Protein AF-A0A940PYK1-F1 (afdb_monomer)

Mean predicted aligned error: 15.03 Å

Secondary structure (DSSP, 8-state):
--SSSSSSSS-S-------EEEEETTEEEEEEE-TTS-EEEEEEETTEEES--SSS-TTSEEEETTEEEE--BSEEEEETTEEEEEEEEE-SSSEEEEEEEEEEE-SSSEEEEEEEEEEEESS-EEEEEEEEEEEE-BSS---GGGEEEEBTTTB-GGGGSTTT-PPTTS--TT-SEEEEETTTSSSSEEEEEETTT-EEEEEEEES---B--HHHHTT--B-TT-B--EEEEEEETTTTEEEEEEEES--B-STT--B--BEEE-TT----EEEEEEEEEE-SSHHHHHHHHHHHHHHHH-PPP----HHHHHHHHHHHHHHT-B-SSGGG-SS----SS-B--SEEETTT--EE-SEEESSTT--HHHHHHHHHHHHHHTT-HHHHHHHHHHHHHHHHHSB-TTSPBP-EEESSSSS-EE----EEHHHHHHHHHHHHHHHHHHHHHH----HHHHHHHHHHHHHHHHH--TTS---SEE-TT--BTTBPPBSS---TTTTHHHHHHHHHHHHH--HHHHHHHHHHHHHHIIIIITTT--BS-STTSTT-BBHHHHHHHHHHHHHHHHHH--HHHHHHHHHHHHHHHTTB--S--PPPTT--S--SS-TTS--TT-EE-BTT--EEESGGGGGHHHHHHHHHHH--HHHHHHHHHHHHGGGTTB-GGGSSSTTS-TT-B--EEE-S-SSS-TT-SEE-EEEHHHHHHHHHHHHHHHHHHS-S-HHHHTTS-HHHHHHHHHHHHHHGGG-S-S-THHHHTTT-------EEEEEEESSSGGGSPPPGGG--STT---TTTTSPPEEEEEEEESSSEEEEET--SSSS--S---EEEEEEEEEE--SSEEEEEEEEEE-SEEEEEEEETTBSSS-SEEEE---S--TT----S-B--EEEEEEE-TT-EEEEEEEEEE-SS-EEEEEEEEETTT-SS-EEPPGGGEESSPPP----------S-EEEESSSEEEEEEEEEEEEEEE-TTS-EEEEEEEEEEEEEE--SEEEEEEETTEEEEEEE-

Foldseek 3Di:
DPPDPPPPPVPDDPPPFDWDWADAAQKIWIWGQDPVRFTFIWMDGLNFIKQPDDFDRQQKWKDWPNDIGDDTFNDWDDDDFKIWTWHWDDPDPFKIKIKIWIWGHDRHQKIKIKIWIAIAGPDWDQQTFMKIKGKIWTPAADALLQKAKDFFQADGPLCADPLQVFDPLFFYSPWFKDKDWCLQFQFQKMWMAGNVSQKIKIKHWAPQPLAAFQCVLVLRQEDLRLRTKMWIWGADPPRNIIITMMMVSGAQPGRVGSGHHGYTRDHRDGSRITMMMMGIDGDNDNLRRLLVNVVVRCVRQVFDFDFDDLVLLLVLLLVQQCQQWDDCPCVLHNDNAHWDATFGFQWQFQVPRDTRLFKAFQADQRVGLLSLLLQLVVCLVVVPPSSVVSSVRSLVCCLQPQAFPQLFGQTMWTTRDPDTDRDQDKDFLRRRLSRLLSLLLSQQVCCVRVVDRPPSSLVSLVSNLVLLLVQQDPQLFDAGIFGRHDADPNDTDGDHGDGLCLLSLQLSLLLNCLQPVDVSSVVSNVSSLVSCCVPCQVSVQQAQSNPVPGSHRWLVSLVSQLSNLLLNCLAPVDVSSVVSNVSSVSSNCSQFNRHFNAWHPPDDDAFLQGRPAGRGCWGQTGNNDAKTFLLLLLCLQSLVLNCLVPVDVVSVVSSSSSQGNSCSQFCAVPPPPNPHRRRWGFGIAGSDNHNGTGRHDGGSIRGNVSSSSNSVSLVQCCQQQNGSDSVVSVVPPSVVSNVSSSVCSNNPSSHPPPDVCVVVVVLQPFQFQAWKKWKWFAADDQQDFDPPVLPDDDPPPDPRNRGGTHTDDMDGDLFQWDWQAQHDPDPDPDPFSKIKMKIKFKFADAAFFKKKKKKAWAFDAKKKFKAFPVDPPDGPDIDHPPPRDDPDDDDPGTDRMDIDIDTDHHGGMMIIIMMGIDHGGTGTIAIWMDTVPPDPDTDTRGSSRTHNYDDDPDDDDDDDDDDWDWAADPQKIWTADQQQWWKWKAAPVGHTPDIDGDHHTDIGHDHAHWIWIDTPPDIDIYGRD

Radius of gyration: 38.69 Å; Cα contacts (8 Å, |Δi|>4): 2383; chains: 1; bounding box: 75×97×142 Å

Solvent-accessible surface area (backbone atoms only — not comparable to full-atom values): 53343 Å² total; per-residue (Å²): 146,88,87,86,85,84,87,82,78,88,79,80,78,83,71,80,73,79,61,50,75,50,66,7,57,75,25,35,39,41,34,40,72,43,100,87,70,30,33,41,60,30,39,38,38,95,93,45,52,24,32,70,53,90,77,71,25,38,60,39,29,44,30,45,91,85,46,78,42,51,59,62,22,67,46,77,47,82,50,100,67,35,42,42,35,32,27,76,46,74,78,52,100,50,37,35,40,40,38,39,38,38,40,32,56,71,54,74,18,28,36,37,38,41,40,40,42,42,35,48,38,81,63,73,36,67,84,52,41,36,27,38,34,41,38,50,29,58,69,61,62,60,57,74,88,50,44,43,46,39,30,35,48,58,41,50,63,26,51,77,38,84,74,13,48,57,61,92,70,46,74,55,94,81,62,51,40,50,26,38,26,42,55,76,32,19,50,48,38,26,37,41,26,38,65,88,82,23,41,34,42,32,43,28,61,39,92,58,66,37,34,34,41,60,52,52,23,70,68,52,47,38,40,73,57,50,44,25,33,14,28,23,42,39,55,46,79,92,68,37,32,59,31,43,35,36,29,44,26,24,26,21,39,34,60,86,45,86,34,68,36,19,31,38,42,41,58,77,39,77,73,49,62,53,37,34,39,36,34,50,47,76,41,95,49,65,68,60,47,50,49,53,48,48,50,55,48,46,64,74,59,52,56,78,71,52,84,57,66,48,61,61,50,51,52,30,34,49,55,32,51,60,55,48,33,40,27,54,55,53,91,75,20,77,50,101,57,76,35,72,50,52,45,57,40,37,30,32,32,72,86,78,66,51,68,41,55,55,42,42,26,31,18,73,58,28,22,45,24,44,46,14,35,52,31,19,47,54,9,60,79,66,70,35,67,65,41,26,46,57,11,46,47,23,36,53,50,45,40,75,62,29,50,29,96,77,20,45,47,49,35,38,35,38,25,55,47,102,58,92,40,70,52,97,52,66,21,36,35,51,29,42,25,59,16,47,38,28,41,43,30,41,39,32,49,42,28,54,77,69,72,44,79,58,60,63,37,54,50,38,43,49,37,33,51,50,34,51,58,76,61,45,42,97,74,26,34,35,50,30,18,30,29,44,89,47,75,55,97,91,37,58,50,67,63,55,74,57,43,67,32,24,26,36,45,21,38,36,26,44,38,48,17,61,62,64,70,44,64,69,32,41,58,46,20,51,35,13,44,52,35,34,41,67,60,22,54,74,56,64,37,36,22,32,53,51,69,94,53,68,28,28,43,29,28,57,22,15,50,38,39,22,52,19,25,42,49,52,19,43,68,68,67,47,64,70,30,47,54,44,15,53,51,20,44,56,57,27,56,37,17,27,20,45,52,70,59,61,51,37,79,74,65,83,72,90,46,78,53,60,75,91,56,80,46,37,28,32,15,40,50,32,37,94,61,54,56,25,25,42,71,39,20,52,42,18,37,61,28,38,50,48,16,61,76,69,68,44,64,66,32,43,54,52,13,46,24,19,62,24,25,36,48,74,61,35,11,56,93,25,73,79,45,71,95,47,63,29,42,45,33,62,42,35,30,25,66,33,74,47,90,42,56,40,25,67,50,64,45,67,24,28,39,36,28,65,54,29,31,51,46,54,24,26,51,50,30,30,69,38,67,70,40,59,31,66,83,61,53,73,68,46,55,68,72,58,48,38,57,32,44,56,56,26,34,75,29,54,77,23,42,79,55,88,51,66,56,77,63,42,60,76,62,41,92,50,82,30,74,2,31,29,34,40,38,23,48,34,35,27,73,92,52,37,74,76,62,81,92,48,77,66,68,102,74,82,84,55,89,66,60,73,37,50,15,42,80,73,52,72,49,67,36,50,52,60,71,47,77,43,44,84,49,67,98,57,101,59,100,61,98,68,65,20,27,33,39,41,35,38,29,32,36,51,28,71,50,70,38,48,36,34,41,30,37,50,54,39,40,90,41,49,34,41,38,33,20,44,75,92,40,80,89,53,62,80,43,74,46,74,64,91,68,72,62,72,93,86,72,76,90,64,97,58,51,86,62,48,77,50,76,46,75,47,49,50,81,41,60,27,40,40,39,39,37,40,41,38,68,69,64,62,38,34,39,28,47,23,35,27,39,65,94,77,45,96,58,75,39,69,55,53,29,35,34,19,15,54,58,82,83,73,91,74,75,94,72,93,77,86,86,88,80,72,56,73,54,51,88,78,43,31,42,37,40,40,64,33,82,70,37,55,35,37,32,20,39,84,88,66,51,77,74,47,74,50,73,39,66,40,78,48,72,46,78,54,74,75,42,59,33,36,42,28,49,77,95,47,74,44,80,47,65,36,94

pLDDT: mean 86.29, std 16.04, range [29.33, 98.88]

Nearest PDB structures (foldseek):
  6qdi-assembly1_A  TM=4.646E-01  e=7.443E-09  Acetivibrio clariflavus
  4lhl-assembly1_A  TM=5.668E-01  e=1.575E-05  Saccharomyces cerevisiae S288C
  4cp2-assembly1_A  TM=5.952E-01  e=5.602E-05  Nakaseomyces glabratus CBS 138
  4cp1-assembly1_A  TM=5.969E-01  e=7.693E-05  Nakaseomyces glabratus CBS 138
  6y98-assembly1_A  TM=5.617E-01  e=4.269E-05  Nakaseomyces glabratus CBS 138

Structure (mmCIF, N/CA/C/O backbone):
data_AF-A0A940PYK1-F1
#
_entry.id   AF-A0A940PYK1-F1
#
loop_
_atom_site.group_PDB
_atom_site.id
_atom_site.type_symbol
_atom_site.label_atom_id
_atom_site.label_alt_id
_atom_site.label_comp_id
_atom_site.label_asym_id
_atom_site.label_entity_id
_atom_site.label_seq_id
_atom_site.pdbx_PDB_ins_code
_atom_site.Cartn_x
_atom_site.Cartn_y
_atom_site.Cartn_z
_atom_site.occupancy
_atom_site.B_iso_or_equiv
_atom_site.auth_seq_id
_atom_site.auth_comp_id
_atom_site.auth_asym_id
_atom_site.auth_atom_id
_atom_site.pdbx_PDB_model_num
ATOM 1 N N . MET A 1 1 ? -23.223 -43.918 70.769 1.00 43.28 1 MET A N 1
ATOM 2 C CA . MET A 1 1 ? -24.269 -43.603 69.768 1.00 43.28 1 MET A CA 1
ATOM 3 C C . MET A 1 1 ? -24.692 -42.136 69.878 1.00 43.28 1 MET A C 1
ATOM 5 O O . MET A 1 1 ? -25.668 -41.849 70.550 1.00 43.28 1 MET A O 1
ATOM 9 N N . LYS A 1 2 ? -23.905 -41.217 69.297 1.00 36.31 2 LYS A N 1
ATOM 10 C CA . LYS A 1 2 ? -24.206 -39.788 69.025 1.00 36.31 2 LYS A CA 1
ATOM 11 C C . LYS A 1 2 ? -22.927 -39.147 68.455 1.00 36.31 2 LYS A C 1
ATOM 13 O O . LYS A 1 2 ? -22.243 -38.390 69.123 1.00 36.31 2 LYS A O 1
ATOM 18 N N . LYS A 1 3 ? -22.532 -39.595 67.265 1.00 33.75 3 LYS A N 1
ATOM 19 C CA . LYS A 1 3 ? -21.442 -39.063 66.422 1.00 33.75 3 LYS A CA 1
ATOM 20 C C . LYS A 1 3 ? -21.608 -39.754 65.066 1.00 33.75 3 LYS A C 1
ATOM 22 O O . LYS A 1 3 ? -20.906 -40.710 64.802 1.00 33.75 3 LYS A O 1
ATOM 27 N N . ASN A 1 4 ? -22.690 -39.425 64.354 1.00 38.69 4 ASN A N 1
ATOM 28 C CA . ASN A 1 4 ? -22.968 -39.824 62.958 1.00 38.69 4 ASN A CA 1
ATOM 29 C C . ASN A 1 4 ? -24.217 -39.087 62.412 1.00 38.69 4 ASN A C 1
ATOM 31 O O . ASN A 1 4 ? -24.983 -39.641 61.638 1.00 38.69 4 ASN A O 1
ATOM 35 N N . LEU A 1 5 ? -24.460 -37.841 62.847 1.00 35.28 5 LEU A N 1
ATOM 36 C CA . LEU A 1 5 ? -25.616 -37.047 62.390 1.00 35.28 5 LEU A CA 1
ATOM 37 C C . LEU A 1 5 ? -25.281 -35.562 62.151 1.00 35.28 5 LEU A C 1
ATOM 39 O O . LEU A 1 5 ? -26.163 -34.718 62.184 1.00 35.28 5 LEU A O 1
ATOM 43 N N . LEU A 1 6 ? -24.001 -35.234 61.948 1.00 35.22 6 LEU A N 1
ATOM 44 C CA . LEU A 1 6 ? -23.544 -33.857 61.695 1.00 35.22 6 LEU A CA 1
ATOM 45 C C . LEU A 1 6 ? -22.678 -33.716 60.433 1.00 35.22 6 LEU A C 1
ATOM 47 O O . LEU A 1 6 ? -22.165 -32.638 60.173 1.00 35.22 6 LEU A O 1
ATOM 51 N N . LEU A 1 7 ? -22.551 -34.779 59.629 1.00 34.97 7 LEU A N 1
ATOM 52 C CA . LEU A 1 7 ? -21.766 -34.771 58.385 1.00 34.97 7 LEU A CA 1
ATOM 53 C C . LEU A 1 7 ? -22.616 -34.974 57.114 1.00 34.97 7 LEU A C 1
ATOM 55 O O . LEU A 1 7 ? -22.071 -35.184 56.041 1.00 34.97 7 LEU A O 1
ATOM 59 N N . LEU A 1 8 ? -23.949 -34.919 57.228 1.00 33.16 8 LEU A N 1
ATOM 60 C CA . LEU A 1 8 ? -24.896 -35.194 56.132 1.00 33.16 8 LEU A CA 1
ATOM 61 C C . LEU A 1 8 ? -25.940 -34.077 55.924 1.00 33.16 8 LEU A C 1
ATOM 63 O O . LEU A 1 8 ? -26.953 -34.293 55.273 1.00 33.16 8 LEU A O 1
ATOM 67 N N . LEU A 1 9 ? -25.686 -32.876 56.461 1.00 34.88 9 LEU A N 1
ATOM 68 C CA . LEU A 1 9 ? -26.569 -31.701 56.348 1.00 34.88 9 LEU A CA 1
ATOM 69 C C . LEU A 1 9 ? -25.839 -30.413 55.912 1.00 34.88 9 LEU A C 1
ATOM 71 O O . LEU A 1 9 ? -26.352 -29.319 56.106 1.00 34.88 9 LEU A O 1
ATOM 75 N N . ALA A 1 10 ? -24.669 -30.539 55.277 1.00 31.94 10 ALA A N 1
ATOM 76 C CA . ALA A 1 10 ? -24.009 -29.446 54.544 1.00 31.94 10 ALA A CA 1
ATOM 77 C C . ALA A 1 10 ? -23.998 -29.702 53.021 1.00 31.94 10 ALA A C 1
ATOM 79 O O . ALA A 1 10 ? -23.115 -29.248 52.304 1.00 31.94 10 ALA A O 1
ATOM 80 N N . LEU A 1 11 ? -24.979 -30.470 52.540 1.00 40.62 11 LEU A N 1
ATOM 81 C CA . LEU A 1 11 ? -25.280 -30.699 51.127 1.00 40.62 11 LEU A CA 1
ATOM 82 C C . LEU A 1 11 ? -26.762 -30.373 50.905 1.00 40.62 11 LEU A C 1
ATOM 84 O O . LEU A 1 11 ? -27.598 -31.259 50.768 1.00 40.62 11 LEU A O 1
ATOM 88 N N . ALA A 1 12 ? -27.090 -29.085 50.957 1.00 36.75 12 ALA A N 1
ATOM 89 C CA . ALA A 1 12 ? -28.277 -28.513 50.330 1.00 36.75 12 ALA A CA 1
ATOM 90 C C . ALA A 1 12 ? -28.137 -26.984 50.297 1.00 36.75 12 ALA A C 1
ATOM 92 O O . ALA A 1 12 ? -27.910 -26.366 51.332 1.00 36.75 12 ALA A O 1
ATOM 93 N N . ALA A 1 13 ? -28.336 -26.423 49.102 1.00 32.50 13 ALA A N 1
ATOM 94 C CA . ALA A 1 13 ? -28.431 -25.002 48.764 1.00 32.50 13 ALA A CA 1
ATOM 95 C C . ALA A 1 13 ? -27.117 -24.215 48.579 1.00 32.50 13 ALA A C 1
ATOM 97 O O . ALA A 1 13 ? -26.930 -23.153 49.160 1.00 32.50 13 ALA A O 1
ATOM 98 N N . THR A 1 14 ? -26.274 -24.630 47.629 1.00 34.91 14 THR A N 1
ATOM 99 C CA . THR A 1 14 ? -25.838 -23.639 46.631 1.00 34.91 14 THR A CA 1
ATOM 100 C C . THR A 1 14 ? -26.978 -23.552 45.624 1.00 34.91 14 THR A C 1
ATOM 102 O O . THR A 1 14 ? -27.090 -24.389 44.728 1.00 34.91 14 THR A O 1
ATOM 105 N N . THR A 1 15 ? -27.915 -22.629 45.837 1.00 35.53 15 THR A N 1
ATOM 106 C CA . THR A 1 15 ? -28.831 -22.225 44.769 1.00 35.53 15 THR A CA 1
ATOM 107 C C . THR A 1 15 ? -27.955 -21.827 43.590 1.00 35.53 15 THR A C 1
ATOM 109 O O . THR A 1 15 ? -27.152 -20.908 43.711 1.00 35.53 15 THR A O 1
ATOM 112 N N . ALA A 1 16 ? -28.031 -22.575 42.492 1.00 36.91 16 ALA A N 1
ATOM 113 C CA . ALA A 1 16 ? -27.505 -22.115 41.222 1.00 36.91 16 ALA A CA 1
ATOM 114 C C . ALA A 1 16 ? -28.266 -20.823 40.901 1.00 36.91 16 ALA A C 1
ATOM 116 O O . ALA A 1 16 ? -29.468 -20.867 40.640 1.00 36.91 16 ALA A O 1
ATOM 117 N N . TRP A 1 17 ? -27.595 -19.682 41.053 1.00 46.44 17 TRP A N 1
ATOM 118 C CA . TRP A 1 17 ? -28.120 -18.395 40.618 1.00 46.44 17 TRP A CA 1
ATOM 119 C C . TRP A 1 17 ? -28.262 -18.473 39.093 1.00 46.44 17 TRP A C 1
ATOM 121 O O . TRP A 1 17 ? -27.401 -19.036 38.412 1.00 46.44 17 TRP A O 1
ATOM 131 N N . SER A 1 18 ? -29.414 -18.048 38.576 1.00 47.94 18 SER A N 1
ATOM 132 C CA . SER A 1 18 ? -29.769 -18.202 37.164 1.00 47.94 18 SER A CA 1
ATOM 133 C C . SER A 1 18 ? -28.797 -17.401 36.299 1.00 47.94 18 SER A C 1
ATOM 135 O O . SER A 1 18 ? -28.874 -16.178 36.279 1.00 47.94 18 SER A O 1
ATOM 137 N N . SER A 1 19 ? -27.896 -18.086 35.593 1.00 71.81 19 SER A N 1
ATOM 138 C CA . SER A 1 19 ? -27.003 -17.461 34.614 1.00 71.81 19 SER A CA 1
ATOM 139 C C . SER A 1 19 ? -27.686 -17.447 33.252 1.00 71.81 19 SER A C 1
ATOM 141 O O . SER A 1 19 ? -27.993 -18.502 32.689 1.00 71.81 19 SER A O 1
ATOM 143 N N . GLU A 1 20 ? -27.936 -16.256 32.712 1.00 92.44 20 GLU A N 1
ATOM 144 C CA . GLU A 1 20 ? -28.288 -16.135 31.299 1.00 92.44 20 GLU A CA 1
ATOM 145 C C . GLU A 1 20 ? -27.013 -16.253 30.465 1.00 92.44 20 GLU A C 1
ATOM 147 O O . GLU A 1 20 ? -25.941 -15.804 30.867 1.00 92.44 20 GLU A O 1
ATOM 152 N N . LYS A 1 21 ? -27.105 -16.905 29.305 1.00 93.62 21 LYS A N 1
ATOM 153 C CA . LYS A 1 21 ? -25.937 -17.180 28.457 1.00 93.62 21 LYS A CA 1
ATOM 154 C C . LYS A 1 21 ? -26.246 -17.008 26.985 1.00 93.62 21 LYS A C 1
ATOM 156 O O . LYS A 1 21 ? -27.364 -17.303 26.537 1.00 93.62 21 LYS A O 1
ATOM 161 N N . LEU A 1 22 ? -25.213 -16.600 26.255 1.00 94.56 22 LEU A N 1
ATOM 162 C CA . LEU A 1 22 ? -25.194 -16.497 24.804 1.00 94.56 22 LEU A CA 1
ATOM 163 C C . LEU A 1 22 ? -23.890 -17.105 24.273 1.00 94.56 22 LEU A C 1
ATOM 165 O O . LEU A 1 22 ? -22.807 -16.722 24.706 1.00 94.56 22 LEU A O 1
ATOM 169 N N . THR A 1 23 ? -23.983 -18.055 23.346 1.00 94.75 23 THR A N 1
ATOM 170 C CA . THR A 1 23 ? -22.815 -18.777 22.816 1.00 94.75 23 THR A CA 1
ATOM 171 C C . THR A 1 23 ? -22.589 -18.419 21.355 1.00 94.75 23 THR A C 1
ATOM 173 O O . THR A 1 23 ? -23.530 -18.388 20.566 1.00 94.75 23 THR A O 1
ATOM 176 N N . SER A 1 24 ? -21.330 -18.178 21.004 1.00 96.31 24 SER A N 1
ATOM 177 C CA . SER A 1 24 ? -20.854 -17.954 19.644 1.00 96.31 24 SER A CA 1
ATOM 178 C C . SER A 1 24 ? -19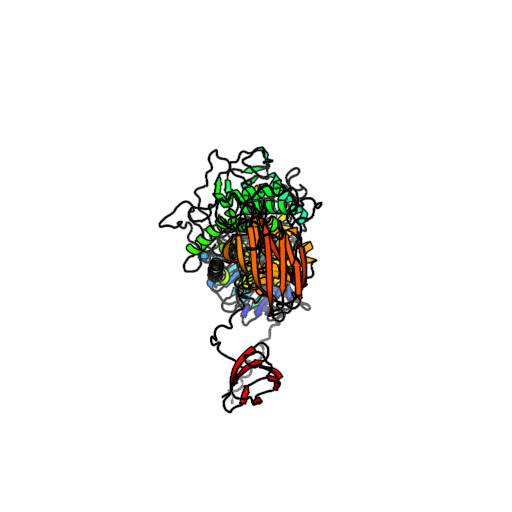.628 -18.836 19.431 1.00 96.31 24 SER A C 1
ATOM 180 O O . SER A 1 24 ? -18.580 -18.595 20.029 1.00 96.31 24 SER A O 1
ATOM 182 N N . GLY A 1 25 ? -19.756 -19.901 18.639 1.00 95.56 25 GLY A N 1
ATOM 183 C CA . GLY A 1 25 ? -18.682 -20.877 18.443 1.00 95.56 25 GLY A CA 1
ATOM 184 C C . GLY A 1 25 ? -18.155 -21.444 19.768 1.00 95.56 25 GLY A C 1
ATOM 185 O O . GLY A 1 25 ? -18.917 -21.976 20.576 1.00 95.56 25 GLY A O 1
ATOM 186 N N . ASN A 1 26 ? -16.847 -21.296 20.001 1.00 95.12 26 ASN A N 1
ATOM 187 C CA . ASN A 1 26 ? -16.153 -21.765 21.209 1.00 95.12 26 ASN A CA 1
ATOM 188 C C . ASN A 1 26 ? -16.188 -20.770 22.383 1.00 95.12 26 ASN A C 1
ATOM 190 O O . ASN A 1 26 ? -15.565 -21.021 23.418 1.00 95.12 26 ASN A O 1
ATOM 194 N N . VAL A 1 27 ? -16.879 -19.639 22.227 1.00 97.69 27 VAL A N 1
ATOM 195 C CA . VAL A 1 27 ? -16.923 -18.558 23.212 1.00 97.69 27 VAL A CA 1
ATOM 196 C C . VAL A 1 27 ? -18.330 -18.453 23.783 1.00 97.69 27 VAL A C 1
ATOM 198 O O . VAL A 1 27 ? -19.323 -18.403 23.057 1.00 97.69 27 VAL A O 1
ATOM 201 N N . THR A 1 28 ? -18.428 -18.412 25.106 1.00 97.12 28 THR A N 1
ATOM 202 C CA . THR A 1 28 ? -19.690 -18.210 25.821 1.00 97.12 28 THR A CA 1
ATOM 203 C C . THR A 1 28 ? -19.646 -16.895 26.577 1.00 97.12 28 THR A C 1
ATOM 205 O O . THR A 1 28 ? -18.761 -16.688 27.401 1.00 97.12 28 THR A O 1
ATOM 208 N N . MET A 1 29 ? -20.622 -16.032 26.318 1.00 97.00 29 MET A N 1
ATOM 209 C CA . MET A 1 29 ? -20.929 -14.874 27.147 1.00 97.00 29 MET A CA 1
ATOM 210 C C . MET A 1 29 ? -21.833 -15.327 28.299 1.00 97.00 29 MET A C 1
ATOM 212 O O . MET A 1 29 ? -22.882 -15.935 28.055 1.00 97.00 29 MET A O 1
ATOM 216 N N . ASN A 1 30 ? -21.437 -15.037 29.536 1.00 95.94 30 ASN A N 1
ATOM 217 C CA . ASN A 1 30 ? -22.208 -15.313 30.746 1.00 95.94 30 ASN A CA 1
ATOM 218 C C . ASN A 1 30 ? -22.750 -14.003 31.321 1.00 95.94 30 ASN A C 1
ATOM 220 O O . ASN A 1 30 ? -22.062 -12.982 31.319 1.00 95.94 30 ASN A O 1
ATOM 224 N N . VAL A 1 31 ? -23.983 -14.051 31.816 1.00 96.12 31 VAL A N 1
ATOM 225 C CA . VAL A 1 31 ? -24.614 -12.978 32.578 1.00 96.12 31 VAL A CA 1
ATOM 226 C C . VAL A 1 31 ? -24.952 -13.527 33.954 1.00 96.12 31 VAL A C 1
ATOM 228 O O . VAL A 1 31 ? -25.903 -14.299 34.100 1.00 96.12 31 VAL A O 1
ATOM 231 N N . ASP A 1 32 ? -24.157 -13.137 34.944 1.00 93.62 32 ASP A N 1
ATOM 232 C CA . ASP A 1 32 ? -24.226 -13.670 36.301 1.00 93.62 32 ASP A CA 1
ATOM 233 C C . ASP A 1 32 ? -24.738 -12.603 37.271 1.00 93.62 32 ASP A C 1
ATOM 235 O O . ASP A 1 32 ? -24.355 -11.434 37.190 1.00 93.62 32 ASP A O 1
ATOM 239 N N . GLU A 1 33 ? -25.606 -12.999 38.202 1.00 92.31 33 GLU A N 1
ATOM 240 C CA . GLU A 1 33 ? -26.099 -12.103 39.248 1.00 92.31 33 GLU A CA 1
ATOM 241 C C . GLU A 1 33 ? -25.008 -11.862 40.309 1.00 92.31 33 GLU A C 1
ATOM 243 O O . GLU A 1 33 ? -24.389 -12.799 40.820 1.00 92.31 33 GLU A O 1
ATOM 248 N N . THR A 1 34 ? -24.750 -10.597 40.631 1.00 89.50 34 THR A N 1
ATOM 249 C CA . THR A 1 34 ? -23.773 -10.156 41.629 1.00 89.50 34 THR A CA 1
ATOM 250 C C . THR A 1 34 ? -24.395 -10.101 43.024 1.00 89.50 34 THR A C 1
ATOM 252 O O . THR A 1 34 ? -25.613 -10.100 43.194 1.00 89.50 34 THR A O 1
ATOM 255 N N . ALA A 1 35 ? -23.560 -10.030 44.066 1.00 87.00 35 ALA A N 1
ATOM 256 C CA . ALA A 1 35 ? -24.019 -10.067 45.461 1.00 87.00 35 ALA A CA 1
ATOM 257 C C . ALA A 1 35 ? -24.995 -8.931 45.848 1.00 87.00 35 ALA A C 1
ATOM 259 O O . ALA A 1 35 ? -25.720 -9.055 46.834 1.00 87.00 35 ALA A O 1
ATOM 260 N N . ASP A 1 36 ? -25.009 -7.830 45.093 1.00 87.44 36 ASP A N 1
ATOM 261 C CA . ASP A 1 36 ? -25.916 -6.689 45.248 1.00 87.44 36 ASP A CA 1
ATOM 262 C C . ASP A 1 36 ? -27.196 -6.787 44.389 1.00 87.44 36 ASP A C 1
ATOM 264 O O . ASP A 1 36 ? -27.959 -5.823 44.330 1.00 87.44 36 ASP A O 1
ATOM 268 N N . GLY A 1 37 ? -27.458 -7.935 43.749 1.00 89.25 37 GLY A N 1
ATOM 269 C CA . GLY A 1 37 ? -28.654 -8.180 42.930 1.00 89.25 37 GLY A CA 1
ATOM 270 C C . GLY A 1 37 ? -28.625 -7.510 41.552 1.00 89.25 37 GLY A C 1
ATOM 271 O O . GLY A 1 37 ? -29.672 -7.318 40.932 1.00 89.25 37 GLY A O 1
ATOM 272 N N . LYS A 1 38 ? -27.440 -7.096 41.087 1.00 93.38 38 LYS A N 1
ATOM 273 C CA . LYS A 1 38 ? -27.198 -6.633 39.713 1.00 93.38 38 LYS A CA 1
ATOM 274 C C . LYS A 1 38 ? -26.688 -7.788 38.851 1.00 93.38 38 LYS A C 1
ATOM 276 O O . LYS A 1 38 ? -26.495 -8.889 39.340 1.00 93.38 38 LYS A O 1
ATOM 281 N N . TYR A 1 39 ? -26.461 -7.547 37.566 1.00 94.81 39 TYR A N 1
ATOM 282 C CA . TYR A 1 39 ? -25.970 -8.541 36.615 1.00 94.81 39 TYR A CA 1
ATOM 283 C C . TYR A 1 39 ? -24.651 -8.078 36.006 1.00 94.81 39 TYR A C 1
ATOM 285 O O . TYR A 1 39 ? -24.577 -6.966 35.478 1.00 94.81 39 TYR A O 1
ATOM 293 N N . LYS A 1 40 ? -23.622 -8.923 36.055 1.00 94.62 40 LYS A N 1
ATOM 294 C CA . LYS A 1 40 ? -22.347 -8.701 35.363 1.00 94.62 40 LYS A CA 1
ATOM 295 C C . LYS A 1 40 ? -22.283 -9.511 34.077 1.00 94.62 40 LYS A C 1
ATOM 297 O O . LYS A 1 40 ? -22.941 -10.541 33.968 1.00 94.62 40 LYS A O 1
ATOM 302 N N . VAL A 1 41 ? -21.471 -9.056 33.128 1.00 96.50 41 VAL A N 1
ATOM 303 C CA . VAL A 1 41 ? -21.212 -9.761 31.867 1.00 96.50 41 VAL A CA 1
ATOM 304 C C . VAL A 1 41 ? -19.751 -10.184 31.834 1.00 96.50 41 VAL A C 1
ATOM 306 O O . VAL A 1 41 ? -18.869 -9.348 32.022 1.00 96.50 41 VAL A O 1
ATOM 309 N N . SER A 1 42 ? -19.508 -11.463 31.570 1.00 96.75 42 SER A N 1
ATOM 310 C CA . SER A 1 42 ? -18.175 -12.032 31.361 1.00 96.75 42 SER A CA 1
ATOM 311 C C . SER A 1 42 ? -18.167 -12.926 30.123 1.00 96.75 42 SER A C 1
ATOM 313 O O . SER A 1 42 ? -19.218 -13.327 29.615 1.00 96.75 42 SER A O 1
ATOM 315 N N . PHE A 1 43 ? -16.981 -13.262 29.624 1.00 97.31 43 PHE A N 1
ATOM 316 C CA . PHE A 1 43 ? -16.813 -14.193 28.509 1.00 97.31 43 PHE A CA 1
ATOM 317 C C . PHE A 1 43 ? -15.876 -15.328 28.908 1.00 97.31 43 PHE A C 1
ATOM 319 O O . PHE A 1 43 ? -14.956 -15.141 29.698 1.00 97.31 43 PHE A O 1
ATOM 326 N N . ALA A 1 44 ? -16.094 -16.516 28.353 1.00 96.69 44 ALA A N 1
ATOM 327 C CA . ALA A 1 44 ? -15.235 -17.673 28.561 1.00 96.69 44 ALA A CA 1
ATOM 328 C C . ALA A 1 44 ? -15.015 -18.418 27.243 1.00 96.69 44 ALA A C 1
ATOM 330 O O . ALA A 1 44 ? -15.968 -18.703 26.515 1.00 96.69 44 ALA A O 1
ATOM 331 N N . GLY A 1 45 ? -13.762 -18.751 26.948 1.00 95.44 45 GLY A N 1
ATOM 332 C CA . GLY A 1 45 ? -13.361 -19.441 25.725 1.00 95.44 45 GLY A CA 1
ATOM 333 C C . GLY A 1 45 ? -11.883 -19.810 25.771 1.00 95.44 45 GLY A C 1
ATOM 334 O O . GLY A 1 45 ? -11.101 -19.164 26.461 1.00 95.44 45 GLY A O 1
ATOM 335 N N . PHE A 1 46 ? -11.496 -20.880 25.075 1.00 95.62 46 PHE A N 1
ATOM 336 C CA . PHE A 1 46 ? -10.092 -21.318 24.970 1.00 95.62 46 PHE A CA 1
ATOM 337 C C . PHE A 1 46 ? -9.378 -21.544 26.321 1.00 95.62 46 PHE A C 1
ATOM 339 O O . PHE A 1 46 ? -8.165 -21.385 26.423 1.00 95.62 46 PHE A O 1
ATOM 346 N N . GLY A 1 47 ? -10.130 -21.926 27.362 1.00 92.88 47 GLY A N 1
ATOM 347 C CA . GLY A 1 47 ? -9.599 -22.143 28.713 1.00 92.88 47 GLY A CA 1
ATOM 348 C C . GLY A 1 47 ? -9.327 -20.864 29.515 1.00 92.88 47 GLY A C 1
ATOM 349 O O . GLY A 1 47 ? -8.724 -20.961 30.578 1.00 92.88 47 GLY A O 1
ATOM 350 N N . GLN A 1 48 ? -9.769 -19.699 29.032 1.00 94.38 48 GLN A N 1
ATOM 351 C CA . GLN A 1 48 ? -9.611 -18.396 29.684 1.00 94.38 48 GLN A CA 1
ATOM 352 C C . GLN A 1 48 ? -10.969 -17.743 29.975 1.00 94.38 48 GLN A C 1
ATOM 354 O O . GLN A 1 48 ? -11.973 -18.051 29.320 1.00 94.38 48 GLN A O 1
ATOM 359 N N . THR A 1 49 ? -10.982 -16.835 30.952 1.00 94.81 49 THR A N 1
ATOM 360 C CA . THR A 1 49 ? -12.103 -15.937 31.251 1.00 94.81 49 THR A CA 1
ATOM 361 C C . THR A 1 49 ? -11.717 -14.488 30.963 1.00 94.81 49 THR A C 1
ATOM 363 O O . THR A 1 49 ? -10.565 -14.082 31.119 1.00 94.81 49 THR A O 1
ATOM 366 N N . PHE A 1 50 ? -12.700 -13.707 30.531 1.00 95.62 50 PHE A N 1
ATOM 367 C CA . PHE A 1 50 ? -12.547 -12.311 30.143 1.00 95.62 50 PHE A CA 1
ATOM 368 C C . PHE A 1 50 ? -13.626 -11.481 30.831 1.00 95.62 50 PHE A C 1
ATOM 370 O O . PHE A 1 50 ? -14.784 -11.908 30.890 1.00 95.62 50 PHE A O 1
ATOM 377 N N . ASN A 1 51 ? -13.256 -10.294 31.312 1.00 94.94 51 ASN A N 1
ATOM 378 C CA . ASN A 1 51 ? -14.145 -9.379 32.035 1.00 94.94 51 ASN A CA 1
ATOM 379 C C . ASN A 1 51 ? -14.835 -10.045 33.252 1.00 94.94 51 ASN A C 1
ATOM 381 O O . ASN A 1 51 ? -16.039 -9.881 33.447 1.00 94.94 51 ASN A O 1
ATOM 385 N N . ASP A 1 52 ? -14.130 -10.863 34.038 1.00 89.50 52 ASP A N 1
ATOM 386 C CA . ASP A 1 52 ? -14.750 -11.613 35.148 1.00 89.50 52 ASP A CA 1
ATOM 387 C C . ASP A 1 52 ? -14.802 -10.817 36.469 1.00 89.50 52 ASP A C 1
ATOM 389 O O . ASP A 1 52 ? -15.499 -11.187 37.417 1.00 89.50 52 ASP A O 1
ATOM 393 N N . GLU A 1 53 ? -14.095 -9.691 36.549 1.00 86.69 53 GLU A N 1
ATOM 394 C CA . GLU A 1 53 ? -14.013 -8.865 37.748 1.00 86.69 53 GLU A CA 1
ATOM 395 C C . GLU A 1 53 ? -15.318 -8.107 38.026 1.00 86.69 53 GLU A C 1
ATOM 397 O O . GLU A 1 53 ? -15.977 -7.616 37.115 1.00 86.69 53 GLU A O 1
ATOM 402 N N . ASP A 1 54 ? -15.666 -7.927 39.304 1.00 78.56 54 ASP A N 1
ATOM 403 C CA . ASP A 1 54 ? -16.906 -7.231 39.685 1.00 78.56 54 ASP A CA 1
ATOM 404 C C . ASP A 1 54 ? -16.760 -5.695 39.714 1.00 78.56 54 ASP A C 1
ATOM 406 O O . ASP A 1 54 ? -17.727 -4.974 39.481 1.00 78.56 54 ASP A O 1
ATOM 410 N N . SER A 1 55 ? -15.571 -5.170 40.037 1.00 80.31 55 SER A N 1
ATOM 411 C CA . SER A 1 55 ? -15.353 -3.737 40.322 1.00 80.31 55 SER A CA 1
ATOM 412 C C . SER A 1 55 ? -14.649 -2.955 39.207 1.00 80.31 55 SER A C 1
ATOM 414 O O . SER A 1 55 ? -14.610 -1.723 39.256 1.00 80.31 55 SER A O 1
ATOM 416 N N . SER A 1 56 ? -14.107 -3.651 38.205 1.00 87.12 56 SER A N 1
ATOM 417 C CA . SER A 1 56 ? -13.353 -3.074 37.081 1.00 87.12 56 SER A CA 1
ATOM 418 C C . SER A 1 56 ? -13.761 -3.637 35.714 1.00 87.12 56 SER A C 1
ATOM 420 O O . SER A 1 56 ? -12.994 -3.522 34.760 1.00 87.12 56 SER A O 1
ATOM 422 N N . ASN A 1 57 ? -14.958 -4.227 35.619 1.00 92.69 57 ASN A N 1
ATOM 423 C CA . ASN A 1 57 ? -15.479 -4.861 34.407 1.00 92.69 57 ASN A CA 1
ATOM 424 C C . ASN A 1 57 ? -15.623 -3.852 33.248 1.00 92.69 57 ASN A C 1
ATOM 426 O O . ASN A 1 57 ? -16.476 -2.961 33.325 1.00 92.69 57 ASN A O 1
ATOM 430 N N . PRO A 1 58 ? -14.862 -3.984 32.147 1.00 95.25 58 PRO A N 1
ATOM 431 C CA . PRO A 1 58 ? -14.876 -3.012 31.060 1.00 95.25 58 PRO A CA 1
ATOM 432 C C . PRO A 1 58 ? -16.064 -3.171 30.103 1.00 95.25 58 PRO A C 1
ATOM 434 O O . PRO A 1 58 ? -16.165 -2.400 29.149 1.00 95.25 58 PRO A O 1
ATOM 437 N N . THR A 1 59 ? -16.982 -4.117 30.339 1.00 96.69 59 THR A N 1
ATOM 438 C CA . THR A 1 59 ? -18.171 -4.285 29.491 1.00 96.69 59 THR A CA 1
ATOM 439 C C . THR A 1 59 ? -19.011 -3.006 29.466 1.00 96.69 59 THR A C 1
ATOM 441 O O . THR A 1 59 ? -19.428 -2.569 28.395 1.00 96.69 59 THR A O 1
ATOM 444 N N . LEU A 1 60 ? -19.207 -2.352 30.616 1.00 96.94 60 LEU A N 1
ATOM 445 C CA . LEU A 1 60 ? -19.893 -1.063 30.720 1.00 96.94 60 LEU A CA 1
ATOM 446 C C . LEU A 1 60 ? -19.098 -0.106 31.610 1.00 96.94 60 LEU A C 1
ATOM 448 O O . LEU A 1 60 ? -19.147 -0.169 32.841 1.00 96.94 60 LEU A O 1
ATOM 452 N N . CYS A 1 61 ? -18.393 0.820 30.962 1.00 96.75 61 CYS A N 1
ATOM 453 C CA . CYS A 1 61 ? -17.680 1.895 31.633 1.00 96.75 61 CYS A CA 1
ATOM 454 C C . CYS A 1 61 ? -18.215 3.262 31.193 1.00 96.75 61 CYS A C 1
ATOM 456 O O . CYS A 1 61 ? -18.287 3.558 29.999 1.00 96.75 61 CYS A O 1
ATOM 458 N N . LEU A 1 62 ? -18.561 4.102 32.167 1.00 97.31 62 LEU A N 1
ATOM 459 C CA . LEU A 1 62 ? -18.951 5.500 31.992 1.00 97.31 62 LEU A CA 1
ATOM 460 C C . LEU A 1 62 ? -17.830 6.387 32.529 1.00 97.31 62 LEU A C 1
ATOM 462 O O . LEU A 1 62 ? -17.362 6.174 33.647 1.00 97.31 62 LEU A O 1
ATOM 466 N N . THR A 1 63 ? -17.394 7.379 31.759 1.00 96.00 63 THR A N 1
ATOM 467 C CA . THR A 1 63 ? -16.328 8.290 32.187 1.00 96.00 63 THR A CA 1
ATOM 468 C C . THR A 1 63 ? -16.810 9.725 32.239 1.00 96.00 63 THR A C 1
ATOM 470 O O . THR A 1 63 ? -17.311 10.250 31.250 1.00 96.00 63 THR A O 1
ATOM 473 N N . PHE A 1 64 ? -16.586 10.362 33.387 1.00 95.19 64 PHE A N 1
ATOM 474 C CA . PHE A 1 64 ? -16.964 11.742 33.682 1.00 95.19 64 PHE A CA 1
ATOM 475 C C . PHE A 1 64 ? -15.709 12.521 34.051 1.00 95.19 64 PHE A C 1
ATOM 477 O O . PHE A 1 64 ? -15.059 12.178 35.037 1.00 95.19 64 PHE A O 1
ATOM 484 N N . GLU A 1 65 ? -15.331 13.519 33.251 1.00 84.62 65 GLU A N 1
ATOM 485 C CA . GLU A 1 65 ? -14.151 14.363 33.517 1.00 84.62 65 GLU A CA 1
ATOM 486 C C . GLU A 1 65 ? -12.869 13.554 33.834 1.00 84.62 65 GLU A C 1
ATOM 488 O O . GLU A 1 65 ? -12.090 13.873 34.730 1.00 84.62 65 GLU A O 1
ATOM 493 N N . GLY A 1 66 ? -12.659 12.447 33.114 1.00 84.25 66 GLY A N 1
ATOM 494 C CA . GLY A 1 66 ? -11.520 11.539 33.306 1.00 84.25 66 GLY A CA 1
ATOM 495 C C . GLY A 1 66 ? -11.678 10.498 34.425 1.00 84.25 66 GLY A C 1
ATOM 496 O O . GLY A 1 66 ? -10.833 9.610 34.550 1.00 84.25 66 GLY A O 1
ATOM 497 N N . LYS A 1 67 ? -12.758 10.537 35.214 1.00 91.75 67 LYS A N 1
ATOM 498 C CA . LYS A 1 67 ? -13.069 9.517 36.223 1.00 91.75 67 LYS A CA 1
ATOM 499 C C . LYS A 1 67 ? -13.875 8.369 35.612 1.00 91.75 67 LYS A C 1
ATOM 501 O O . LYS A 1 67 ? -15.046 8.546 35.280 1.00 91.75 67 LYS A O 1
ATOM 506 N N . LYS A 1 68 ? -13.255 7.190 35.517 1.00 92.75 68 LYS A N 1
ATOM 507 C CA . LYS A 1 68 ? -13.888 5.945 35.051 1.00 92.75 68 LYS A CA 1
ATOM 508 C C . LYS A 1 68 ? -14.800 5.354 36.131 1.00 92.75 68 LYS A C 1
ATOM 510 O O . LYS A 1 68 ? -14.391 5.236 37.287 1.00 92.75 68 LYS A O 1
ATOM 515 N N . ILE A 1 69 ? -16.008 4.960 35.742 1.00 95.00 69 ILE A N 1
ATOM 516 C CA . ILE A 1 69 ? -16.997 4.270 36.570 1.00 95.00 69 ILE A CA 1
ATOM 517 C C . ILE A 1 69 ? -17.403 2.984 35.856 1.00 95.00 69 ILE A C 1
ATOM 519 O O . ILE A 1 69 ? -17.961 3.031 34.763 1.00 95.00 69 ILE A O 1
ATOM 523 N N . TYR A 1 70 ? -17.135 1.844 36.483 1.00 93.38 70 TYR A N 1
ATOM 524 C CA . TYR A 1 70 ? -17.591 0.537 36.015 1.00 93.38 70 TYR A CA 1
ATOM 525 C C . TYR A 1 70 ? -18.899 0.196 36.726 1.00 93.38 70 TYR A C 1
ATOM 527 O O . TYR A 1 70 ? -18.994 0.354 37.945 1.00 93.38 70 TYR A O 1
ATOM 535 N N . THR A 1 71 ? -19.924 -0.215 35.980 1.00 92.19 71 THR A N 1
ATOM 536 C CA . THR A 1 71 ? -21.234 -0.538 36.561 1.00 92.19 71 THR A CA 1
ATOM 537 C C . THR A 1 71 ? -21.832 -1.797 35.955 1.00 92.19 71 THR A C 1
ATOM 539 O O . THR A 1 71 ? -21.711 -2.051 34.761 1.00 92.19 71 THR A O 1
ATOM 542 N N . ASN A 1 72 ? -22.528 -2.549 36.804 1.00 94.19 72 ASN A N 1
ATOM 543 C CA . ASN A 1 72 ? -23.312 -3.722 36.434 1.00 94.19 72 ASN A CA 1
ATOM 544 C C . ASN A 1 72 ? -24.735 -3.323 36.013 1.00 94.19 72 ASN A C 1
ATOM 546 O O . ASN A 1 72 ? -25.179 -2.195 36.255 1.00 94.19 72 ASN A O 1
ATOM 550 N N . TYR A 1 73 ? -25.455 -4.263 35.408 1.00 96.62 73 TYR A N 1
ATOM 551 C CA . TYR A 1 73 ? -26.803 -4.071 34.879 1.00 96.62 73 TYR A CA 1
ATOM 552 C C . TYR A 1 73 ? -27.875 -4.352 35.936 1.00 96.62 73 TYR A C 1
ATOM 554 O O . TYR A 1 73 ? -27.713 -5.200 36.803 1.00 96.62 73 TYR A O 1
ATOM 562 N N . ASN A 1 74 ? -29.006 -3.660 35.858 1.00 96.69 74 ASN A N 1
ATOM 563 C CA . ASN A 1 74 ? -30.150 -3.846 36.751 1.00 96.69 74 ASN A CA 1
ATOM 564 C C . ASN A 1 74 ? -31.100 -4.955 36.277 1.00 96.69 74 ASN A C 1
ATOM 566 O O . ASN A 1 74 ? -31.860 -5.490 37.077 1.00 96.69 74 ASN A O 1
ATOM 570 N N . SER A 1 75 ? -31.110 -5.277 34.980 1.00 96.31 75 SER A N 1
ATOM 571 C CA . SER A 1 75 ? -31.971 -6.332 34.431 1.00 96.31 75 SER A CA 1
ATOM 572 C C . SER A 1 75 ? -31.405 -6.930 33.148 1.00 96.31 75 SER A C 1
ATOM 574 O O . SER A 1 75 ? -30.681 -6.255 32.414 1.00 96.31 75 SER A O 1
ATOM 576 N N . VAL A 1 76 ? -31.789 -8.178 32.874 1.00 96.19 76 VAL A N 1
ATOM 577 C CA . VAL A 1 76 ? -31.513 -8.912 31.635 1.00 96.19 76 VAL A CA 1
ATOM 578 C C . VAL A 1 76 ? -32.816 -9.500 31.090 1.00 96.19 76 VAL A C 1
ATOM 580 O O . VAL A 1 76 ? -33.696 -9.919 31.840 1.00 96.19 76 VAL A O 1
ATOM 583 N N . THR A 1 77 ? -32.979 -9.506 29.771 1.00 95.50 77 THR A N 1
ATOM 584 C CA . THR A 1 77 ? -34.078 -10.186 29.077 1.00 95.50 77 THR A CA 1
ATOM 585 C C . THR A 1 77 ? -33.521 -10.935 27.879 1.00 95.50 77 THR A C 1
ATOM 587 O O . THR A 1 77 ? -32.792 -10.361 27.069 1.00 95.50 77 THR A O 1
ATOM 590 N N . LYS A 1 78 ? -33.876 -12.215 27.762 1.00 91.44 78 LYS A N 1
ATOM 591 C CA . LYS A 1 78 ? -33.456 -13.080 26.661 1.00 91.44 78 LYS A CA 1
ATOM 592 C C . LYS A 1 78 ? -34.530 -13.175 25.584 1.00 91.44 78 LYS A C 1
ATOM 594 O O . LYS A 1 78 ? -35.706 -13.365 25.883 1.00 91.44 78 LYS A O 1
ATOM 599 N N . SER A 1 79 ? -34.097 -13.081 24.334 1.00 87.69 79 SER A N 1
ATOM 600 C CA . SER A 1 79 ? -34.852 -13.421 23.126 1.00 87.69 79 SER A CA 1
ATOM 601 C C . SER A 1 79 ? -33.954 -14.295 22.246 1.00 87.69 79 SER A C 1
ATOM 603 O O . SER A 1 79 ? -32.746 -14.181 22.374 1.00 87.69 79 SER A O 1
ATOM 605 N N . GLU A 1 80 ? -34.506 -15.179 21.406 1.00 80.38 80 GLU A N 1
ATOM 606 C CA . GLU A 1 80 ? -33.805 -16.214 20.602 1.00 80.38 80 GLU A CA 1
ATOM 607 C C . GLU A 1 80 ? -32.260 -16.207 20.680 1.00 80.38 80 GLU A C 1
ATOM 609 O O . GLU A 1 80 ? -31.687 -16.976 21.454 1.00 80.38 80 GLU A O 1
ATOM 614 N N . ASN A 1 81 ? -31.609 -15.297 19.939 1.00 84.50 81 ASN A N 1
ATOM 615 C CA . ASN A 1 81 ? -30.149 -15.139 19.855 1.00 84.50 81 ASN A CA 1
ATOM 616 C C . ASN A 1 81 ? -29.632 -13.801 20.419 1.00 84.50 81 ASN A C 1
ATOM 618 O O . ASN A 1 81 ? -28.532 -13.363 20.070 1.00 84.50 81 ASN A O 1
ATOM 622 N N . THR A 1 82 ? -30.414 -13.129 21.264 1.00 94.69 82 THR A N 1
ATOM 623 C CA . THR A 1 82 ? -30.069 -11.826 21.835 1.00 94.69 82 THR A CA 1
ATOM 624 C C . THR A 1 82 ? -30.296 -11.744 23.343 1.00 94.69 82 THR A C 1
ATOM 626 O O . THR A 1 82 ? -31.251 -12.292 23.897 1.00 94.69 82 THR A O 1
ATOM 629 N N . LEU A 1 83 ? -29.419 -11.007 24.024 1.00 97.25 83 LEU A N 1
ATOM 630 C CA . LEU A 1 83 ? -29.628 -10.574 25.405 1.00 97.25 83 LEU A CA 1
ATOM 631 C C . LEU A 1 83 ? -29.736 -9.056 25.431 1.00 97.25 83 LEU A C 1
ATOM 633 O O . LEU A 1 83 ? -28.837 -8.360 24.967 1.00 97.25 83 LEU A O 1
ATOM 637 N N . THR A 1 84 ? -30.835 -8.550 25.983 1.00 98.00 84 THR A N 1
ATOM 638 C CA . THR A 1 84 ? -31.018 -7.124 26.263 1.00 98.00 84 THR A CA 1
ATOM 639 C C . THR A 1 84 ? -30.761 -6.880 27.739 1.00 98.00 84 THR A C 1
ATOM 641 O O . THR A 1 84 ? -31.476 -7.422 28.582 1.00 98.00 84 THR A O 1
ATOM 644 N N . LEU A 1 85 ? -29.761 -6.064 28.054 1.00 98.00 85 LEU A N 1
ATOM 645 C CA . LEU A 1 85 ? -29.408 -5.672 29.410 1.00 98.00 85 LEU A CA 1
ATOM 646 C C . LEU A 1 85 ? -29.671 -4.181 29.606 1.00 98.00 85 LEU A C 1
ATOM 648 O O . LEU A 1 85 ? -29.446 -3.376 28.703 1.00 98.00 85 LEU A O 1
ATOM 652 N N . LYS A 1 86 ? -30.153 -3.806 30.791 1.00 98.25 86 LYS A N 1
ATOM 653 C CA . LYS A 1 86 ? -30.420 -2.403 31.136 1.00 98.25 86 LYS A CA 1
ATOM 654 C C . LYS A 1 86 ? -29.726 -2.014 32.423 1.00 98.25 86 LYS A C 1
ATOM 656 O O . LYS A 1 86 ? -29.798 -2.772 33.389 1.00 98.25 86 LYS A O 1
ATOM 661 N N . ALA A 1 87 ? -29.110 -0.837 32.447 1.00 97.31 87 ALA A N 1
ATOM 662 C CA . ALA A 1 87 ? -28.499 -0.259 33.638 1.00 97.31 87 ALA A CA 1
ATOM 663 C C . ALA A 1 87 ? -29.023 1.160 33.891 1.00 97.31 87 ALA A C 1
ATOM 665 O O . ALA A 1 87 ? -29.261 1.920 32.956 1.00 97.31 87 ALA A O 1
ATOM 666 N N . GLU A 1 88 ? -29.171 1.519 35.159 1.00 96.44 88 GLU A N 1
ATOM 667 C CA . GLU A 1 88 ? -29.474 2.869 35.622 1.00 96.44 88 GLU A CA 1
ATOM 668 C C . GLU A 1 88 ? -28.304 3.364 36.475 1.00 96.44 88 GLU A C 1
ATOM 670 O O . GLU A 1 88 ? -27.932 2.738 37.473 1.00 96.44 88 GLU A O 1
ATOM 675 N N . TYR A 1 89 ? -27.715 4.489 36.072 1.00 95.50 89 TYR A N 1
ATOM 676 C CA . TYR A 1 89 ? -26.623 5.126 36.794 1.00 95.50 89 TYR A CA 1
ATOM 677 C C . TYR A 1 89 ? -26.990 6.558 37.179 1.00 95.50 89 TYR A C 1
ATOM 679 O O . TYR A 1 89 ? -27.164 7.423 36.322 1.00 95.50 89 TYR A O 1
ATOM 687 N N . VAL A 1 90 ? -27.058 6.817 38.483 1.00 95.19 90 VAL A N 1
ATOM 688 C CA . VAL A 1 90 ? -27.278 8.156 39.039 1.00 95.19 90 VAL A CA 1
ATOM 689 C C . VAL A 1 90 ? -25.920 8.839 39.197 1.00 95.19 90 VAL A C 1
ATOM 691 O O . VAL A 1 90 ? -25.131 8.463 40.064 1.00 95.19 90 VAL A O 1
ATOM 694 N N . HIS A 1 91 ? -25.628 9.827 38.348 1.00 92.50 91 HIS A N 1
ATOM 695 C CA . HIS A 1 91 ? -24.368 10.572 38.400 1.00 92.50 91 HIS A CA 1
ATOM 696 C C . HIS A 1 91 ? -24.374 11.596 39.544 1.00 92.50 91 HIS A C 1
ATOM 698 O O . HIS A 1 91 ? -23.412 11.682 40.308 1.00 92.50 91 HIS A O 1
ATOM 704 N N . ASN A 1 92 ? -25.470 12.345 39.679 1.00 91.56 92 ASN A N 1
ATOM 705 C CA . ASN A 1 92 ? -25.723 13.279 40.775 1.00 91.56 92 ASN A CA 1
ATOM 706 C C . ASN A 1 92 ? -27.243 13.490 40.949 1.00 91.56 92 ASN A C 1
ATOM 708 O O . ASN A 1 92 ? -28.039 12.804 40.315 1.00 91.56 92 ASN A O 1
ATOM 712 N N . GLU A 1 93 ? -27.653 14.428 41.808 1.00 91.81 93 GLU A N 1
ATOM 713 C CA . GLU A 1 93 ? -29.074 14.718 42.081 1.00 91.81 93 GLU A CA 1
ATOM 714 C C . GLU A 1 93 ? -29.879 15.182 40.854 1.00 91.81 93 GLU A C 1
ATOM 716 O O . GLU A 1 93 ? -31.104 15.084 40.856 1.00 91.81 93 GLU A O 1
ATOM 721 N N . ASN A 1 94 ? -29.195 15.659 39.813 1.00 92.50 94 ASN A N 1
ATOM 722 C CA . ASN A 1 94 ? -29.800 16.211 38.609 1.00 92.50 94 ASN A CA 1
ATOM 723 C C . ASN A 1 94 ? -29.677 15.288 37.399 1.00 92.50 94 ASN A C 1
ATOM 725 O O . ASN A 1 94 ? -30.521 15.396 36.525 1.00 92.50 94 ASN A O 1
ATOM 729 N N . VAL A 1 95 ? -28.682 14.393 37.342 1.00 94.12 95 VAL A N 1
ATOM 730 C CA . VAL A 1 95 ? -28.345 13.604 36.144 1.00 94.12 95 VAL A CA 1
ATOM 731 C C . VAL A 1 95 ? -28.431 12.101 36.412 1.00 94.12 95 VAL A C 1
ATOM 733 O O . VAL A 1 95 ? -27.703 11.558 37.248 1.00 94.12 95 VAL A O 1
ATOM 736 N N . THR A 1 96 ? -29.264 11.412 35.632 1.00 95.25 96 THR A N 1
ATOM 737 C CA . THR A 1 96 ? -29.370 9.947 35.578 1.00 95.25 96 THR A CA 1
ATOM 738 C C . THR A 1 96 ? -29.199 9.454 34.143 1.00 95.25 96 THR A C 1
ATOM 740 O O . THR A 1 96 ? -29.816 9.984 33.220 1.00 95.25 96 THR A O 1
ATOM 743 N N . LEU A 1 97 ? -28.379 8.421 33.957 1.00 95.81 97 LEU A N 1
ATOM 744 C CA . LEU A 1 97 ? -28.138 7.775 32.669 1.00 95.81 97 LEU A CA 1
ATOM 745 C C . LEU A 1 97 ? -28.823 6.408 32.627 1.00 95.81 97 LEU A C 1
ATOM 747 O O . LEU A 1 97 ? -28.620 5.581 33.521 1.00 95.81 97 LEU A O 1
ATOM 751 N N . LEU A 1 98 ? -29.605 6.167 31.576 1.00 96.75 98 LEU A N 1
ATOM 752 C CA . LEU A 1 98 ? -30.300 4.906 31.329 1.00 96.75 98 LEU A CA 1
ATOM 753 C C . LEU A 1 98 ? -29.648 4.183 30.152 1.00 96.75 98 LEU A C 1
ATOM 755 O O . LEU A 1 98 ? -29.824 4.561 28.996 1.00 96.75 98 LEU A O 1
ATOM 759 N N . VAL A 1 99 ? -28.888 3.134 30.446 1.00 97.88 99 VAL A N 1
ATOM 760 C CA . VAL A 1 99 ? -28.158 2.340 29.454 1.00 97.88 99 VAL A CA 1
ATOM 761 C C . VAL A 1 99 ? -29.016 1.163 29.006 1.00 97.88 99 VAL A C 1
ATOM 763 O O . VAL A 1 99 ? -29.578 0.449 29.836 1.00 97.88 99 VAL A O 1
ATOM 766 N N . THR A 1 100 ? -29.075 0.927 27.698 1.00 98.38 100 THR A N 1
ATOM 767 C CA . THR A 1 100 ? -29.589 -0.309 27.099 1.00 98.38 100 THR A CA 1
ATOM 768 C C . THR A 1 100 ? -28.525 -0.903 26.187 1.00 98.38 100 THR A C 1
ATOM 770 O O . THR A 1 100 ? -28.119 -0.258 25.222 1.00 98.38 100 THR A O 1
ATOM 773 N N . ASP A 1 101 ? -28.125 -2.138 26.480 1.00 98.50 101 ASP A N 1
ATOM 774 C CA . ASP A 1 101 ? -27.171 -2.923 25.701 1.00 98.50 101 ASP A CA 1
ATOM 775 C C . ASP A 1 101 ? -27.863 -4.151 25.114 1.00 98.50 101 ASP A C 1
ATOM 777 O O . ASP A 1 101 ? -28.533 -4.898 25.828 1.00 98.50 101 ASP A O 1
ATOM 781 N N . ILE A 1 102 ? -27.693 -4.379 23.814 1.00 98.31 102 ILE A N 1
ATOM 782 C CA . ILE A 1 102 ? -28.231 -5.551 23.119 1.00 98.31 102 ILE A CA 1
ATOM 783 C C . ILE A 1 102 ? -27.071 -6.352 22.540 1.00 98.31 102 ILE A C 1
ATOM 785 O O . ILE A 1 102 ? -26.464 -5.936 21.553 1.00 98.31 102 ILE A O 1
ATOM 789 N N . PHE A 1 103 ? -26.799 -7.516 23.127 1.00 98.38 103 PHE A N 1
ATOM 790 C CA . PHE A 1 103 ? -25.795 -8.463 22.646 1.00 98.38 103 PHE A CA 1
ATOM 791 C C . PHE A 1 103 ? -26.415 -9.483 21.695 1.00 98.38 103 PHE A C 1
ATOM 793 O O . PHE A 1 103 ? -27.504 -9.990 21.958 1.00 98.38 103 PHE A O 1
ATOM 800 N N . THR A 1 104 ? -25.709 -9.811 20.612 1.00 97.81 104 THR A N 1
ATOM 801 C CA . THR A 1 104 ? -26.100 -10.825 19.617 1.00 97.81 104 THR A CA 1
ATOM 802 C C . THR A 1 104 ? -24.904 -11.711 19.279 1.00 97.81 104 THR A C 1
ATOM 804 O O . THR A 1 104 ? -23.835 -11.185 18.981 1.00 97.81 104 THR A O 1
ATOM 807 N N . ALA A 1 105 ? -25.064 -13.036 19.290 1.00 96.56 105 ALA A N 1
ATOM 808 C CA . ALA A 1 105 ? -24.014 -13.971 18.872 1.00 96.56 105 ALA A CA 1
ATOM 809 C C . ALA A 1 105 ? -23.979 -14.131 17.346 1.00 96.56 105 ALA A C 1
ATOM 811 O O . ALA A 1 105 ? -25.027 -14.120 16.699 1.00 96.56 105 ALA A O 1
ATOM 812 N N . LYS A 1 106 ? -22.775 -14.295 16.781 1.00 95.56 106 LYS A N 1
ATOM 813 C CA . LYS A 1 106 ? -22.546 -14.417 15.328 1.00 95.56 106 LYS A CA 1
ATOM 814 C C . LYS A 1 106 ? -22.172 -15.829 14.857 1.00 95.56 106 LYS A C 1
ATOM 816 O O . LYS A 1 106 ? -22.363 -16.129 13.687 1.00 95.56 106 LYS A O 1
ATOM 821 N N . GLY A 1 107 ? -21.748 -16.712 15.764 1.00 93.81 107 GLY A N 1
ATOM 822 C CA . GLY A 1 107 ? -21.576 -18.151 15.521 1.00 93.81 107 GLY A CA 1
ATOM 823 C C . GLY A 1 107 ? -20.135 -18.670 15.544 1.00 93.81 107 GLY A C 1
ATOM 824 O O . GLY A 1 107 ? -19.944 -19.880 15.611 1.00 93.81 107 GLY A O 1
ATOM 825 N N . ASP A 1 108 ? -19.131 -17.799 15.561 1.00 95.38 108 ASP A N 1
ATOM 826 C CA . ASP A 1 108 ? -17.714 -18.125 15.331 1.00 95.38 108 ASP A CA 1
ATOM 827 C C . ASP A 1 108 ? -16.766 -17.536 16.398 1.00 95.38 108 ASP A C 1
ATOM 829 O O . ASP A 1 108 ? -15.580 -17.327 16.157 1.00 95.38 108 ASP A O 1
ATOM 833 N N . GLY A 1 109 ? -17.291 -17.241 17.587 1.00 96.44 109 GLY A N 1
ATOM 834 C CA . GLY A 1 109 ? -16.568 -16.509 18.632 1.00 96.44 109 GLY A CA 1
ATOM 835 C C . GLY A 1 109 ? -16.816 -15.003 18.591 1.00 96.44 109 GLY A C 1
ATOM 836 O O . GLY A 1 109 ? -16.421 -14.303 19.526 1.00 96.44 109 GLY A O 1
ATOM 837 N N . ALA A 1 110 ? -17.508 -14.505 17.560 1.00 98.12 110 ALA A N 1
ATOM 838 C CA . ALA A 1 110 ? -17.884 -13.106 17.468 1.00 98.12 110 ALA A CA 1
ATOM 839 C C . ALA A 1 110 ? -19.273 -12.786 18.024 1.00 98.12 110 ALA A C 1
ATOM 841 O O . ALA A 1 110 ? -20.198 -13.608 18.035 1.00 98.12 110 ALA A O 1
ATOM 842 N N . PHE A 1 111 ? -19.421 -11.542 18.454 1.00 98.38 111 PHE A N 1
ATOM 843 C CA . PHE A 1 111 ? -20.642 -10.956 18.974 1.00 98.38 111 PHE A CA 1
ATOM 844 C C . PHE A 1 111 ? -20.790 -9.532 18.437 1.00 98.38 111 PHE A C 1
ATOM 846 O O . PHE A 1 111 ? -19.815 -8.885 18.059 1.00 98.38 111 PHE A O 1
ATOM 853 N N . SER A 1 112 ? -22.017 -9.019 18.443 1.00 98.12 112 SER A N 1
ATOM 854 C CA . SER A 1 112 ? -22.269 -7.586 18.294 1.00 98.12 112 SER A CA 1
ATOM 855 C C . SER A 1 112 ? -22.988 -7.027 19.514 1.00 98.12 112 SER A C 1
ATOM 857 O O . SER A 1 112 ? -23.875 -7.689 20.056 1.00 98.12 112 SER A O 1
ATOM 859 N N . LEU A 1 113 ? -22.645 -5.802 19.894 1.00 98.44 113 LEU A N 1
ATOM 860 C CA . LEU A 1 113 ? -23.279 -4.997 20.930 1.00 98.44 113 LEU A CA 1
ATOM 861 C C . LEU A 1 113 ? -23.881 -3.743 20.288 1.00 98.44 113 LEU A C 1
ATOM 863 O O . LEU A 1 113 ? -23.166 -2.980 19.654 1.00 98.44 113 LEU A O 1
ATOM 867 N N . ASN A 1 114 ? -25.168 -3.489 20.515 1.00 98.31 114 ASN A N 1
ATOM 868 C CA . ASN A 1 114 ? -25.770 -2.175 20.281 1.00 98.31 114 ASN A CA 1
ATOM 869 C C . ASN A 1 114 ? -25.997 -1.489 21.626 1.00 98.31 114 ASN A C 1
ATOM 871 O O . ASN A 1 114 ? -26.769 -2.011 22.434 1.00 98.31 114 ASN A O 1
ATOM 875 N N . ARG A 1 115 ? -25.365 -0.335 21.855 1.00 98.25 115 ARG A N 1
ATOM 876 C CA . ARG A 1 115 ? -25.545 0.468 23.070 1.00 98.25 115 ARG A CA 1
ATOM 877 C C . ARG A 1 115 ? -26.323 1.739 22.768 1.00 98.25 115 ARG A C 1
ATOM 879 O O . ARG A 1 115 ? -25.993 2.468 21.837 1.00 98.25 115 ARG A O 1
ATOM 886 N N . SER A 1 116 ? -27.301 2.050 23.611 1.00 97.75 116 SER A N 1
ATOM 887 C CA . SER A 1 116 ? -27.941 3.367 23.678 1.00 97.75 116 SER A CA 1
ATOM 888 C C . SER A 1 116 ? -27.985 3.862 25.117 1.00 97.75 116 SER A C 1
ATOM 890 O O . SER A 1 116 ? -28.340 3.094 26.014 1.00 97.75 116 SER A O 1
ATOM 892 N N . ILE A 1 117 ? -27.662 5.134 25.333 1.00 97.38 117 ILE A N 1
ATOM 893 C CA . ILE A 1 117 ? -27.751 5.786 26.639 1.00 97.38 117 ILE A CA 1
ATOM 894 C C . ILE A 1 117 ? -28.714 6.964 26.529 1.00 97.38 117 ILE A C 1
ATOM 896 O O . ILE A 1 117 ? -28.410 7.953 25.867 1.00 97.38 117 ILE A O 1
ATOM 900 N N . ASP A 1 118 ? -29.863 6.852 27.192 1.00 95.88 118 ASP A N 1
ATOM 901 C CA . ASP A 1 118 ? -30.796 7.965 27.349 1.00 95.88 118 ASP A CA 1
ATOM 902 C C . ASP A 1 118 ? -30.381 8.803 28.567 1.00 95.88 118 ASP A C 1
ATOM 904 O O . ASP A 1 118 ? -30.081 8.271 29.644 1.00 95.88 118 ASP A O 1
ATOM 908 N N . ILE A 1 119 ? -30.365 10.125 28.394 1.00 95.06 119 ILE A N 1
ATOM 909 C CA . ILE A 1 119 ? -29.954 11.081 29.425 1.00 95.06 119 ILE A CA 1
ATOM 910 C C . ILE A 1 119 ? -31.201 11.731 30.021 1.00 95.06 119 ILE A C 1
ATOM 912 O O . ILE A 1 119 ? -31.930 12.459 29.343 1.00 95.06 119 ILE A O 1
ATOM 916 N N . ASN A 1 120 ? -31.413 11.498 31.313 1.00 93.38 120 ASN A N 1
ATOM 917 C CA . ASN A 1 120 ? -32.443 12.170 32.091 1.00 93.38 120 ASN A CA 1
ATOM 918 C C . ASN A 1 120 ? -31.767 13.200 32.988 1.00 93.38 120 ASN A C 1
ATOM 920 O O . ASN A 1 120 ? -31.085 12.831 33.948 1.00 93.38 120 ASN A O 1
ATOM 924 N N . THR A 1 121 ? -31.963 14.482 32.683 1.00 92.69 121 THR A N 1
ATOM 925 C CA . THR A 1 121 ? -31.470 15.575 33.525 1.00 92.69 121 THR A CA 1
ATOM 926 C C . THR A 1 121 ? -32.565 16.576 33.869 1.00 92.69 121 THR A C 1
ATOM 928 O O . THR A 1 121 ? -33.484 16.806 33.086 1.00 92.69 121 THR A O 1
ATOM 931 N N . THR A 1 122 ? -32.488 17.171 35.058 1.00 92.19 122 THR A N 1
ATOM 932 C CA . THR A 1 122 ? -33.386 18.261 35.477 1.00 92.19 122 THR A CA 1
ATOM 933 C C . THR A 1 122 ? -32.957 19.621 34.924 1.00 92.19 122 THR A C 1
ATOM 935 O O . THR A 1 122 ? -33.784 20.529 34.855 1.00 92.19 122 THR A O 1
ATOM 938 N N . THR A 1 123 ? -31.683 19.772 34.546 1.00 90.88 123 THR A N 1
ATOM 939 C CA . THR A 1 123 ? -31.101 20.995 33.969 1.00 90.88 123 THR A CA 1
ATOM 940 C C . THR A 1 123 ? -30.107 20.617 32.877 1.00 90.88 123 THR A C 1
ATOM 942 O O . THR A 1 123 ? -29.255 19.757 33.105 1.00 90.88 123 THR A O 1
ATOM 945 N N . ASP A 1 124 ? -30.206 21.256 31.714 1.00 92.88 124 ASP A N 1
ATOM 946 C CA . ASP A 1 124 ? -29.255 21.035 30.624 1.00 92.88 124 ASP A CA 1
ATOM 947 C C . ASP A 1 124 ? -27.884 21.640 30.970 1.00 92.88 124 ASP A C 1
ATOM 949 O O . ASP A 1 124 ? -27.798 22.761 31.480 1.00 92.88 124 ASP A O 1
ATOM 953 N N . ASP A 1 125 ? -26.816 20.898 30.685 1.00 92.12 125 ASP A N 1
ATOM 954 C CA . ASP A 1 125 ? -25.424 21.320 30.844 1.00 92.12 125 ASP A CA 1
ATOM 955 C C . ASP A 1 125 ? -24.610 2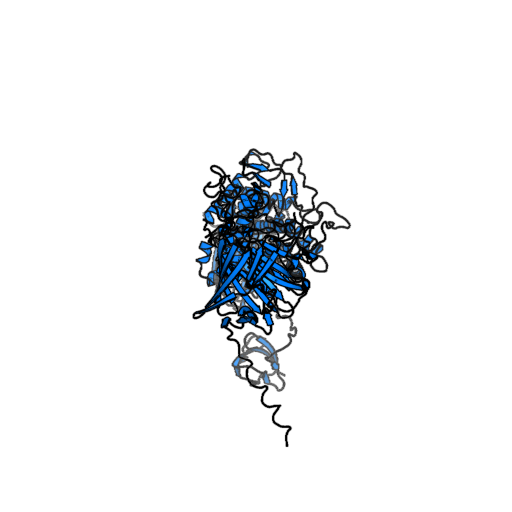0.917 29.609 1.00 92.12 125 ASP A C 1
ATOM 957 O O . ASP A 1 125 ? -24.388 19.735 29.340 1.00 92.12 125 ASP A O 1
ATOM 961 N N . GLU A 1 126 ? -24.160 21.924 28.860 1.00 92.25 126 GLU A N 1
ATOM 962 C CA . GLU A 1 126 ? -23.326 21.769 27.662 1.00 92.25 126 GLU A CA 1
ATOM 963 C C . GLU A 1 126 ? -21.822 21.908 27.955 1.00 92.25 126 GLU A C 1
ATOM 965 O O . GLU A 1 126 ? -20.992 21.796 27.056 1.00 92.25 126 GLU A O 1
ATOM 970 N N . THR A 1 127 ? -21.448 22.178 29.208 1.00 92.31 127 THR A N 1
ATOM 971 C CA . THR A 1 127 ? -20.063 22.457 29.618 1.00 92.31 127 THR A CA 1
ATOM 972 C C . THR A 1 127 ? -19.378 21.259 30.260 1.00 92.31 127 THR A C 1
ATOM 974 O O . THR A 1 127 ? -18.155 21.127 30.163 1.00 92.31 127 THR A O 1
ATOM 977 N N . THR A 1 128 ? -20.157 20.375 30.882 1.00 93.38 128 THR A N 1
ATOM 978 C CA . THR A 1 128 ? -19.705 19.084 31.401 1.00 93.38 128 THR A CA 1
ATOM 979 C C . THR A 1 128 ? -20.359 17.944 30.633 1.00 93.38 128 THR A C 1
ATOM 981 O O . THR A 1 128 ? -21.332 18.132 29.904 1.00 93.38 128 THR A O 1
ATOM 984 N N . GLY A 1 129 ? -19.794 16.746 30.746 1.00 95.38 129 GLY A N 1
ATOM 985 C CA . GLY A 1 129 ? -20.296 15.625 29.974 1.00 95.38 129 GLY A CA 1
ATOM 986 C C . GLY A 1 129 ? -19.659 14.293 30.316 1.00 95.38 129 GLY A C 1
ATOM 987 O O . GLY A 1 129 ? -18.885 14.153 31.270 1.00 95.38 129 GLY A O 1
ATOM 988 N N . PHE A 1 130 ? -19.993 13.303 29.499 1.00 97.12 130 PHE A N 1
ATOM 989 C CA . PHE A 1 130 ? -19.518 11.937 29.641 1.00 97.12 130 PHE A CA 1
ATOM 990 C C . PHE A 1 130 ? -19.182 11.304 28.290 1.00 97.12 130 PHE A C 1
ATOM 992 O O . PHE A 1 130 ? -19.640 11.738 27.238 1.00 97.12 130 PHE A O 1
ATOM 999 N N . TYR A 1 131 ? -18.375 10.252 28.330 1.00 97.56 131 TYR A N 1
ATOM 1000 C CA . TYR A 1 131 ? -18.299 9.268 27.254 1.00 97.56 131 TYR A CA 1
ATOM 1001 C C . TYR A 1 131 ? -18.495 7.878 27.856 1.00 97.56 131 TYR A C 1
ATOM 1003 O O . TYR A 1 131 ? -18.271 7.668 29.054 1.00 97.56 131 TYR A O 1
ATOM 1011 N N . SER A 1 132 ? -18.908 6.913 27.041 1.00 97.69 132 SER A N 1
ATOM 1012 C CA . SER A 1 132 ? -18.968 5.510 27.457 1.00 97.69 132 SER A CA 1
ATOM 1013 C C . SER A 1 132 ? -17.973 4.667 26.678 1.00 97.69 132 SER A C 1
ATOM 1015 O O .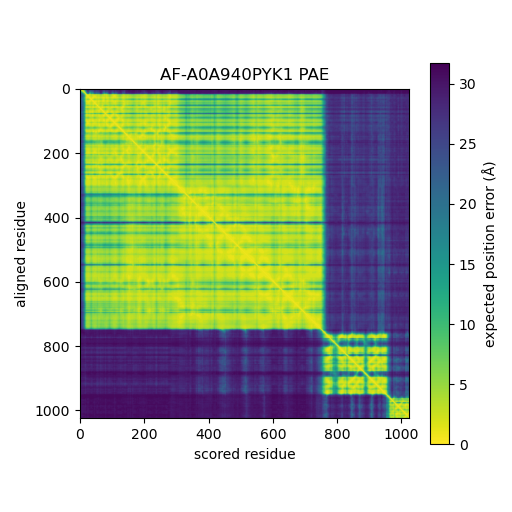 SER A 1 132 ? -17.589 5.020 25.566 1.00 97.69 132 SER A O 1
ATOM 1017 N N . SER A 1 133 ? -17.584 3.529 27.242 1.00 97.56 133 SER A N 1
ATOM 1018 C CA . SER A 1 133 ? -16.751 2.545 26.555 1.00 97.56 133 SER A CA 1
ATOM 1019 C C . SER A 1 133 ? -17.234 1.118 26.780 1.00 97.56 133 SER A C 1
ATOM 1021 O O . SER A 1 133 ? -17.912 0.810 27.768 1.00 97.56 133 SER A O 1
ATOM 1023 N N . PHE A 1 134 ? -16.916 0.272 25.807 1.00 98.19 134 PHE A N 1
ATOM 1024 C CA . PHE A 1 134 ? -16.982 -1.182 25.898 1.00 98.19 134 PHE A CA 1
ATOM 1025 C C . PHE A 1 134 ? -15.571 -1.715 25.659 1.00 98.19 134 PHE A C 1
ATOM 1027 O O . PHE A 1 134 ? -14.892 -1.240 24.747 1.00 98.19 134 PHE A O 1
ATOM 1034 N N . GLY A 1 135 ? -15.133 -2.686 26.453 1.00 97.56 135 GLY A N 1
ATOM 1035 C CA . GLY A 1 135 ? -13.826 -3.302 26.285 1.00 97.56 135 GLY A CA 1
ATOM 1036 C C . GLY A 1 135 ? -13.776 -4.774 26.661 1.00 97.56 135 GLY A C 1
ATOM 1037 O O . GLY A 1 135 ? -14.684 -5.313 27.295 1.00 97.56 135 GLY A O 1
ATOM 1038 N N . LEU A 1 136 ? -12.674 -5.400 26.260 1.00 97.25 136 LEU A N 1
ATOM 1039 C CA . LEU A 1 136 ? -12.327 -6.789 26.520 1.00 97.25 136 LEU A CA 1
ATOM 1040 C C . LEU A 1 136 ? -10.905 -6.869 27.074 1.00 97.25 136 LEU A C 1
ATOM 1042 O O . LEU A 1 136 ? -9.980 -6.231 26.563 1.00 97.25 136 LEU A O 1
ATOM 1046 N N . HIS A 1 137 ? -10.731 -7.680 28.108 1.00 95.06 137 HIS A N 1
ATOM 1047 C CA . HIS A 1 137 ? -9.426 -8.043 28.656 1.00 95.06 137 HIS A CA 1
ATOM 1048 C C . HIS A 1 137 ? -9.449 -9.453 29.240 1.00 95.06 137 HIS A C 1
ATOM 1050 O O . HIS A 1 137 ? -10.509 -9.969 29.590 1.00 95.06 137 HIS A O 1
ATOM 1056 N N . SER A 1 138 ? -8.276 -10.073 29.349 1.00 91.25 138 SER A N 1
ATOM 1057 C CA . SER A 1 138 ? -8.128 -11.269 30.179 1.00 91.25 138 SER A CA 1
ATOM 1058 C C . SER A 1 138 ? -8.212 -10.885 31.657 1.00 91.25 138 SER A C 1
ATOM 1060 O O . SER A 1 138 ? -7.796 -9.785 32.028 1.00 91.25 138 SER A O 1
ATOM 1062 N N . ALA A 1 139 ? -8.725 -11.793 32.488 1.00 82.88 139 ALA A N 1
ATOM 1063 C CA . ALA A 1 139 ? -8.708 -11.637 33.943 1.00 82.88 139 ALA A CA 1
ATOM 1064 C C . ALA A 1 139 ? -7.274 -11.641 34.519 1.00 82.88 139 ALA A C 1
ATOM 1066 O O . ALA A 1 139 ? -7.028 -11.100 35.599 1.00 82.88 139 ALA A O 1
ATOM 1067 N N . ASP A 1 140 ? -6.323 -12.244 33.800 1.00 83.94 140 ASP A N 1
ATOM 1068 C CA . ASP A 1 140 ? -4.933 -12.348 34.229 1.00 83.94 140 ASP A CA 1
ATOM 1069 C C . ASP A 1 140 ? -4.096 -11.139 33.784 1.00 83.94 140 ASP A C 1
ATOM 1071 O O . ASP A 1 140 ? -4.198 -10.631 32.664 1.00 83.94 140 ASP A O 1
ATOM 1075 N N . ALA A 1 141 ? -3.208 -10.697 34.677 1.00 85.38 141 ALA A N 1
ATOM 1076 C CA . ALA A 1 141 ? -2.223 -9.667 34.377 1.00 85.38 141 ALA A CA 1
ATOM 1077 C C . ALA A 1 141 ? -1.221 -10.149 33.318 1.00 85.38 141 ALA A C 1
ATOM 1079 O O . ALA A 1 141 ? -0.773 -11.295 33.349 1.00 85.38 141 ALA A O 1
ATOM 1080 N N . THR A 1 142 ? -0.792 -9.244 32.439 1.00 87.75 142 THR A N 1
ATOM 1081 C CA . THR A 1 142 ? 0.227 -9.541 31.423 1.00 87.75 142 THR A CA 1
ATOM 1082 C C . THR A 1 142 ? 1.187 -8.368 31.248 1.00 87.75 142 THR A C 1
ATOM 1084 O O . THR A 1 142 ? 0.875 -7.219 31.576 1.00 87.75 142 THR A O 1
ATOM 1087 N N . ASP A 1 143 ? 2.388 -8.653 30.757 1.00 88.62 143 ASP A N 1
ATOM 1088 C CA . ASP A 1 143 ? 3.379 -7.629 30.446 1.00 88.62 143 ASP A CA 1
ATOM 1089 C C . ASP A 1 143 ? 3.209 -7.134 29.009 1.00 88.62 143 ASP A C 1
ATOM 1091 O O . ASP A 1 143 ? 2.824 -7.883 28.113 1.00 88.62 143 ASP A O 1
ATOM 1095 N N . PHE A 1 144 ? 3.524 -5.855 28.778 1.00 87.94 144 PHE A N 1
ATOM 1096 C CA . PHE A 1 144 ? 3.316 -5.225 27.473 1.00 87.94 144 PHE A CA 1
ATOM 1097 C C . PHE A 1 144 ? 4.022 -5.992 26.351 1.00 87.94 144 PHE A C 1
ATOM 1099 O O . PHE A 1 144 ? 3.461 -6.149 25.279 1.00 87.94 144 PHE A O 1
ATOM 1106 N N . GLU A 1 145 ? 5.232 -6.498 26.581 1.00 90.25 145 GLU A N 1
ATOM 1107 C CA . GLU A 1 145 ? 6.021 -7.236 25.583 1.00 90.25 145 GLU A CA 1
ATOM 1108 C C . GLU A 1 145 ? 5.402 -8.575 25.149 1.00 90.25 145 GLU A C 1
ATOM 1110 O O . GLU A 1 145 ? 5.646 -9.022 24.026 1.00 90.25 145 GLU A O 1
ATOM 1115 N N . ASN A 1 146 ? 4.553 -9.173 25.992 1.00 92.50 146 ASN A N 1
ATOM 1116 C CA . ASN A 1 146 ? 3.853 -10.431 25.712 1.00 92.50 146 ASN A CA 1
ATOM 1117 C C . ASN A 1 146 ? 2.555 -10.231 24.923 1.00 92.50 146 ASN A C 1
ATOM 1119 O O . ASN A 1 146 ? 1.902 -11.203 24.548 1.00 92.50 146 ASN A O 1
ATOM 1123 N N . LEU A 1 147 ? 2.201 -8.975 24.651 1.00 94.56 147 LEU A N 1
ATOM 1124 C CA . LEU A 1 147 ? 1.047 -8.611 23.853 1.00 94.56 147 LEU A CA 1
ATOM 1125 C C . LEU A 1 147 ? 1.467 -8.218 22.439 1.00 94.56 147 LEU A C 1
ATOM 1127 O O . LEU A 1 147 ? 2.347 -7.377 22.240 1.00 94.56 147 LEU A O 1
ATOM 1131 N N . ASP A 1 148 ? 0.781 -8.794 21.469 1.00 97.12 148 ASP A N 1
ATOM 1132 C CA . ASP A 1 148 ? 0.693 -8.304 20.104 1.00 97.12 148 ASP A CA 1
ATOM 1133 C C . ASP A 1 148 ? -0.399 -7.231 20.020 1.00 97.12 148 ASP A C 1
ATOM 1135 O O . ASP A 1 148 ? -1.456 -7.388 20.635 1.00 97.12 148 ASP A O 1
ATOM 1139 N N . LYS A 1 149 ? -0.153 -6.134 19.290 1.00 95.88 149 LYS A N 1
ATOM 1140 C CA . LYS A 1 149 ? -1.103 -5.016 19.161 1.00 95.88 149 LYS A CA 1
ATOM 1141 C C . LYS A 1 149 ? -1.191 -4.529 17.733 1.00 95.88 149 LYS A C 1
ATOM 1143 O O . LYS A 1 149 ? -0.166 -4.386 17.070 1.00 95.88 149 LYS A O 1
ATOM 1148 N N . PHE A 1 150 ? -2.403 -4.185 17.328 1.00 98.31 150 PHE A N 1
ATOM 1149 C CA . PHE A 1 150 ? -2.671 -3.611 16.025 1.00 98.31 150 PHE A CA 1
ATOM 1150 C C . PHE A 1 150 ? -3.810 -2.595 16.097 1.00 98.31 150 PHE A C 1
ATOM 1152 O O . PHE A 1 150 ? -4.893 -2.901 16.599 1.00 98.31 150 PHE A O 1
ATOM 1159 N N . ILE A 1 151 ? -3.543 -1.392 15.590 1.00 97.94 151 ILE A N 1
ATOM 1160 C CA . ILE A 1 151 ? -4.542 -0.396 15.198 1.00 97.94 151 ILE A CA 1
ATOM 1161 C C . ILE A 1 151 ? -4.075 0.148 13.840 1.00 97.94 151 ILE A C 1
ATOM 1163 O O . ILE A 1 151 ? -2.947 0.658 13.769 1.00 97.94 151 ILE A O 1
ATOM 1167 N N . PRO A 1 152 ? -4.892 0.033 12.778 1.00 97.12 152 PRO A N 1
ATOM 1168 C CA . PRO A 1 152 ? -4.491 0.365 11.419 1.00 97.12 152 PRO A CA 1
ATOM 1169 C C . PRO A 1 152 ? -3.851 1.746 11.302 1.00 97.12 152 PRO A C 1
ATOM 1171 O O . PRO A 1 152 ? -4.325 2.723 11.886 1.00 97.12 152 PRO A O 1
ATOM 1174 N N . ALA A 1 153 ? -2.760 1.804 10.546 1.00 94.62 153 ALA A N 1
ATOM 1175 C CA . ALA A 1 153 ? -1.960 2.993 10.274 1.00 94.62 153 ALA A CA 1
ATOM 1176 C C . ALA A 1 153 ? -1.314 3.699 11.479 1.00 94.62 153 ALA A C 1
ATOM 1178 O O . ALA A 1 153 ? -0.585 4.648 11.239 1.00 94.62 153 ALA A O 1
ATOM 1179 N N . VAL A 1 154 ? -1.531 3.297 12.740 1.00 93.44 154 VAL A N 1
ATOM 1180 C CA . VAL A 1 154 ? -1.037 4.062 13.914 1.00 93.44 154 VAL A CA 1
ATOM 1181 C C . VAL A 1 154 ? -0.356 3.225 14.995 1.00 93.44 154 VAL A C 1
ATOM 1183 O O . VAL A 1 154 ? 0.420 3.769 15.782 1.00 93.44 154 VAL A O 1
ATOM 1186 N N . LEU A 1 155 ? -0.628 1.920 15.075 1.00 94.69 155 LEU A N 1
ATOM 1187 C CA . LEU A 1 155 ? -0.065 1.058 16.112 1.00 94.69 155 LEU A CA 1
ATOM 1188 C C . LEU A 1 155 ? 0.251 -0.331 15.563 1.00 94.69 155 LEU A C 1
ATOM 1190 O O . LEU A 1 155 ? -0.650 -1.105 15.258 1.00 94.69 155 LEU A O 1
ATOM 1194 N N . TYR A 1 156 ? 1.538 -0.659 15.542 1.00 95.62 156 TYR A N 1
ATOM 1195 C CA . TYR A 1 156 ? 2.062 -1.985 15.225 1.00 95.62 156 TYR A CA 1
ATOM 1196 C C . TYR A 1 156 ? 3.087 -2.385 16.284 1.00 95.62 156 TYR A C 1
ATOM 1198 O O . TYR A 1 156 ? 3.698 -1.526 16.923 1.00 95.62 156 TYR A O 1
ATOM 1206 N N . ASN A 1 157 ? 3.356 -3.682 16.433 1.00 94.44 157 ASN A N 1
ATOM 1207 C CA . ASN A 1 157 ? 4.447 -4.152 17.295 1.00 94.44 157 ASN A CA 1
ATOM 1208 C C . ASN A 1 157 ? 5.802 -3.497 16.959 1.00 94.44 157 ASN A C 1
ATOM 1210 O O . ASN A 1 157 ? 6.551 -3.142 17.871 1.00 94.44 157 ASN A O 1
ATOM 1214 N N . ALA A 1 158 ? 6.085 -3.279 15.669 1.00 93.88 158 ALA A N 1
ATOM 1215 C CA . ALA A 1 158 ? 7.313 -2.639 15.196 1.00 93.88 158 ALA A CA 1
ATOM 1216 C C . ALA A 1 158 ? 7.508 -1.209 15.737 1.00 93.88 158 ALA A C 1
ATOM 1218 O O . ALA A 1 158 ? 8.644 -0.768 15.882 1.00 93.88 158 ALA A O 1
ATOM 1219 N N . CYS A 1 159 ? 6.438 -0.504 16.130 1.00 92.50 159 CYS A N 1
ATOM 1220 C CA . CYS A 1 159 ? 6.533 0.828 16.738 1.00 92.50 159 CYS A CA 1
ATOM 1221 C C . CYS A 1 159 ? 7.293 0.833 18.078 1.00 92.50 159 CYS A C 1
ATOM 1223 O O . CYS A 1 159 ? 7.686 1.894 18.557 1.00 92.50 159 CYS A O 1
ATOM 1225 N N . PHE A 1 160 ? 7.485 -0.335 18.698 1.00 91.06 160 PHE A N 1
ATOM 1226 C CA . PHE A 1 160 ? 8.163 -0.486 19.987 1.00 91.06 160 PHE A CA 1
ATOM 1227 C C . PHE A 1 160 ? 9.528 -1.174 19.881 1.00 91.06 160 PHE A C 1
ATOM 1229 O O . PHE A 1 160 ? 10.088 -1.572 20.902 1.00 91.06 160 PHE A O 1
ATOM 1236 N N . THR A 1 161 ? 10.065 -1.332 18.671 1.00 90.31 161 THR A N 1
ATOM 1237 C CA . THR A 1 161 ? 11.394 -1.908 18.439 1.00 90.31 161 THR A CA 1
ATOM 1238 C C . THR A 1 161 ? 12.383 -0.828 18.001 1.00 90.31 161 THR A C 1
ATOM 1240 O O . THR A 1 161 ? 11.996 0.224 17.491 1.00 90.31 161 THR A O 1
ATOM 1243 N N . GLU A 1 162 ? 13.685 -1.090 18.158 1.00 88.00 162 GLU A N 1
ATOM 1244 C CA . GLU A 1 162 ? 14.738 -0.195 17.646 1.00 88.00 162 GLU A CA 1
ATOM 1245 C C . GLU A 1 162 ? 14.636 -0.000 16.122 1.00 88.00 162 GLU A C 1
ATOM 1247 O O . GLU A 1 162 ? 14.977 1.060 15.598 1.00 88.00 162 GLU A O 1
ATOM 1252 N N . GLN A 1 163 ? 14.124 -1.007 15.405 1.00 87.31 163 GLN A N 1
ATOM 1253 C CA . GLN A 1 163 ? 13.959 -0.967 13.956 1.00 87.31 163 GLN A CA 1
ATOM 1254 C C . GLN A 1 163 ? 12.894 0.048 13.517 1.00 87.31 163 GLN A C 1
ATOM 1256 O O . GLN A 1 163 ? 13.135 0.737 12.532 1.00 87.31 163 GLN A O 1
ATOM 1261 N N . GLY A 1 164 ? 11.770 0.171 14.237 1.00 85.62 164 GLY A N 1
ATOM 1262 C CA . GLY A 1 164 ? 10.686 1.112 13.911 1.00 85.62 164 GLY A CA 1
ATOM 1263 C C . GLY A 1 164 ? 10.922 2.565 14.320 1.00 85.62 164 GLY A C 1
ATOM 1264 O O . GLY A 1 164 ? 10.143 3.421 13.912 1.00 85.62 164 GLY A O 1
ATOM 1265 N N . ASN A 1 165 ? 11.955 2.826 15.134 1.00 80.88 165 ASN A N 1
ATOM 1266 C CA . ASN A 1 165 ? 12.520 4.143 15.470 1.00 80.88 165 ASN A CA 1
ATOM 1267 C C . ASN A 1 165 ? 11.506 5.308 15.542 1.00 80.88 165 ASN A C 1
ATOM 1269 O O . ASN A 1 165 ? 11.695 6.355 14.920 1.00 80.88 165 ASN A O 1
ATOM 1273 N N . MET A 1 166 ? 10.417 5.133 16.298 1.00 85.50 166 MET A N 1
ATOM 1274 C CA . MET A 1 166 ? 9.369 6.153 16.414 1.00 85.50 166 MET A CA 1
ATOM 1275 C C . MET A 1 166 ? 9.936 7.488 16.945 1.00 85.50 166 MET A C 1
ATOM 1277 O O . MET A 1 166 ? 10.797 7.480 17.832 1.00 85.50 166 MET A O 1
ATOM 1281 N N . PRO A 1 167 ? 9.456 8.651 16.458 1.00 81.62 167 PRO A N 1
ATOM 1282 C CA . PRO A 1 167 ? 10.007 9.941 16.856 1.00 81.62 167 PRO A CA 1
ATOM 1283 C C . PRO A 1 167 ? 9.783 10.243 18.338 1.00 81.62 167 PRO A C 1
ATOM 1285 O O . PRO A 1 167 ? 8.765 9.867 18.925 1.00 81.62 167 PRO A O 1
ATOM 1288 N N . ALA A 1 168 ? 10.692 11.022 18.930 1.00 79.31 168 ALA A N 1
ATOM 1289 C CA . ALA A 1 168 ? 10.538 11.519 20.294 1.00 79.31 168 ALA A CA 1
ATOM 1290 C C . ALA A 1 168 ? 9.204 12.273 20.471 1.00 79.31 168 ALA A C 1
ATOM 1292 O O . ALA A 1 168 ? 8.845 13.115 19.652 1.00 79.31 168 ALA A O 1
ATOM 1293 N N . GLY A 1 169 ? 8.482 11.981 21.557 1.00 75.44 169 GLY A N 1
ATOM 1294 C CA . GLY A 1 169 ? 7.146 12.536 21.814 1.00 75.44 169 GLY A CA 1
ATOM 1295 C C . GLY A 1 169 ? 5.991 11.744 21.189 1.00 75.44 169 GLY A C 1
ATOM 1296 O O . GLY A 1 169 ? 4.837 12.082 21.447 1.00 75.44 169 GLY A O 1
ATOM 1297 N N . SER A 1 170 ? 6.290 10.685 20.430 1.00 81.94 170 SER A N 1
ATOM 1298 C CA . SER A 1 170 ? 5.307 9.693 19.978 1.00 81.94 170 SER A CA 1
ATOM 1299 C C . SER A 1 170 ? 5.028 8.642 21.057 1.00 81.94 170 SER A C 1
ATOM 1301 O O . SER A 1 170 ? 5.512 8.731 22.190 1.00 81.94 170 SER A O 1
ATOM 1303 N N . ILE A 1 171 ? 4.244 7.629 20.687 1.00 86.25 171 ILE A N 1
ATOM 1304 C CA . ILE A 1 171 ? 3.934 6.482 21.536 1.00 86.25 171 ILE A CA 1
ATOM 1305 C C . ILE A 1 171 ? 5.189 5.774 22.060 1.00 86.25 171 ILE A C 1
ATOM 1307 O O . ILE A 1 171 ? 6.181 5.610 21.352 1.00 86.25 171 ILE A O 1
ATOM 1311 N N . ASN A 1 172 ? 5.126 5.319 23.308 1.00 85.62 172 ASN A N 1
ATOM 1312 C CA . ASN A 1 172 ? 6.166 4.519 23.945 1.00 85.62 172 ASN A CA 1
ATOM 1313 C C . ASN A 1 172 ? 5.554 3.426 24.839 1.00 85.62 172 ASN A C 1
ATOM 1315 O O . ASN A 1 172 ? 4.414 3.526 25.285 1.00 85.62 172 ASN A O 1
ATOM 1319 N N . ALA A 1 173 ? 6.326 2.382 25.149 1.00 84.44 173 ALA A N 1
ATOM 1320 C CA . ALA A 1 173 ? 5.837 1.221 25.904 1.00 84.44 173 ALA A CA 1
ATOM 1321 C C . ALA A 1 173 ? 5.412 1.525 27.359 1.00 84.44 173 ALA A C 1
ATOM 1323 O O . ALA A 1 173 ? 4.822 0.672 28.019 1.00 84.44 173 ALA A O 1
ATOM 1324 N N . SER A 1 174 ? 5.731 2.713 27.888 1.00 84.94 174 SER A N 1
ATOM 1325 C CA . SER A 1 174 ? 5.322 3.134 29.232 1.00 84.94 174 SER A CA 1
ATOM 1326 C C . SER A 1 174 ? 3.999 3.907 29.260 1.00 84.94 174 SER A C 1
ATOM 1328 O O . SER A 1 174 ? 3.465 4.142 30.353 1.00 84.94 174 SER A O 1
ATOM 1330 N N . ASP A 1 175 ? 3.463 4.263 28.087 1.00 86.69 175 ASP A N 1
ATOM 1331 C CA . ASP A 1 175 ? 2.181 4.945 27.959 1.00 86.69 175 ASP A CA 1
ATOM 1332 C C . ASP A 1 175 ? 1.044 4.101 28.539 1.00 86.69 175 ASP A C 1
ATOM 1334 O O . ASP A 1 175 ? 1.062 2.868 28.553 1.00 86.69 175 ASP A O 1
ATOM 1338 N N . LYS A 1 176 ? 0.044 4.798 29.082 1.00 86.00 176 LYS A N 1
ATOM 1339 C CA . LYS A 1 176 ? -1.116 4.163 29.720 1.00 86.00 176 LYS A CA 1
ATOM 1340 C C . LYS A 1 176 ? -2.270 3.945 28.756 1.00 86.00 176 LYS A C 1
ATOM 1342 O O . LYS A 1 176 ? -3.097 3.077 29.009 1.00 86.00 176 LYS A O 1
ATOM 1347 N N . ASP A 1 177 ? -2.345 4.749 27.706 1.00 90.81 177 ASP A N 1
ATOM 1348 C CA . ASP A 1 177 ? -3.480 4.806 26.802 1.00 90.81 177 ASP A CA 1
ATOM 1349 C C . ASP A 1 177 ? -2.976 4.968 25.366 1.00 90.81 177 ASP A C 1
ATOM 1351 O O . ASP A 1 177 ? -2.130 5.816 25.081 1.00 90.81 177 ASP A O 1
ATOM 1355 N N . PHE A 1 178 ? -3.522 4.137 24.484 1.00 94.00 178 PHE A N 1
ATOM 1356 C CA . PHE A 1 178 ? -3.332 4.150 23.039 1.00 94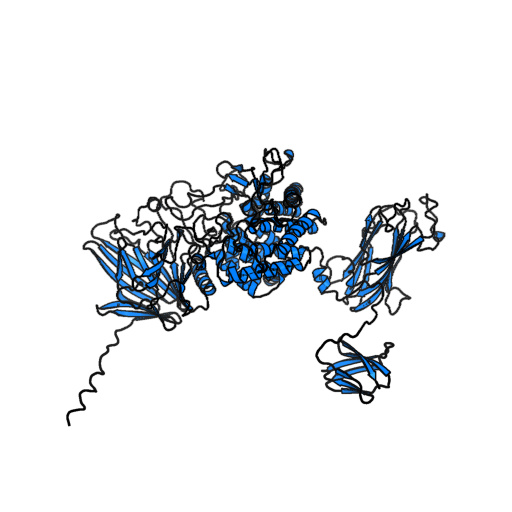.00 178 PHE A CA 1
ATOM 1357 C C . PHE A 1 178 ? -4.720 4.192 22.394 1.00 94.00 178 PHE A C 1
ATOM 1359 O O . PHE A 1 178 ? -5.157 3.207 21.802 1.00 94.00 178 PHE A O 1
ATOM 1366 N N . GLN A 1 179 ? -5.466 5.275 22.623 1.00 95.19 179 GLN A N 1
ATOM 1367 C CA . GLN A 1 179 ? -6.804 5.454 22.049 1.00 95.19 179 GLN A CA 1
ATOM 1368 C C . GLN A 1 179 ? -6.740 6.443 20.897 1.00 95.19 179 GLN A C 1
ATOM 1370 O O . GLN A 1 179 ? -6.169 7.524 21.053 1.00 95.19 179 GLN A O 1
ATOM 1375 N N . TYR A 1 180 ? -7.346 6.057 19.781 1.00 95.44 180 TYR A N 1
ATOM 1376 C CA . TYR A 1 180 ? -7.400 6.830 18.555 1.00 95.44 180 TYR A CA 1
ATOM 1377 C C . TYR A 1 180 ? -8.843 6.942 18.078 1.00 95.44 180 TYR A C 1
ATOM 1379 O O . TYR A 1 180 ? -9.621 5.987 18.139 1.00 95.44 180 TYR A O 1
ATOM 1387 N N . ARG A 1 181 ? -9.189 8.127 17.582 1.00 95.00 181 ARG A N 1
ATOM 1388 C CA . ARG A 1 181 ? -10.483 8.406 16.959 1.00 95.00 181 ARG A CA 1
ATOM 1389 C C . ARG A 1 181 ? -10.568 7.799 15.564 1.00 95.00 181 ARG A C 1
ATOM 1391 O O . ARG A 1 181 ? -9.551 7.669 14.884 1.00 95.00 181 ARG A O 1
ATOM 1398 N N . ASP A 1 182 ? -11.790 7.551 15.108 1.00 94.81 182 ASP A N 1
ATOM 1399 C CA . ASP A 1 182 ? -12.068 7.005 13.775 1.00 94.81 182 ASP A CA 1
ATOM 1400 C C . ASP A 1 182 ? -11.482 7.855 12.630 1.00 94.81 182 ASP A C 1
ATOM 1402 O O . ASP A 1 182 ? -11.129 7.320 11.587 1.00 94.81 182 ASP A O 1
ATOM 1406 N N . ASP A 1 183 ? -11.319 9.171 12.805 1.00 93.94 183 ASP A N 1
ATOM 1407 C CA . ASP A 1 183 ? -10.725 10.060 11.793 1.00 93.94 183 ASP A CA 1
ATOM 1408 C C . ASP A 1 183 ? -9.187 10.026 11.740 1.00 93.94 183 ASP A C 1
ATOM 1410 O O . ASP A 1 183 ? -8.583 10.561 10.807 1.00 93.94 183 ASP A O 1
ATOM 1414 N N . ARG A 1 184 ? -8.536 9.384 12.717 1.00 92.12 184 ARG A N 1
ATOM 1415 C CA . ARG A 1 184 ? -7.077 9.191 12.782 1.00 92.12 184 ARG A CA 1
ATOM 1416 C C . ARG A 1 184 ? -6.636 7.839 12.205 1.00 92.12 184 ARG A C 1
ATOM 1418 O O . ARG A 1 184 ? -5.447 7.669 11.944 1.00 92.12 184 ARG A O 1
ATOM 1425 N N . ILE A 1 185 ? -7.568 6.905 12.018 1.00 94.88 185 ILE A N 1
ATOM 1426 C CA . ILE A 1 185 ? -7.312 5.513 11.629 1.00 94.88 185 ILE A CA 1
ATOM 1427 C C . ILE A 1 185 ? -8.076 5.145 10.360 1.00 94.88 185 ILE A C 1
ATOM 1429 O O . ILE A 1 185 ? -9.113 5.716 10.026 1.00 94.88 185 ILE A O 1
ATOM 1433 N N . THR A 1 186 ? -7.543 4.168 9.646 1.00 96.50 186 THR A N 1
ATOM 1434 C CA . THR A 1 186 ? -7.963 3.803 8.289 1.00 96.50 186 THR A CA 1
ATOM 1435 C C . THR A 1 186 ? -9.108 2.793 8.262 1.00 96.50 186 THR A C 1
ATOM 1437 O O . THR A 1 186 ? -9.878 2.775 7.304 1.00 96.50 186 THR A O 1
ATOM 1440 N N . LEU A 1 187 ? -9.275 2.030 9.347 1.00 97.25 187 LEU A N 1
ATOM 1441 C CA . LEU A 1 187 ? -10.512 1.359 9.745 1.00 97.25 187 LEU A CA 1
ATOM 1442 C C . LEU A 1 187 ? -10.640 1.379 11.280 1.00 97.25 187 LEU A C 1
ATOM 1444 O O . LEU A 1 187 ? -9.631 1.188 11.966 1.00 97.25 187 LEU A O 1
ATOM 1448 N N . PRO A 1 188 ? -11.852 1.554 11.837 1.00 97.25 188 PRO A N 1
ATOM 1449 C CA . PRO A 1 188 ? -12.108 1.517 13.283 1.00 97.25 188 PRO A CA 1
ATOM 1450 C C . PRO A 1 188 ? -11.978 0.149 13.970 1.00 97.25 188 PRO A C 1
ATOM 1452 O O . PRO A 1 188 ? -12.932 -0.349 14.569 1.00 97.25 188 PRO A O 1
ATOM 1455 N N . VAL A 1 189 ? -10.787 -0.453 13.929 1.00 98.56 189 VAL A N 1
ATOM 1456 C CA . VAL A 1 189 ? -10.478 -1.753 14.542 1.00 98.56 189 VAL A CA 1
ATOM 1457 C C . VAL A 1 189 ? -9.262 -1.690 15.466 1.00 98.56 189 VAL A C 1
ATOM 1459 O O . VAL A 1 189 ? -8.249 -1.068 15.156 1.00 98.56 189 VAL A O 1
ATOM 1462 N N . VAL A 1 190 ? -9.357 -2.376 16.605 1.00 98.75 190 VAL A N 1
ATOM 1463 C CA . VAL A 1 190 ? -8.227 -2.700 17.481 1.00 98.75 190 VAL A CA 1
ATOM 1464 C C . VAL A 1 190 ? -8.133 -4.210 17.653 1.00 98.75 190 VAL A C 1
ATOM 1466 O O . VAL A 1 190 ? -9.142 -4.881 17.878 1.00 98.75 190 VAL A O 1
ATOM 1469 N N . MET A 1 191 ? -6.914 -4.737 17.581 1.00 98.38 191 MET A N 1
ATOM 1470 C CA . MET A 1 191 ? -6.598 -6.121 17.918 1.00 98.38 191 MET A CA 1
ATOM 1471 C C . MET A 1 191 ? -5.514 -6.162 18.993 1.00 98.38 191 MET A C 1
ATOM 1473 O O . MET A 1 191 ? -4.517 -5.437 18.931 1.00 98.38 191 MET A O 1
ATOM 1477 N N . MET A 1 192 ? -5.726 -7.019 19.988 1.00 97.44 192 MET A N 1
ATOM 1478 C CA . MET A 1 192 ? -4.755 -7.341 21.025 1.00 97.44 192 MET A CA 1
ATOM 1479 C C . MET A 1 192 ? -4.678 -8.857 21.188 1.00 97.44 192 MET A C 1
ATOM 1481 O O . MET A 1 192 ? -5.699 -9.494 21.440 1.00 97.44 192 MET A O 1
ATOM 1485 N N . ARG A 1 193 ? -3.482 -9.439 21.088 1.00 97.44 193 ARG A N 1
ATOM 1486 C CA . ARG A 1 193 ? -3.276 -10.887 21.226 1.00 97.44 193 ARG A CA 1
ATOM 1487 C C . ARG A 1 193 ? -2.236 -11.214 22.283 1.00 97.44 193 ARG A C 1
ATOM 1489 O O . ARG A 1 193 ? -1.158 -10.633 22.304 1.00 97.44 193 ARG A O 1
ATOM 1496 N N . ASP A 1 194 ? -2.547 -12.180 23.137 1.00 95.88 194 ASP A N 1
ATOM 1497 C CA . ASP A 1 194 ? -1.583 -12.742 24.078 1.00 95.88 194 ASP A CA 1
ATOM 1498 C C . ASP A 1 194 ? -0.718 -13.800 23.378 1.00 95.88 194 ASP A C 1
ATOM 1500 O O . ASP A 1 194 ? -1.221 -14.825 22.913 1.00 95.88 194 ASP A O 1
ATOM 1504 N N . LYS A 1 195 ? 0.597 -13.556 23.306 1.00 95.50 195 LYS A N 1
ATOM 1505 C CA . LYS A 1 195 ? 1.543 -14.414 22.572 1.00 95.50 195 LYS A CA 1
ATOM 1506 C C . LYS A 1 195 ? 1.622 -15.835 23.128 1.00 95.50 195 LYS A C 1
ATOM 1508 O O . LYS A 1 195 ? 1.865 -16.769 22.370 1.00 95.50 195 LYS A O 1
ATOM 1513 N N . ASN A 1 196 ? 1.433 -15.997 24.438 1.00 93.31 196 ASN A N 1
ATOM 1514 C CA . ASN A 1 196 ? 1.617 -17.276 25.124 1.00 93.31 196 ASN A CA 1
ATOM 1515 C C . ASN A 1 196 ? 0.444 -18.228 24.880 1.00 93.31 196 ASN A C 1
ATOM 1517 O O . ASN A 1 196 ? 0.631 -19.420 24.641 1.00 93.31 196 ASN A O 1
ATOM 1521 N N . SER A 1 197 ? -0.776 -17.706 24.960 1.00 94.44 197 SER A N 1
ATOM 1522 C CA . SER A 1 197 ? -1.996 -18.483 24.761 1.00 94.44 197 SER A CA 1
ATOM 1523 C C . SER A 1 197 ? -2.453 -18.531 23.303 1.00 94.44 197 SER A C 1
ATOM 1525 O O . SER A 1 197 ? -3.188 -19.452 22.925 1.00 94.44 197 SER A O 1
ATOM 1527 N N . GLY A 1 198 ? -2.028 -17.552 22.501 1.00 96.44 198 GLY A N 1
ATOM 1528 C CA . GLY A 1 198 ? -2.473 -17.324 21.132 1.00 96.44 198 GLY A CA 1
ATOM 1529 C C . GLY A 1 198 ? -3.882 -16.742 21.034 1.00 96.44 198 GLY A C 1
ATOM 1530 O O . GLY A 1 198 ? -4.437 -16.706 19.941 1.00 96.44 198 GLY A O 1
ATOM 1531 N N . VAL A 1 199 ? -4.498 -16.329 22.147 1.00 97.25 199 VAL A N 1
ATOM 1532 C CA . VAL A 1 199 ? -5.846 -15.752 22.118 1.00 97.25 199 VAL A CA 1
ATOM 1533 C C . VAL A 1 199 ? -5.787 -14.286 21.700 1.00 97.25 199 VAL A C 1
ATOM 1535 O O . VAL A 1 199 ? -5.078 -13.486 22.311 1.00 97.25 199 VAL A O 1
ATOM 1538 N N . ALA A 1 200 ? -6.559 -13.950 20.670 1.00 97.81 200 ALA A N 1
ATOM 1539 C CA . ALA A 1 200 ? -6.734 -12.615 20.127 1.00 97.81 200 ALA A CA 1
ATOM 1540 C C . ALA A 1 200 ? -8.108 -12.044 20.508 1.00 97.81 200 ALA A C 1
ATOM 1542 O O . ALA A 1 200 ? -9.134 -12.729 20.446 1.00 97.81 200 ALA A O 1
ATOM 1543 N N . LEU A 1 201 ? -8.106 -10.770 20.890 1.00 98.25 201 LEU A N 1
ATOM 1544 C CA . LEU A 1 201 ? -9.273 -9.943 21.162 1.00 98.25 201 LEU A CA 1
ATOM 1545 C C . LEU A 1 201 ? -9.346 -8.867 20.081 1.00 98.25 201 LEU A C 1
ATOM 1547 O O . LEU A 1 201 ? -8.465 -8.009 20.006 1.00 98.25 201 LEU A O 1
ATOM 1551 N N . THR A 1 202 ? -10.404 -8.896 19.280 1.00 98.69 202 THR A N 1
ATOM 1552 C CA . THR A 1 202 ? -10.654 -7.908 18.225 1.00 98.69 202 THR A CA 1
ATOM 1553 C C . THR A 1 202 ? -11.911 -7.122 18.563 1.00 98.69 202 THR A C 1
ATOM 1555 O O . THR A 1 202 ? -12.942 -7.719 18.870 1.00 98.69 202 THR A O 1
ATOM 1558 N N . ILE A 1 203 ? -11.842 -5.791 18.501 1.00 98.81 203 ILE A N 1
ATOM 1559 C CA . ILE A 1 203 ? -12.989 -4.889 18.665 1.00 98.81 203 ILE A CA 1
ATOM 1560 C C . ILE A 1 203 ? -13.041 -3.948 17.468 1.00 98.81 203 ILE A C 1
ATOM 1562 O O . ILE A 1 203 ? -12.040 -3.332 17.114 1.00 98.81 203 ILE A O 1
ATOM 1566 N N . ILE A 1 204 ? -14.223 -3.834 16.873 1.00 98.62 204 ILE A N 1
ATOM 1567 C CA . ILE A 1 204 ? -14.512 -3.004 15.711 1.00 98.62 204 ILE A CA 1
ATOM 1568 C C . ILE A 1 204 ? -15.668 -2.078 16.089 1.00 98.62 204 ILE A C 1
ATOM 1570 O O . ILE A 1 204 ? -16.754 -2.546 16.444 1.00 98.62 204 ILE A O 1
ATOM 1574 N N . SER A 1 205 ? -15.434 -0.766 16.040 1.00 97.00 205 SER A N 1
ATOM 1575 C CA . SER A 1 205 ? -16.524 0.214 16.069 1.00 97.00 205 SER A CA 1
ATOM 1576 C C . SER A 1 205 ? -17.281 0.085 14.753 1.00 97.00 205 SER A C 1
ATOM 1578 O O . SER A 1 205 ? -16.664 0.078 13.696 1.00 97.00 205 SER A O 1
ATOM 1580 N N . THR A 1 206 ? -18.598 -0.071 14.803 1.00 92.75 206 THR A N 1
ATOM 1581 C CA . THR A 1 206 ? -19.436 -0.242 13.606 1.00 92.75 206 THR A CA 1
ATOM 1582 C C . THR A 1 206 ? -20.464 0.880 13.539 1.00 92.75 206 THR A C 1
ATOM 1584 O O . THR A 1 206 ? -20.879 1.401 14.574 1.00 92.75 206 THR A O 1
ATOM 1587 N N . ASP A 1 207 ? -20.873 1.257 12.327 1.00 85.38 207 ASP A N 1
ATOM 1588 C CA . ASP A 1 207 ? -21.885 2.294 12.069 1.00 85.38 207 ASP A CA 1
ATOM 1589 C C . ASP A 1 207 ? -21.522 3.710 12.563 1.00 85.38 207 ASP A C 1
ATOM 1591 O O . ASP A 1 207 ? -22.402 4.545 12.780 1.00 85.38 207 ASP A O 1
ATOM 1595 N N . SER A 1 208 ? -20.234 4.009 12.749 1.00 91.38 208 SER A N 1
ATOM 1596 C CA . SER A 1 208 ? -19.785 5.367 13.075 1.00 91.38 208 SER A CA 1
ATOM 1597 C C . SER A 1 208 ? -19.938 6.278 11.848 1.00 91.38 208 SER A C 1
ATOM 1599 O O . SER A 1 208 ? -19.294 6.018 10.832 1.00 91.38 208 SER A O 1
ATOM 1601 N N . PRO A 1 209 ? -20.732 7.368 11.909 1.00 93.25 209 PRO A N 1
ATOM 1602 C CA . PRO A 1 209 ? -20.822 8.335 10.819 1.00 93.25 209 PRO A CA 1
ATOM 1603 C C . PRO A 1 209 ? -19.590 9.250 10.751 1.00 93.25 209 PRO A C 1
ATOM 1605 O O . PRO A 1 209 ? -19.491 10.085 9.856 1.00 93.25 209 PRO A O 1
ATOM 1608 N N . CYS A 1 210 ? -18.678 9.132 11.723 1.00 96.44 210 CYS A N 1
ATOM 1609 C CA . CYS A 1 210 ? -17.475 9.941 11.861 1.00 96.44 210 CYS A CA 1
ATOM 1610 C C . CYS A 1 210 ? -17.729 11.468 11.782 1.00 96.44 210 CYS A C 1
ATOM 1612 O O . CYS A 1 210 ? -16.876 12.239 11.340 1.00 96.44 210 CYS A O 1
ATOM 1614 N N . SER A 1 211 ? -18.909 11.928 12.207 1.00 96.19 211 SER A N 1
ATOM 1615 C CA . SER A 1 211 ? -19.375 13.312 12.061 1.00 96.19 211 SER A CA 1
ATOM 1616 C C . SER A 1 211 ? -18.967 14.172 13.259 1.00 96.19 211 SER A C 1
ATOM 1618 O O . SER A 1 211 ? -19.095 13.738 14.399 1.00 96.19 211 SER A O 1
ATOM 1620 N N . THR A 1 212 ? -18.502 15.400 13.012 1.00 96.69 212 THR A N 1
ATOM 1621 C CA . THR A 1 212 ? -18.086 16.367 14.050 1.00 96.69 212 THR A CA 1
ATOM 1622 C C . THR A 1 212 ? -18.395 17.812 13.627 1.00 96.69 212 THR A C 1
ATOM 1624 O O . THR A 1 212 ? -18.922 18.026 12.537 1.00 96.69 212 THR A O 1
ATOM 1627 N N . SER A 1 213 ? -18.071 18.803 14.465 1.00 96.50 213 SER A N 1
ATOM 1628 C CA . SER A 1 213 ? -18.235 20.247 14.199 1.00 96.50 213 SER A CA 1
ATOM 1629 C C . SER A 1 213 ? -16.922 21.031 14.350 1.00 96.50 213 SER A C 1
ATOM 1631 O O . SER A 1 213 ? -15.954 20.540 14.935 1.00 96.50 213 SER A O 1
ATOM 1633 N N . ILE A 1 214 ? -16.887 22.285 13.882 1.00 95.69 214 ILE A N 1
ATOM 1634 C CA . ILE A 1 214 ? -15.735 23.207 13.989 1.00 95.69 214 ILE A CA 1
ATOM 1635 C C . ILE A 1 214 ? -15.299 23.423 15.448 1.00 95.69 214 ILE A C 1
ATOM 1637 O O . ILE A 1 214 ? -14.126 23.704 15.727 1.00 95.69 214 ILE A O 1
ATOM 1641 N N . ASN A 1 215 ? -16.222 23.254 16.396 1.00 95.25 215 ASN A N 1
ATOM 1642 C CA . ASN A 1 215 ? -15.940 23.294 17.830 1.00 95.25 215 ASN A CA 1
ATOM 1643 C C . ASN A 1 215 ? -14.825 22.319 18.236 1.00 95.25 215 ASN A C 1
ATOM 1645 O O . ASN A 1 215 ? -14.005 22.643 19.100 1.00 95.25 215 ASN A O 1
ATOM 1649 N N . ASP A 1 216 ? -14.739 21.167 17.573 1.00 95.00 216 ASP A N 1
ATOM 1650 C CA . ASP A 1 216 ? -13.742 20.142 17.863 1.00 95.00 216 ASP A CA 1
ATOM 1651 C C . ASP A 1 216 ? -12.318 20.628 17.567 1.00 95.00 216 ASP A C 1
ATOM 1653 O O . ASP A 1 216 ? -11.442 20.573 18.436 1.00 95.00 216 ASP A O 1
ATOM 1657 N N . ALA A 1 217 ? -12.119 21.200 16.375 1.00 93.44 217 ALA A N 1
ATOM 1658 C CA . ALA A 1 217 ? -10.864 21.833 15.969 1.00 93.44 217 ALA A CA 1
ATOM 1659 C C . ALA A 1 217 ? -10.523 23.063 16.827 1.00 93.44 217 ALA A C 1
ATOM 1661 O O . ALA A 1 217 ? -9.356 23.395 17.023 1.00 93.44 217 ALA A O 1
ATOM 1662 N N . SER A 1 218 ? -11.544 23.720 17.384 1.00 94.06 218 SER A N 1
ATOM 1663 C CA . SER A 1 218 ? -11.395 24.854 18.305 1.00 94.06 218 SER A CA 1
ATOM 1664 C C . SER A 1 218 ? -11.063 24.428 19.745 1.00 94.06 218 SER A C 1
ATOM 1666 O O . SER A 1 218 ? -10.929 25.276 20.629 1.00 94.06 218 SER A O 1
ATOM 1668 N N . GLY A 1 219 ? -10.927 23.122 20.006 1.00 93.62 219 GLY A N 1
ATOM 1669 C CA . GLY A 1 219 ? -10.550 22.570 21.308 1.00 93.62 219 GLY A CA 1
ATOM 1670 C C . GLY A 1 219 ? -11.695 22.454 22.319 1.00 93.62 219 GLY A C 1
ATOM 1671 O O . GLY A 1 219 ? -11.439 22.168 23.493 1.00 93.62 219 GLY A O 1
ATOM 1672 N N . ILE A 1 220 ? -12.948 22.647 21.897 1.00 95.75 220 ILE A N 1
ATOM 1673 C CA . ILE A 1 220 ? -14.121 22.451 22.755 1.00 95.75 220 ILE A CA 1
ATOM 1674 C C . ILE A 1 220 ? -14.296 20.952 23.002 1.00 95.75 220 ILE A C 1
ATOM 1676 O O . ILE A 1 220 ? -14.347 20.148 22.074 1.00 95.75 220 ILE A O 1
ATOM 1680 N N . LYS A 1 221 ? -14.374 20.546 24.271 1.00 95.56 221 LYS A N 1
ATOM 1681 C CA . LYS A 1 221 ? -14.361 19.120 24.638 1.00 95.56 221 LYS A CA 1
ATOM 1682 C C . LYS A 1 221 ? -15.737 18.472 24.723 1.00 95.56 221 LYS A C 1
ATOM 1684 O O . LYS A 1 221 ? -15.801 17.246 24.708 1.00 95.56 221 LYS A O 1
ATOM 1689 N N . VAL A 1 222 ? -16.798 19.268 24.823 1.00 97.00 222 VAL A N 1
ATOM 1690 C CA . VAL A 1 222 ? -18.169 18.795 25.027 1.00 97.00 222 VAL A CA 1
ATOM 1691 C C . VAL A 1 222 ? -19.044 19.292 23.882 1.00 97.00 222 VAL A C 1
ATOM 1693 O O . VAL A 1 222 ? -19.080 20.490 23.624 1.00 97.00 222 VAL A O 1
ATOM 1696 N N . SER A 1 223 ? -19.710 18.380 23.180 1.00 96.31 223 SER A N 1
ATOM 1697 C CA . SER A 1 223 ? -20.722 18.709 22.170 1.00 96.31 223 SER A CA 1
ATOM 1698 C C . SER A 1 223 ? -21.551 17.475 21.848 1.00 96.31 223 SER A C 1
ATOM 1700 O O . SER A 1 223 ? -21.005 16.379 21.792 1.00 96.31 223 SER A O 1
ATOM 1702 N N . GLN A 1 224 ? -22.851 17.641 21.599 1.00 95.75 224 GLN A N 1
ATOM 1703 C CA . GLN A 1 224 ? -23.705 16.561 21.084 1.00 95.75 224 GLN A CA 1
ATOM 1704 C C . GLN A 1 224 ? -23.365 16.172 19.635 1.00 95.75 224 GLN A C 1
ATOM 1706 O O . GLN A 1 224 ? -23.699 15.072 19.199 1.00 95.75 224 GLN A O 1
ATOM 1711 N N . ASP A 1 225 ? -22.674 17.051 18.902 1.00 96.25 225 ASP A N 1
ATOM 1712 C CA . ASP A 1 225 ? -22.330 16.852 17.490 1.00 96.25 225 ASP A CA 1
ATOM 1713 C C . ASP A 1 225 ? -21.144 15.897 17.291 1.00 96.25 225 ASP A C 1
ATOM 1715 O O . ASP A 1 225 ? -20.805 15.568 16.157 1.00 96.25 225 ASP A O 1
ATOM 1719 N N . TYR A 1 226 ? -20.500 15.444 18.373 1.00 96.81 226 TYR A N 1
ATOM 1720 C CA . TYR A 1 226 ? -19.365 14.517 18.341 1.00 96.81 226 TYR A CA 1
ATOM 1721 C C . TYR A 1 226 ? -19.826 13.072 18.116 1.00 96.81 226 TYR A C 1
ATOM 1723 O O . TYR A 1 226 ? -19.720 12.207 18.980 1.00 96.81 226 TYR A O 1
ATOM 1731 N N . GLN A 1 227 ? -20.334 12.823 16.911 1.00 96.94 227 GLN A N 1
ATOM 1732 C CA . GLN A 1 227 ? -20.879 11.552 16.446 1.00 96.94 227 GLN A CA 1
ATOM 1733 C C . GLN A 1 227 ? -19.804 10.733 15.716 1.00 96.94 227 GLN A C 1
ATOM 1735 O O . GLN A 1 227 ? -19.911 10.428 14.528 1.00 96.94 227 GLN A O 1
ATOM 1740 N N . TYR A 1 228 ? -18.735 10.398 16.430 1.00 96.75 228 TYR A N 1
ATOM 1741 C CA . TYR A 1 228 ? -17.655 9.542 15.944 1.00 96.75 228 TYR A CA 1
ATOM 1742 C C . TYR A 1 228 ? -17.177 8.616 17.057 1.00 96.75 228 TYR A C 1
ATOM 1744 O O . TYR A 1 228 ? -17.228 8.964 18.238 1.00 96.75 228 TYR A O 1
ATOM 1752 N N . GLY A 1 229 ? -16.697 7.439 16.674 1.00 96.44 229 GLY A N 1
ATOM 1753 C CA . GLY A 1 229 ? -16.124 6.460 17.576 1.00 96.44 229 GLY A CA 1
ATOM 1754 C C . GLY A 1 229 ? -14.619 6.623 17.724 1.00 96.44 229 GLY A C 1
ATOM 1755 O O . GLY A 1 229 ? -13.976 7.527 17.176 1.00 96.44 229 GLY A O 1
ATOM 1756 N N . GLY A 1 230 ? -14.064 5.738 18.535 1.00 96.38 230 GLY A N 1
ATOM 1757 C CA . GLY A 1 230 ? -12.635 5.508 18.624 1.00 96.38 230 GLY A CA 1
ATOM 1758 C C . GLY A 1 230 ? -12.370 4.116 19.163 1.00 96.38 230 GLY A C 1
ATOM 1759 O O . GLY A 1 230 ? -13.234 3.511 19.808 1.00 96.38 230 GLY A O 1
ATOM 1760 N N . VAL A 1 231 ? -11.172 3.613 18.911 1.00 98.12 231 VAL A N 1
ATOM 1761 C CA . VAL A 1 231 ? -10.691 2.316 19.393 1.00 98.12 231 VAL A CA 1
ATOM 1762 C C . VAL A 1 231 ? -9.347 2.488 20.080 1.00 98.12 231 VAL A C 1
ATOM 1764 O O . VAL A 1 231 ? -8.631 3.465 19.854 1.00 98.12 231 VAL A O 1
ATOM 1767 N N . GLY A 1 232 ? -8.984 1.551 20.947 1.00 97.06 232 GLY A N 1
ATOM 1768 C CA . GLY A 1 232 ? -7.693 1.637 21.601 1.00 97.06 232 GLY A CA 1
ATOM 1769 C C . GLY A 1 232 ? -7.376 0.551 22.601 1.00 97.06 232 GLY A C 1
ATOM 1770 O O . GLY A 1 232 ? -8.144 -0.384 22.816 1.00 97.06 232 GLY A O 1
ATOM 1771 N N . ILE A 1 233 ? -6.221 0.728 23.237 1.00 96.00 233 ILE A N 1
ATOM 1772 C CA . ILE A 1 233 ? -5.733 -0.110 24.332 1.00 96.00 233 ILE A CA 1
ATOM 1773 C C . ILE A 1 233 ? -5.472 0.783 25.549 1.00 96.00 233 ILE A C 1
ATOM 1775 O O . ILE A 1 233 ? -4.798 1.805 25.436 1.00 96.00 233 ILE A O 1
ATOM 1779 N N . THR A 1 234 ? -5.989 0.412 26.722 1.00 93.75 234 THR A N 1
ATOM 1780 C CA . THR A 1 234 ? -5.724 1.108 28.000 1.00 93.75 234 THR A CA 1
ATOM 1781 C C . THR A 1 234 ? -5.122 0.150 29.023 1.00 93.75 234 THR A C 1
ATOM 1783 O O . THR A 1 234 ? -5.499 -1.019 29.085 1.00 93.75 234 THR A O 1
ATOM 1786 N N . LEU A 1 235 ? -4.198 0.647 29.843 1.00 91.31 235 LEU A N 1
ATOM 1787 C CA . LEU A 1 235 ? -3.546 -0.084 30.925 1.00 91.31 235 LEU A CA 1
ATOM 1788 C C . LEU A 1 235 ? -4.154 0.291 32.281 1.00 91.31 235 LEU A C 1
ATOM 1790 O O . LEU A 1 235 ? -4.005 1.416 32.766 1.00 91.31 235 LEU A O 1
ATOM 1794 N N . GLN A 1 236 ? -4.742 -0.689 32.962 1.00 84.19 236 GLN A N 1
ATOM 1795 C CA . GLN A 1 236 ? -5.187 -0.562 34.347 1.00 84.19 236 GLN A CA 1
ATOM 1796 C C . GLN A 1 236 ? -4.048 -0.902 35.328 1.00 84.19 236 GLN A C 1
ATOM 1798 O O . GLN A 1 236 ? -3.413 -1.956 35.244 1.00 84.19 236 GLN A O 1
ATOM 1803 N N . ARG A 1 237 ? -3.776 -0.008 36.291 1.00 78.12 237 ARG A N 1
ATOM 1804 C CA . ARG A 1 237 ? -2.756 -0.178 37.348 1.00 78.12 237 ARG A CA 1
ATOM 1805 C C . ARG A 1 237 ? -3.402 -0.172 38.744 1.00 78.12 237 ARG A C 1
ATOM 1807 O O . ARG A 1 237 ? -4.366 0.569 38.930 1.00 78.12 237 ARG A O 1
ATOM 1814 N N . PRO A 1 238 ? -2.829 -0.881 39.743 1.00 76.56 238 PRO A N 1
ATOM 1815 C CA . PRO A 1 238 ? -1.550 -1.612 39.722 1.00 76.56 238 PRO A CA 1
ATOM 1816 C C . PRO A 1 238 ? -1.591 -3.016 39.098 1.00 76.56 238 PRO A C 1
ATOM 1818 O O . PRO A 1 238 ? -0.534 -3.621 38.961 1.00 76.56 238 PRO A O 1
ATOM 1821 N N . GLN A 1 239 ? -2.763 -3.521 38.709 1.00 77.38 239 GLN A N 1
ATOM 1822 C CA . GLN A 1 239 ? -2.965 -4.912 38.286 1.00 77.38 239 GLN A CA 1
ATOM 1823 C C . GLN A 1 239 ? -2.265 -5.279 36.966 1.00 77.38 239 GLN A C 1
ATOM 1825 O O . GLN A 1 239 ? -2.111 -6.459 36.701 1.00 77.38 239 GLN A O 1
ATOM 1830 N N . LYS A 1 240 ? -1.803 -4.300 36.171 1.00 85.50 240 LYS A N 1
ATOM 1831 C CA . LYS A 1 240 ? -1.210 -4.503 34.835 1.00 85.50 240 LYS A CA 1
ATOM 1832 C C . LYS A 1 240 ? -2.140 -5.281 33.894 1.00 85.50 240 LYS A C 1
ATOM 1834 O O . LYS A 1 240 ? -1.735 -6.243 33.247 1.00 85.50 240 LYS A O 1
ATOM 1839 N N . ILE A 1 241 ? -3.393 -4.846 33.822 1.00 90.06 241 ILE A N 1
ATOM 1840 C CA . ILE A 1 241 ? -4.366 -5.434 32.903 1.00 90.06 241 ILE A CA 1
ATOM 1841 C C . ILE A 1 241 ? -4.542 -4.489 31.719 1.00 90.06 241 ILE A C 1
ATOM 1843 O O . ILE A 1 241 ? -4.853 -3.310 31.907 1.00 90.06 241 ILE A O 1
ATOM 1847 N N . TYR A 1 242 ? -4.316 -5.002 30.513 1.00 94.12 242 TYR A N 1
ATOM 1848 C CA . TYR A 1 242 ? -4.546 -4.273 29.271 1.00 94.12 242 TYR A CA 1
ATOM 1849 C C . TYR A 1 242 ? -5.942 -4.586 28.753 1.00 94.12 242 TYR A C 1
ATOM 1851 O O . TYR A 1 242 ? -6.340 -5.745 28.709 1.00 94.12 242 TYR A O 1
ATOM 1859 N N . THR A 1 243 ? -6.674 -3.553 28.355 1.00 95.44 243 THR A N 1
ATOM 1860 C CA . THR A 1 243 ? -8.027 -3.672 27.813 1.00 95.44 243 THR A CA 1
ATOM 1861 C C . THR A 1 243 ? -8.045 -3.110 26.402 1.00 95.44 243 THR A C 1
ATOM 1863 O O . THR A 1 243 ? -7.751 -1.928 26.224 1.00 95.44 243 THR A O 1
ATOM 1866 N N . ALA A 1 244 ? -8.409 -3.940 25.423 1.00 97.56 244 ALA A N 1
ATOM 1867 C CA . ALA A 1 244 ? -8.822 -3.465 24.106 1.00 97.56 244 ALA A CA 1
ATOM 1868 C C . ALA A 1 244 ? -10.236 -2.892 24.240 1.00 97.56 244 ALA A C 1
ATOM 1870 O O . ALA A 1 244 ? -11.076 -3.495 24.909 1.00 97.56 244 ALA A O 1
ATOM 1871 N N . LEU A 1 245 ? -10.511 -1.725 23.665 1.00 97.62 245 LEU A N 1
ATOM 1872 C CA . LEU A 1 245 ? -11.786 -1.039 23.867 1.00 97.62 245 LEU A CA 1
ATOM 1873 C C . LEU A 1 245 ? -12.190 -0.153 22.695 1.00 97.62 245 LEU A C 1
ATOM 1875 O O . LEU A 1 245 ? -11.370 0.214 21.858 1.00 97.62 245 LEU A O 1
ATOM 1879 N N . THR A 1 246 ? -13.457 0.245 22.712 1.00 98.00 246 THR A N 1
ATOM 1880 C CA . THR A 1 246 ? -14.006 1.339 21.908 1.00 98.00 246 THR A CA 1
ATOM 1881 C C . THR A 1 246 ? -14.695 2.376 22.797 1.00 98.00 246 THR A C 1
ATOM 1883 O O . THR A 1 246 ? -15.242 2.024 23.850 1.00 98.00 246 THR A O 1
ATOM 1886 N N . THR A 1 247 ? -14.656 3.653 22.403 1.00 97.38 247 THR A N 1
ATOM 1887 C CA . THR A 1 247 ? -15.286 4.777 23.120 1.00 97.38 247 THR A CA 1
ATOM 1888 C C . THR A 1 247 ? -16.269 5.542 22.243 1.00 97.38 247 THR A C 1
ATOM 1890 O O . THR A 1 247 ? -16.053 5.695 21.042 1.00 97.38 247 THR A O 1
ATOM 1893 N N . TRP A 1 248 ? -17.311 6.087 22.876 1.00 97.62 248 TRP A N 1
ATOM 1894 C CA . TRP A 1 248 ? -18.281 6.985 22.252 1.00 97.62 248 TRP A CA 1
ATOM 1895 C C . TRP A 1 248 ? -18.585 8.190 23.164 1.00 97.62 248 TRP A C 1
ATOM 1897 O O . TRP A 1 248 ? -19.070 7.968 24.282 1.00 97.62 248 TRP A O 1
ATOM 1907 N N . PRO A 1 249 ? -18.322 9.440 22.730 1.00 97.06 249 PRO A N 1
ATOM 1908 C CA . PRO A 1 249 ? -17.519 9.795 21.554 1.00 97.06 249 PRO A CA 1
ATOM 1909 C C . PRO A 1 249 ? -16.111 9.181 21.561 1.00 97.06 249 PRO A C 1
ATOM 1911 O O . PRO A 1 249 ? -15.591 8.758 22.598 1.00 97.06 249 PRO A O 1
ATOM 1914 N N . GLY A 1 250 ? -15.490 9.128 20.388 1.00 95.75 250 GLY A N 1
ATOM 1915 C CA . GLY A 1 250 ? -14.113 8.693 20.203 1.00 95.75 250 GLY A CA 1
ATOM 1916 C C . GLY A 1 250 ? -13.115 9.543 20.978 1.00 95.75 250 GLY A C 1
ATOM 1917 O O . GLY A 1 250 ? -13.200 10.772 20.995 1.00 95.75 250 GLY A O 1
ATOM 1918 N N . ASN A 1 251 ? -12.123 8.897 21.579 1.00 93.38 251 ASN A N 1
ATOM 1919 C CA . ASN A 1 251 ? -11.054 9.577 22.299 1.00 93.38 251 ASN A CA 1
ATOM 1920 C C . ASN A 1 251 ? -9.725 9.474 21.554 1.00 93.38 251 ASN A C 1
ATOM 1922 O O . ASN A 1 251 ? -9.430 8.460 20.930 1.00 93.38 251 ASN A O 1
ATOM 1926 N N . ASP A 1 252 ? -8.909 10.521 21.679 1.00 92.38 252 ASP A N 1
ATOM 1927 C CA . ASP A 1 252 ? -7.551 10.598 21.129 1.00 92.38 252 ASP A CA 1
ATOM 1928 C C . ASP A 1 252 ? -6.546 10.704 22.287 1.00 92.38 252 ASP A C 1
ATOM 1930 O O . ASP A 1 252 ? -5.827 11.694 22.447 1.00 92.38 252 ASP A O 1
ATOM 1934 N N . THR A 1 253 ? -6.607 9.741 23.212 1.00 91.06 253 THR A N 1
ATOM 1935 C CA . THR A 1 253 ? -5.759 9.709 24.411 1.00 91.06 253 THR A CA 1
ATOM 1936 C C . THR A 1 253 ? -4.544 8.832 24.152 1.00 91.06 253 THR A C 1
ATOM 1938 O O . THR A 1 253 ? -4.545 7.641 24.460 1.00 91.06 253 THR A O 1
ATOM 1941 N N . HIS A 1 254 ? -3.521 9.453 23.579 1.00 89.25 254 HIS A N 1
ATOM 1942 C CA . HIS A 1 254 ? -2.173 8.926 23.397 1.00 89.25 254 HIS A CA 1
ATOM 1943 C C . HIS A 1 254 ? -1.167 10.088 23.512 1.00 89.25 254 HIS A C 1
ATOM 1945 O O . HIS A 1 254 ? -1.563 11.256 23.613 1.00 89.25 254 HIS A O 1
ATOM 1951 N N . ALA A 1 255 ? 0.137 9.804 23.498 1.00 83.81 255 ALA A N 1
ATOM 1952 C CA . ALA A 1 255 ? 1.159 10.850 23.462 1.00 83.81 255 ALA A CA 1
ATOM 1953 C C . ALA A 1 255 ? 0.981 11.749 22.217 1.00 83.81 255 ALA A C 1
ATOM 1955 O O . ALA A 1 255 ? 1.089 11.271 21.091 1.00 83.81 255 ALA A O 1
ATOM 1956 N N . GLY A 1 256 ? 0.664 13.035 22.420 1.00 80.75 256 GLY A N 1
ATOM 1957 C CA . GLY A 1 256 ? 0.414 14.004 21.340 1.00 80.75 256 GLY A CA 1
ATOM 1958 C C . GLY A 1 256 ? -1.020 14.046 20.783 1.00 80.75 256 GLY A C 1
ATOM 1959 O O . GLY A 1 256 ? -1.268 14.803 19.847 1.00 80.75 256 GLY A O 1
ATOM 1960 N N . GLY A 1 257 ? -1.958 13.269 21.333 1.00 88.06 257 GLY A N 1
ATOM 1961 C CA . GLY A 1 257 ? -3.362 13.262 20.900 1.00 88.06 257 GLY A CA 1
ATOM 1962 C C . GLY A 1 257 ? -4.203 14.428 21.447 1.00 88.06 257 GLY A C 1
ATOM 1963 O O . GLY A 1 257 ? -3.813 15.122 22.390 1.00 88.06 257 GLY A O 1
ATOM 1964 N N . LEU A 1 258 ? -5.395 14.640 20.877 1.00 89.88 258 LEU A N 1
ATOM 1965 C CA . LEU A 1 258 ? -6.338 15.713 21.256 1.00 89.88 258 LEU A CA 1
ATOM 1966 C C . LEU A 1 258 ? -7.040 15.500 22.610 1.00 89.88 258 LEU A C 1
ATOM 1968 O O . LEU A 1 258 ? -7.791 16.372 23.073 1.00 89.88 258 LEU A O 1
ATOM 1972 N N . GLY A 1 259 ? -6.814 14.352 23.246 1.00 91.75 259 GLY A N 1
ATOM 1973 C CA . GLY A 1 259 ? -7.436 13.973 24.504 1.00 91.75 259 GLY A CA 1
ATOM 1974 C C . GLY A 1 259 ? -8.904 13.562 24.349 1.00 91.75 259 GLY A C 1
ATOM 1975 O O . GLY A 1 259 ? -9.371 13.281 23.242 1.00 91.75 259 GLY A O 1
ATOM 1976 N N . PRO A 1 260 ? -9.643 13.488 25.468 1.00 94.62 260 PRO A N 1
ATOM 1977 C CA . PRO A 1 260 ? -11.004 12.980 25.456 1.00 94.62 260 PRO A CA 1
ATOM 1978 C C . PRO A 1 260 ? -12.016 14.002 24.935 1.00 94.62 260 PRO A C 1
ATOM 1980 O O . PRO A 1 260 ? -11.812 15.222 25.027 1.00 94.62 260 PRO A O 1
ATOM 1983 N N . ARG A 1 261 ? -13.130 13.475 24.430 1.00 95.56 261 ARG A N 1
ATOM 1984 C CA . ARG A 1 261 ? -14.312 14.222 23.997 1.00 95.56 261 ARG A CA 1
ATOM 1985 C C . ARG A 1 261 ? -15.545 13.647 24.682 1.00 95.56 261 ARG A C 1
ATOM 1987 O O . ARG A 1 261 ? -15.565 12.479 25.058 1.00 95.56 261 ARG A O 1
ATOM 1994 N N . TYR A 1 262 ? -16.535 14.497 24.915 1.00 97.19 262 TYR A N 1
ATOM 1995 C CA . TYR A 1 262 ? -17.674 14.176 25.761 1.00 97.19 262 TYR A CA 1
ATOM 1996 C C . TYR A 1 262 ? -18.978 14.606 25.106 1.00 97.19 262 TYR A C 1
ATOM 1998 O O . TYR A 1 262 ? -19.054 15.634 24.434 1.00 97.19 262 TYR A O 1
ATOM 2006 N N . HIS A 1 263 ? -20.015 13.838 25.386 1.00 97.19 263 HIS A N 1
ATOM 2007 C CA . HIS A 1 263 ? -21.387 14.231 25.156 1.00 97.19 263 HIS A CA 1
ATOM 2008 C C . HIS A 1 263 ? -21.948 14.993 26.366 1.00 97.19 263 HIS A C 1
ATOM 2010 O O . HIS A 1 263 ? -21.651 14.604 27.500 1.00 97.19 263 HIS A O 1
ATOM 2016 N N . PRO A 1 264 ? -22.733 16.064 26.142 1.00 96.75 264 PRO A N 1
ATOM 2017 C CA . PRO A 1 264 ? -23.285 16.899 27.207 1.00 96.75 264 PRO A CA 1
ATOM 2018 C C . PRO A 1 264 ? -24.397 16.190 27.993 1.00 96.75 264 PRO A C 1
ATOM 2020 O O . PRO A 1 264 ? -24.797 15.072 27.668 1.00 96.75 264 PRO A O 1
ATOM 2023 N N . PHE A 1 265 ? -24.931 16.847 29.022 1.00 96.06 265 PHE A N 1
ATOM 2024 C CA . PHE A 1 265 ? -26.147 16.402 29.701 1.00 96.06 265 PHE A CA 1
ATOM 2025 C C . PHE A 1 265 ? -27.334 17.226 29.219 1.00 96.06 265 PHE A C 1
ATOM 2027 O O . PHE A 1 265 ? -27.600 18.296 29.753 1.00 96.06 265 PHE A O 1
ATOM 2034 N N . ILE A 1 266 ? -28.053 16.728 28.212 1.00 94.38 266 ILE A N 1
ATOM 2035 C CA . ILE A 1 266 ? -29.240 17.401 27.660 1.00 94.38 266 ILE A CA 1
ATOM 2036 C C . ILE A 1 266 ? -30.455 16.503 27.863 1.00 94.38 266 ILE A C 1
ATOM 2038 O O . ILE A 1 266 ? -30.439 15.329 27.481 1.00 94.38 266 ILE A O 1
ATOM 2042 N N . ASN A 1 267 ? -31.511 17.045 28.466 1.00 88.75 267 ASN A N 1
ATOM 2043 C CA . ASN A 1 267 ? -32.698 16.284 28.815 1.00 88.75 267 ASN A CA 1
ATOM 2044 C C . ASN A 1 267 ? -33.413 15.770 27.560 1.00 88.75 267 ASN A C 1
ATOM 2046 O O . ASN A 1 267 ? -33.764 16.535 26.662 1.00 88.75 267 ASN A O 1
ATOM 2050 N N . GLY A 1 268 ? -33.652 14.459 27.499 1.00 82.06 268 GLY A N 1
ATOM 2051 C CA . GLY A 1 268 ? -34.252 13.825 26.323 1.00 82.06 268 GLY A CA 1
ATOM 2052 C C . GLY A 1 268 ? -33.316 13.738 25.110 1.00 82.06 268 GLY A C 1
ATOM 2053 O O . GLY A 1 268 ? -33.779 13.383 24.023 1.00 82.06 268 GLY A O 1
ATOM 2054 N N . GLY A 1 269 ? -32.022 14.032 25.280 1.00 78.94 269 GLY A N 1
ATOM 2055 C CA . GLY A 1 269 ? -30.998 13.821 24.262 1.00 78.94 269 GLY A CA 1
ATOM 2056 C C . GLY A 1 269 ? -30.862 12.338 23.904 1.00 78.94 269 GLY A C 1
ATOM 2057 O O . GLY A 1 269 ? -30.740 11.488 24.783 1.00 78.94 269 GLY A O 1
ATOM 2058 N N . LYS A 1 270 ? -30.882 12.027 22.600 1.00 84.75 270 LYS A N 1
ATOM 2059 C CA . LYS A 1 270 ? -30.786 10.655 22.052 1.00 84.75 270 LYS A CA 1
ATOM 2060 C C . LYS A 1 270 ? -29.577 10.449 21.134 1.00 84.75 270 LYS A C 1
ATOM 2062 O O . LYS A 1 270 ? -29.601 9.600 20.248 1.00 84.75 270 LYS A O 1
ATOM 2067 N N . TYR A 1 271 ? -28.531 11.244 21.334 1.00 91.38 271 TYR A N 1
ATOM 2068 C CA . TYR A 1 271 ? -27.309 11.254 20.521 1.00 91.38 271 TYR A CA 1
ATOM 2069 C C . TYR A 1 271 ? -26.239 10.249 20.993 1.00 91.38 271 TYR A C 1
ATOM 2071 O O . TYR A 1 271 ? -25.206 10.084 20.347 1.00 91.38 271 TYR A O 1
ATOM 2079 N N . HIS A 1 272 ? -26.442 9.562 22.124 1.00 96.75 272 HIS A N 1
ATOM 2080 C CA . HIS A 1 272 ? -25.464 8.609 22.660 1.00 96.75 272 HIS A CA 1
ATOM 2081 C C . HIS A 1 272 ? -25.818 7.169 22.285 1.00 96.75 272 HIS A C 1
ATOM 2083 O O . HIS A 1 272 ? -26.365 6.410 23.089 1.00 96.75 272 HIS A O 1
ATOM 2089 N N . LYS A 1 273 ? -25.520 6.793 21.041 1.00 96.69 273 LYS A N 1
ATOM 2090 C CA . LYS A 1 273 ? -25.800 5.460 20.506 1.00 96.69 273 LYS A CA 1
ATOM 2091 C C . LYS A 1 273 ? -24.675 4.999 19.586 1.00 96.69 273 LYS A C 1
ATOM 2093 O O . LYS A 1 273 ? -24.262 5.762 18.725 1.00 96.69 273 LYS A O 1
ATOM 2098 N N . TYR A 1 274 ? -24.228 3.758 19.752 1.00 97.69 274 TYR A N 1
ATOM 2099 C CA . TYR A 1 274 ? -23.185 3.167 18.913 1.00 97.69 274 TYR A CA 1
ATOM 2100 C C . TYR A 1 274 ? -23.270 1.639 18.881 1.00 97.69 274 TYR A C 1
ATOM 2102 O O . TYR A 1 274 ? -23.834 1.010 19.786 1.00 97.69 274 TYR A O 1
ATOM 2110 N N . SER A 1 275 ? -22.696 1.063 17.828 1.00 98.00 275 SER A N 1
ATOM 2111 C CA . SER A 1 275 ? -22.655 -0.374 17.572 1.00 98.00 275 SER A CA 1
ATOM 2112 C C . SER A 1 275 ? -21.210 -0.864 17.637 1.00 98.00 275 SER A C 1
ATOM 2114 O O . SER A 1 275 ? -20.288 -0.190 17.178 1.00 98.00 275 SER A O 1
ATOM 2116 N N . VAL A 1 276 ? -20.994 -2.059 18.173 1.00 98.50 276 VAL A N 1
ATOM 2117 C CA . VAL A 1 276 ? -19.671 -2.674 18.292 1.00 98.50 276 VAL A CA 1
ATOM 2118 C C . VAL A 1 276 ? -19.744 -4.107 17.802 1.00 98.50 276 VAL A C 1
ATOM 2120 O O . VAL A 1 276 ? -20.613 -4.862 18.237 1.00 98.50 276 VAL A O 1
ATOM 2123 N N . TYR A 1 277 ? -18.802 -4.510 16.961 1.00 98.69 277 TYR A N 1
ATOM 2124 C CA . TYR A 1 277 ? -18.506 -5.912 16.703 1.00 98.69 277 TYR A CA 1
ATOM 2125 C C . TYR A 1 277 ? -17.263 -6.306 17.496 1.00 98.69 277 TYR A C 1
ATOM 2127 O O . TYR A 1 277 ? -16.298 -5.549 17.563 1.00 98.69 277 TYR A O 1
ATOM 2135 N N . PHE A 1 278 ? -17.256 -7.488 18.100 1.00 98.75 278 PHE A N 1
ATOM 2136 C CA . PHE A 1 278 ? -16.058 -7.995 18.756 1.00 98.75 278 PHE A CA 1
ATOM 2137 C C . PHE A 1 278 ? -15.927 -9.502 18.616 1.00 98.75 278 PHE A C 1
ATOM 2139 O O . PHE A 1 278 ? -16.925 -10.218 18.543 1.00 98.75 278 PHE A O 1
ATOM 2146 N N . LYS A 1 279 ? -14.687 -9.985 18.601 1.00 98.56 279 LYS A N 1
ATOM 2147 C CA . LYS A 1 279 ? -14.356 -11.398 18.433 1.00 98.56 279 LYS A CA 1
ATOM 2148 C C . LYS A 1 279 ? -13.283 -11.820 19.424 1.00 98.56 279 LYS A C 1
ATOM 2150 O O . LYS A 1 279 ? -12.317 -11.091 19.646 1.00 98.56 279 LYS A O 1
ATOM 2155 N N . ILE A 1 280 ? -13.476 -13.004 19.999 1.00 98.44 280 ILE A N 1
ATOM 2156 C CA . ILE A 1 280 ? -12.462 -13.712 20.778 1.00 98.44 280 ILE A CA 1
ATOM 2157 C C . ILE A 1 280 ? -12.129 -14.979 20.004 1.00 98.44 280 ILE A C 1
ATOM 2159 O O . ILE A 1 280 ? -12.998 -15.822 19.777 1.00 98.44 280 ILE A O 1
ATOM 2163 N N . GLU A 1 281 ? -10.880 -15.117 19.590 1.00 97.75 281 GLU A N 1
ATOM 2164 C CA . GLU A 1 281 ? -10.428 -16.269 18.814 1.00 97.75 281 GLU A CA 1
ATOM 2165 C C . GLU A 1 281 ? -9.014 -16.686 19.203 1.00 97.75 281 GLU A C 1
ATOM 2167 O O . GLU A 1 281 ? -8.334 -15.993 19.955 1.00 97.75 281 GLU A O 1
ATOM 2172 N N . LYS A 1 282 ? -8.578 -17.845 18.712 1.00 97.44 282 LYS A N 1
ATOM 2173 C CA . LYS A 1 282 ? -7.207 -18.318 18.874 1.00 97.44 282 LYS A CA 1
ATOM 2174 C C . LYS A 1 282 ? -6.525 -18.338 17.513 1.00 97.44 282 LYS A C 1
ATOM 2176 O O . LYS A 1 282 ? -7.072 -18.911 16.577 1.00 97.44 282 LYS A O 1
ATOM 2181 N N . THR A 1 283 ? -5.347 -17.736 17.432 1.00 97.62 283 THR A N 1
ATOM 2182 C CA . THR A 1 283 ? -4.549 -17.582 16.212 1.00 97.62 283 THR A CA 1
ATOM 2183 C C . THR A 1 283 ? -3.097 -17.978 16.465 1.00 97.62 283 THR A C 1
ATOM 2185 O O . THR A 1 283 ? -2.565 -17.830 17.575 1.00 97.62 283 THR A O 1
ATOM 2188 N N . ASP A 1 284 ? -2.436 -18.464 15.418 1.00 96.56 284 ASP A N 1
ATOM 2189 C CA . ASP A 1 284 ? -1.089 -19.029 15.522 1.00 96.56 284 ASP A CA 1
ATOM 2190 C C . ASP A 1 284 ? -0.013 -17.947 15.693 1.00 96.56 284 ASP A C 1
ATOM 2192 O O . ASP A 1 284 ? 0.908 -18.105 16.499 1.00 96.56 284 ASP A O 1
ATOM 2196 N N . ASP A 1 285 ? -0.184 -16.793 15.044 1.00 97.12 285 ASP A N 1
ATOM 2197 C CA . ASP A 1 285 ? 0.786 -15.698 15.066 1.00 97.12 285 ASP A CA 1
ATOM 2198 C C . ASP A 1 285 ? 0.152 -14.300 14.927 1.00 97.12 285 ASP A C 1
ATOM 2200 O O . ASP A 1 285 ? -1.068 -14.116 14.812 1.00 97.12 285 ASP A O 1
ATOM 2204 N N . TYR A 1 286 ? 1.015 -13.285 14.999 1.00 98.06 286 TYR A N 1
ATOM 2205 C CA . TYR A 1 286 ? 0.640 -11.879 14.897 1.00 98.06 286 TYR A CA 1
ATOM 2206 C C . TYR A 1 286 ? 0.063 -11.522 13.520 1.00 98.06 286 TYR A C 1
ATOM 2208 O O . TYR A 1 286 ? -0.983 -10.878 13.462 1.00 98.06 286 TYR A O 1
ATOM 2216 N N . ALA A 1 287 ? 0.695 -11.963 12.429 1.00 98.06 287 ALA A N 1
ATOM 2217 C CA . ALA A 1 287 ? 0.290 -11.619 11.066 1.00 98.06 287 ALA A CA 1
ATOM 2218 C C . ALA A 1 287 ? -1.110 -12.157 10.736 1.00 98.06 287 ALA A C 1
ATOM 2220 O O . ALA A 1 287 ? -1.957 -11.419 10.232 1.00 98.06 287 ALA A O 1
ATOM 2221 N N . THR A 1 288 ? -1.395 -13.400 11.125 1.00 98.25 288 THR A N 1
ATOM 2222 C CA . THR A 1 288 ? -2.719 -14.025 11.016 1.00 98.25 288 THR A CA 1
ATOM 2223 C C . THR A 1 288 ? -3.769 -13.226 11.787 1.00 98.25 288 THR A C 1
ATOM 2225 O O . THR A 1 288 ? -4.861 -12.970 11.287 1.00 98.25 288 THR A O 1
ATOM 2228 N N . SER A 1 289 ? -3.429 -12.763 12.992 1.00 98.44 289 SER A N 1
ATOM 2229 C CA . SER A 1 289 ? -4.344 -11.972 13.828 1.00 98.44 289 SER A CA 1
ATOM 2230 C C . SER A 1 289 ? -4.648 -10.601 13.232 1.00 98.44 289 SER A C 1
ATOM 2232 O O . SER A 1 289 ? -5.791 -10.150 13.280 1.00 98.44 289 SER A O 1
ATOM 2234 N N . VAL A 1 290 ? -3.637 -9.940 12.656 1.00 98.75 290 VAL A N 1
ATOM 2235 C CA . VAL A 1 290 ? -3.814 -8.677 11.929 1.00 98.75 290 VAL A CA 1
ATOM 2236 C C . VAL A 1 290 ? -4.696 -8.893 10.704 1.00 98.75 290 VAL A C 1
ATOM 2238 O O . VAL A 1 290 ? -5.655 -8.149 10.520 1.00 98.75 290 VAL A O 1
ATOM 2241 N N . SER A 1 291 ? -4.422 -9.936 9.915 1.00 98.31 291 SER A N 1
ATOM 2242 C CA . SER A 1 291 ? -5.199 -10.276 8.719 1.00 98.31 291 SER A CA 1
ATOM 2243 C C . SER A 1 291 ? -6.672 -10.527 9.047 1.00 98.31 291 SER A C 1
ATOM 2245 O O . SER A 1 291 ? -7.550 -9.902 8.453 1.00 98.31 291 SER A O 1
ATOM 2247 N N . ASN A 1 292 ? -6.956 -11.349 10.063 1.00 98.38 292 ASN A N 1
ATOM 2248 C CA . ASN A 1 292 ? -8.321 -11.620 10.514 1.00 98.38 292 ASN A CA 1
ATOM 2249 C C . ASN A 1 292 ? -9.039 -10.348 10.981 1.00 98.38 292 ASN A C 1
ATOM 2251 O O . ASN A 1 292 ? -10.191 -10.115 10.608 1.00 98.38 292 ASN A O 1
ATOM 2255 N N . ALA A 1 293 ? -8.372 -9.524 11.798 1.00 98.69 293 ALA A N 1
ATOM 2256 C CA . ALA A 1 293 ? -8.947 -8.287 12.317 1.00 98.69 293 ALA A CA 1
ATOM 2257 C C . ALA A 1 293 ? -9.246 -7.283 11.196 1.00 98.69 293 ALA A C 1
ATOM 2259 O O . ALA A 1 293 ? -10.339 -6.716 11.164 1.00 98.69 293 ALA A O 1
ATOM 2260 N N . TRP A 1 294 ? -8.304 -7.100 10.265 1.00 98.62 294 TRP A N 1
ATOM 2261 C CA . TRP A 1 294 ? -8.469 -6.218 9.114 1.00 98.62 294 TRP A CA 1
ATOM 2262 C C . TRP A 1 294 ? -9.577 -6.700 8.180 1.00 98.62 294 TRP A C 1
ATOM 2264 O O . TRP A 1 294 ? -10.491 -5.930 7.914 1.00 98.62 294 TRP A O 1
ATOM 2274 N N . ASN A 1 295 ? -9.555 -7.964 7.746 1.00 98.50 295 ASN A N 1
ATOM 2275 C CA . ASN A 1 295 ? -10.561 -8.507 6.826 1.00 98.50 295 ASN A CA 1
ATOM 2276 C C . ASN A 1 295 ? -11.965 -8.419 7.416 1.00 98.50 295 ASN A C 1
ATOM 2278 O O . ASN A 1 295 ? -12.887 -7.968 6.751 1.00 98.50 295 ASN A O 1
ATOM 2282 N N . THR A 1 296 ? -12.115 -8.750 8.701 1.00 98.31 296 THR A N 1
ATOM 2283 C CA . THR A 1 296 ? -13.415 -8.625 9.370 1.00 98.31 296 THR A CA 1
ATOM 2284 C C . THR A 1 296 ? -13.902 -7.173 9.370 1.00 98.31 296 THR A C 1
ATOM 2286 O O . THR A 1 296 ? -15.073 -6.917 9.105 1.00 98.31 296 THR A O 1
ATOM 2289 N N . ALA A 1 297 ? -13.023 -6.205 9.654 1.00 98.50 297 ALA A N 1
ATOM 2290 C CA . ALA A 1 297 ? -13.384 -4.789 9.610 1.00 98.50 297 ALA A CA 1
ATOM 2291 C C . ALA A 1 297 ? -13.701 -4.325 8.182 1.00 98.50 297 ALA A C 1
ATOM 2293 O O . ALA A 1 297 ? -14.689 -3.623 7.976 1.00 98.50 297 ALA A O 1
ATOM 2294 N N . PHE A 1 298 ? -12.906 -4.751 7.204 1.00 98.50 298 PHE A N 1
ATOM 2295 C CA . PHE A 1 298 ? -13.093 -4.454 5.791 1.00 98.50 298 PHE A CA 1
ATOM 2296 C C . PHE A 1 298 ? -14.433 -4.988 5.272 1.00 98.50 298 PHE A C 1
ATOM 2298 O O . PHE A 1 298 ? -15.149 -4.257 4.594 1.00 98.50 298 PHE A O 1
ATOM 2305 N N . ASP A 1 299 ? -14.818 -6.209 5.644 1.00 97.75 299 ASP A N 1
ATOM 2306 C CA . ASP A 1 299 ? -16.095 -6.819 5.262 1.00 97.75 299 ASP A CA 1
ATOM 2307 C C . ASP A 1 299 ? -17.288 -6.111 5.911 1.00 97.75 299 ASP A C 1
ATOM 2309 O O . ASP A 1 299 ? -18.311 -5.886 5.264 1.00 97.75 299 ASP A O 1
ATOM 2313 N N . LEU A 1 300 ? -17.160 -5.727 7.187 1.00 97.50 300 LEU A N 1
ATOM 2314 C CA . LEU A 1 300 ? -18.210 -5.006 7.913 1.00 97.50 300 LEU A CA 1
ATOM 2315 C C . LEU A 1 300 ? -18.433 -3.594 7.360 1.00 97.50 300 LEU A C 1
ATOM 2317 O O . LEU A 1 300 ? -19.579 -3.165 7.245 1.00 97.50 300 LEU A O 1
ATOM 2321 N N . TYR A 1 301 ? -17.355 -2.879 7.030 1.00 97.25 301 TYR A N 1
ATOM 2322 C CA . TYR A 1 301 ? -17.432 -1.538 6.444 1.00 97.25 301 TYR A CA 1
ATOM 2323 C C . TYR A 1 301 ? -17.742 -1.562 4.949 1.00 97.25 301 TYR A C 1
ATOM 2325 O O . TYR A 1 301 ? -18.348 -0.622 4.441 1.00 97.25 301 TYR A O 1
ATOM 2333 N N . ASN A 1 302 ? -17.345 -2.634 4.260 1.00 96.94 302 ASN A N 1
ATOM 2334 C CA . ASN A 1 302 ? -17.554 -2.868 2.841 1.00 96.94 302 ASN A CA 1
ATOM 2335 C C . ASN A 1 302 ? -17.241 -1.611 1.999 1.00 96.94 302 ASN A C 1
ATOM 2337 O O . ASN A 1 302 ? -18.155 -1.053 1.391 1.00 96.94 302 ASN A O 1
ATOM 2341 N N . PRO A 1 303 ? -15.968 -1.164 1.926 1.00 97.25 303 PRO A N 1
ATOM 2342 C CA . PRO A 1 303 ? -15.606 0.112 1.308 1.00 97.25 303 PRO A CA 1
ATOM 2343 C C . PRO A 1 303 ? -16.152 0.257 -0.112 1.00 97.25 303 PRO A C 1
ATOM 2345 O O . PRO A 1 303 ? -16.086 -0.683 -0.912 1.00 97.25 303 PRO A O 1
ATOM 2348 N N . THR A 1 304 ? -16.670 1.448 -0.403 1.00 97.06 304 THR A N 1
ATOM 2349 C CA . THR A 1 304 ? -17.246 1.815 -1.699 1.00 97.06 304 THR A CA 1
ATOM 2350 C C . THR A 1 304 ? -16.152 2.023 -2.744 1.00 97.06 304 THR A C 1
ATOM 2352 O O . THR A 1 304 ? -15.139 2.675 -2.481 1.00 97.06 304 THR A O 1
ATOM 2355 N N . ILE A 1 305 ? -16.384 1.508 -3.952 1.00 98.00 305 ILE A N 1
ATOM 2356 C CA . ILE A 1 305 ? -15.589 1.835 -5.139 1.00 98.00 305 ILE A CA 1
ATOM 2357 C C . ILE A 1 305 ? -16.259 3.020 -5.838 1.00 98.00 305 ILE A C 1
ATOM 2359 O O . ILE A 1 305 ? -17.440 2.964 -6.179 1.00 98.00 305 ILE A O 1
ATOM 2363 N N . TYR A 1 306 ? -15.503 4.093 -6.033 1.00 96.56 306 TYR A N 1
ATOM 2364 C CA . TYR A 1 306 ? -15.915 5.297 -6.742 1.00 96.56 306 TYR A CA 1
ATOM 2365 C C . TYR A 1 306 ? -15.379 5.227 -8.167 1.00 96.56 306 TYR A C 1
ATOM 2367 O O . TYR A 1 306 ? -14.277 5.696 -8.448 1.00 96.56 306 TYR A O 1
ATOM 2375 N N . GLU A 1 307 ? -16.151 4.581 -9.043 1.00 95.62 307 GLU A N 1
ATOM 2376 C CA . GLU A 1 307 ? -15.755 4.312 -10.425 1.00 95.62 307 GLU A CA 1
ATOM 2377 C C . GLU A 1 307 ? -15.287 5.578 -11.154 1.00 95.62 307 GLU A C 1
ATOM 2379 O O . GLU A 1 307 ? -15.839 6.670 -11.022 1.00 95.62 307 GLU A O 1
ATOM 2384 N N . THR A 1 308 ? -14.235 5.403 -11.941 1.00 95.12 308 THR A N 1
ATOM 2385 C CA . THR A 1 308 ? -13.616 6.426 -12.783 1.00 95.12 308 THR A CA 1
ATOM 2386 C C . THR A 1 308 ? -13.274 5.765 -14.108 1.00 95.12 308 THR A C 1
ATOM 2388 O O . THR A 1 308 ? -12.817 4.622 -14.100 1.00 95.12 308 THR A O 1
ATOM 2391 N N . ASP A 1 309 ? -13.465 6.471 -15.221 1.00 96.94 309 ASP A N 1
ATOM 2392 C CA . ASP A 1 309 ? -13.017 6.008 -16.537 1.00 96.94 309 ASP A CA 1
ATOM 2393 C C . ASP A 1 309 ? -11.480 5.930 -16.552 1.00 96.94 309 ASP A C 1
ATOM 2395 O O . ASP A 1 309 ? -10.786 6.950 -16.600 1.00 96.94 309 ASP A O 1
ATOM 2399 N N . LEU A 1 310 ? -10.944 4.710 -16.434 1.00 97.75 310 LEU A N 1
ATOM 2400 C CA . LEU A 1 310 ? -9.507 4.477 -16.286 1.00 97.75 310 LEU A CA 1
ATOM 2401 C C . LEU A 1 310 ? -8.735 4.767 -17.574 1.00 97.75 310 LEU A C 1
ATOM 2403 O O . LEU A 1 310 ? -7.582 5.191 -17.493 1.00 97.75 310 LEU A O 1
ATOM 2407 N N . LYS A 1 311 ? -9.362 4.602 -18.744 1.00 96.25 311 LYS A N 1
ATOM 2408 C CA . LYS A 1 311 ? -8.750 4.946 -20.034 1.00 96.25 311 LYS A CA 1
ATOM 2409 C C . LYS A 1 311 ? -8.675 6.449 -20.220 1.00 96.25 311 LYS A C 1
ATOM 2411 O O . LYS A 1 311 ? -7.608 6.962 -20.541 1.00 96.25 311 LYS A O 1
ATOM 2416 N N . HIS A 1 312 ? -9.767 7.157 -19.935 1.00 97.69 312 HIS A N 1
ATOM 2417 C CA . HIS A 1 312 ? -9.756 8.619 -19.953 1.00 97.69 312 HIS A CA 1
ATOM 2418 C C . HIS A 1 312 ? -8.726 9.176 -18.967 1.00 97.69 312 HIS A C 1
ATOM 2420 O O . HIS A 1 312 ? -7.984 10.093 -19.303 1.00 97.69 312 HIS A O 1
ATOM 2426 N N . ALA A 1 313 ? -8.617 8.589 -17.770 1.00 98.25 313 ALA A N 1
ATOM 2427 C CA . ALA A 1 313 ? -7.591 8.977 -16.807 1.00 98.25 313 ALA A CA 1
ATOM 2428 C C . ALA A 1 313 ? -6.164 8.726 -17.328 1.00 98.25 313 ALA A C 1
ATOM 2430 O O . ALA A 1 313 ? -5.310 9.598 -17.175 1.00 98.25 313 ALA A O 1
ATOM 2431 N N . TYR A 1 314 ? -5.904 7.578 -17.967 1.00 98.25 314 TYR A N 1
ATOM 2432 C CA . TYR A 1 314 ? -4.620 7.291 -18.617 1.00 98.25 314 TYR A CA 1
ATOM 2433 C C . TYR A 1 314 ? -4.279 8.357 -19.668 1.00 98.25 314 TYR A C 1
ATOM 2435 O O . TYR A 1 314 ? -3.218 8.982 -19.604 1.00 98.25 314 TYR A O 1
ATOM 2443 N N . ASP A 1 315 ? -5.212 8.644 -20.578 1.00 97.62 315 ASP A N 1
ATOM 2444 C CA . ASP A 1 315 ? -5.031 9.651 -21.623 1.00 97.62 315 ASP A CA 1
ATOM 2445 C C . ASP A 1 315 ? -4.819 11.051 -21.027 1.00 97.62 315 ASP A C 1
ATOM 2447 O O . ASP A 1 315 ? -3.931 11.789 -21.462 1.00 97.62 315 ASP A O 1
ATOM 2451 N N . ALA A 1 316 ? -5.591 11.431 -20.006 1.00 98.44 316 ALA A N 1
ATOM 2452 C CA . ALA A 1 316 ? -5.464 12.711 -19.314 1.00 98.44 316 ALA A CA 1
ATOM 2453 C C . ALA A 1 316 ? -4.079 12.887 -18.673 1.00 98.44 316 ALA A C 1
ATOM 2455 O O . ALA A 1 316 ? -3.478 13.962 -18.785 1.00 98.44 316 ALA A O 1
ATOM 2456 N N . LEU A 1 317 ? -3.550 11.837 -18.040 1.00 98.44 317 LEU A N 1
ATOM 2457 C CA . LEU A 1 317 ? -2.213 11.820 -17.447 1.00 98.44 317 LEU A CA 1
ATOM 2458 C C . LEU A 1 317 ? -1.125 11.995 -18.515 1.00 98.44 317 LEU A C 1
ATOM 2460 O O . LEU A 1 317 ? -0.284 12.884 -18.374 1.00 98.44 317 LEU A O 1
ATOM 2464 N N . ILE A 1 318 ? -1.170 11.224 -19.607 1.00 98.50 318 ILE A N 1
ATOM 2465 C CA . ILE A 1 318 ? -0.198 11.320 -20.711 1.00 98.50 318 ILE A CA 1
ATOM 2466 C C . ILE A 1 318 ? -0.223 12.708 -21.362 1.00 98.50 318 ILE A C 1
ATOM 2468 O O . ILE A 1 318 ? 0.824 13.336 -21.536 1.00 98.50 318 ILE A O 1
ATOM 2472 N N . ASN A 1 319 ? -1.414 13.229 -21.671 1.00 97.94 319 ASN A N 1
ATOM 2473 C CA . ASN A 1 319 ? -1.562 14.566 -22.249 1.00 97.94 319 ASN A CA 1
ATOM 2474 C C . ASN A 1 319 ? -1.023 15.657 -21.312 1.00 97.94 319 ASN A C 1
ATOM 2476 O O . ASN A 1 319 ? -0.441 16.641 -21.772 1.00 97.94 319 ASN A O 1
ATOM 2480 N N . THR A 1 320 ? -1.202 15.486 -20.001 1.00 98.31 320 THR A N 1
ATOM 2481 C CA . THR A 1 320 ? -0.696 16.427 -18.997 1.00 98.31 320 THR A CA 1
ATOM 2482 C C . THR A 1 320 ? 0.825 16.362 -18.879 1.00 98.31 320 THR A C 1
ATOM 2484 O O . THR A 1 320 ? 1.464 17.413 -18.839 1.00 98.31 320 THR A O 1
ATOM 2487 N N . LEU A 1 321 ? 1.422 15.166 -18.898 1.00 96.94 321 LEU A N 1
ATOM 2488 C CA . LEU A 1 321 ? 2.879 15.008 -18.925 1.00 96.94 321 LEU A CA 1
ATOM 2489 C C . LEU A 1 321 ? 3.495 15.711 -20.135 1.00 96.94 321 LEU A C 1
ATOM 2491 O O . LEU A 1 321 ? 4.411 16.513 -19.976 1.00 96.94 321 LEU A O 1
ATOM 2495 N N . ASP A 1 322 ? 2.957 15.482 -21.333 1.00 97.00 322 ASP A N 1
ATOM 2496 C CA . ASP A 1 322 ? 3.440 16.153 -22.543 1.00 97.00 322 ASP A CA 1
ATOM 2497 C C . ASP A 1 322 ? 3.228 17.677 -22.499 1.00 97.00 322 ASP A C 1
ATOM 2499 O O . ASP A 1 322 ? 4.068 18.446 -22.966 1.00 97.00 322 ASP A O 1
ATOM 2503 N N . TYR A 1 323 ? 2.128 18.150 -21.903 1.00 96.50 323 TYR A N 1
ATOM 2504 C CA . TYR A 1 323 ? 1.888 19.584 -21.699 1.00 96.50 323 TYR A CA 1
ATOM 2505 C C . TYR A 1 323 ? 2.969 20.254 -20.834 1.00 96.50 323 TYR A C 1
ATOM 2507 O O . TYR A 1 323 ? 3.324 21.415 -21.079 1.00 96.50 323 TYR A O 1
ATOM 2515 N N . TYR A 1 324 ? 3.493 19.527 -19.846 1.00 96.31 324 TYR A N 1
ATOM 2516 C CA . TYR A 1 324 ? 4.530 19.992 -18.927 1.00 96.31 324 TYR A CA 1
ATOM 2517 C C . TYR A 1 324 ? 5.945 19.531 -19.293 1.00 96.31 324 TYR A C 1
ATOM 2519 O O . TYR A 1 324 ? 6.877 19.824 -18.547 1.00 96.31 324 TYR A O 1
ATOM 2527 N N . TYR A 1 325 ? 6.147 18.873 -20.436 1.00 96.50 325 TYR A N 1
ATOM 2528 C CA . TYR A 1 325 ? 7.484 18.513 -20.898 1.00 96.50 325 TYR A CA 1
ATOM 2529 C C . TYR A 1 325 ? 8.350 19.763 -21.129 1.00 96.50 325 TYR A C 1
ATOM 2531 O O . TYR A 1 325 ? 7.936 20.740 -21.767 1.00 96.50 325 TYR A O 1
ATOM 2539 N N . LEU A 1 326 ? 9.577 19.721 -20.607 1.00 94.44 326 LEU A N 1
ATOM 2540 C CA . LEU A 1 326 ? 10.580 20.770 -20.728 1.00 94.44 326 LEU A CA 1
ATOM 2541 C C . LEU A 1 326 ? 11.767 20.248 -21.539 1.00 94.44 326 LEU A C 1
ATOM 2543 O O . LEU A 1 326 ? 12.332 19.206 -21.222 1.00 94.44 326 LEU A O 1
ATOM 2547 N N . SER A 1 327 ? 12.181 21.013 -22.547 1.00 92.44 327 SER A N 1
ATOM 2548 C CA . SER A 1 327 ? 13.349 20.751 -23.391 1.00 92.44 327 SER A CA 1
ATOM 2549 C C . SER A 1 327 ? 14.339 21.926 -23.362 1.00 92.44 327 SER A C 1
ATOM 2551 O O . SER A 1 327 ? 13.921 23.093 -23.354 1.00 92.44 327 SER A O 1
ATOM 2553 N N . PRO A 1 328 ? 15.661 21.664 -23.435 1.00 88.06 328 PRO A N 1
ATOM 2554 C CA . PRO A 1 328 ? 16.670 22.703 -23.670 1.00 88.06 328 PRO A CA 1
ATOM 2555 C C . PRO A 1 328 ? 16.475 23.425 -25.009 1.00 88.06 328 PRO A C 1
ATOM 2557 O O . PRO A 1 328 ? 16.886 24.575 -25.190 1.00 88.06 328 PRO A O 1
ATOM 2560 N N . ILE A 1 329 ? 15.827 22.761 -25.968 1.00 85.69 329 ILE A N 1
ATOM 2561 C CA . ILE A 1 329 ? 15.460 23.337 -27.253 1.00 85.69 329 ILE A CA 1
ATOM 2562 C C . ILE A 1 329 ? 14.074 23.969 -27.094 1.00 85.69 329 ILE A C 1
ATOM 2564 O O . ILE A 1 329 ? 13.064 23.321 -27.330 1.00 85.69 329 ILE A O 1
ATOM 2568 N N . LYS A 1 330 ? 14.017 25.264 -26.749 1.00 76.75 330 LYS A N 1
ATOM 2569 C CA . LYS A 1 330 ? 12.763 25.984 -26.421 1.00 76.75 330 LYS A CA 1
ATOM 2570 C C . LYS A 1 330 ? 11.569 25.738 -27.353 1.00 76.75 330 LYS A C 1
ATOM 2572 O O . LYS A 1 330 ? 10.441 25.761 -26.889 1.00 76.75 330 LYS A O 1
ATOM 2577 N N . ARG A 1 331 ? 11.796 25.536 -28.658 1.00 78.62 331 ARG A N 1
ATOM 2578 C CA . ARG A 1 331 ? 10.717 25.283 -29.638 1.00 78.62 331 ARG A CA 1
ATOM 2579 C C . ARG A 1 331 ? 10.009 23.931 -29.450 1.00 78.62 331 ARG A C 1
ATOM 2581 O O . ARG A 1 331 ? 8.983 23.721 -30.077 1.00 78.62 331 ARG A O 1
ATOM 2588 N N . GLU A 1 332 ? 10.600 23.027 -28.672 1.00 81.19 332 GLU A N 1
ATOM 2589 C CA . GLU A 1 332 ? 10.085 21.688 -28.357 1.00 81.19 332 GLU A CA 1
ATOM 2590 C C . GLU A 1 332 ? 9.327 21.671 -27.016 1.00 81.19 332 GLU A C 1
ATOM 2592 O O . GLU A 1 332 ? 8.648 20.701 -26.711 1.00 81.19 332 GLU A O 1
ATOM 2597 N N . SER A 1 333 ? 9.395 22.753 -26.229 1.00 80.44 333 SER A N 1
ATOM 2598 C CA . SER A 1 333 ? 8.622 22.918 -24.993 1.00 80.44 333 SER A CA 1
ATOM 2599 C C . SER A 1 333 ? 7.309 23.648 -25.276 1.00 80.44 333 SER A C 1
ATOM 2601 O O . SER A 1 333 ? 7.293 24.668 -25.968 1.00 80.44 333 SER A O 1
ATOM 2603 N N . LYS A 1 334 ? 6.208 23.197 -24.665 1.00 83.81 334 LYS A N 1
ATOM 2604 C CA . LYS A 1 334 ? 4.936 23.950 -24.652 1.00 83.81 334 LYS A CA 1
ATOM 2605 C C . LYS A 1 334 ? 4.955 25.120 -23.662 1.00 83.81 334 LYS A C 1
ATOM 2607 O O . LYS A 1 334 ? 4.167 26.054 -23.796 1.00 83.81 334 LYS A O 1
ATOM 2612 N N . GLN A 1 335 ? 5.871 25.078 -22.696 1.00 86.56 335 GLN A N 1
ATOM 2613 C CA . GLN A 1 335 ? 6.063 26.098 -21.670 1.00 86.56 335 GLN A CA 1
ATOM 2614 C C . GLN A 1 335 ? 7.244 27.017 -22.012 1.00 86.56 335 GLN A C 1
ATOM 2616 O O . GLN A 1 335 ? 8.306 26.542 -22.419 1.00 86.56 335 GLN A O 1
ATOM 2621 N N . ASP A 1 336 ? 7.105 28.330 -21.789 1.00 85.75 336 ASP A N 1
ATOM 2622 C CA . ASP A 1 336 ? 8.199 29.301 -21.981 1.00 85.75 336 ASP A CA 1
ATOM 2623 C C . ASP A 1 336 ? 9.149 29.324 -20.772 1.00 85.75 336 ASP A C 1
ATOM 2625 O O . ASP A 1 336 ? 9.232 30.288 -20.009 1.00 85.75 336 ASP A O 1
ATOM 2629 N N . VAL A 1 337 ? 9.862 28.213 -20.580 1.00 85.88 337 VAL A N 1
ATOM 2630 C CA . VAL A 1 337 ? 10.871 28.035 -19.531 1.00 85.88 337 VAL A CA 1
ATOM 2631 C C . VAL A 1 337 ? 12.202 27.653 -20.172 1.00 85.88 337 VAL A C 1
ATOM 2633 O O . VAL A 1 337 ? 12.258 26.955 -21.181 1.00 85.88 337 VAL A O 1
ATOM 2636 N N . THR A 1 338 ? 13.303 28.151 -19.607 1.00 87.38 338 THR A N 1
ATOM 2637 C CA . THR A 1 338 ? 14.656 27.780 -20.046 1.00 87.38 338 THR A CA 1
ATOM 2638 C C . THR A 1 338 ? 15.213 26.729 -19.100 1.00 87.38 338 THR A C 1
ATOM 2640 O O . THR A 1 338 ? 15.370 27.009 -17.912 1.00 87.38 338 THR A O 1
ATOM 2643 N N . VAL A 1 339 ? 15.528 25.552 -19.634 1.00 90.12 339 VAL A N 1
ATOM 2644 C CA . VAL A 1 339 ? 16.183 24.455 -18.912 1.00 90.12 339 VAL A CA 1
ATOM 2645 C C . VAL A 1 339 ? 17.436 23.996 -19.656 1.00 90.12 339 VAL A C 1
ATOM 2647 O O . VAL A 1 339 ? 17.601 24.306 -20.836 1.00 90.12 339 VAL A O 1
ATOM 2650 N N . THR A 1 340 ? 18.333 23.278 -18.980 1.00 90.25 340 THR A N 1
ATOM 2651 C CA . THR A 1 340 ? 19.566 22.740 -19.581 1.00 90.25 340 THR A CA 1
ATOM 2652 C C . THR A 1 340 ? 19.531 21.234 -19.841 1.00 90.25 340 THR A C 1
ATOM 2654 O O . THR A 1 340 ? 20.375 20.730 -20.577 1.00 90.25 340 THR A O 1
ATOM 2657 N N . ALA A 1 341 ? 18.521 20.527 -19.328 1.00 91.50 341 ALA A N 1
ATOM 2658 C CA . ALA A 1 341 ? 18.260 19.115 -19.608 1.00 91.50 341 ALA A CA 1
ATOM 2659 C C . ALA A 1 341 ? 16.766 18.875 -19.895 1.00 91.50 341 ALA A C 1
ATOM 2661 O O . ALA A 1 341 ? 15.947 19.684 -19.450 1.00 91.50 341 ALA A O 1
ATOM 2662 N N . PRO A 1 342 ? 16.407 17.807 -20.632 1.00 94.12 342 PRO A N 1
ATOM 2663 C CA . PRO A 1 342 ? 15.016 17.409 -20.818 1.00 94.12 342 PRO A CA 1
ATOM 2664 C C . PRO A 1 342 ? 14.430 16.798 -19.537 1.00 94.12 342 PRO A C 1
ATOM 2666 O O . PRO A 1 342 ? 15.135 16.098 -18.806 1.00 94.12 342 PRO A O 1
ATOM 2669 N N . GLY A 1 343 ? 13.148 17.045 -19.268 1.00 95.44 343 GLY A N 1
ATOM 2670 C CA . GLY A 1 343 ? 12.462 16.507 -18.092 1.00 95.44 343 GLY A CA 1
ATOM 2671 C C . GLY A 1 343 ? 11.109 17.153 -17.822 1.00 95.44 343 GLY A C 1
ATOM 2672 O O . GLY A 1 343 ? 10.559 17.873 -18.655 1.00 95.44 343 GLY A O 1
ATOM 2673 N N . PHE A 1 344 ? 10.595 16.913 -16.623 1.00 95.69 344 PHE A N 1
ATOM 2674 C CA . PHE A 1 344 ? 9.334 17.457 -16.121 1.00 95.69 344 PHE A CA 1
ATOM 2675 C C . PHE A 1 344 ? 9.591 18.347 -14.896 1.00 95.69 344 PHE A C 1
ATOM 2677 O O . PHE A 1 344 ? 10.571 18.118 -14.182 1.00 95.69 344 PHE A O 1
ATOM 2684 N N . PRO A 1 345 ? 8.751 19.359 -14.617 1.00 94.38 345 PRO A N 1
ATOM 2685 C CA . PRO A 1 345 ? 8.829 20.132 -13.384 1.00 94.38 345 PRO A CA 1
ATOM 2686 C C . PRO A 1 345 ? 8.881 19.237 -12.140 1.00 94.38 345 PRO A C 1
ATOM 2688 O O . PRO A 1 345 ? 8.266 18.174 -12.103 1.00 94.38 345 PRO A O 1
ATOM 2691 N N . TRP A 1 346 ? 9.577 19.697 -11.101 1.00 93.00 346 TRP A N 1
ATOM 2692 C CA . TRP A 1 346 ? 9.511 19.094 -9.771 1.00 93.00 346 TRP A CA 1
ATOM 2693 C C . TRP A 1 346 ? 8.071 19.096 -9.249 1.00 93.00 346 TRP A C 1
ATOM 2695 O O . TRP A 1 346 ? 7.578 18.078 -8.760 1.00 93.00 346 TRP A O 1
ATOM 2705 N N . SER A 1 347 ? 7.399 20.242 -9.390 1.00 95.31 347 SER A N 1
ATOM 2706 C CA . SER A 1 347 ? 6.004 20.411 -9.005 1.00 95.31 347 SER A CA 1
ATOM 2707 C C . SER A 1 347 ? 5.260 21.444 -9.849 1.00 95.31 347 SER A C 1
ATOM 2709 O O . SER A 1 347 ? 5.861 22.318 -10.481 1.00 95.31 347 SER A O 1
ATOM 2711 N N . ILE A 1 348 ? 3.930 21.346 -9.829 1.00 96.88 348 ILE A N 1
ATOM 2712 C CA . ILE A 1 348 ? 2.985 22.340 -10.338 1.00 96.88 348 ILE A CA 1
ATOM 2713 C C . ILE A 1 348 ? 2.105 22.785 -9.173 1.00 96.88 348 ILE A C 1
ATOM 2715 O O . ILE A 1 348 ? 1.398 21.971 -8.582 1.00 96.88 348 ILE A O 1
ATOM 2719 N N . LYS A 1 349 ? 2.106 24.076 -8.840 1.00 96.19 349 LYS A N 1
ATOM 2720 C CA . LYS A 1 349 ? 1.258 24.595 -7.762 1.00 96.19 349 LYS A CA 1
ATOM 2721 C C . LYS A 1 349 ? -0.195 24.663 -8.200 1.00 96.19 349 LYS A C 1
ATOM 2723 O O . LYS A 1 349 ? -0.498 25.238 -9.235 1.00 96.19 349 LYS A O 1
ATOM 2728 N N . LEU A 1 350 ? -1.123 24.153 -7.398 1.00 94.88 350 LEU A N 1
ATOM 2729 C CA . LEU A 1 350 ? -2.539 24.087 -7.786 1.00 94.88 350 LEU A CA 1
ATOM 2730 C C . LEU A 1 350 ? -3.323 25.376 -7.490 1.00 94.88 350 LEU A C 1
ATOM 2732 O O . LEU A 1 350 ? -4.496 25.487 -7.833 1.00 94.88 350 LEU A O 1
ATOM 2736 N N . ASN A 1 351 ? -2.691 26.367 -6.856 1.00 92.06 351 ASN A N 1
ATOM 2737 C CA . ASN A 1 351 ? -3.297 27.675 -6.598 1.00 92.06 351 ASN A CA 1
ATOM 2738 C C . ASN A 1 351 ? -3.131 28.662 -7.768 1.00 92.06 351 ASN A C 1
ATOM 2740 O O . ASN A 1 351 ? -4.012 29.491 -7.987 1.00 92.06 351 ASN A O 1
ATOM 2744 N N . ASP A 1 352 ? -2.005 28.603 -8.482 1.00 95.06 352 ASP A N 1
ATOM 2745 C CA . ASP A 1 352 ? -1.661 29.533 -9.563 1.00 95.06 352 ASP A CA 1
ATOM 2746 C C . ASP A 1 352 ? -1.066 28.860 -10.812 1.00 95.06 352 ASP A C 1
ATOM 2748 O O . ASP A 1 352 ? -0.787 29.548 -11.795 1.00 95.06 352 ASP A O 1
ATOM 2752 N N . PHE A 1 353 ? -0.904 27.532 -10.794 1.00 95.31 353 PHE A N 1
ATOM 2753 C CA . PHE A 1 353 ? -0.364 26.706 -11.881 1.00 95.31 353 PHE A CA 1
ATOM 2754 C C . PHE A 1 353 ? 1.077 27.051 -12.274 1.00 95.31 353 PHE A C 1
ATOM 2756 O O . PHE A 1 353 ? 1.546 26.672 -13.349 1.00 95.31 353 PHE A O 1
ATOM 2763 N N . SER A 1 354 ? 1.811 27.739 -11.391 1.00 94.94 354 SER A N 1
ATOM 2764 C CA . SER A 1 354 ? 3.245 27.953 -11.554 1.00 94.94 354 SER A CA 1
ATOM 2765 C C . SER A 1 354 ? 4.027 26.658 -11.329 1.00 94.94 354 SER A C 1
ATOM 2767 O O . SER A 1 354 ? 3.671 25.821 -10.500 1.00 94.94 354 SER A O 1
ATOM 2769 N N . MET A 1 355 ? 5.111 26.498 -12.084 1.00 94.12 355 MET A N 1
ATOM 2770 C CA . MET A 1 355 ? 5.952 25.303 -12.045 1.00 94.12 355 MET A CA 1
ATOM 2771 C C . MET A 1 355 ? 7.226 25.545 -11.236 1.00 94.12 355 MET A C 1
ATOM 2773 O O . MET A 1 355 ? 7.894 26.568 -11.418 1.00 94.12 355 MET A O 1
ATOM 2777 N N . ASP A 1 356 ? 7.633 24.563 -10.435 1.00 93.06 356 ASP A N 1
ATOM 2778 C CA . ASP A 1 356 ? 9.004 24.465 -9.942 1.00 93.06 356 ASP A CA 1
ATOM 2779 C C . ASP A 1 356 ? 9.852 23.667 -10.938 1.00 93.06 356 ASP A C 1
ATOM 2781 O O . ASP A 1 356 ? 9.759 22.449 -11.040 1.00 93.06 356 ASP A O 1
ATOM 2785 N N . CYS A 1 357 ? 10.688 24.368 -11.700 1.00 89.19 357 CYS A N 1
ATOM 2786 C CA . CYS A 1 357 ? 11.588 23.770 -12.691 1.00 89.19 357 CYS A CA 1
ATOM 2787 C C . CYS A 1 357 ? 13.052 23.788 -12.221 1.00 89.19 357 CYS A C 1
ATOM 2789 O O . CYS A 1 357 ? 13.957 23.847 -13.057 1.00 89.19 357 CYS A O 1
ATOM 2791 N N . THR A 1 358 ? 13.307 23.862 -10.909 1.00 84.94 358 THR A N 1
ATOM 2792 C CA . THR A 1 358 ? 14.665 24.034 -10.365 1.00 84.94 358 THR A CA 1
ATOM 2793 C C . THR A 1 358 ? 15.495 22.758 -10.400 1.00 84.94 358 THR A C 1
ATOM 2795 O O . THR A 1 358 ? 16.688 22.822 -10.718 1.00 84.94 358 THR A O 1
ATOM 2798 N N . THR A 1 359 ? 14.869 21.620 -10.106 1.00 89.25 359 THR A N 1
ATOM 2799 C CA . THR A 1 359 ? 15.557 20.349 -9.891 1.00 89.25 359 THR A CA 1
ATOM 2800 C C . THR A 1 359 ? 14.775 19.188 -10.493 1.00 89.25 359 THR A C 1
ATOM 2802 O O . THR A 1 359 ? 13.563 19.093 -10.336 1.00 89.25 359 THR A O 1
ATOM 2805 N N . TYR A 1 360 ? 15.494 18.267 -11.124 1.00 93.75 360 TYR A N 1
ATOM 2806 C CA . TYR A 1 360 ? 15.019 16.942 -11.505 1.00 93.75 360 TYR A CA 1
ATOM 2807 C C . TYR A 1 360 ? 15.561 15.907 -10.522 1.00 93.75 360 TYR A C 1
ATOM 2809 O O . TYR A 1 360 ? 16.710 16.010 -10.083 1.00 93.75 360 TYR A O 1
ATOM 2817 N N . GLU A 1 361 ? 14.765 14.893 -10.192 1.00 94.00 361 GLU A N 1
ATOM 2818 C CA . GLU A 1 361 ? 15.178 13.798 -9.312 1.00 94.00 361 GLU A CA 1
ATOM 2819 C C . GLU A 1 361 ? 14.855 12.434 -9.921 1.00 94.00 361 GLU A C 1
ATOM 2821 O O . GLU A 1 361 ? 13.826 12.242 -10.568 1.00 94.00 361 GLU A O 1
ATOM 2826 N N . LEU A 1 362 ? 15.788 11.504 -9.721 1.00 94.75 362 LEU A N 1
ATOM 2827 C CA . LEU A 1 362 ? 15.807 10.180 -10.332 1.00 94.75 362 LEU A CA 1
ATOM 2828 C C . LEU A 1 362 ? 14.641 9.287 -9.881 1.00 94.75 362 LEU A C 1
ATOM 2830 O O . LEU A 1 362 ? 14.062 8.581 -10.694 1.00 94.75 362 LEU A O 1
ATOM 2834 N N . GLY A 1 363 ? 14.315 9.300 -8.589 1.00 92.88 363 GLY A N 1
ATOM 2835 C CA . GLY A 1 363 ? 13.314 8.421 -7.979 1.00 92.88 363 GLY A CA 1
ATOM 2836 C C . GLY A 1 363 ? 12.626 9.094 -6.795 1.00 92.88 363 GLY A C 1
ATOM 2837 O O . GLY A 1 363 ? 12.835 10.280 -6.570 1.00 92.88 363 GLY A O 1
ATOM 2838 N N . PHE A 1 364 ? 11.841 8.349 -6.016 1.00 90.88 364 PHE A N 1
ATOM 2839 C CA . PHE A 1 364 ? 11.023 8.884 -4.913 1.00 90.88 364 PHE A CA 1
ATOM 2840 C C . PHE A 1 364 ? 10.025 9.970 -5.351 1.00 90.88 364 PHE A C 1
ATOM 2842 O O . PHE A 1 364 ? 8.989 9.619 -5.899 1.00 90.88 364 PHE A O 1
ATOM 2849 N N . VAL A 1 365 ? 10.304 11.259 -5.131 1.00 90.94 365 VAL A N 1
ATOM 2850 C CA . VAL A 1 365 ? 9.359 12.349 -5.440 1.00 90.94 365 VAL A CA 1
ATOM 2851 C C . VAL A 1 365 ? 9.487 12.791 -6.898 1.00 90.94 365 VAL A C 1
ATOM 2853 O O . VAL A 1 365 ? 8.491 13.131 -7.538 1.00 90.94 365 VAL A O 1
ATOM 2856 N N . GLY A 1 366 ? 10.709 12.767 -7.439 1.00 91.62 366 GLY A N 1
ATOM 2857 C CA . GLY A 1 366 ? 10.977 13.191 -8.810 1.00 91.62 366 GLY A CA 1
ATOM 2858 C C . GLY A 1 366 ? 10.593 12.184 -9.883 1.00 91.62 366 GLY A C 1
ATOM 2859 O O . GLY A 1 366 ? 10.000 12.602 -10.862 1.00 91.62 366 GLY A O 1
ATOM 2860 N N . LEU A 1 367 ? 10.955 10.902 -9.745 1.00 94.44 367 LEU A N 1
ATOM 2861 C CA . LEU A 1 367 ? 10.622 9.796 -10.675 1.00 94.44 367 LEU A CA 1
ATOM 2862 C C . LEU A 1 367 ? 10.646 10.157 -12.177 1.00 94.44 367 LEU A C 1
ATOM 2864 O O . LEU A 1 367 ? 9.769 9.777 -12.952 1.00 94.44 367 LEU A O 1
ATOM 2868 N N . GLN A 1 368 ? 11.658 10.917 -12.595 1.00 97.06 368 GLN A N 1
ATOM 2869 C CA . GLN A 1 368 ? 11.756 11.419 -13.969 1.00 97.06 368 GLN A CA 1
ATOM 2870 C C . GLN A 1 368 ? 11.825 10.295 -15.019 1.00 97.06 368 GLN A C 1
ATOM 2872 O O . GLN A 1 368 ? 11.142 10.409 -16.038 1.00 97.06 368 GLN A O 1
ATOM 2877 N N . PRO A 1 369 ? 12.581 9.196 -14.804 1.00 97.56 369 PRO A N 1
ATOM 2878 C CA . PRO A 1 369 ? 12.544 8.052 -15.708 1.00 97.56 369 PRO A CA 1
ATOM 2879 C C . PRO A 1 369 ? 11.161 7.400 -15.824 1.00 97.56 369 PRO A C 1
ATOM 2881 O O . PRO A 1 369 ? 10.773 7.085 -16.942 1.00 97.56 369 PRO A O 1
ATOM 2884 N N . SER A 1 370 ? 10.391 7.260 -14.734 1.00 96.62 370 SER A N 1
ATOM 2885 C CA . SER A 1 370 ? 9.056 6.631 -14.773 1.00 96.62 370 SER A CA 1
ATOM 2886 C C . SER A 1 370 ? 8.094 7.394 -15.685 1.00 96.62 370 SER A C 1
ATOM 2888 O O . SER A 1 370 ? 7.424 6.816 -16.540 1.00 96.62 370 SER A O 1
ATOM 2890 N N . THR A 1 371 ? 8.031 8.722 -15.547 1.00 97.69 371 THR A N 1
ATOM 2891 C CA . THR A 1 371 ? 7.160 9.544 -16.402 1.00 97.69 371 THR A CA 1
ATOM 2892 C C . THR A 1 371 ? 7.699 9.657 -17.827 1.00 97.69 371 THR A C 1
ATOM 2894 O O . THR A 1 371 ? 6.914 9.703 -18.775 1.00 97.69 371 THR A O 1
ATOM 2897 N N . GLY A 1 372 ? 9.026 9.633 -17.999 1.00 98.12 372 GLY A N 1
ATOM 2898 C CA . GLY A 1 372 ? 9.678 9.533 -19.305 1.00 98.12 372 GLY A CA 1
ATOM 2899 C C . GLY A 1 372 ? 9.310 8.244 -20.046 1.00 98.12 372 GLY A C 1
ATOM 2900 O O . GLY A 1 372 ? 8.908 8.307 -21.207 1.00 98.12 372 GLY A O 1
ATOM 2901 N N . LEU A 1 373 ? 9.369 7.093 -19.367 1.00 97.44 373 LEU A N 1
ATOM 2902 C CA . LEU A 1 373 ? 8.946 5.796 -19.899 1.00 97.44 373 LEU A CA 1
ATOM 2903 C C . LEU A 1 373 ? 7.465 5.813 -20.276 1.00 97.44 373 LEU A C 1
ATOM 2905 O O . LEU A 1 373 ? 7.120 5.442 -21.397 1.00 97.44 373 LEU A O 1
ATOM 2909 N N . ALA A 1 374 ? 6.593 6.287 -19.385 1.00 97.81 374 ALA A N 1
ATOM 2910 C CA . ALA A 1 374 ? 5.160 6.323 -19.657 1.00 97.81 374 ALA A CA 1
ATOM 2911 C C . ALA A 1 374 ? 4.823 7.163 -20.903 1.00 97.81 374 ALA A C 1
ATOM 2913 O O . ALA A 1 374 ? 4.059 6.717 -21.759 1.00 97.81 374 ALA A O 1
ATOM 2914 N N . LEU A 1 375 ? 5.442 8.341 -21.053 1.00 98.31 375 LEU A N 1
ATOM 2915 C CA . LEU A 1 375 ? 5.246 9.189 -22.231 1.00 98.31 375 LEU A CA 1
ATOM 2916 C C . LEU A 1 375 ? 5.841 8.562 -23.503 1.00 98.31 375 LEU A C 1
ATOM 2918 O O . LEU A 1 375 ? 5.210 8.596 -24.561 1.00 98.31 375 LEU A O 1
ATOM 2922 N N . MET A 1 376 ? 7.025 7.947 -23.399 1.00 97.50 376 MET A N 1
ATOM 2923 C CA . MET A 1 376 ? 7.663 7.240 -24.512 1.00 97.50 376 MET A CA 1
ATOM 2924 C C . MET A 1 376 ? 6.768 6.112 -25.028 1.00 97.50 376 MET A C 1
ATOM 2926 O O . MET A 1 376 ? 6.531 6.019 -26.233 1.00 97.50 376 MET A O 1
ATOM 2930 N N . ARG A 1 377 ? 6.251 5.284 -24.115 1.00 95.50 377 ARG A N 1
ATOM 2931 C CA . ARG A 1 377 ? 5.341 4.185 -24.427 1.00 95.50 377 ARG A CA 1
ATOM 2932 C C . ARG A 1 377 ? 4.086 4.682 -25.119 1.00 95.50 377 ARG A C 1
ATOM 2934 O O . ARG A 1 377 ? 3.776 4.208 -26.205 1.00 95.50 377 ARG A O 1
ATOM 2941 N N . ALA A 1 378 ? 3.406 5.665 -24.533 1.00 96.50 378 ALA A N 1
ATOM 2942 C CA . ALA A 1 378 ? 2.202 6.218 -25.133 1.00 96.50 378 ALA A CA 1
ATOM 2943 C C . ALA A 1 378 ? 2.477 6.769 -26.542 1.00 96.50 378 ALA A C 1
ATOM 2945 O O . ALA A 1 378 ? 1.653 6.616 -27.442 1.00 96.50 378 ALA A O 1
ATOM 2946 N N . GLY A 1 379 ? 3.657 7.357 -26.768 1.00 96.12 379 GLY A N 1
ATOM 2947 C CA . GLY A 1 379 ? 4.114 7.771 -28.093 1.00 96.12 379 GLY A CA 1
ATOM 2948 C C . GLY A 1 379 ? 4.306 6.619 -29.082 1.00 96.12 379 GLY A C 1
ATOM 2949 O O . GLY A 1 379 ? 3.902 6.742 -30.236 1.00 96.12 379 GLY A O 1
ATOM 2950 N N . ILE A 1 380 ? 4.883 5.497 -28.646 1.00 90.88 380 ILE A N 1
ATOM 2951 C CA . ILE A 1 380 ? 5.032 4.278 -29.458 1.00 90.88 380 ILE A CA 1
ATOM 2952 C C . ILE A 1 380 ? 3.652 3.701 -29.804 1.00 90.88 380 ILE A C 1
ATOM 2954 O O . ILE A 1 380 ? 3.333 3.542 -30.982 1.00 90.88 380 ILE A O 1
ATOM 2958 N N . ASP A 1 381 ? 2.812 3.465 -28.796 1.00 88.25 381 ASP A N 1
ATOM 2959 C CA . ASP A 1 381 ? 1.520 2.784 -28.942 1.00 88.25 381 ASP A CA 1
ATOM 2960 C C . ASP A 1 381 ? 0.534 3.588 -29.811 1.00 88.25 381 ASP A C 1
ATOM 2962 O O . ASP A 1 381 ? -0.252 3.019 -30.570 1.00 88.25 381 ASP A O 1
ATOM 2966 N N . SER A 1 382 ? 0.603 4.922 -29.751 1.00 89.88 382 SER A N 1
ATOM 2967 C CA . SER A 1 382 ? -0.235 5.826 -30.555 1.00 89.88 382 SER A CA 1
ATOM 2968 C C . SER A 1 382 ? 0.419 6.317 -31.854 1.00 89.88 382 SER A C 1
ATOM 2970 O O . SER A 1 382 ? -0.200 7.084 -32.596 1.00 89.88 382 SER A O 1
ATOM 2972 N N . ASN A 1 383 ? 1.657 5.898 -32.149 1.00 91.62 383 ASN A N 1
ATOM 2973 C CA . ASN A 1 383 ? 2.474 6.424 -33.248 1.00 91.62 383 ASN A CA 1
ATOM 2974 C C . ASN A 1 383 ? 2.610 7.968 -33.228 1.00 91.62 383 ASN A C 1
ATOM 2976 O O . ASN A 1 383 ? 2.630 8.633 -34.268 1.00 91.62 383 ASN A O 1
ATOM 2980 N N . ASN A 1 384 ? 2.693 8.555 -32.030 1.00 95.31 384 ASN A N 1
ATOM 2981 C CA . ASN A 1 384 ? 2.941 9.975 -31.813 1.00 95.31 384 ASN A CA 1
ATOM 2982 C C . ASN A 1 384 ? 4.451 10.230 -31.659 1.00 95.31 384 ASN A C 1
ATOM 2984 O O . ASN A 1 384 ? 5.063 9.930 -30.630 1.00 95.31 384 ASN A O 1
ATOM 2988 N N . ALA A 1 385 ? 5.051 10.802 -32.706 1.00 95.25 385 ALA A N 1
ATOM 2989 C CA . ALA A 1 385 ? 6.492 11.028 -32.784 1.00 95.25 385 ALA A CA 1
ATOM 2990 C C . ALA A 1 385 ? 7.023 12.000 -31.715 1.00 95.25 385 ALA A C 1
ATOM 2992 O O . ALA A 1 385 ? 8.136 11.794 -31.227 1.00 95.25 385 ALA A O 1
ATOM 2993 N N . ASP A 1 386 ? 6.240 13.015 -31.335 1.00 94.44 386 ASP A N 1
ATOM 2994 C CA . ASP A 1 386 ? 6.651 14.005 -30.335 1.00 94.44 386 ASP A CA 1
ATOM 2995 C C . ASP A 1 386 ? 6.712 13.356 -28.952 1.00 94.44 386 ASP A C 1
ATOM 2997 O O . ASP A 1 386 ? 7.746 13.413 -28.295 1.00 94.44 386 ASP A O 1
ATOM 3001 N N . TRP A 1 387 ? 5.663 12.631 -28.551 1.00 96.44 387 TRP A N 1
ATOM 3002 C CA . TRP A 1 387 ? 5.630 11.918 -27.267 1.00 96.44 387 TRP A CA 1
ATOM 3003 C C . TRP A 1 387 ? 6.738 10.871 -27.163 1.00 96.44 387 TRP A C 1
ATOM 3005 O O . TRP A 1 387 ? 7.460 10.829 -26.163 1.00 96.44 387 TRP A O 1
ATOM 3015 N N . LYS A 1 388 ? 6.938 10.081 -28.230 1.00 96.31 388 LYS A N 1
ATOM 3016 C CA . LYS A 1 388 ? 8.029 9.101 -28.288 1.00 96.31 388 LYS A CA 1
ATOM 3017 C C . LYS A 1 388 ? 9.376 9.788 -28.077 1.00 96.31 388 LYS A C 1
ATOM 3019 O O . LYS A 1 388 ? 10.176 9.327 -27.263 1.00 96.31 388 LYS A O 1
ATOM 3024 N N . LYS A 1 389 ? 9.623 10.898 -28.782 1.00 96.06 389 LYS A N 1
ATOM 3025 C CA . LYS A 1 389 ? 10.861 11.673 -28.655 1.00 96.06 389 LYS A CA 1
ATOM 3026 C C . LYS A 1 389 ? 11.020 12.264 -27.253 1.00 96.06 389 LYS A C 1
ATOM 3028 O O . LYS A 1 389 ? 12.079 12.093 -26.665 1.00 96.06 389 LYS A O 1
ATOM 3033 N N . HIS A 1 390 ? 9.996 12.920 -26.711 1.00 97.38 390 HIS A N 1
ATOM 3034 C CA . HIS A 1 390 ? 10.040 13.571 -25.399 1.00 97.38 390 HIS A CA 1
ATOM 3035 C C . HIS A 1 390 ? 10.378 12.574 -24.288 1.00 97.38 390 HIS A C 1
ATOM 3037 O O . HIS A 1 390 ? 11.292 12.814 -23.503 1.00 97.38 390 HIS A O 1
ATOM 3043 N N . GLY A 1 391 ? 9.712 11.417 -24.268 1.00 97.88 391 GLY A N 1
ATOM 3044 C CA . GLY A 1 391 ? 10.045 10.352 -23.325 1.00 97.88 391 GLY A CA 1
ATOM 3045 C C . GLY A 1 391 ? 11.458 9.793 -23.538 1.00 97.88 391 GLY A C 1
ATOM 3046 O O . GLY A 1 391 ? 12.222 9.671 -22.580 1.00 97.88 391 GLY A O 1
ATOM 3047 N N . THR A 1 392 ? 11.850 9.544 -24.795 1.00 97.62 392 THR A N 1
ATOM 3048 C CA . THR A 1 392 ? 13.202 9.063 -25.147 1.00 97.62 392 THR A CA 1
ATOM 3049 C C . THR A 1 392 ? 14.294 10.023 -24.668 1.00 97.62 392 THR A C 1
ATOM 3051 O O . THR A 1 392 ? 15.285 9.565 -24.110 1.00 97.62 392 THR A O 1
ATOM 3054 N N . ASP A 1 393 ? 14.113 11.337 -24.836 1.00 97.62 393 ASP A N 1
ATOM 3055 C CA . ASP A 1 393 ? 15.081 12.365 -24.432 1.00 97.62 393 ASP A CA 1
ATOM 3056 C C . ASP A 1 393 ? 15.338 12.341 -22.912 1.00 97.62 393 ASP A C 1
ATOM 3058 O O . ASP A 1 393 ? 16.484 12.483 -22.471 1.00 97.62 393 ASP A O 1
ATOM 3062 N N . VAL A 1 394 ? 14.292 12.120 -22.104 1.00 97.81 394 VAL A N 1
ATOM 3063 C CA . VAL A 1 394 ? 14.408 11.992 -20.640 1.00 97.81 394 VAL A CA 1
ATOM 3064 C C . VAL A 1 394 ? 15.191 10.734 -20.263 1.00 97.81 394 VAL A C 1
ATOM 3066 O O . VAL A 1 394 ? 16.120 10.810 -19.455 1.00 97.81 394 VAL A O 1
ATOM 3069 N N . ILE A 1 395 ? 14.869 9.585 -20.866 1.00 98.12 395 ILE A N 1
ATOM 3070 C CA . ILE A 1 395 ? 15.597 8.330 -20.619 1.00 98.12 395 ILE A CA 1
ATOM 3071 C C . ILE A 1 395 ? 17.062 8.456 -21.054 1.00 98.12 395 ILE A C 1
ATOM 3073 O O . ILE A 1 395 ? 17.966 8.084 -20.304 1.00 98.12 395 ILE A O 1
ATOM 3077 N N . ASP A 1 396 ? 17.317 9.051 -22.223 1.00 97.56 396 ASP A N 1
ATOM 3078 C CA . ASP A 1 396 ? 18.662 9.296 -22.742 1.00 97.56 396 ASP A CA 1
ATOM 3079 C C . ASP A 1 396 ? 19.497 10.158 -21.784 1.00 97.56 396 ASP A C 1
ATOM 3081 O O . ASP A 1 396 ? 20.666 9.846 -21.530 1.00 97.56 396 ASP A O 1
ATOM 3085 N N . PHE A 1 397 ? 18.907 11.209 -21.209 1.00 96.44 397 PHE A N 1
ATOM 3086 C CA . PHE A 1 397 ? 19.576 12.061 -20.227 1.00 96.44 397 PHE A CA 1
ATOM 3087 C C . PHE A 1 397 ? 20.033 11.270 -18.989 1.00 96.44 397 PHE A C 1
ATOM 3089 O O . PHE A 1 397 ? 21.206 11.347 -18.597 1.00 96.44 397 PHE A O 1
ATOM 3096 N N . TRP A 1 398 ? 19.141 10.473 -18.395 1.00 96.88 398 TRP A N 1
ATOM 3097 C CA . TRP A 1 398 ? 19.452 9.702 -17.188 1.00 96.88 398 TRP A CA 1
ATOM 3098 C C . TRP A 1 398 ? 20.406 8.536 -17.456 1.00 96.88 398 TRP A C 1
ATOM 3100 O O . TRP A 1 398 ? 21.353 8.349 -16.690 1.00 96.88 398 TRP A O 1
ATOM 3110 N N . ALA A 1 399 ? 20.243 7.807 -18.560 1.00 96.69 399 ALA A N 1
ATOM 3111 C CA . ALA A 1 399 ? 21.140 6.714 -18.930 1.00 96.69 399 ALA A CA 1
ATOM 3112 C C . ALA A 1 399 ? 22.581 7.197 -19.174 1.00 96.69 399 ALA A C 1
ATOM 3114 O O . ALA A 1 399 ? 23.543 6.548 -18.765 1.00 96.69 399 ALA A O 1
ATOM 3115 N N . GLN A 1 400 ? 22.752 8.357 -19.816 1.00 92.81 400 GLN A N 1
ATOM 3116 C CA . GLN A 1 400 ? 24.079 8.856 -20.196 1.00 92.81 400 GLN A CA 1
ATOM 3117 C C . GLN A 1 400 ? 24.761 9.667 -19.086 1.00 92.81 400 GLN A C 1
ATOM 3119 O O . GLN A 1 400 ? 25.989 9.657 -18.976 1.00 92.81 400 GLN A O 1
ATOM 3124 N N . GLY A 1 401 ? 23.988 10.388 -18.268 1.00 89.00 401 GLY A N 1
ATOM 3125 C CA . GLY A 1 401 ? 24.514 11.310 -17.259 1.00 89.00 401 GLY A CA 1
ATOM 3126 C C . GLY A 1 401 ? 24.303 10.877 -15.809 1.00 89.00 401 GLY A C 1
ATOM 3127 O O . GLY A 1 401 ? 25.026 11.355 -14.930 1.00 89.00 401 GLY A O 1
ATOM 3128 N N . GLY A 1 402 ? 23.349 9.984 -15.542 1.00 93.19 402 GLY A N 1
ATOM 3129 C CA . GLY A 1 402 ? 22.819 9.704 -14.205 1.00 93.19 402 GLY A CA 1
ATOM 3130 C C . GLY A 1 402 ? 23.720 8.883 -13.290 1.00 93.19 402 GLY A C 1
ATOM 3131 O O . GLY A 1 402 ? 23.487 8.859 -12.089 1.00 93.19 402 GLY A O 1
ATOM 3132 N N . LEU A 1 403 ? 24.777 8.250 -13.803 1.00 95.88 403 LEU A N 1
ATOM 3133 C CA . LEU A 1 403 ? 25.655 7.391 -13.001 1.00 95.88 403 LEU A CA 1
ATOM 3134 C C . LEU A 1 403 ? 26.946 8.078 -12.559 1.00 95.88 403 LEU A C 1
ATOM 3136 O O . LEU A 1 403 ? 27.524 8.916 -13.262 1.00 95.88 403 LEU A O 1
ATOM 3140 N N . SER A 1 404 ? 27.436 7.687 -11.383 1.00 94.88 404 SER A N 1
ATOM 3141 C CA . SER A 1 404 ? 28.800 7.965 -10.945 1.00 94.88 404 SER A CA 1
ATOM 3142 C C . SER A 1 404 ? 29.831 7.217 -11.804 1.00 94.88 404 SER A C 1
ATOM 3144 O O . SER A 1 404 ? 29.517 6.355 -12.637 1.00 94.88 404 SER A O 1
ATOM 3146 N N . THR A 1 405 ? 31.112 7.512 -11.582 1.00 92.12 405 THR A N 1
ATOM 3147 C CA . THR A 1 405 ? 32.202 6.780 -12.240 1.00 92.12 405 THR A CA 1
ATOM 3148 C C . THR A 1 405 ? 32.200 5.293 -11.884 1.00 92.12 405 THR A C 1
ATOM 3150 O O . THR A 1 405 ? 32.466 4.495 -12.779 1.00 92.12 405 THR A O 1
ATOM 3153 N N . LEU A 1 406 ? 31.829 4.921 -10.652 1.00 95.38 406 LEU A N 1
ATOM 3154 C CA . LEU A 1 406 ? 31.729 3.524 -10.204 1.00 95.38 406 LEU A CA 1
ATOM 3155 C C . LEU A 1 406 ? 30.384 2.861 -10.534 1.00 95.38 406 LEU A C 1
ATOM 3157 O O . LEU A 1 406 ? 30.265 1.660 -10.359 1.00 95.38 406 LEU A O 1
ATOM 3161 N N . GLY A 1 407 ? 29.390 3.611 -11.020 1.00 95.75 407 GLY A N 1
ATOM 3162 C CA . GLY A 1 407 ? 28.099 3.047 -11.430 1.00 95.75 407 GLY A CA 1
ATOM 3163 C C . GLY A 1 407 ? 26.948 3.238 -10.448 1.00 95.75 407 GLY A C 1
ATOM 3164 O O . GLY A 1 407 ? 25.844 2.814 -10.758 1.00 95.75 407 GLY A O 1
ATOM 3165 N N . PHE A 1 408 ? 27.151 3.908 -9.311 1.00 97.19 408 PHE A N 1
ATOM 3166 C CA . PHE A 1 408 ? 26.038 4.243 -8.418 1.00 97.19 408 PHE A CA 1
ATOM 3167 C C . PHE A 1 408 ? 25.268 5.479 -8.924 1.00 97.19 408 PHE A C 1
ATOM 3169 O O . PHE A 1 408 ? 25.913 6.459 -9.325 1.00 97.19 408 PHE A O 1
ATOM 3176 N N . PRO A 1 409 ? 23.923 5.479 -8.914 1.00 96.81 409 PRO A N 1
ATOM 3177 C CA . PRO A 1 409 ? 23.136 6.597 -9.413 1.00 96.81 409 PRO A CA 1
ATOM 3178 C C . PRO A 1 409 ? 23.288 7.898 -8.620 1.00 96.81 409 PRO A C 1
ATOM 3180 O O . PRO A 1 409 ? 23.475 7.922 -7.403 1.00 96.81 409 PRO A O 1
ATOM 3183 N N . LYS A 1 410 ? 23.173 9.010 -9.342 1.00 94.50 410 LYS A N 1
ATOM 3184 C CA . LYS A 1 410 ? 23.054 10.369 -8.817 1.00 94.50 410 LYS A CA 1
ATOM 3185 C C . LYS A 1 410 ? 21.577 10.685 -8.632 1.00 94.50 410 LYS A C 1
ATOM 3187 O O . LYS A 1 410 ? 20.794 10.512 -9.561 1.00 94.50 410 LYS A O 1
ATOM 3192 N N . SER A 1 411 ? 21.201 11.196 -7.465 1.00 92.31 411 SER A N 1
ATOM 3193 C CA . SER A 1 411 ? 19.789 11.419 -7.145 1.00 92.31 411 SER A CA 1
ATOM 3194 C C . SER A 1 411 ? 19.188 12.652 -7.823 1.00 92.31 411 SER A C 1
ATOM 3196 O O . SER A 1 411 ? 18.011 12.611 -8.166 1.00 92.31 411 SER A O 1
ATOM 3198 N N . ARG A 1 412 ? 19.950 13.743 -8.018 1.00 92.31 412 ARG A N 1
ATOM 3199 C CA . ARG A 1 412 ? 19.390 15.060 -8.390 1.00 92.31 412 ARG A CA 1
ATOM 3200 C C . ARG A 1 412 ? 20.215 15.865 -9.392 1.00 92.31 412 ARG A C 1
ATOM 3202 O O . ARG A 1 412 ? 21.446 15.901 -9.319 1.00 92.31 412 ARG A O 1
ATOM 3209 N N . PHE A 1 413 ? 19.523 16.595 -10.266 1.00 92.31 413 PHE A N 1
ATOM 3210 C CA . PHE A 1 413 ? 20.096 17.487 -11.278 1.00 92.31 413 PHE A CA 1
ATOM 3211 C C . PHE A 1 413 ? 19.438 18.873 -11.256 1.00 92.31 413 PHE A C 1
ATOM 3213 O O . PHE A 1 413 ? 18.217 18.962 -11.248 1.00 92.31 413 PHE A O 1
ATOM 3220 N N . ARG A 1 414 ? 20.223 19.962 -11.295 1.00 89.75 414 ARG A N 1
ATOM 3221 C CA . ARG A 1 414 ? 19.687 21.334 -11.393 1.00 89.75 414 ARG A CA 1
ATOM 3222 C C . ARG A 1 414 ? 19.395 21.722 -12.836 1.00 89.75 414 ARG A C 1
ATOM 3224 O O . ARG A 1 414 ? 20.324 21.969 -13.601 1.00 89.75 414 ARG A O 1
ATOM 3231 N N . SER A 1 415 ? 18.118 21.842 -13.177 1.00 83.25 415 SER A N 1
ATOM 3232 C CA . SER A 1 415 ? 17.639 22.026 -14.551 1.00 83.25 415 SER A CA 1
ATOM 3233 C C . SER A 1 415 ? 17.646 23.470 -15.052 1.00 83.25 415 SER A C 1
ATOM 3235 O O . SER A 1 415 ? 17.669 23.670 -16.260 1.00 83.25 415 SER A O 1
ATOM 3237 N N . ASN A 1 416 ? 17.644 24.487 -14.182 1.00 74.81 416 ASN A N 1
ATOM 3238 C CA . ASN A 1 416 ? 17.449 25.893 -14.585 1.00 74.81 416 ASN A CA 1
ATOM 3239 C C . ASN A 1 416 ? 18.669 26.819 -14.397 1.00 74.81 416 ASN A C 1
ATOM 3241 O O . ASN A 1 416 ? 18.531 28.043 -14.438 1.00 74.81 416 ASN A O 1
ATOM 3245 N N . THR A 1 417 ? 19.866 26.274 -14.172 1.00 63.78 417 THR A N 1
ATOM 3246 C CA . THR A 1 417 ? 21.085 27.081 -13.983 1.00 63.78 417 THR A CA 1
ATOM 3247 C C . THR A 1 417 ? 21.945 27.118 -15.244 1.00 63.78 417 THR A C 1
ATOM 3249 O O . THR A 1 417 ? 22.108 26.091 -15.883 1.00 63.78 417 THR A O 1
ATOM 3252 N N . GLU A 1 418 ? 22.595 28.252 -15.556 1.00 56.28 418 GLU A N 1
ATOM 3253 C CA . GLU A 1 418 ? 23.475 28.440 -16.740 1.00 56.28 418 GLU A CA 1
ATOM 3254 C C . GLU A 1 418 ? 24.672 27.460 -16.845 1.00 56.28 418 GLU A C 1
ATOM 3256 O O . GLU A 1 418 ? 25.456 27.524 -17.792 1.00 56.28 418 GLU A O 1
ATOM 3261 N N . LYS A 1 419 ? 24.865 26.576 -15.860 1.00 58.16 419 LYS A N 1
ATOM 3262 C CA . LYS A 1 419 ? 25.870 25.510 -15.872 1.00 58.16 419 LYS A CA 1
ATOM 3263 C C . LYS A 1 419 ? 25.237 24.222 -15.364 1.00 58.16 419 LYS A C 1
ATOM 3265 O O . LYS A 1 419 ? 24.770 24.211 -14.228 1.00 58.16 419 LYS A O 1
ATOM 3270 N N . ASP A 1 420 ? 25.316 23.158 -16.157 1.00 56.53 420 ASP A N 1
ATOM 3271 C CA . ASP A 1 420 ? 24.893 21.807 -15.778 1.00 56.53 420 ASP A CA 1
ATOM 3272 C C . ASP A 1 420 ? 25.554 21.387 -14.465 1.00 56.53 420 ASP A C 1
ATOM 3274 O O . ASP A 1 420 ? 26.776 21.210 -14.385 1.00 56.53 420 ASP A O 1
ATOM 3278 N N . LYS A 1 421 ? 24.753 21.270 -13.405 1.00 80.19 421 LYS A N 1
ATOM 3279 C CA . LYS A 1 421 ? 25.239 20.874 -12.086 1.00 80.19 421 LYS A CA 1
ATOM 3280 C C . LYS A 1 421 ? 24.310 19.847 -11.473 1.00 80.19 421 LYS A C 1
ATOM 3282 O O . LYS A 1 421 ? 23.265 20.164 -10.912 1.00 80.19 421 LYS A O 1
ATOM 3287 N N . TRP A 1 422 ? 24.772 18.610 -11.539 1.00 86.88 422 TRP A N 1
ATOM 3288 C CA . TRP A 1 422 ? 24.387 17.557 -10.618 1.00 86.88 422 TRP A CA 1
ATOM 3289 C C . TRP A 1 422 ? 24.507 18.047 -9.165 1.00 86.88 422 TRP A C 1
ATOM 3291 O O . TRP A 1 422 ? 25.514 18.666 -8.800 1.00 86.88 422 TRP A O 1
ATOM 3301 N N . GLU A 1 423 ? 23.480 17.817 -8.346 1.00 83.25 423 GLU A N 1
ATOM 3302 C CA . GLU A 1 423 ? 23.535 18.180 -6.929 1.00 83.25 423 GLU A CA 1
ATOM 3303 C C . GLU A 1 423 ? 24.384 17.170 -6.160 1.00 83.25 423 GLU A C 1
ATOM 3305 O O . GLU A 1 423 ? 24.266 15.962 -6.358 1.00 83.25 423 GLU A O 1
ATOM 3310 N N . TYR A 1 424 ? 25.243 17.671 -5.269 1.00 84.06 424 TYR A N 1
ATOM 3311 C CA . TYR A 1 424 ? 26.088 16.850 -4.403 1.00 84.06 424 TYR A CA 1
ATOM 3312 C C . TYR A 1 424 ? 25.277 16.351 -3.206 1.00 84.06 424 TYR A C 1
ATOM 3314 O O . TYR A 1 424 ? 25.438 16.843 -2.091 1.00 84.06 424 TYR A O 1
ATOM 3322 N N . THR A 1 425 ? 24.380 15.409 -3.473 1.00 85.38 425 THR A N 1
ATOM 3323 C CA . THR A 1 425 ? 23.485 14.788 -2.494 1.00 85.38 425 THR A CA 1
ATOM 3324 C C . THR A 1 425 ? 23.711 13.285 -2.425 1.00 85.38 425 THR A C 1
ATOM 3326 O O . THR A 1 425 ? 24.151 12.656 -3.393 1.00 85.38 425 THR A O 1
ATOM 3329 N N . GLU A 1 426 ? 23.380 12.702 -1.277 1.00 91.69 426 GLU A N 1
ATOM 3330 C CA . GLU A 1 426 ? 23.217 11.265 -1.110 1.00 91.69 426 GLU A CA 1
ATOM 3331 C C . GLU A 1 426 ? 22.143 10.733 -2.071 1.00 91.69 426 GLU A C 1
ATOM 3333 O O . GLU A 1 426 ? 21.204 11.441 -2.456 1.00 91.69 426 GLU A O 1
ATOM 3338 N N . CYS A 1 427 ? 22.270 9.467 -2.462 1.00 94.88 427 CYS A N 1
ATOM 3339 C CA . CYS A 1 427 ? 21.203 8.740 -3.140 1.00 94.88 427 CYS A CA 1
ATOM 3340 C C . CYS A 1 427 ? 20.845 7.512 -2.308 1.00 94.88 427 CYS A C 1
ATOM 3342 O O . CYS A 1 427 ? 21.715 6.705 -1.968 1.00 94.88 427 CYS A O 1
ATOM 3344 N N . SER A 1 428 ? 19.566 7.397 -1.959 1.00 95.69 428 SER A N 1
ATOM 3345 C CA . SER A 1 428 ? 19.035 6.224 -1.267 1.00 95.69 428 SER A CA 1
ATOM 3346 C C . SER A 1 428 ? 18.881 5.034 -2.212 1.00 95.69 428 SER A C 1
ATOM 3348 O O . SER A 1 428 ? 18.762 5.210 -3.429 1.00 95.69 428 SER A O 1
ATOM 3350 N N . MET A 1 429 ? 18.834 3.822 -1.657 1.00 96.38 429 MET A N 1
ATOM 3351 C CA . MET A 1 429 ? 18.540 2.607 -2.419 1.00 96.38 429 MET A CA 1
ATOM 3352 C C . MET A 1 429 ? 17.161 2.683 -3.067 1.00 96.38 429 MET A C 1
ATOM 3354 O O . MET A 1 429 ? 17.021 2.297 -4.225 1.00 96.38 429 MET A O 1
ATOM 3358 N N . ARG A 1 430 ? 16.164 3.257 -2.379 1.00 94.62 430 ARG A N 1
ATOM 3359 C CA . ARG A 1 430 ? 14.843 3.496 -2.972 1.00 94.62 430 ARG A CA 1
ATOM 3360 C C . ARG A 1 430 ? 14.919 4.414 -4.194 1.00 94.62 430 ARG A C 1
ATOM 3362 O O . ARG A 1 430 ? 14.378 4.051 -5.233 1.00 94.62 430 ARG A O 1
ATOM 3369 N N . GLN A 1 431 ? 15.598 5.562 -4.116 1.00 95.81 431 GLN A N 1
ATOM 3370 C CA . GLN A 1 431 ? 15.747 6.469 -5.270 1.00 95.81 431 GLN A CA 1
ATOM 3371 C C . GLN A 1 431 ? 16.511 5.815 -6.425 1.00 95.81 431 GLN A C 1
ATOM 3373 O O . GLN A 1 431 ? 16.085 5.916 -7.571 1.00 95.81 431 GLN A O 1
ATOM 3378 N N . ALA A 1 432 ? 17.627 5.148 -6.120 1.00 97.19 432 ALA A N 1
ATOM 3379 C CA . ALA A 1 432 ? 18.481 4.518 -7.118 1.00 97.19 432 ALA A CA 1
ATOM 3380 C C . ALA A 1 432 ? 17.736 3.413 -7.878 1.00 97.19 432 ALA A C 1
ATOM 3382 O O . ALA A 1 432 ? 17.719 3.419 -9.107 1.00 97.19 432 ALA A O 1
ATOM 3383 N N . CYS A 1 433 ? 17.092 2.498 -7.147 1.00 97.06 433 CYS A N 1
ATOM 3384 C CA . CYS A 1 433 ? 16.433 1.342 -7.746 1.00 97.06 433 CYS A CA 1
ATOM 3385 C C . CYS A 1 433 ? 15.140 1.737 -8.461 1.00 97.06 433 CYS A C 1
ATOM 3387 O O . CYS A 1 433 ? 14.965 1.331 -9.604 1.00 97.06 433 CYS A O 1
ATOM 3389 N N . SER A 1 434 ? 14.283 2.576 -7.860 1.00 91.62 434 SER A N 1
ATOM 3390 C CA . SER A 1 434 ? 13.048 3.017 -8.535 1.00 91.62 434 SER A CA 1
ATOM 3391 C C . SER A 1 434 ? 13.330 3.756 -9.842 1.00 91.62 434 SER A C 1
ATOM 3393 O O . SER A 1 434 ? 12.663 3.489 -10.825 1.00 91.62 434 SER A O 1
ATOM 3395 N N . GLY A 1 435 ? 14.355 4.611 -9.913 1.00 93.81 435 GLY A N 1
ATOM 3396 C CA . GLY A 1 435 ? 14.667 5.303 -11.166 1.00 93.81 435 GLY A CA 1
ATOM 3397 C C . GLY A 1 435 ? 15.309 4.418 -12.238 1.00 93.81 435 GLY A C 1
ATOM 3398 O O . GLY A 1 435 ? 14.945 4.521 -13.405 1.00 93.81 435 GLY A O 1
ATOM 3399 N N . PHE A 1 436 ? 16.267 3.552 -11.881 1.00 96.62 436 PHE A N 1
ATOM 3400 C CA . PHE A 1 436 ? 16.975 2.728 -12.879 1.00 96.62 436 PHE A CA 1
ATOM 3401 C C . PHE A 1 436 ? 16.186 1.511 -13.362 1.00 96.62 436 PHE A C 1
ATOM 3403 O O . PHE A 1 436 ? 16.440 1.049 -14.472 1.00 96.62 436 PHE A O 1
ATOM 3410 N N . THR A 1 437 ? 15.212 1.039 -12.583 1.00 95.69 437 THR A N 1
ATOM 3411 C CA . THR A 1 437 ? 14.220 0.054 -13.048 1.00 95.69 437 THR A CA 1
ATOM 3412 C C . THR A 1 437 ? 13.523 0.554 -14.312 1.00 95.69 437 THR A C 1
ATOM 3414 O O . THR A 1 437 ? 13.497 -0.129 -15.324 1.00 95.69 437 THR A O 1
ATOM 3417 N N . GLU A 1 438 ? 13.101 1.812 -14.327 1.00 94.75 438 GLU A N 1
ATOM 3418 C CA . GLU A 1 438 ? 12.369 2.397 -15.456 1.00 94.75 438 GLU A CA 1
ATOM 3419 C C . GLU A 1 438 ? 13.269 2.677 -16.665 1.00 94.75 438 GLU A C 1
ATOM 3421 O O . GLU A 1 438 ? 12.829 2.616 -17.809 1.00 94.75 438 GLU A O 1
ATOM 3426 N N . VAL A 1 439 ? 14.559 2.962 -16.441 1.00 97.31 439 VAL A N 1
ATOM 3427 C CA . VAL A 1 439 ? 15.541 3.053 -17.538 1.00 97.31 439 VAL A CA 1
ATOM 3428 C C . VAL A 1 439 ? 15.731 1.683 -18.196 1.00 97.31 439 VAL A C 1
ATOM 3430 O O . VAL A 1 439 ? 15.836 1.600 -19.422 1.00 97.31 439 VAL A O 1
ATOM 3433 N N . LEU A 1 440 ? 15.755 0.612 -17.396 1.00 96.19 440 LEU A N 1
ATOM 3434 C CA . LEU A 1 440 ? 15.830 -0.756 -17.895 1.00 96.19 440 LEU A CA 1
ATOM 3435 C C . LEU A 1 440 ? 14.562 -1.131 -18.670 1.00 96.19 440 LEU A C 1
ATOM 3437 O O . LEU A 1 440 ? 14.666 -1.573 -19.813 1.00 96.19 440 LEU A O 1
ATOM 3441 N N . GLU A 1 441 ? 13.380 -0.910 -18.098 1.00 94.44 441 GLU A N 1
ATOM 3442 C CA . GLU A 1 441 ? 12.098 -1.178 -18.761 1.00 94.44 441 GLU A CA 1
ATOM 3443 C C . GLU A 1 441 ? 11.945 -0.364 -20.057 1.00 94.44 441 GLU A C 1
ATOM 3445 O O . GLU A 1 441 ? 11.497 -0.892 -21.076 1.00 94.44 441 GLU A O 1
ATOM 3450 N N . ALA A 1 442 ? 12.422 0.886 -20.083 1.00 94.94 442 ALA A N 1
ATOM 3451 C CA . ALA A 1 442 ? 12.471 1.692 -21.300 1.00 94.94 442 ALA A CA 1
ATOM 3452 C C . ALA A 1 442 ? 13.352 1.069 -22.387 1.00 94.94 442 ALA A C 1
ATOM 3454 O O . ALA A 1 442 ? 12.960 1.050 -23.556 1.00 94.94 442 ALA A O 1
ATOM 3455 N N . TRP A 1 443 ? 14.524 0.535 -22.029 1.00 93.69 443 TRP A N 1
ATOM 3456 C CA . TRP A 1 443 ? 15.363 -0.203 -22.976 1.00 93.69 443 TRP A CA 1
ATOM 3457 C C . TRP A 1 443 ? 14.657 -1.453 -23.502 1.00 93.69 443 TRP A C 1
ATOM 3459 O O . TRP A 1 443 ? 14.669 -1.675 -24.714 1.00 93.69 443 TRP A O 1
ATOM 3469 N N . CYS A 1 444 ? 14.005 -2.218 -22.624 1.00 87.50 444 CYS A N 1
ATOM 3470 C CA . CYS A 1 444 ? 13.278 -3.430 -22.998 1.00 87.50 444 CYS A CA 1
ATOM 3471 C C . CYS A 1 444 ? 12.151 -3.112 -23.988 1.00 87.50 444 CYS A C 1
ATOM 3473 O O . CYS A 1 444 ? 12.058 -3.726 -25.053 1.00 87.50 444 CYS A O 1
ATOM 3475 N N . LEU A 1 445 ? 11.338 -2.097 -23.677 1.00 87.62 445 LEU A N 1
ATOM 3476 C CA . LEU A 1 445 ? 10.253 -1.646 -24.538 1.00 87.62 445 LEU A CA 1
ATOM 3477 C C . LEU A 1 445 ? 10.778 -1.170 -25.898 1.00 87.62 445 LEU A C 1
ATOM 3479 O O . LEU A 1 445 ? 10.303 -1.645 -26.925 1.00 87.62 445 LEU A O 1
ATOM 3483 N N . TYR A 1 446 ? 11.775 -0.278 -25.912 1.00 86.06 446 TYR A N 1
ATOM 3484 C CA . TYR A 1 446 ? 12.302 0.321 -27.144 1.00 86.06 446 TYR A CA 1
ATOM 3485 C C . TYR A 1 446 ? 12.949 -0.721 -28.062 1.00 86.06 446 TYR A C 1
ATOM 3487 O O . TYR A 1 446 ? 12.730 -0.706 -29.274 1.00 86.06 446 TYR A O 1
ATOM 3495 N N . ARG A 1 447 ? 13.724 -1.653 -27.493 1.00 82.19 447 ARG A N 1
ATOM 3496 C CA . ARG A 1 447 ? 14.330 -2.756 -28.247 1.00 82.19 447 ARG A CA 1
ATOM 3497 C C . ARG A 1 447 ? 13.253 -3.596 -28.932 1.00 82.19 447 ARG A C 1
ATOM 3499 O O . ARG A 1 447 ? 13.368 -3.864 -30.124 1.00 82.19 447 ARG A O 1
ATOM 3506 N N . LYS A 1 448 ? 12.182 -3.921 -28.208 1.00 76.44 448 LYS A N 1
ATOM 3507 C CA . LYS A 1 448 ? 11.090 -4.759 -28.702 1.00 76.44 448 LYS A CA 1
ATOM 3508 C C . LYS A 1 448 ? 10.223 -4.081 -29.759 1.00 76.44 448 LYS A C 1
ATOM 3510 O O . LYS A 1 448 ? 9.910 -4.688 -30.778 1.00 76.44 448 LYS A O 1
ATOM 3515 N N . THR A 1 449 ? 9.771 -2.858 -29.508 1.00 76.31 449 THR A N 1
ATOM 3516 C CA . THR A 1 449 ? 8.787 -2.199 -30.381 1.00 76.31 449 THR A CA 1
ATOM 3517 C C . THR A 1 449 ? 9.426 -1.546 -31.597 1.00 76.31 449 THR A C 1
ATOM 3519 O O . THR A 1 449 ? 8.807 -1.502 -32.657 1.00 76.31 449 THR A O 1
ATOM 3522 N N . GLU A 1 450 ? 10.666 -1.071 -31.472 1.00 77.44 450 GLU A N 1
ATOM 3523 C CA . GLU A 1 450 ? 11.362 -0.346 -32.538 1.00 77.44 450 GLU A CA 1
ATOM 3524 C C . GLU A 1 450 ? 12.484 -1.175 -33.185 1.00 77.44 450 GLU A C 1
ATOM 3526 O O . GLU A 1 450 ? 13.071 -0.733 -34.169 1.00 77.44 450 GLU A O 1
ATOM 3531 N N . GLY A 1 451 ? 12.819 -2.356 -32.649 1.00 68.00 451 GLY A N 1
ATOM 3532 C CA . GLY A 1 451 ? 13.900 -3.208 -33.164 1.00 68.00 451 GLY A CA 1
ATOM 3533 C C . GLY A 1 451 ? 15.303 -2.618 -32.971 1.00 68.00 451 GLY A C 1
ATOM 3534 O O . GLY A 1 451 ? 16.263 -3.073 -33.592 1.00 68.00 451 GLY A O 1
ATOM 3535 N N . VAL A 1 452 ? 15.441 -1.582 -32.136 1.00 74.00 452 VAL A N 1
ATOM 3536 C CA . VAL A 1 452 ? 16.692 -0.838 -31.946 1.00 74.00 452 VAL A CA 1
ATOM 3537 C C . VAL A 1 452 ? 17.244 -1.091 -30.553 1.00 74.00 452 VAL A C 1
ATOM 3539 O O . VAL A 1 452 ? 16.686 -0.658 -29.546 1.00 74.00 452 VAL A O 1
ATOM 3542 N N . ASN A 1 453 ? 18.418 -1.714 -30.491 1.00 80.31 453 ASN A N 1
ATOM 3543 C CA . ASN A 1 453 ? 19.138 -1.874 -29.237 1.00 80.31 453 ASN A CA 1
ATOM 3544 C C . ASN A 1 453 ? 19.822 -0.556 -28.826 1.00 80.31 453 ASN A C 1
ATOM 3546 O O . ASN A 1 453 ? 20.884 -0.195 -29.341 1.00 80.31 453 ASN A O 1
ATOM 3550 N N . LYS A 1 454 ? 19.236 0.160 -27.861 1.00 84.06 454 LYS A N 1
ATOM 3551 C CA . LYS A 1 454 ? 19.833 1.350 -27.234 1.00 84.06 454 LYS A CA 1
ATOM 3552 C C . LYS A 1 454 ? 20.982 0.946 -26.297 1.00 84.06 454 LYS A C 1
ATOM 3554 O O . LYS A 1 454 ? 20.846 0.995 -25.079 1.00 84.06 454 LYS A O 1
ATOM 3559 N N . VAL A 1 455 ? 22.133 0.577 -26.869 1.00 86.75 455 VAL A N 1
ATOM 3560 C CA . VAL A 1 455 ? 23.301 0.011 -26.155 1.00 86.75 455 VAL A CA 1
ATOM 3561 C C . VAL A 1 455 ? 23.684 0.804 -24.899 1.00 86.75 455 VAL A C 1
ATOM 3563 O O . VAL A 1 455 ? 23.878 0.221 -23.839 1.00 86.75 455 VAL A O 1
ATOM 3566 N N . LYS A 1 456 ? 23.702 2.140 -24.972 1.00 90.12 456 LYS A N 1
ATOM 3567 C CA . LYS A 1 456 ? 24.042 2.992 -23.820 1.00 90.12 456 LYS A CA 1
ATOM 3568 C C . LYS A 1 456 ? 23.086 2.838 -22.630 1.00 90.12 456 LYS A C 1
ATOM 3570 O O . LYS A 1 456 ? 23.512 3.029 -21.496 1.00 90.12 456 LYS A O 1
ATOM 3575 N N . TRP A 1 457 ? 21.808 2.538 -22.870 1.00 94.31 457 TRP A N 1
ATOM 3576 C CA . TRP A 1 457 ? 20.816 2.382 -21.801 1.00 94.31 457 TRP A CA 1
ATOM 3577 C C . TRP A 1 457 ? 21.061 1.088 -21.031 1.00 94.31 457 TRP A C 1
ATOM 3579 O O . TRP A 1 457 ? 21.207 1.123 -19.810 1.00 94.31 457 TRP A O 1
ATOM 3589 N N . ILE A 1 458 ? 21.208 -0.036 -21.738 1.00 93.12 458 ILE A N 1
ATOM 3590 C CA . ILE A 1 458 ? 21.508 -1.319 -21.095 1.00 93.12 458 ILE A CA 1
ATOM 3591 C C . ILE A 1 458 ? 22.902 -1.336 -20.465 1.00 93.12 458 ILE A C 1
ATOM 3593 O O . ILE A 1 458 ? 23.062 -1.878 -19.377 1.00 93.12 458 ILE A O 1
ATOM 3597 N N . GLU A 1 459 ? 23.903 -0.682 -21.063 1.00 94.25 459 GLU A N 1
ATOM 3598 C CA . GLU A 1 459 ? 25.221 -0.517 -20.437 1.00 94.25 459 GLU A CA 1
ATOM 3599 C C . GLU A 1 459 ? 25.137 0.260 -19.118 1.00 94.25 459 GLU A C 1
ATOM 3601 O O . GLU A 1 459 ? 25.785 -0.124 -18.144 1.00 94.25 459 GLU A O 1
ATOM 3606 N N . ALA A 1 460 ? 24.321 1.318 -19.048 1.00 97.81 460 ALA A N 1
ATOM 3607 C CA . ALA A 1 460 ? 24.094 2.050 -17.806 1.00 97.81 460 ALA A CA 1
ATOM 3608 C C . ALA A 1 460 ? 23.408 1.164 -16.751 1.00 97.81 460 ALA A C 1
ATOM 3610 O O . ALA A 1 460 ? 23.871 1.098 -15.611 1.00 97.81 460 ALA A O 1
ATOM 3611 N N . CYS A 1 461 ? 22.367 0.421 -17.133 1.00 98.00 461 CYS A N 1
ATOM 3612 C CA . CYS A 1 461 ? 21.678 -0.498 -16.225 1.00 98.00 461 CYS A CA 1
ATOM 3613 C C . CYS A 1 461 ? 22.626 -1.591 -15.704 1.00 98.00 461 CYS A C 1
ATOM 3615 O O . CYS A 1 461 ? 22.770 -1.778 -14.494 1.00 98.00 461 CYS A O 1
ATOM 3617 N N . LYS A 1 462 ? 23.381 -2.248 -16.590 1.00 97.38 462 LYS A N 1
ATOM 3618 C CA . LYS A 1 462 ? 24.393 -3.242 -16.203 1.00 97.38 462 LYS A CA 1
ATOM 3619 C C . LYS A 1 462 ? 25.449 -2.656 -15.281 1.00 97.38 462 LYS A C 1
ATOM 3621 O O . LYS A 1 462 ? 25.787 -3.278 -14.285 1.00 97.38 462 LYS A O 1
ATOM 3626 N N . LYS A 1 463 ? 25.916 -1.434 -15.546 1.00 98.50 463 LYS A N 1
ATOM 3627 C CA . LYS A 1 463 ? 26.895 -0.761 -14.686 1.00 98.50 463 LYS A CA 1
ATOM 3628 C C . LYS A 1 463 ? 26.367 -0.546 -13.264 1.00 98.50 463 LYS A C 1
ATOM 3630 O O . LYS A 1 463 ? 27.115 -0.729 -12.306 1.00 98.50 463 LYS A O 1
ATOM 3635 N N . PHE A 1 464 ? 25.098 -0.171 -13.110 1.00 98.69 464 PHE A N 1
ATOM 3636 C CA . PHE A 1 464 ? 24.483 -0.075 -11.785 1.00 98.69 464 PHE A CA 1
ATOM 3637 C C . PHE A 1 464 ? 24.246 -1.456 -11.153 1.00 98.69 464 PHE A C 1
ATOM 3639 O O . PHE A 1 464 ? 24.530 -1.644 -9.972 1.00 98.69 464 PHE A O 1
ATOM 3646 N N . GLY A 1 465 ? 23.807 -2.446 -11.934 1.00 98.75 465 GLY A N 1
ATOM 3647 C CA . GLY A 1 465 ? 23.670 -3.829 -11.472 1.00 98.75 465 GLY A CA 1
ATOM 3648 C C . GLY A 1 465 ? 24.990 -4.412 -10.968 1.00 98.75 465 GLY A C 1
ATOM 3649 O O . GLY A 1 465 ? 25.040 -4.993 -9.891 1.00 98.75 465 GLY A O 1
ATOM 3650 N N . ASP A 1 466 ? 26.080 -4.200 -11.699 1.00 98.69 466 ASP A N 1
ATOM 3651 C CA . ASP A 1 466 ? 27.425 -4.630 -11.313 1.00 98.69 466 ASP A CA 1
ATOM 3652 C C . ASP A 1 466 ? 27.867 -3.940 -10.019 1.00 98.69 466 ASP A C 1
ATOM 3654 O O . ASP A 1 466 ? 28.389 -4.593 -9.115 1.00 98.69 466 ASP A O 1
ATOM 3658 N N . TRP A 1 467 ? 27.559 -2.648 -9.863 1.00 98.56 467 TRP A N 1
ATOM 3659 C CA . TRP A 1 467 ? 27.790 -1.948 -8.602 1.00 98.56 467 TRP A CA 1
ATOM 3660 C C . TRP A 1 467 ? 27.022 -2.591 -7.435 1.00 98.56 467 TRP A C 1
ATOM 3662 O O . TRP A 1 467 ? 27.597 -2.754 -6.356 1.00 98.56 467 TRP A O 1
ATOM 3672 N N . LEU A 1 468 ? 25.757 -2.984 -7.634 1.00 98.75 468 LEU A N 1
ATOM 3673 C CA . LEU A 1 468 ? 24.953 -3.675 -6.618 1.00 98.75 468 LEU A CA 1
ATOM 3674 C C . LEU A 1 468 ? 25.553 -5.032 -6.240 1.00 98.75 468 LEU A C 1
ATOM 3676 O O . LEU A 1 468 ? 25.602 -5.348 -5.052 1.00 98.75 468 LEU A O 1
ATOM 3680 N N . VAL A 1 469 ? 26.036 -5.807 -7.212 1.00 98.75 469 VAL A N 1
ATOM 3681 C CA . VAL A 1 469 ? 26.713 -7.094 -6.974 1.00 98.75 469 VAL A CA 1
ATOM 3682 C C . VAL A 1 469 ? 27.984 -6.882 -6.139 1.00 98.75 469 VAL A C 1
ATOM 3684 O O . VAL A 1 469 ? 28.197 -7.557 -5.134 1.00 98.75 469 VAL A O 1
ATOM 3687 N N . GLU A 1 470 ? 28.818 -5.906 -6.508 1.00 97.25 470 GLU A N 1
ATOM 3688 C CA . GLU A 1 470 ? 30.106 -5.630 -5.853 1.00 97.25 470 GLU A CA 1
ATOM 3689 C C . GLU A 1 470 ? 29.983 -4.998 -4.454 1.00 97.25 470 GLU A C 1
ATOM 3691 O O . GLU A 1 470 ? 30.907 -5.091 -3.634 1.00 97.25 470 GLU A O 1
ATOM 3696 N N . ASN A 1 471 ? 28.868 -4.314 -4.177 1.00 96.56 471 ASN A N 1
ATOM 3697 C CA . ASN A 1 471 ? 28.654 -3.556 -2.941 1.00 96.56 471 ASN A CA 1
ATOM 3698 C C . ASN A 1 471 ? 27.560 -4.142 -2.036 1.00 96.56 471 ASN A C 1
ATOM 3700 O O . ASN A 1 471 ? 27.249 -3.532 -1.010 1.00 96.56 471 ASN A O 1
ATOM 3704 N N . GLN A 1 472 ? 27.020 -5.323 -2.362 1.00 98.19 472 GLN A N 1
ATOM 3705 C CA . GLN A 1 472 ? 26.162 -6.074 -1.447 1.00 98.19 472 GLN A CA 1
ATOM 3706 C C . GLN A 1 472 ? 26.965 -6.492 -0.209 1.00 98.19 472 GLN A C 1
ATOM 3708 O O . GLN A 1 472 ? 28.073 -7.025 -0.312 1.00 98.19 472 GLN A O 1
ATOM 3713 N N . ASN A 1 473 ? 26.409 -6.261 0.980 1.00 98.12 473 ASN A N 1
ATOM 3714 C CA . ASN A 1 473 ? 27.031 -6.694 2.226 1.00 98.12 473 ASN A CA 1
ATOM 3715 C C . ASN A 1 473 ? 27.087 -8.235 2.309 1.00 98.12 473 ASN A C 1
ATOM 3717 O O . ASN A 1 473 ? 26.364 -8.951 1.612 1.00 98.12 473 ASN A O 1
ATOM 3721 N N . GLU A 1 474 ? 27.925 -8.770 3.201 1.00 97.62 474 GLU A N 1
ATOM 3722 C CA . GLU A 1 474 ? 28.062 -10.225 3.401 1.00 97.62 474 GLU A CA 1
ATOM 3723 C C . GLU A 1 474 ? 26.724 -10.904 3.750 1.00 97.62 474 GLU A C 1
ATOM 3725 O O . GLU A 1 474 ? 26.447 -12.007 3.281 1.00 97.62 474 GLU A O 1
ATOM 3730 N N . ASP A 1 475 ? 25.855 -10.210 4.487 1.00 97.81 475 ASP A N 1
ATOM 3731 C CA . ASP A 1 475 ? 24.519 -10.676 4.879 1.00 97.81 475 ASP A CA 1
ATOM 3732 C C . ASP A 1 475 ? 23.438 -10.496 3.795 1.00 97.81 475 ASP A C 1
ATOM 3734 O O . ASP A 1 475 ? 22.277 -10.784 4.058 1.00 97.81 475 ASP A O 1
ATOM 3738 N N . GLY A 1 476 ? 23.790 -10.016 2.596 1.00 98.25 476 GLY A N 1
ATOM 3739 C CA . GLY A 1 476 ? 22.844 -9.783 1.496 1.00 98.25 476 GLY A CA 1
ATOM 3740 C C . GLY A 1 476 ? 22.202 -8.390 1.482 1.00 98.25 476 GLY A C 1
ATOM 3741 O O . GLY A 1 476 ? 21.500 -8.051 0.532 1.00 98.25 476 GLY A O 1
ATOM 3742 N N . SER A 1 477 ? 22.461 -7.561 2.495 1.00 98.50 477 SER A N 1
ATOM 3743 C CA . SER A 1 477 ? 21.847 -6.233 2.625 1.00 98.50 477 SER A CA 1
ATOM 3744 C C . SER A 1 477 ? 22.563 -5.113 1.870 1.00 98.50 477 SER A C 1
ATOM 3746 O O . SER A 1 477 ? 23.729 -5.236 1.487 1.00 98.50 477 SER A O 1
ATOM 3748 N N . TYR A 1 478 ? 21.894 -3.962 1.790 1.00 98.12 478 TYR A N 1
ATOM 3749 C CA . TYR A 1 478 ? 22.479 -2.672 1.422 1.00 98.12 478 TYR A CA 1
ATOM 3750 C C . TYR A 1 478 ? 22.282 -1.652 2.543 1.00 98.12 478 TYR A C 1
ATOM 3752 O O . TYR A 1 478 ? 21.315 -1.731 3.299 1.00 98.12 478 TYR A O 1
ATOM 3760 N N . TYR A 1 479 ? 23.185 -0.678 2.654 1.00 96.38 479 TYR A N 1
ATOM 3761 C CA . TYR A 1 479 ? 22.917 0.510 3.466 1.00 96.38 479 TYR A CA 1
ATOM 3762 C C . TYR A 1 479 ? 21.829 1.359 2.803 1.00 96.38 479 TYR A C 1
ATOM 3764 O O . TYR A 1 479 ? 21.651 1.309 1.589 1.00 96.38 479 TYR A O 1
ATOM 3772 N N . MET A 1 480 ? 21.104 2.149 3.594 1.00 93.50 480 MET A N 1
ATOM 3773 C CA . MET A 1 480 ? 19.975 2.948 3.116 1.00 93.50 480 MET A CA 1
ATOM 3774 C C . MET A 1 480 ? 20.376 3.907 1.993 1.00 93.50 480 MET A C 1
ATOM 3776 O O . MET A 1 480 ? 19.617 4.073 1.045 1.00 93.50 480 MET A O 1
ATOM 3780 N N . GLU A 1 481 ? 21.541 4.550 2.092 1.00 94.38 481 GLU A N 1
ATOM 3781 C CA . GLU A 1 481 ? 21.995 5.540 1.112 1.00 94.38 481 GLU A CA 1
ATOM 3782 C C . GLU A 1 481 ? 23.523 5.589 0.994 1.00 94.38 481 GLU A C 1
ATOM 3784 O O . GLU A 1 481 ? 24.253 5.252 1.932 1.00 94.38 481 GLU A O 1
ATOM 3789 N N . TYR A 1 482 ? 24.007 6.059 -0.157 1.00 96.25 482 TYR A N 1
ATOM 3790 C CA . TYR A 1 482 ? 25.432 6.196 -0.462 1.00 96.25 482 TYR A CA 1
ATOM 3791 C C . TYR A 1 482 ? 25.740 7.557 -1.105 1.00 96.25 482 TYR A C 1
ATOM 3793 O O . TYR A 1 482 ? 24.849 8.257 -1.585 1.00 96.25 482 TYR A O 1
ATOM 3801 N N . GLN A 1 483 ? 27.023 7.934 -1.107 1.00 94.31 483 GLN A N 1
ATOM 3802 C CA . GLN A 1 483 ? 27.541 9.212 -1.614 1.00 94.31 483 GLN A CA 1
ATOM 3803 C C . GLN A 1 483 ? 28.098 9.084 -3.051 1.00 94.31 483 GLN A C 1
ATOM 3805 O O . GLN A 1 483 ? 29.294 8.808 -3.207 1.00 94.31 483 GLN A O 1
ATOM 3810 N N . PRO A 1 484 ? 27.310 9.329 -4.120 1.00 92.69 484 PRO A N 1
ATOM 3811 C CA . PRO A 1 484 ? 27.724 9.064 -5.507 1.00 92.69 484 PRO A CA 1
ATOM 3812 C C . PRO A 1 484 ? 28.918 9.898 -6.005 1.00 92.69 484 PRO A C 1
ATOM 3814 O O . PRO A 1 484 ? 29.558 9.533 -6.991 1.00 92.69 484 PRO A O 1
ATOM 3817 N N . TYR A 1 485 ? 29.259 11.006 -5.341 1.00 89.44 485 TYR A N 1
ATOM 3818 C CA . TYR A 1 485 ? 30.350 11.907 -5.758 1.00 89.44 485 TYR A CA 1
ATOM 3819 C C . TYR A 1 485 ? 31.641 11.739 -4.959 1.00 89.44 485 TYR A C 1
ATOM 3821 O O . TYR A 1 485 ? 32.645 12.383 -5.264 1.00 89.44 485 TYR A O 1
ATOM 3829 N N . ILE A 1 486 ? 31.621 10.904 -3.921 1.00 90.88 486 ILE A N 1
ATOM 3830 C CA . ILE A 1 486 ? 32.772 10.670 -3.055 1.00 90.88 486 ILE A CA 1
ATOM 3831 C C . ILE A 1 486 ? 33.223 9.231 -3.265 1.00 90.88 486 ILE A C 1
ATOM 3833 O O . ILE A 1 486 ? 32.426 8.305 -3.154 1.00 90.88 486 ILE A O 1
ATOM 3837 N N . ILE A 1 487 ? 34.513 9.049 -3.544 1.00 92.38 487 ILE A N 1
ATOM 3838 C CA . ILE A 1 487 ? 35.149 7.734 -3.613 1.00 92.38 487 ILE A CA 1
ATOM 3839 C C . ILE A 1 487 ? 36.224 7.687 -2.536 1.00 92.38 487 ILE A C 1
ATOM 3841 O O . ILE A 1 487 ? 37.146 8.505 -2.535 1.00 92.38 487 ILE A O 1
ATOM 3845 N N . LYS A 1 488 ? 36.092 6.739 -1.611 1.00 90.88 488 LYS A N 1
ATOM 3846 C CA . LYS A 1 488 ? 37.100 6.418 -0.597 1.00 90.88 488 LYS A CA 1
ATOM 3847 C C . LYS A 1 488 ? 37.407 4.935 -0.707 1.00 90.88 488 LYS A C 1
ATOM 3849 O O . LYS A 1 488 ? 36.485 4.130 -0.754 1.00 90.88 488 LYS A O 1
ATOM 3854 N N . ASP A 1 489 ? 38.688 4.600 -0.818 1.00 91.38 489 ASP A N 1
ATOM 3855 C CA . ASP A 1 489 ? 39.161 3.214 -0.925 1.00 91.38 489 ASP A CA 1
ATOM 3856 C C . ASP A 1 489 ? 38.445 2.408 -2.028 1.00 91.38 489 ASP A C 1
ATOM 3858 O O . ASP A 1 489 ? 38.112 1.238 -1.865 1.00 91.38 489 ASP A O 1
ATOM 3862 N N . GLY A 1 490 ? 38.174 3.067 -3.161 1.00 91.25 490 GLY A N 1
ATOM 3863 C CA . GLY A 1 490 ? 37.506 2.461 -4.315 1.00 91.25 490 GLY A CA 1
ATOM 3864 C C . GLY A 1 490 ? 35.990 2.275 -4.180 1.00 91.25 490 GLY A C 1
ATOM 3865 O O . GLY A 1 490 ? 35.398 1.692 -5.077 1.00 91.25 490 GLY A O 1
ATOM 3866 N N . LYS A 1 491 ? 35.348 2.777 -3.114 1.00 93.00 491 LYS A N 1
ATOM 3867 C CA . LYS A 1 491 ? 33.899 2.640 -2.880 1.00 93.00 491 LYS A CA 1
ATOM 3868 C C . LYS A 1 491 ? 33.214 3.975 -2.597 1.00 93.00 491 LYS A C 1
ATOM 3870 O O . LYS A 1 491 ? 33.854 4.942 -2.172 1.00 93.00 491 LYS A O 1
ATOM 3875 N N . HIS A 1 492 ? 31.897 4.013 -2.793 1.00 95.44 492 HIS A N 1
ATOM 3876 C CA . HIS A 1 492 ? 31.060 5.104 -2.297 1.00 95.44 492 HIS A CA 1
ATOM 3877 C C . HIS A 1 492 ? 30.827 4.932 -0.793 1.00 95.44 492 HIS A C 1
ATOM 3879 O O . HIS A 1 492 ? 30.332 3.884 -0.379 1.00 95.44 492 HIS A O 1
ATOM 3885 N N . PRO A 1 493 ? 31.168 5.926 0.045 1.00 94.75 493 PRO A N 1
ATOM 3886 C CA . PRO A 1 493 ? 30.817 5.884 1.457 1.00 94.75 493 PRO A CA 1
ATOM 3887 C C . PRO A 1 493 ? 29.300 5.790 1.645 1.00 94.75 493 PRO A C 1
ATOM 3889 O O . PRO A 1 493 ? 28.551 6.484 0.952 1.00 94.75 493 PRO A O 1
ATOM 3892 N N . ALA A 1 494 ? 28.865 4.977 2.606 1.00 94.06 494 ALA A N 1
ATOM 3893 C CA . ALA A 1 494 ? 27.484 4.980 3.073 1.00 94.06 494 ALA A CA 1
ATOM 3894 C C . ALA A 1 494 ? 27.164 6.295 3.811 1.00 94.06 494 ALA A C 1
ATOM 3896 O O . ALA A 1 494 ? 28.037 6.871 4.472 1.00 94.06 494 ALA A O 1
ATOM 3897 N N . GLY A 1 495 ? 25.929 6.776 3.667 1.00 88.56 495 GLY A N 1
ATOM 3898 C CA . GLY A 1 495 ? 25.361 7.865 4.466 1.00 88.56 495 GLY A CA 1
ATOM 3899 C C . GLY A 1 495 ? 24.693 7.302 5.720 1.00 88.56 495 GLY A C 1
ATOM 3900 O O . GLY A 1 495 ? 25.366 6.917 6.678 1.00 88.56 495 GLY A O 1
ATOM 3901 N N . LYS A 1 496 ? 23.360 7.229 5.728 1.00 88.25 496 LYS A N 1
ATOM 3902 C CA . LYS A 1 496 ? 22.591 6.458 6.717 1.00 88.25 496 LYS A CA 1
ATOM 3903 C C . LYS A 1 496 ? 22.845 4.951 6.577 1.00 88.25 496 LYS A C 1
ATOM 3905 O O . LYS A 1 496 ? 22.637 4.356 5.524 1.00 88.25 496 LYS A O 1
ATOM 3910 N N . ASN A 1 497 ? 23.209 4.322 7.696 1.00 89.38 497 ASN A N 1
ATOM 3911 C CA . ASN A 1 497 ? 23.680 2.932 7.740 1.00 89.38 497 ASN A CA 1
ATOM 3912 C C . ASN A 1 497 ? 22.611 1.888 8.118 1.00 89.38 497 ASN A C 1
ATOM 3914 O O . ASN A 1 497 ? 22.952 0.716 8.283 1.00 89.38 497 ASN A O 1
ATOM 3918 N N . ASN A 1 498 ? 21.340 2.264 8.302 1.00 90.81 498 ASN A N 1
ATOM 3919 C CA . ASN A 1 498 ? 20.294 1.244 8.451 1.00 90.81 498 ASN A CA 1
ATOM 3920 C C . ASN A 1 498 ? 20.115 0.494 7.116 1.00 90.81 498 ASN A C 1
ATOM 3922 O O . ASN A 1 498 ? 20.502 1.008 6.069 1.00 90.81 498 ASN A O 1
ATOM 3926 N N . LYS A 1 499 ? 19.561 -0.719 7.156 1.00 94.88 499 LYS A N 1
ATOM 3927 C CA . LYS A 1 499 ? 19.526 -1.639 6.006 1.00 94.88 499 LYS A CA 1
ATOM 3928 C C . LYS A 1 499 ? 18.121 -1.897 5.452 1.00 94.88 499 LYS A C 1
ATOM 3930 O O . LYS A 1 499 ? 17.938 -2.718 4.558 1.00 94.88 499 LYS A O 1
ATOM 3935 N N . ASN A 1 500 ? 17.116 -1.191 5.970 1.00 92.81 500 ASN A N 1
ATOM 3936 C CA . ASN A 1 500 ? 15.705 -1.529 5.757 1.00 92.81 500 ASN A CA 1
ATOM 3937 C C . ASN A 1 500 ? 15.202 -1.289 4.320 1.00 92.81 500 ASN A C 1
ATOM 3939 O O . ASN A 1 500 ? 14.160 -1.814 3.958 1.00 92.81 500 ASN A O 1
ATOM 3943 N N . GLN A 1 501 ? 15.957 -0.567 3.482 1.00 95.00 501 GLN A N 1
ATOM 3944 C CA . GLN A 1 501 ? 15.649 -0.389 2.055 1.00 95.00 501 GLN A CA 1
ATOM 3945 C C . GLN A 1 501 ? 16.250 -1.474 1.143 1.00 95.00 501 GLN A C 1
ATOM 3947 O O . GLN A 1 501 ? 16.212 -1.337 -0.077 1.00 95.00 501 GLN A O 1
ATOM 3952 N N . THR A 1 502 ? 16.814 -2.553 1.699 1.00 97.88 502 THR A N 1
ATOM 3953 C CA . THR A 1 502 ? 17.396 -3.653 0.904 1.00 97.88 502 THR A CA 1
ATOM 3954 C C . THR A 1 502 ? 16.396 -4.224 -0.109 1.00 97.88 502 THR A C 1
ATOM 3956 O O . THR A 1 502 ? 16.770 -4.515 -1.243 1.00 97.88 502 THR A O 1
ATOM 3959 N N . ILE A 1 503 ? 15.115 -4.314 0.265 1.00 97.88 503 ILE A N 1
ATOM 3960 C CA . ILE A 1 503 ? 14.052 -4.860 -0.589 1.00 97.88 503 ILE A CA 1
ATOM 3961 C C . ILE A 1 503 ? 13.828 -4.055 -1.880 1.00 97.88 503 ILE A C 1
ATOM 3963 O O . ILE A 1 503 ? 13.443 -4.629 -2.895 1.00 97.88 503 ILE A O 1
ATOM 3967 N N . CYS A 1 504 ? 14.162 -2.758 -1.889 1.00 97.62 504 CYS A N 1
ATOM 3968 C CA . CYS A 1 504 ? 14.034 -1.900 -3.070 1.00 97.62 504 CYS A CA 1
ATOM 3969 C C . CYS A 1 504 ? 14.928 -2.355 -4.238 1.00 97.62 504 CYS A C 1
ATOM 3971 O O . CYS A 1 504 ? 14.643 -2.017 -5.381 1.00 97.62 504 CYS A O 1
ATOM 3973 N N . ALA A 1 505 ? 16.002 -3.109 -3.970 1.00 98.50 505 ALA A N 1
ATOM 3974 C CA . ALA A 1 505 ? 16.905 -3.614 -5.005 1.00 98.50 505 ALA A CA 1
ATOM 3975 C C . ALA A 1 505 ? 16.385 -4.877 -5.712 1.00 98.50 505 ALA A C 1
ATOM 3977 O O . ALA A 1 505 ? 16.870 -5.205 -6.793 1.00 98.50 505 ALA A O 1
ATOM 3978 N N . VAL A 1 506 ? 15.423 -5.594 -5.117 1.00 98.69 506 VAL A N 1
ATOM 3979 C CA . VAL A 1 506 ? 15.031 -6.935 -5.580 1.00 98.69 506 VAL A CA 1
ATOM 3980 C C . VAL A 1 506 ? 14.384 -6.888 -6.962 1.00 98.69 506 VAL A C 1
ATOM 3982 O O . VAL A 1 506 ? 14.879 -7.570 -7.854 1.00 98.69 506 VAL A O 1
ATOM 3985 N N . ARG A 1 507 ? 13.359 -6.044 -7.168 1.00 96.69 507 ARG A N 1
ATOM 3986 C CA . ARG A 1 507 ? 12.692 -5.886 -8.479 1.00 96.69 507 ARG A CA 1
ATOM 3987 C C . ARG A 1 507 ? 13.703 -5.548 -9.574 1.00 96.69 507 ARG A C 1
ATOM 3989 O O . ARG A 1 507 ? 13.761 -6.235 -10.584 1.00 96.69 507 ARG A O 1
ATOM 3996 N N . TYR A 1 508 ? 14.549 -4.547 -9.331 1.00 97.94 508 TYR A N 1
ATOM 3997 C CA . TYR A 1 508 ? 15.560 -4.113 -10.295 1.00 97.94 508 TYR A CA 1
ATOM 3998 C C . TYR A 1 508 ? 16.510 -5.246 -10.709 1.00 97.94 508 TYR A C 1
ATOM 4000 O O . TYR A 1 508 ? 16.773 -5.439 -11.891 1.00 97.94 508 TYR A O 1
ATOM 4008 N N . LEU A 1 509 ? 17.037 -6.002 -9.741 1.00 98.69 509 LEU A N 1
ATOM 4009 C CA . LEU A 1 509 ? 17.972 -7.096 -10.015 1.00 98.69 509 LEU A CA 1
ATOM 4010 C C . LEU A 1 509 ? 17.297 -8.282 -10.716 1.00 98.69 509 LEU A C 1
ATOM 4012 O O . LEU A 1 509 ? 17.919 -8.906 -11.573 1.00 98.69 509 LEU A O 1
ATOM 4016 N N . VAL A 1 510 ? 16.041 -8.576 -10.370 1.00 97.25 510 VAL A N 1
ATOM 4017 C CA . VAL A 1 510 ? 15.215 -9.586 -11.047 1.00 97.25 510 VAL A CA 1
ATOM 4018 C C . VAL A 1 510 ? 14.993 -9.202 -12.508 1.00 97.25 510 VAL A C 1
ATOM 4020 O O . VAL A 1 510 ? 15.304 -9.981 -13.405 1.00 97.25 510 VAL A O 1
ATOM 4023 N N . GLU A 1 511 ? 14.519 -7.987 -12.756 1.00 95.06 511 GLU A N 1
ATOM 4024 C CA . GLU A 1 511 ? 14.270 -7.482 -14.103 1.00 95.06 511 GLU A CA 1
ATOM 4025 C C . GLU A 1 511 ? 15.573 -7.387 -14.917 1.00 95.06 511 GLU A C 1
ATOM 4027 O O . GLU A 1 511 ? 15.603 -7.740 -16.096 1.00 95.06 511 GLU A O 1
ATOM 4032 N N . LEU A 1 512 ? 16.694 -7.014 -14.289 1.00 95.44 512 LEU A N 1
ATOM 4033 C CA . LEU A 1 512 ? 17.999 -6.996 -14.950 1.00 95.44 512 LEU A CA 1
ATOM 4034 C C . LEU A 1 512 ? 18.499 -8.405 -15.287 1.00 95.44 512 LEU A C 1
ATOM 4036 O O . LEU A 1 512 ? 19.096 -8.596 -16.348 1.00 95.44 512 LEU A O 1
ATOM 4040 N N . TYR A 1 513 ? 18.261 -9.394 -14.421 1.00 94.00 513 TYR A N 1
ATOM 4041 C CA . TYR A 1 513 ? 18.529 -10.797 -14.733 1.00 94.00 513 TYR A CA 1
ATOM 4042 C C . TYR A 1 513 ? 17.722 -11.241 -15.954 1.00 94.00 513 TYR A C 1
ATOM 4044 O O . TYR A 1 513 ? 18.311 -11.780 -16.884 1.00 94.00 513 TYR A O 1
ATOM 4052 N N . ILE A 1 514 ? 16.421 -10.950 -15.994 1.00 87.94 514 ILE A N 1
ATOM 4053 C CA . ILE A 1 514 ? 15.558 -11.284 -17.134 1.00 87.94 514 ILE A CA 1
ATOM 4054 C C . ILE A 1 514 ? 16.100 -10.653 -18.429 1.00 87.94 514 ILE A C 1
ATOM 4056 O O . ILE A 1 514 ? 16.292 -11.342 -19.427 1.00 87.94 514 ILE A O 1
ATOM 4060 N N . ALA A 1 515 ? 16.444 -9.365 -18.391 1.00 86.19 515 ALA A N 1
ATOM 4061 C CA . ALA A 1 515 ? 16.919 -8.620 -19.555 1.00 86.19 515 ALA A CA 1
ATOM 4062 C C . ALA A 1 515 ? 18.306 -9.056 -20.079 1.00 86.19 515 ALA A C 1
ATOM 4064 O O . ALA A 1 515 ? 18.633 -8.818 -21.245 1.00 86.19 515 ALA A O 1
ATOM 4065 N N . THR A 1 516 ? 19.158 -9.639 -19.226 1.00 84.19 516 THR A N 1
ATOM 4066 C CA . THR A 1 516 ? 20.576 -9.924 -19.546 1.00 84.19 516 THR A CA 1
ATOM 4067 C C . THR A 1 516 ? 20.948 -11.401 -19.517 1.00 84.19 516 THR A C 1
ATOM 4069 O O . THR A 1 516 ? 21.991 -11.771 -20.057 1.00 84.19 516 THR A O 1
ATOM 4072 N N . ASN A 1 517 ? 20.128 -12.232 -18.876 1.00 81.44 517 ASN A N 1
ATOM 4073 C CA . ASN A 1 517 ? 20.405 -13.624 -18.541 1.00 81.44 517 ASN A CA 1
ATOM 4074 C C . ASN A 1 517 ? 21.717 -13.828 -17.742 1.00 81.44 517 ASN A C 1
ATOM 4076 O O . ASN A 1 517 ? 22.350 -14.882 -17.805 1.00 81.44 517 ASN A O 1
ATOM 4080 N N . GLU A 1 518 ? 22.174 -12.812 -16.996 1.00 86.00 518 GLU A N 1
ATOM 4081 C CA . GLU A 1 518 ? 23.384 -12.903 -16.169 1.00 86.00 518 GLU A CA 1
ATOM 4082 C C . GLU A 1 518 ? 23.052 -13.360 -14.741 1.00 86.00 518 GLU A C 1
ATOM 4084 O O . GLU A 1 518 ? 22.604 -12.576 -13.902 1.00 86.00 518 GLU A O 1
ATOM 4089 N N . GLN A 1 519 ? 23.349 -14.629 -14.439 1.00 91.06 519 GLN A N 1
ATOM 4090 C CA . GLN A 1 519 ? 23.017 -15.299 -13.170 1.00 91.06 519 GLN A CA 1
ATOM 4091 C C . GLN A 1 519 ? 23.412 -14.519 -11.902 1.00 91.06 519 GLN A C 1
ATOM 4093 O O . GLN A 1 519 ? 22.700 -14.556 -10.900 1.00 91.06 519 GLN A O 1
ATOM 4098 N N . LYS A 1 520 ? 24.513 -13.758 -11.946 1.00 97.06 520 LYS A N 1
ATOM 4099 C CA . LYS A 1 520 ? 24.993 -12.948 -10.814 1.00 97.06 520 LYS A CA 1
ATOM 4100 C C . LYS A 1 520 ? 23.931 -11.972 -10.280 1.00 97.06 520 LYS A C 1
ATOM 4102 O O . LYS A 1 520 ? 23.924 -11.684 -9.083 1.00 97.06 520 LYS A O 1
ATOM 4107 N N . TYR A 1 521 ? 23.042 -11.466 -11.140 1.00 97.88 521 TYR A N 1
ATOM 4108 C CA . TYR A 1 521 ? 21.974 -10.552 -10.731 1.00 97.88 521 TYR A CA 1
ATOM 4109 C C . TYR A 1 521 ? 20.866 -11.288 -9.972 1.00 97.88 521 TYR A C 1
ATOM 4111 O O . TYR A 1 521 ? 20.446 -10.805 -8.921 1.00 97.88 521 TYR A O 1
ATOM 4119 N N . LEU A 1 522 ? 20.476 -12.487 -10.421 1.00 94.88 522 LEU A N 1
ATOM 4120 C CA . LEU A 1 522 ? 19.512 -13.334 -9.715 1.00 94.88 522 LEU A CA 1
ATOM 4121 C C . LEU A 1 522 ? 20.046 -13.773 -8.346 1.00 94.88 522 LEU A C 1
ATOM 4123 O O . LEU A 1 522 ? 19.353 -13.627 -7.342 1.00 94.88 522 LEU A O 1
ATOM 4127 N N . ASP A 1 523 ? 21.300 -14.225 -8.277 1.00 96.94 523 ASP A N 1
ATOM 4128 C CA . ASP A 1 523 ? 21.922 -14.633 -7.010 1.00 96.94 523 ASP A CA 1
ATOM 4129 C C . ASP A 1 523 ? 21.950 -13.469 -5.999 1.00 96.94 523 ASP A C 1
ATOM 4131 O O . ASP A 1 523 ? 21.679 -13.639 -4.807 1.00 96.94 523 ASP A O 1
ATOM 4135 N N . THR A 1 524 ? 22.232 -12.257 -6.485 1.00 98.75 524 THR A N 1
ATOM 4136 C CA . THR A 1 524 ? 22.235 -11.030 -5.675 1.00 98.75 524 THR A CA 1
ATOM 4137 C C . THR A 1 524 ? 20.817 -10.658 -5.229 1.00 98.75 524 THR A C 1
ATOM 4139 O O . THR A 1 524 ? 20.625 -10.305 -4.061 1.00 98.75 524 THR A O 1
ATOM 4142 N N . ALA A 1 525 ? 19.819 -10.787 -6.113 1.00 98.75 525 ALA A N 1
ATOM 4143 C CA . ALA A 1 525 ? 18.411 -10.538 -5.807 1.00 98.75 525 ALA A CA 1
ATOM 4144 C C . ALA A 1 525 ? 17.892 -11.478 -4.713 1.00 98.75 525 ALA A C 1
ATOM 4146 O O . ALA A 1 525 ? 17.299 -11.008 -3.743 1.00 98.75 525 ALA A O 1
ATOM 4147 N N . ILE A 1 526 ? 18.175 -12.782 -4.821 1.00 98.62 526 ILE A N 1
ATOM 4148 C CA . ILE A 1 526 ? 17.779 -13.788 -3.826 1.00 98.62 526 ILE A CA 1
ATOM 4149 C C . ILE A 1 526 ? 18.372 -13.437 -2.461 1.00 98.62 526 ILE A C 1
ATOM 4151 O O . ILE A 1 526 ? 17.647 -13.393 -1.474 1.00 98.62 526 ILE A O 1
ATOM 4155 N N . ARG A 1 527 ? 19.666 -13.098 -2.383 1.00 98.81 527 ARG A N 1
ATOM 4156 C CA . ARG A 1 527 ? 20.300 -12.709 -1.109 1.00 98.81 527 ARG A CA 1
ATOM 4157 C C . ARG A 1 527 ? 19.670 -11.459 -0.486 1.00 98.81 527 ARG A C 1
ATOM 4159 O O . ARG A 1 527 ? 19.502 -11.409 0.732 1.00 98.81 527 ARG A O 1
ATOM 4166 N N . ALA A 1 528 ? 19.307 -10.469 -1.300 1.00 98.88 528 ALA A N 1
ATOM 4167 C CA . ALA A 1 528 ? 18.611 -9.272 -0.829 1.00 98.88 528 ALA A CA 1
ATOM 4168 C C . ALA A 1 528 ? 17.182 -9.591 -0.348 1.00 98.88 528 ALA A C 1
ATOM 4170 O O . ALA A 1 528 ? 16.761 -9.095 0.700 1.00 98.88 528 ALA A O 1
ATOM 4171 N N . ALA A 1 529 ? 16.460 -10.453 -1.071 1.00 98.88 529 ALA A N 1
ATOM 4172 C CA . ALA A 1 529 ? 15.126 -10.916 -0.701 1.00 98.88 529 ALA A CA 1
ATOM 4173 C C . ALA A 1 529 ? 15.142 -11.737 0.598 1.00 98.88 529 ALA A C 1
ATOM 4175 O O . ALA A 1 529 ? 14.317 -11.493 1.473 1.00 98.88 529 ALA A O 1
ATOM 4176 N N . GLU A 1 530 ? 16.113 -12.639 0.778 1.00 98.81 530 GLU A N 1
ATOM 4177 C CA . GLU A 1 530 ? 16.308 -13.399 2.023 1.00 98.81 530 GLU A CA 1
ATOM 4178 C C . GLU A 1 530 ? 16.579 -12.469 3.206 1.00 98.81 530 GLU A C 1
ATOM 4180 O O . GLU A 1 530 ? 15.977 -12.611 4.271 1.00 98.81 530 GLU A O 1
ATOM 4185 N N . TRP A 1 531 ? 17.430 -11.455 3.019 1.00 98.62 531 TRP A N 1
ATOM 4186 C CA . TRP A 1 531 ? 17.667 -10.472 4.071 1.00 98.62 531 TRP A CA 1
ATOM 4187 C C . TRP A 1 531 ? 16.372 -9.741 4.454 1.00 98.62 531 TRP A C 1
ATOM 4189 O O . TRP A 1 531 ? 16.061 -9.631 5.642 1.00 98.62 531 TRP A O 1
ATOM 4199 N N . ALA A 1 532 ? 15.591 -9.279 3.473 1.00 98.56 532 ALA A N 1
ATOM 4200 C CA . ALA A 1 532 ? 14.314 -8.611 3.726 1.00 98.56 532 ALA A CA 1
ATOM 4201 C C . ALA A 1 532 ? 13.280 -9.556 4.363 1.00 98.56 532 ALA A C 1
ATOM 4203 O O . ALA A 1 532 ? 12.496 -9.143 5.220 1.00 98.56 532 ALA A O 1
ATOM 4204 N N . TYR A 1 533 ? 13.290 -10.837 4.002 1.00 98.69 533 TYR A N 1
ATOM 4205 C CA . TYR A 1 533 ? 12.416 -11.844 4.592 1.00 98.69 533 TYR A CA 1
ATOM 4206 C C . TYR A 1 533 ? 12.704 -12.036 6.085 1.00 98.69 533 TYR A C 1
ATOM 4208 O O . TYR A 1 533 ? 11.802 -11.948 6.921 1.00 98.69 533 TYR A O 1
ATOM 4216 N N . GLU A 1 534 ? 13.977 -12.208 6.441 1.00 98.19 534 GLU A N 1
ATOM 4217 C CA . GLU A 1 534 ? 14.403 -12.397 7.829 1.00 98.19 534 GLU A CA 1
ATOM 4218 C C . GLU A 1 534 ? 14.234 -11.134 8.687 1.00 98.19 534 GLU A C 1
ATOM 4220 O O . GLU A 1 534 ? 13.871 -11.227 9.860 1.00 98.19 534 GLU A O 1
ATOM 4225 N N . ASN A 1 535 ? 14.483 -9.946 8.124 1.00 96.00 535 ASN A N 1
ATOM 4226 C CA . ASN A 1 535 ? 14.566 -8.706 8.903 1.00 96.00 535 ASN A CA 1
ATOM 4227 C C . ASN A 1 535 ? 13.299 -7.844 8.846 1.00 96.00 535 ASN A C 1
ATOM 4229 O O . ASN A 1 535 ? 13.022 -7.132 9.812 1.00 96.00 535 ASN A O 1
ATOM 4233 N N . ASN A 1 536 ? 12.524 -7.896 7.760 1.00 95.31 536 ASN A N 1
ATOM 4234 C CA . ASN A 1 536 ? 11.285 -7.129 7.605 1.00 95.31 536 ASN A CA 1
ATOM 4235 C C . ASN A 1 536 ? 10.050 -8.025 7.739 1.00 95.31 536 ASN A C 1
ATOM 4237 O O . ASN A 1 536 ? 9.229 -7.780 8.623 1.00 95.31 536 ASN A O 1
ATOM 4241 N N . HIS A 1 537 ? 9.927 -9.075 6.917 1.00 97.75 537 HIS A N 1
ATOM 4242 C CA . HIS A 1 537 ? 8.727 -9.922 6.883 1.00 97.75 537 HIS A CA 1
ATOM 4243 C C . HIS A 1 537 ? 8.497 -10.663 8.210 1.00 97.75 537 HIS A C 1
ATOM 4245 O O . HIS A 1 537 ? 7.460 -10.454 8.841 1.00 97.75 537 HIS A O 1
ATOM 4251 N N . LYS A 1 538 ? 9.470 -11.450 8.696 1.00 97.06 538 LYS A N 1
ATOM 4252 C CA . LYS A 1 538 ? 9.326 -12.212 9.957 1.00 97.06 538 LYS A CA 1
ATOM 4253 C C . LYS A 1 538 ? 9.079 -11.336 11.185 1.00 97.06 538 LYS A C 1
ATOM 4255 O O . LYS A 1 538 ? 8.429 -11.770 12.133 1.00 97.06 538 LYS A O 1
ATOM 4260 N N . ASN A 1 539 ? 9.588 -10.106 11.167 1.00 95.19 539 ASN A N 1
ATOM 4261 C CA . ASN A 1 539 ? 9.436 -9.155 12.268 1.00 95.19 539 ASN A CA 1
ATOM 4262 C C . ASN A 1 539 ? 8.199 -8.255 12.122 1.00 95.19 539 ASN A C 1
ATOM 4264 O O . ASN A 1 539 ? 7.935 -7.451 13.017 1.00 95.19 539 ASN A O 1
ATOM 4268 N N . TYR A 1 540 ? 7.456 -8.363 11.011 1.00 96.38 540 TYR A N 1
ATOM 4269 C CA . TYR A 1 540 ? 6.367 -7.450 10.647 1.00 96.38 540 TYR A CA 1
ATOM 4270 C C . TYR A 1 540 ? 6.805 -5.973 10.744 1.00 96.38 540 TYR A C 1
ATOM 4272 O O . TYR A 1 540 ? 6.109 -5.116 11.292 1.00 96.38 540 TYR A O 1
ATOM 4280 N N . ALA A 1 541 ? 8.025 -5.692 10.277 1.00 94.31 541 ALA A N 1
ATOM 4281 C CA . ALA A 1 541 ? 8.720 -4.421 10.448 1.00 94.31 541 ALA A CA 1
ATOM 4282 C C . ALA A 1 541 ? 9.051 -3.807 9.083 1.00 94.31 541 ALA A C 1
ATOM 4284 O O . ALA A 1 541 ? 10.170 -3.911 8.572 1.00 94.31 541 ALA A O 1
ATOM 4285 N N . TYR A 1 542 ? 8.050 -3.163 8.491 1.00 95.19 542 TYR A N 1
ATOM 4286 C CA . TYR A 1 542 ? 8.160 -2.442 7.225 1.00 95.19 542 TYR A CA 1
ATOM 4287 C C . TYR A 1 542 ? 8.459 -0.969 7.515 1.00 95.19 542 TYR A C 1
ATOM 4289 O O . TYR A 1 542 ? 7.602 -0.242 8.019 1.00 95.19 542 TYR A O 1
ATOM 4297 N N . VAL A 1 543 ? 9.706 -0.554 7.277 1.00 92.81 543 VAL A N 1
ATOM 4298 C CA . VAL A 1 543 ? 10.207 0.755 7.714 1.00 92.81 543 VAL A CA 1
ATOM 4299 C C . VAL A 1 543 ? 11.188 1.378 6.720 1.00 92.81 543 VAL A C 1
ATOM 4301 O O . VAL A 1 543 ? 11.919 0.672 6.023 1.00 92.81 543 VAL A O 1
ATOM 4304 N N . ALA A 1 544 ? 11.315 2.703 6.790 1.00 90.25 544 ALA A N 1
ATOM 4305 C CA . ALA A 1 544 ? 12.359 3.521 6.168 1.00 90.25 544 ALA A CA 1
ATOM 4306 C C . ALA A 1 544 ? 12.258 3.757 4.657 1.00 90.25 544 ALA A C 1
ATOM 4308 O O . ALA A 1 544 ? 13.164 4.391 4.105 1.00 90.25 544 ALA A O 1
ATOM 4309 N N . CYS A 1 545 ? 11.217 3.288 3.971 1.00 91.19 545 CYS A N 1
ATOM 4310 C CA . CYS A 1 545 ? 11.052 3.605 2.554 1.00 91.19 545 CYS A CA 1
ATOM 4311 C C . CYS A 1 545 ? 10.565 5.038 2.349 1.00 91.19 545 CYS A C 1
ATOM 4313 O O . CYS A 1 545 ? 11.016 5.639 1.383 1.00 91.19 545 CYS A O 1
ATOM 4315 N N . VAL A 1 546 ? 9.810 5.638 3.274 1.00 89.44 546 VAL A N 1
ATOM 4316 C CA . VAL A 1 546 ? 9.556 7.094 3.297 1.00 89.44 546 VAL A CA 1
ATOM 4317 C C . VAL A 1 546 ? 10.863 7.829 3.668 1.00 89.44 546 VAL A C 1
ATOM 4319 O O . VAL A 1 546 ? 11.272 7.863 4.830 1.00 89.44 546 VAL A O 1
ATOM 4322 N N . ILE A 1 547 ? 11.596 8.358 2.676 1.00 86.75 547 ILE A N 1
ATOM 4323 C CA . ILE A 1 547 ? 13.009 8.787 2.837 1.00 86.75 547 ILE A CA 1
ATOM 4324 C C . ILE A 1 547 ? 13.160 10.042 3.709 1.00 86.75 547 ILE A C 1
ATOM 4326 O O . ILE A 1 547 ? 14.161 10.191 4.421 1.00 86.75 547 ILE A O 1
ATOM 4330 N N . ASP A 1 548 ? 12.193 10.952 3.635 1.00 78.94 548 ASP A N 1
ATOM 4331 C CA . ASP A 1 548 ? 12.128 12.202 4.398 1.00 78.94 548 ASP A CA 1
ATOM 4332 C C . ASP A 1 548 ? 11.752 11.981 5.874 1.00 78.94 548 ASP A C 1
ATOM 4334 O O . ASP A 1 548 ? 12.073 12.818 6.718 1.00 78.94 548 ASP A O 1
ATOM 4338 N N . ASN A 1 549 ? 11.204 10.806 6.204 1.00 73.56 549 ASN A N 1
ATOM 4339 C CA . ASN A 1 549 ? 10.928 10.338 7.562 1.00 73.56 549 ASN A CA 1
ATOM 4340 C C . ASN A 1 549 ? 11.713 9.046 7.872 1.00 73.56 549 ASN A C 1
ATOM 4342 O O . ASN A 1 549 ? 11.127 7.982 8.101 1.00 73.56 549 ASN A O 1
ATOM 4346 N N . PRO A 1 550 ? 13.061 9.102 7.849 1.00 64.38 550 PRO A N 1
ATOM 4347 C CA . PRO A 1 550 ? 13.890 7.910 7.808 1.00 64.38 550 PRO A CA 1
ATOM 4348 C C . PRO A 1 550 ? 13.675 7.050 9.057 1.00 64.38 550 PRO A C 1
ATOM 4350 O O . PRO A 1 550 ? 13.948 7.490 10.175 1.00 64.38 550 PRO A O 1
ATOM 4353 N N . GLN A 1 551 ? 13.286 5.792 8.820 1.00 75.31 551 GLN A N 1
ATOM 4354 C CA . GLN A 1 551 ? 13.163 4.714 9.809 1.00 75.31 551 GLN A CA 1
ATOM 4355 C C . GLN A 1 551 ? 11.850 4.667 10.615 1.00 75.31 551 GLN A C 1
ATOM 4357 O O . GLN A 1 551 ? 11.820 4.012 11.648 1.00 75.31 551 GLN A O 1
ATOM 4362 N N . TYR A 1 552 ? 10.760 5.287 10.155 1.00 86.12 552 TYR A N 1
ATOM 4363 C CA . TYR A 1 552 ? 9.433 5.061 10.755 1.00 86.12 552 TYR A CA 1
ATOM 4364 C C . TYR A 1 552 ? 8.737 3.825 10.196 1.00 86.12 552 TYR A C 1
ATOM 4366 O O . TYR A 1 552 ? 9.057 3.361 9.107 1.00 86.12 552 TYR A O 1
ATOM 4374 N N . VAL A 1 553 ? 7.770 3.305 10.956 1.00 92.12 553 VAL A N 1
ATOM 4375 C CA . VAL A 1 553 ? 6.794 2.324 10.464 1.00 92.12 553 VAL A CA 1
ATOM 4376 C C . VAL A 1 553 ? 5.859 3.037 9.491 1.00 92.12 553 VAL A C 1
ATOM 4378 O O . VAL A 1 553 ? 5.071 3.906 9.886 1.00 92.12 553 VAL A O 1
ATOM 4381 N N . ASP A 1 554 ? 5.995 2.702 8.214 1.00 93.06 554 ASP A N 1
ATOM 4382 C CA . ASP A 1 554 ? 5.408 3.447 7.104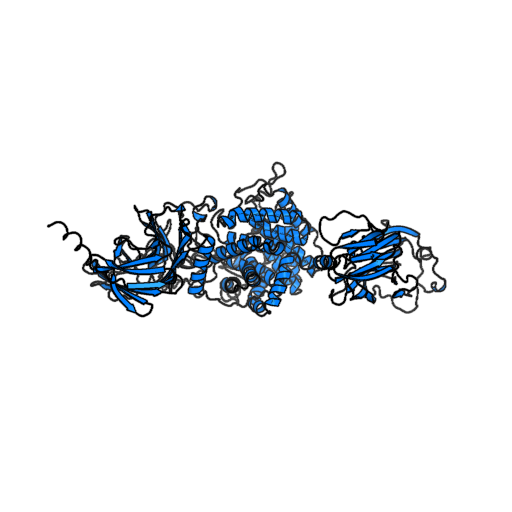 1.00 93.06 554 ASP A CA 1
ATOM 4383 C C . ASP A 1 554 ? 4.796 2.528 6.049 1.00 93.06 554 ASP A C 1
ATOM 4385 O O . ASP A 1 554 ? 5.103 1.335 5.980 1.00 93.06 554 ASP A O 1
ATOM 4389 N N . SER A 1 555 ? 3.886 3.080 5.259 1.00 93.00 555 SER A N 1
ATOM 4390 C CA . SER A 1 555 ? 3.092 2.327 4.296 1.00 93.00 555 SER A CA 1
ATOM 4391 C C . SER A 1 555 ? 3.866 1.954 3.033 1.00 93.00 555 SER A C 1
ATOM 4393 O O . SER A 1 555 ? 3.756 0.824 2.543 1.00 93.00 555 SER A O 1
ATOM 4395 N N . GLU A 1 556 ? 4.701 2.869 2.539 1.00 93.19 556 GLU A N 1
ATOM 4396 C CA . GLU A 1 556 ? 5.499 2.697 1.324 1.00 93.19 556 GLU A CA 1
ATOM 4397 C C . GLU A 1 556 ? 6.521 1.564 1.464 1.00 93.19 556 GLU A C 1
ATOM 4399 O O . GLU A 1 556 ? 6.846 0.893 0.489 1.00 93.19 556 GLU A O 1
ATOM 4404 N N . SER A 1 557 ? 6.987 1.276 2.678 1.00 95.31 557 SER A N 1
ATOM 4405 C CA . SER A 1 557 ? 7.854 0.127 2.956 1.00 95.31 557 SER A CA 1
ATOM 4406 C C . SER A 1 557 ? 7.145 -1.199 2.730 1.00 95.31 557 SER A C 1
ATOM 4408 O O . SER A 1 557 ? 7.751 -2.147 2.231 1.00 95.31 557 SER A O 1
ATOM 4410 N N . GLY A 1 558 ? 5.852 -1.260 3.053 1.00 97.00 558 GLY A N 1
ATOM 4411 C CA . GLY A 1 558 ? 5.010 -2.394 2.694 1.00 97.00 558 GLY A CA 1
ATOM 4412 C C . GLY A 1 558 ? 4.843 -2.517 1.182 1.00 97.00 558 GLY A C 1
ATOM 4413 O O . GLY A 1 558 ? 4.941 -3.617 0.650 1.00 97.00 558 GLY A O 1
ATOM 4414 N N . GLN A 1 559 ? 4.684 -1.390 0.478 1.00 96.69 559 GLN A N 1
ATOM 4415 C CA . GLN A 1 559 ? 4.541 -1.372 -0.983 1.00 96.69 559 GLN A CA 1
ATOM 4416 C C . GLN A 1 559 ? 5.806 -1.883 -1.679 1.00 96.69 559 GLN A C 1
ATOM 4418 O O . GLN A 1 559 ? 5.727 -2.738 -2.558 1.00 96.69 559 GLN A O 1
ATOM 4423 N N . GLN A 1 560 ? 6.983 -1.409 -1.259 1.00 97.31 560 GLN A N 1
ATOM 4424 C CA . GLN A 1 560 ? 8.260 -1.879 -1.802 1.00 97.31 560 GLN A CA 1
ATOM 4425 C C . GLN A 1 560 ? 8.491 -3.362 -1.487 1.00 97.31 560 GLN A C 1
ATOM 4427 O O . GLN A 1 560 ? 8.985 -4.101 -2.337 1.00 97.31 560 GLN A O 1
ATOM 4432 N N . ALA A 1 561 ? 8.083 -3.826 -0.300 1.00 98.50 561 ALA A N 1
ATOM 4433 C CA . ALA A 1 561 ? 8.151 -5.241 0.047 1.00 98.50 561 ALA A CA 1
ATOM 4434 C C . ALA A 1 561 ? 7.186 -6.108 -0.769 1.00 98.50 561 ALA A C 1
ATOM 4436 O O . ALA A 1 561 ? 7.582 -7.172 -1.238 1.00 98.50 561 ALA A O 1
ATOM 4437 N N . LEU A 1 562 ? 5.959 -5.639 -1.000 1.00 98.62 562 LEU A N 1
ATOM 4438 C CA . LEU A 1 562 ? 4.992 -6.287 -1.882 1.00 98.62 562 LEU A CA 1
ATOM 4439 C C . LEU A 1 562 ? 5.569 -6.443 -3.295 1.00 98.62 562 LEU A C 1
ATOM 4441 O O . LEU A 1 562 ? 5.586 -7.549 -3.827 1.00 98.62 562 LEU A O 1
ATOM 4445 N N . GLN A 1 563 ? 6.100 -5.362 -3.871 1.00 96.94 563 GLN A N 1
ATOM 4446 C CA . GLN A 1 563 ? 6.705 -5.381 -5.205 1.00 96.94 563 GLN A CA 1
ATOM 4447 C C . GLN A 1 563 ? 7.918 -6.321 -5.281 1.00 96.94 563 GLN A C 1
ATOM 4449 O O . GLN A 1 563 ? 7.999 -7.144 -6.189 1.00 96.94 563 GLN A O 1
ATOM 4454 N N . GLY A 1 564 ? 8.845 -6.231 -4.322 1.00 98.12 564 GLY A N 1
ATOM 4455 C CA . GLY A 1 564 ? 10.052 -7.057 -4.304 1.00 98.12 564 GLY A CA 1
ATOM 4456 C C . GLY A 1 564 ? 9.760 -8.550 -4.130 1.00 98.12 564 GLY A C 1
ATOM 4457 O O . GLY A 1 564 ? 10.309 -9.367 -4.868 1.00 98.12 564 GLY A O 1
ATOM 4458 N N . PHE A 1 565 ? 8.873 -8.918 -3.197 1.00 98.88 565 PHE A N 1
ATOM 4459 C CA . PHE A 1 565 ? 8.524 -10.322 -2.967 1.00 98.88 565 PHE A CA 1
ATOM 4460 C C . PHE A 1 565 ? 7.684 -10.924 -4.099 1.00 98.88 565 PHE A C 1
ATOM 4462 O O . PHE A 1 565 ? 7.911 -12.081 -4.445 1.00 98.88 565 PHE A O 1
ATOM 4469 N N . LEU A 1 566 ? 6.778 -10.157 -4.722 1.00 98.31 566 LEU A N 1
ATOM 4470 C CA . LEU A 1 566 ? 6.075 -10.621 -5.925 1.00 98.31 566 LEU A CA 1
ATOM 4471 C C . LEU A 1 566 ? 7.037 -10.837 -7.091 1.00 98.31 566 LEU A C 1
ATOM 4473 O O . LEU A 1 566 ? 6.987 -11.884 -7.723 1.00 98.31 566 LEU A O 1
ATOM 4477 N N . SER A 1 567 ? 7.963 -9.904 -7.326 1.00 97.38 567 SER A N 1
ATOM 4478 C CA . SER A 1 567 ? 8.926 -10.013 -8.425 1.00 97.38 567 SER A CA 1
ATOM 4479 C C . SER A 1 567 ? 9.818 -11.260 -8.299 1.00 97.38 567 SER A C 1
ATOM 4481 O O . SER A 1 567 ? 10.028 -11.968 -9.284 1.00 97.38 567 SER A O 1
ATOM 4483 N N . ILE A 1 568 ? 10.298 -11.604 -7.095 1.00 97.38 568 ILE A N 1
ATOM 4484 C CA . ILE A 1 568 ? 11.075 -12.842 -6.904 1.00 97.38 568 ILE A CA 1
ATOM 4485 C C . ILE A 1 568 ? 10.193 -14.103 -6.881 1.00 97.38 568 ILE A C 1
ATOM 4487 O O . ILE A 1 568 ? 10.629 -15.156 -7.356 1.00 97.38 568 ILE A O 1
ATOM 4491 N N . TYR A 1 569 ? 8.952 -14.023 -6.383 1.00 98.31 569 TYR A N 1
ATOM 4492 C CA . TYR A 1 569 ? 7.983 -15.119 -6.485 1.00 98.31 569 TYR A CA 1
ATOM 4493 C C . TYR A 1 569 ? 7.692 -15.459 -7.946 1.00 98.31 569 TYR A C 1
ATOM 4495 O O . TYR A 1 569 ? 7.696 -16.631 -8.307 1.00 98.31 569 TYR A O 1
ATOM 4503 N N . ASP A 1 570 ? 7.496 -14.453 -8.792 1.00 94.62 570 ASP A N 1
ATOM 4504 C CA . ASP A 1 570 ? 7.182 -14.634 -10.204 1.00 94.62 570 ASP A CA 1
ATOM 4505 C C . ASP A 1 570 ? 8.238 -15.473 -10.930 1.00 94.62 570 ASP A C 1
ATOM 4507 O O . ASP A 1 570 ? 7.874 -16.382 -11.676 1.00 94.62 570 ASP A O 1
ATOM 4511 N N . LEU A 1 571 ? 9.521 -15.258 -10.619 1.00 87.88 571 LEU A N 1
ATOM 4512 C CA . LEU A 1 571 ? 10.628 -16.044 -11.167 1.00 87.88 571 LEU A CA 1
ATOM 4513 C C . LEU A 1 571 ? 10.790 -17.434 -10.540 1.00 87.88 571 LEU A C 1
ATOM 4515 O O . LEU A 1 571 ? 11.059 -18.405 -11.242 1.00 87.88 571 LEU A O 1
ATOM 4519 N N . THR A 1 572 ? 10.718 -17.528 -9.212 1.00 88.88 572 THR A N 1
ATOM 4520 C CA . THR A 1 572 ? 11.142 -18.739 -8.477 1.00 88.88 572 THR A CA 1
ATOM 4521 C C . THR A 1 572 ? 9.995 -19.692 -8.163 1.00 88.88 572 THR A C 1
ATOM 4523 O O . THR A 1 572 ? 10.216 -20.882 -7.941 1.00 88.88 572 THR A O 1
ATOM 4526 N N . LYS A 1 573 ? 8.771 -19.162 -8.103 1.00 90.88 573 LYS A N 1
ATOM 4527 C CA . LYS A 1 573 ? 7.546 -19.828 -7.646 1.00 90.88 573 LYS A CA 1
ATOM 4528 C C . LYS A 1 573 ? 7.644 -20.447 -6.244 1.00 90.88 573 LYS A C 1
ATOM 4530 O O . LYS A 1 573 ? 6.821 -21.288 -5.885 1.00 90.88 573 LYS A O 1
ATOM 4535 N N . GLU A 1 574 ? 8.605 -20.030 -5.414 1.00 95.44 574 GLU A N 1
ATOM 4536 C CA . GLU A 1 574 ? 8.691 -20.512 -4.032 1.00 95.44 574 GLU A CA 1
ATOM 4537 C C . GLU A 1 574 ? 7.601 -19.877 -3.157 1.00 95.44 574 GLU A C 1
ATOM 4539 O O . GLU A 1 574 ? 7.496 -18.654 -3.044 1.00 95.44 574 GLU A O 1
ATOM 4544 N N . GLN A 1 575 ? 6.835 -20.719 -2.458 1.00 98.06 575 GLN A N 1
ATOM 4545 C CA . GLN A 1 575 ? 5.676 -20.295 -1.664 1.00 98.06 575 GLN A CA 1
ATOM 4546 C C . GLN A 1 575 ? 6.003 -19.234 -0.602 1.00 98.06 575 GLN A C 1
ATOM 4548 O O . GLN A 1 575 ? 5.212 -18.323 -0.390 1.00 98.06 575 GLN A O 1
ATOM 4553 N N . LYS A 1 576 ? 7.188 -19.294 0.022 1.00 98.38 576 LYS A N 1
ATOM 4554 C CA . LYS A 1 576 ? 7.593 -18.330 1.061 1.00 98.38 576 LYS A CA 1
ATOM 4555 C C . LYS A 1 576 ? 7.589 -16.878 0.565 1.00 98.38 576 LYS A C 1
ATOM 4557 O O . LYS A 1 576 ? 7.314 -15.967 1.340 1.00 98.38 576 LYS A O 1
ATOM 4562 N N . TRP A 1 577 ? 7.883 -16.657 -0.719 1.00 98.69 577 TRP A N 1
ATOM 4563 C CA . TRP A 1 577 ? 7.870 -15.323 -1.315 1.00 98.69 577 TRP A CA 1
ATOM 4564 C C . TRP A 1 577 ? 6.443 -14.835 -1.543 1.00 98.69 577 TRP A C 1
ATOM 4566 O O . TRP A 1 577 ? 6.152 -13.676 -1.263 1.00 98.69 577 TRP A O 1
ATOM 4576 N N . LEU A 1 578 ? 5.539 -15.725 -1.964 1.00 98.75 578 LEU A N 1
ATOM 4577 C CA . LEU A 1 578 ? 4.117 -15.405 -2.070 1.00 98.75 578 LEU A CA 1
ATOM 4578 C C . LEU A 1 578 ? 3.510 -15.097 -0.696 1.00 98.75 578 LEU A C 1
ATOM 4580 O O . LEU A 1 578 ? 2.810 -14.100 -0.552 1.00 98.75 578 LEU A O 1
ATOM 4584 N N . ASP A 1 579 ? 3.830 -15.887 0.328 1.00 98.62 579 ASP A N 1
ATOM 4585 C CA . ASP A 1 579 ? 3.370 -15.640 1.700 1.00 98.62 579 ASP A CA 1
ATOM 4586 C C . ASP A 1 579 ? 3.879 -14.280 2.215 1.00 98.62 579 ASP A C 1
ATOM 4588 O O . ASP A 1 579 ? 3.130 -13.498 2.810 1.00 98.62 579 ASP A O 1
ATOM 4592 N N . ALA A 1 580 ? 5.141 -13.946 1.918 1.00 98.81 580 ALA A N 1
ATOM 4593 C CA . ALA A 1 580 ? 5.717 -12.648 2.250 1.00 98.81 580 ALA A CA 1
ATOM 4594 C C . ALA A 1 580 ? 5.067 -11.488 1.482 1.00 98.81 580 ALA A C 1
ATOM 4596 O O . ALA A 1 580 ? 4.832 -10.424 2.065 1.00 98.81 580 ALA A O 1
ATOM 4597 N N . ALA A 1 581 ? 4.738 -11.681 0.204 1.00 98.81 581 ALA A N 1
ATOM 4598 C CA . ALA A 1 581 ? 3.992 -10.718 -0.597 1.00 98.81 581 ALA A CA 1
ATOM 4599 C C . ALA A 1 581 ? 2.575 -10.496 -0.047 1.00 98.81 581 ALA A C 1
ATOM 4601 O O . ALA A 1 581 ? 2.185 -9.350 0.154 1.00 98.81 581 ALA A O 1
ATOM 4602 N N . ILE A 1 582 ? 1.839 -11.561 0.282 1.00 98.81 582 ILE A N 1
ATOM 4603 C CA . ILE A 1 582 ? 0.492 -11.492 0.872 1.00 98.81 582 ILE A CA 1
ATOM 4604 C C . ILE A 1 582 ? 0.515 -10.737 2.206 1.00 98.81 582 ILE A C 1
ATOM 4606 O O . ILE A 1 582 ? -0.345 -9.889 2.453 1.00 98.81 582 ILE A O 1
ATOM 4610 N N . GLN A 1 583 ? 1.513 -10.988 3.058 1.00 98.75 583 GLN A N 1
ATOM 4611 C CA . GLN A 1 583 ? 1.657 -10.248 4.311 1.00 98.75 583 GLN A CA 1
ATOM 4612 C C . GLN A 1 583 ? 1.959 -8.763 4.063 1.00 98.75 583 GLN A C 1
ATOM 4614 O O . GLN A 1 583 ? 1.359 -7.901 4.705 1.00 98.75 583 GLN A O 1
ATOM 4619 N N . SER A 1 584 ? 2.869 -8.457 3.133 1.00 98.69 584 SER A N 1
ATOM 4620 C CA . SER A 1 584 ? 3.200 -7.076 2.763 1.00 98.69 584 SER A CA 1
ATOM 4621 C C . SER A 1 584 ? 1.985 -6.345 2.182 1.00 98.69 584 SER A C 1
ATOM 4623 O O . SER A 1 584 ? 1.727 -5.211 2.570 1.00 98.69 584 SER A O 1
ATOM 4625 N N . ALA A 1 585 ? 1.186 -7.011 1.341 1.00 98.56 585 ALA A N 1
ATOM 4626 C CA . ALA A 1 585 ? -0.089 -6.504 0.835 1.00 98.56 585 ALA A CA 1
ATOM 4627 C C . ALA A 1 585 ? -1.064 -6.209 1.978 1.00 98.56 585 ALA A C 1
ATOM 4629 O O . ALA A 1 585 ? -1.546 -5.085 2.093 1.00 98.56 585 ALA A O 1
ATOM 4630 N N . LYS A 1 586 ? -1.283 -7.170 2.886 1.00 98.44 586 LYS A N 1
ATOM 4631 C CA . LYS A 1 586 ? -2.154 -6.971 4.053 1.00 98.44 586 LYS A CA 1
ATOM 4632 C C . LYS A 1 586 ? -1.704 -5.776 4.890 1.00 98.44 586 LYS A C 1
ATOM 4634 O O . LYS A 1 586 ? -2.519 -4.947 5.272 1.00 98.44 586 LYS A O 1
ATOM 4639 N N . TYR A 1 587 ? -0.406 -5.660 5.157 1.00 98.44 587 TYR A N 1
ATOM 4640 C CA . TYR A 1 587 ? 0.148 -4.513 5.865 1.00 98.44 587 TYR A CA 1
ATOM 4641 C C . TYR A 1 587 ? -0.111 -3.203 5.110 1.00 98.44 587 TYR A C 1
ATOM 4643 O O . TYR A 1 587 ? -0.598 -2.246 5.706 1.00 98.44 587 TYR A O 1
ATOM 4651 N N . THR A 1 588 ? 0.158 -3.149 3.808 1.00 97.75 588 THR A N 1
ATOM 4652 C CA . THR A 1 588 ? -0.005 -1.933 3.007 1.00 97.75 588 THR A CA 1
ATOM 4653 C C . THR A 1 588 ? -1.450 -1.450 2.957 1.00 97.75 588 THR A C 1
ATOM 4655 O O . THR A 1 588 ? -1.684 -0.264 3.175 1.00 97.75 588 THR A O 1
ATOM 4658 N N . GLU A 1 589 ? -2.437 -2.318 2.718 1.00 97.00 589 GLU A N 1
ATOM 4659 C CA . GLU A 1 589 ? -3.838 -1.870 2.684 1.00 97.00 589 GLU A CA 1
ATOM 4660 C C . GLU A 1 589 ? -4.323 -1.345 4.041 1.00 97.00 589 GLU A C 1
ATOM 4662 O O . GLU A 1 589 ? -5.191 -0.474 4.076 1.00 97.00 589 GLU A O 1
ATOM 4667 N N . THR A 1 590 ? -3.710 -1.781 5.152 1.00 97.94 590 THR A N 1
ATOM 4668 C CA . THR A 1 590 ? -4.051 -1.269 6.490 1.00 97.94 590 THR A CA 1
ATOM 4669 C C . THR A 1 590 ? -3.686 0.205 6.690 1.00 97.94 590 THR A C 1
ATOM 4671 O O . THR A 1 590 ? -4.088 0.812 7.681 1.00 97.94 590 THR A O 1
ATOM 4674 N N . TYR A 1 591 ? -2.982 0.823 5.739 1.00 97.00 591 TYR A N 1
ATOM 4675 C CA . TYR A 1 591 ? -2.707 2.260 5.700 1.00 97.00 591 TYR A CA 1
ATOM 4676 C C . TYR A 1 591 ? -3.683 3.067 4.841 1.00 97.00 591 TYR A C 1
ATOM 4678 O O . TYR A 1 591 ? -3.595 4.293 4.813 1.00 97.00 591 TYR A O 1
ATOM 4686 N N . THR A 1 592 ? -4.655 2.431 4.198 1.00 96.75 592 THR A N 1
ATOM 4687 C CA . THR A 1 592 ? -5.603 3.109 3.310 1.00 96.75 592 THR A CA 1
ATOM 4688 C C . THR A 1 592 ? -6.948 3.277 3.990 1.00 96.75 592 THR A C 1
ATOM 4690 O O . THR A 1 592 ? -7.508 2.310 4.497 1.00 96.75 592 THR A O 1
ATOM 4693 N N . TYR A 1 593 ? -7.496 4.492 3.996 1.00 97.06 593 TYR A N 1
ATOM 4694 C CA . TYR A 1 593 ? -8.829 4.736 4.538 1.00 97.06 593 TYR A CA 1
ATOM 4695 C C . TYR A 1 593 ? -9.866 3.912 3.763 1.00 97.06 593 TYR A C 1
ATOM 4697 O O . TYR A 1 593 ? -10.064 4.115 2.566 1.00 97.06 593 TYR A O 1
ATOM 4705 N N . MET A 1 594 ? -10.538 2.992 4.458 1.00 97.12 594 MET A N 1
ATOM 4706 C CA . MET A 1 594 ? -11.592 2.121 3.916 1.00 97.12 594 MET A CA 1
ATOM 4707 C C . MET A 1 594 ? -12.972 2.448 4.514 1.00 97.12 594 MET A C 1
ATOM 4709 O O . MET A 1 594 ? -13.892 1.633 4.484 1.00 97.12 594 MET A O 1
ATOM 4713 N N . HIS A 1 595 ? -13.123 3.649 5.073 1.00 96.06 595 HIS A N 1
ATOM 4714 C CA . HIS A 1 595 ? -14.379 4.180 5.601 1.00 96.06 595 HIS A CA 1
ATOM 4715 C C . HIS A 1 595 ? -14.455 5.691 5.386 1.00 96.06 595 HIS A C 1
ATOM 4717 O O . HIS A 1 595 ? -13.441 6.330 5.110 1.00 96.06 595 HIS A O 1
ATOM 4723 N N . GLU A 1 596 ? -15.652 6.261 5.496 1.00 95.56 596 GLU A N 1
ATOM 4724 C CA . GLU A 1 596 ? -15.867 7.687 5.263 1.00 95.56 596 GLU A CA 1
ATOM 4725 C C . GLU A 1 596 ? -15.467 8.546 6.467 1.00 95.56 596 GLU A C 1
ATOM 4727 O O . GLU A 1 596 ? -15.887 8.311 7.600 1.00 95.56 596 GLU A O 1
ATOM 4732 N N . VAL A 1 597 ? -14.723 9.619 6.192 1.00 95.88 597 VAL A N 1
ATOM 4733 C CA . VAL A 1 597 ? -14.432 10.683 7.161 1.00 95.88 597 VAL A CA 1
ATOM 4734 C C . VAL A 1 597 ? -14.892 12.016 6.560 1.00 95.88 597 VAL A C 1
ATOM 4736 O O . VAL A 1 597 ? -14.160 12.620 5.762 1.00 95.88 597 VAL A O 1
ATOM 4739 N N . PRO A 1 598 ? -16.111 12.486 6.889 1.00 95.88 598 PRO A N 1
ATOM 4740 C CA . PRO A 1 598 ? -16.643 13.735 6.353 1.00 95.88 598 PRO A CA 1
ATOM 4741 C C . PRO A 1 598 ? -15.913 14.955 6.935 1.00 95.88 598 PRO A C 1
ATOM 4743 O O . PRO A 1 598 ? -15.187 14.859 7.927 1.00 95.88 598 PRO A O 1
ATOM 4746 N N . VAL A 1 599 ? -16.111 16.123 6.324 1.00 96.19 599 VAL A N 1
ATOM 4747 C CA . VAL A 1 599 ? -15.754 17.409 6.950 1.00 96.19 599 VAL A CA 1
ATOM 4748 C C . VAL A 1 599 ? -16.714 17.734 8.101 1.00 96.19 599 VAL A C 1
ATOM 4750 O O . VAL A 1 599 ? -17.708 17.038 8.310 1.00 96.19 599 VAL A O 1
ATOM 4753 N N . GLU A 1 600 ? -16.420 18.784 8.861 1.00 96.44 600 GLU A N 1
ATOM 4754 C CA . GLU A 1 600 ? -17.301 19.271 9.921 1.00 96.44 600 GLU A CA 1
ATOM 4755 C C . GLU A 1 600 ? -18.696 19.648 9.382 1.00 96.44 600 GLU A C 1
ATOM 4757 O O . GLU A 1 600 ? -18.814 20.264 8.322 1.00 96.44 600 GLU A O 1
ATOM 4762 N N . ILE A 1 601 ? -19.763 19.318 10.119 1.00 96.06 601 ILE A N 1
ATOM 4763 C CA . ILE A 1 601 ? -21.163 19.534 9.692 1.00 96.06 601 ILE A CA 1
ATOM 4764 C C . ILE A 1 601 ? -21.529 21.009 9.500 1.00 96.06 601 ILE A C 1
ATOM 4766 O O . ILE A 1 601 ? -22.444 21.342 8.752 1.00 96.06 601 ILE A O 1
ATOM 4770 N N . ASP A 1 602 ? -20.820 21.891 10.195 1.00 96.00 602 ASP A N 1
ATOM 4771 C CA . ASP A 1 602 ? -20.962 23.341 10.178 1.00 96.00 602 ASP A CA 1
ATOM 4772 C C . ASP A 1 602 ? -19.867 24.019 9.330 1.00 96.00 602 ASP A C 1
ATOM 4774 O O . ASP A 1 602 ? -19.693 25.239 9.388 1.00 96.00 602 ASP A O 1
ATOM 4778 N N . ARG A 1 603 ? -19.136 23.253 8.503 1.00 92.88 603 ARG A N 1
ATOM 4779 C CA . ARG A 1 603 ? -18.110 23.778 7.595 1.00 92.88 603 ARG A CA 1
ATOM 4780 C C . ARG A 1 603 ? -18.727 24.548 6.427 1.00 92.88 603 ARG A C 1
ATOM 4782 O O . ARG A 1 603 ? -19.365 23.972 5.553 1.00 92.88 603 ARG A O 1
ATOM 4789 N N . THR A 1 604 ? -18.436 25.847 6.360 1.00 91.00 604 THR A N 1
ATOM 4790 C CA . THR A 1 604 ? -18.806 26.715 5.223 1.00 91.00 604 THR A CA 1
ATOM 4791 C C . THR A 1 604 ? -17.622 27.144 4.360 1.00 91.00 604 THR A C 1
ATOM 4793 O O . THR A 1 604 ? -17.805 27.499 3.200 1.00 91.00 604 THR A O 1
ATOM 4796 N N . GLU A 1 605 ? -16.412 27.140 4.921 1.00 90.19 605 GLU A N 1
ATOM 4797 C CA . GLU A 1 605 ? -15.198 27.569 4.222 1.00 90.19 605 GLU A CA 1
ATOM 4798 C C . GLU A 1 605 ? -14.656 26.470 3.294 1.00 90.19 605 GLU A C 1
ATOM 4800 O O . GLU A 1 605 ? -14.719 25.289 3.666 1.00 90.19 605 GLU A O 1
ATOM 4805 N N . PRO A 1 606 ? -14.032 26.830 2.155 1.00 87.12 606 PRO A N 1
ATOM 4806 C CA . PRO A 1 606 ? -13.396 25.868 1.263 1.00 87.12 606 PRO A CA 1
ATOM 4807 C C . PRO A 1 606 ? -12.378 24.964 1.975 1.00 87.12 606 PRO A C 1
ATOM 4809 O O . PRO A 1 606 ? -11.753 25.337 2.979 1.00 87.12 606 PRO A O 1
ATOM 4812 N N . THR A 1 607 ? -12.204 23.766 1.434 1.00 91.06 607 THR A N 1
ATOM 4813 C CA . THR A 1 607 ? -11.208 22.773 1.851 1.00 91.06 607 THR A CA 1
ATOM 4814 C C . THR A 1 607 ? -10.188 22.564 0.732 1.00 91.06 607 THR A C 1
ATOM 4816 O O . THR A 1 607 ? -10.475 22.863 -0.424 1.00 91.06 607 THR A O 1
ATOM 4819 N N . LEU A 1 608 ? -8.988 22.071 1.064 1.00 86.81 608 LEU A N 1
ATOM 4820 C CA . LEU A 1 608 ? -7.976 21.729 0.053 1.00 86.81 608 LEU A CA 1
ATOM 4821 C C . LEU A 1 608 ? -8.422 20.514 -0.767 1.00 86.81 608 LEU A C 1
ATOM 4823 O O . LEU A 1 608 ? -8.390 20.539 -1.991 1.00 86.81 608 LEU A O 1
ATOM 4827 N N . TRP A 1 609 ? -8.894 19.472 -0.077 1.00 89.19 609 TRP A N 1
ATOM 4828 C CA . TRP A 1 609 ? -9.597 18.350 -0.695 1.00 89.19 609 TRP A CA 1
ATOM 4829 C C . TRP A 1 609 ? -11.104 18.642 -0.706 1.00 89.19 609 TRP A C 1
ATOM 4831 O O . TRP A 1 609 ? -11.632 18.915 0.380 1.00 89.19 609 TRP A O 1
ATOM 4841 N N . PRO A 1 610 ? -11.815 18.567 -1.849 1.00 89.00 610 PRO A N 1
ATOM 4842 C CA . PRO A 1 610 ? -13.233 18.929 -1.941 1.00 89.00 610 PRO A CA 1
ATOM 4843 C C . PRO A 1 610 ? -14.099 18.236 -0.881 1.00 89.00 610 PRO A C 1
ATOM 4845 O O . PRO A 1 610 ? -13.953 17.041 -0.621 1.00 89.00 610 PRO A O 1
ATOM 4848 N N . SER A 1 611 ? -14.979 18.982 -0.214 1.00 91.38 611 SER A N 1
ATOM 4849 C CA . SER A 1 611 ? -15.784 18.467 0.905 1.00 91.38 611 SER A CA 1
ATOM 4850 C C . SER A 1 611 ? -16.799 17.396 0.492 1.00 91.38 611 SER A C 1
ATOM 4852 O O . SER A 1 611 ? -17.195 16.587 1.327 1.00 91.38 611 SER A O 1
ATOM 4854 N N . ASP A 1 612 ? -17.185 17.374 -0.781 1.00 89.69 612 ASP A N 1
ATOM 4855 C CA . ASP A 1 612 ? -18.145 16.459 -1.400 1.00 89.69 612 ASP A CA 1
ATOM 4856 C C . ASP A 1 612 ? -17.509 15.189 -1.993 1.00 89.69 612 ASP A C 1
ATOM 4858 O O . ASP A 1 612 ? -18.227 14.260 -2.357 1.00 89.69 612 ASP A O 1
ATOM 4862 N N . LYS A 1 613 ? -16.174 15.116 -2.070 1.00 92.62 613 LYS A N 1
ATOM 4863 C CA . LYS A 1 613 ? -15.450 13.919 -2.520 1.00 92.62 613 LYS A CA 1
ATOM 4864 C C . LYS A 1 613 ? -15.124 13.012 -1.328 1.00 92.62 613 LYS A C 1
ATOM 4866 O O . LYS A 1 613 ? -14.789 13.493 -0.234 1.00 92.62 613 LYS A O 1
ATOM 4871 N N . SER A 1 614 ? -15.196 11.701 -1.550 1.00 94.75 614 SER A N 1
ATOM 4872 C CA . SER A 1 614 ? -14.847 10.693 -0.545 1.00 94.75 614 SER A CA 1
ATOM 4873 C C . SER A 1 614 ? -13.341 10.684 -0.277 1.00 94.75 614 SER A C 1
ATOM 4875 O O . SER A 1 614 ? -12.541 11.106 -1.112 1.00 94.75 614 SER A O 1
ATOM 4877 N N . ILE A 1 615 ? -12.959 10.198 0.904 1.00 94.69 615 ILE A N 1
ATOM 4878 C CA . ILE A 1 615 ? -11.561 9.927 1.269 1.00 94.69 615 ILE A CA 1
ATOM 4879 C C . ILE A 1 615 ? -11.221 8.434 1.232 1.00 94.69 615 ILE A C 1
ATOM 4881 O O . ILE A 1 615 ? -10.079 8.062 1.496 1.00 94.69 615 ILE A O 1
ATOM 4885 N N . VAL A 1 616 ? -12.185 7.566 0.914 1.00 96.44 616 VAL A N 1
ATOM 4886 C CA . VAL A 1 616 ? -11.928 6.130 0.774 1.00 96.44 616 VAL A CA 1
ATOM 4887 C C . VAL A 1 616 ? -10.908 5.930 -0.342 1.00 96.44 616 VAL A C 1
ATOM 4889 O O . VAL A 1 616 ? -11.036 6.521 -1.412 1.00 96.44 616 VAL A O 1
ATOM 4892 N N . GLY A 1 617 ? -9.891 5.106 -0.102 1.00 95.38 617 GLY A N 1
ATOM 4893 C CA . GLY A 1 617 ? -8.769 4.901 -1.020 1.00 95.38 617 GLY A CA 1
ATOM 4894 C C . GLY A 1 617 ? -7.614 5.894 -0.854 1.00 95.38 617 GLY A C 1
ATOM 4895 O O . GLY A 1 617 ? -6.578 5.697 -1.483 1.00 95.38 617 GLY A O 1
ATOM 4896 N N . GLN A 1 618 ? -7.752 6.924 -0.008 1.00 94.19 618 GLN A N 1
ATOM 4897 C CA . GLN A 1 618 ? -6.633 7.801 0.353 1.00 94.19 618 GLN A CA 1
ATOM 4898 C C . GLN A 1 618 ? -5.750 7.137 1.412 1.00 94.19 618 GLN A C 1
ATOM 4900 O O . GLN A 1 618 ? -6.216 6.396 2.281 1.00 94.19 618 GLN A O 1
ATOM 4905 N N . HIS A 1 619 ? -4.459 7.404 1.325 1.00 91.31 619 HIS A N 1
ATOM 4906 C CA . HIS A 1 619 ? -3.402 6.602 1.912 1.00 91.31 619 HIS A CA 1
ATOM 4907 C C . HIS A 1 619 ? -2.687 7.371 3.016 1.00 91.31 619 HIS A C 1
ATOM 4909 O O . HIS A 1 619 ? -2.137 8.433 2.761 1.00 91.31 619 HIS A O 1
ATOM 4915 N N . ASN A 1 620 ? -2.686 6.866 4.249 1.00 93.19 620 ASN A N 1
ATOM 4916 C CA . ASN A 1 620 ? -1.892 7.443 5.329 1.00 93.19 620 ASN A CA 1
ATOM 4917 C C . ASN A 1 620 ? -0.420 7.026 5.165 1.00 93.19 620 ASN A C 1
ATOM 4919 O O . ASN A 1 620 ? -0.112 5.854 4.965 1.00 93.19 620 ASN A O 1
ATOM 4923 N N . ILE A 1 621 ? 0.495 7.985 5.260 1.00 91.25 621 ILE A N 1
ATOM 4924 C CA . ILE A 1 621 ? 1.897 7.791 4.871 1.00 91.25 621 ILE A CA 1
ATOM 4925 C C . ILE A 1 621 ? 2.702 7.032 5.941 1.00 91.25 621 ILE A C 1
ATOM 4927 O O . ILE A 1 621 ? 3.465 6.120 5.629 1.00 91.25 621 ILE A O 1
ATOM 4931 N N . ALA A 1 622 ? 2.558 7.388 7.223 1.00 90.06 622 ALA A N 1
ATOM 4932 C CA . ALA A 1 622 ? 3.339 6.767 8.295 1.00 90.06 622 ALA A CA 1
ATOM 4933 C C . ALA A 1 622 ? 2.657 6.853 9.661 1.00 90.06 622 ALA A C 1
ATOM 4935 O O . ALA A 1 622 ? 1.908 7.787 9.946 1.00 90.06 622 ALA A O 1
ATOM 4936 N N . ALA A 1 623 ? 3.001 5.921 10.557 1.00 87.81 623 ALA A N 1
ATOM 4937 C CA . ALA A 1 623 ? 2.331 5.780 11.851 1.00 87.81 623 ALA A CA 1
ATOM 4938 C C . ALA A 1 623 ? 2.471 6.986 12.790 1.00 87.81 623 ALA A C 1
ATOM 4940 O O . ALA A 1 623 ? 1.609 7.241 13.633 1.00 87.81 623 ALA A O 1
ATOM 4941 N N . ALA A 1 624 ? 3.546 7.760 12.641 1.00 74.56 624 ALA A N 1
ATOM 4942 C CA . ALA A 1 624 ? 3.812 8.925 13.476 1.00 74.56 624 ALA A CA 1
ATOM 4943 C C . ALA A 1 624 ? 2.999 10.179 13.083 1.00 74.56 624 ALA A C 1
ATOM 4945 O O . ALA A 1 624 ? 2.905 11.117 13.878 1.00 74.56 624 ALA A O 1
ATOM 4946 N N . HIS A 1 625 ? 2.383 10.228 11.896 1.00 75.88 625 HIS A N 1
ATOM 4947 C CA . HIS A 1 625 ? 1.635 11.398 11.419 1.00 75.88 625 HIS A CA 1
ATOM 4948 C C . HIS A 1 625 ? 0.312 11.026 10.728 1.00 75.88 625 HIS A C 1
ATOM 4950 O O . HIS A 1 625 ? -0.164 9.904 10.832 1.00 75.88 625 HIS A O 1
ATOM 4956 N N . SER A 1 626 ? -0.368 12.018 10.140 1.00 75.12 626 SER A N 1
ATOM 4957 C CA . SER A 1 626 ? -1.647 11.825 9.421 1.00 75.12 626 SER A CA 1
ATOM 4958 C C . SER A 1 626 ? -1.746 12.611 8.123 1.00 75.12 626 SER A C 1
ATOM 4960 O O . SER A 1 626 ? -2.852 12.878 7.652 1.00 75.12 626 SER A O 1
ATOM 4962 N N . ALA A 1 627 ? -0.611 13.025 7.561 1.00 88.38 627 ALA A N 1
ATOM 4963 C CA . ALA A 1 627 ? -0.600 13.390 6.154 1.00 88.38 627 ALA A CA 1
ATOM 4964 C C . ALA A 1 627 ? -1.029 12.157 5.347 1.00 88.38 627 ALA A C 1
ATOM 4966 O O . ALA A 1 627 ? -0.536 11.054 5.595 1.00 88.38 627 ALA A O 1
ATOM 4967 N N . SER A 1 628 ? -2.012 12.354 4.477 1.00 92.50 628 SER A N 1
ATOM 4968 C CA . SER A 1 628 ? -2.551 11.333 3.594 1.00 92.50 628 SER A CA 1
ATOM 4969 C C . SER A 1 628 ? -2.443 11.792 2.151 1.00 92.50 628 SER A C 1
ATOM 4971 O O . SER A 1 628 ? -2.664 12.969 1.864 1.00 92.50 628 SER A O 1
ATOM 4973 N N . ASP A 1 629 ? -2.120 10.866 1.266 1.00 93.19 629 ASP A N 1
ATOM 4974 C CA . ASP A 1 629 ? -1.885 11.101 -0.152 1.00 93.19 629 ASP A CA 1
ATOM 4975 C C . ASP A 1 629 ? -2.607 10.054 -1.017 1.00 93.19 629 ASP A C 1
ATOM 4977 O O . ASP A 1 629 ? -3.424 9.263 -0.537 1.00 93.19 629 ASP A O 1
ATOM 4981 N N . LEU A 1 630 ? -2.320 10.064 -2.316 1.00 92.75 630 LEU A N 1
ATOM 4982 C CA . LEU A 1 630 ? -2.806 9.081 -3.288 1.00 92.75 630 LEU A CA 1
ATOM 4983 C C . LEU A 1 630 ? -1.852 7.886 -3.465 1.00 92.75 630 LEU A C 1
ATOM 4985 O O . LEU A 1 630 ? -1.997 7.135 -4.428 1.00 92.75 630 LEU A O 1
ATOM 4989 N N . GLY A 1 631 ? -0.859 7.711 -2.586 1.00 92.06 631 GLY A N 1
ATOM 4990 C CA . GLY A 1 631 ? 0.228 6.742 -2.738 1.00 92.06 631 GLY A CA 1
ATOM 4991 C C . GLY A 1 631 ? -0.245 5.292 -2.849 1.00 92.06 631 GLY A C 1
ATOM 4992 O O . GLY A 1 631 ? 0.492 4.440 -3.335 1.00 92.06 631 GLY A O 1
ATOM 4993 N N . PHE A 1 632 ? -1.494 4.993 -2.487 1.00 96.00 632 PHE A N 1
ATOM 4994 C CA . PHE A 1 632 ? -2.094 3.683 -2.732 1.00 96.00 632 PHE A CA 1
ATOM 4995 C C . PHE A 1 632 ? -2.242 3.343 -4.225 1.00 96.00 632 PHE A C 1
ATOM 4997 O O . PHE A 1 632 ? -2.274 2.162 -4.571 1.00 96.00 632 PHE A O 1
ATOM 5004 N N . ALA A 1 633 ? -2.259 4.342 -5.119 1.00 96.25 633 ALA A N 1
ATOM 5005 C CA . ALA A 1 633 ? -2.362 4.150 -6.568 1.00 96.25 633 ALA A CA 1
ATOM 5006 C C . ALA A 1 633 ? -1.277 3.208 -7.113 1.00 96.25 633 ALA A C 1
ATOM 5008 O O . ALA A 1 633 ? -1.590 2.342 -7.929 1.00 96.25 633 ALA A O 1
ATOM 5009 N N . TRP A 1 634 ? -0.059 3.281 -6.555 1.00 94.25 634 TRP A N 1
ATOM 5010 C CA . TRP A 1 634 ? 1.097 2.441 -6.898 1.00 94.25 634 TRP A CA 1
ATOM 5011 C C . TRP A 1 634 ? 0.833 0.938 -6.875 1.00 94.25 634 TRP A C 1
ATOM 5013 O O . TRP A 1 634 ? 1.585 0.176 -7.471 1.00 94.25 634 TRP A O 1
ATOM 5023 N N . THR A 1 635 ? -0.183 0.503 -6.133 1.00 96.19 635 THR A N 1
ATOM 5024 C CA . THR A 1 635 ? -0.391 -0.909 -5.803 1.00 96.19 635 THR A CA 1
ATOM 5025 C C . THR A 1 635 ? -1.483 -1.589 -6.619 1.00 96.19 635 THR A C 1
ATOM 5027 O O . THR A 1 635 ? -1.702 -2.789 -6.456 1.00 96.19 635 THR A O 1
ATOM 5030 N N . ALA A 1 636 ? -2.166 -0.853 -7.507 1.00 97.94 636 ALA A N 1
ATOM 5031 C CA . ALA A 1 636 ? -3.302 -1.377 -8.267 1.00 97.94 636 ALA A CA 1
ATOM 5032 C C . ALA A 1 636 ? -2.944 -2.647 -9.059 1.00 97.94 636 ALA A C 1
ATOM 5034 O O . ALA A 1 636 ? -3.684 -3.629 -9.000 1.00 97.94 636 ALA A O 1
ATOM 5035 N N . PHE A 1 637 ? -1.781 -2.660 -9.721 1.00 98.25 637 PHE A N 1
ATOM 5036 C CA . PHE A 1 637 ? -1.287 -3.843 -10.423 1.00 98.25 637 PHE A CA 1
ATOM 5037 C C . PHE A 1 637 ? -0.986 -4.999 -9.461 1.00 98.25 637 PHE A C 1
ATOM 5039 O O . PHE A 1 637 ? -1.450 -6.106 -9.692 1.00 98.25 637 PHE A O 1
ATOM 5046 N N . GLN A 1 638 ? -0.258 -4.765 -8.364 1.00 98.38 638 GLN A N 1
ATOM 5047 C CA . GLN A 1 638 ? 0.158 -5.841 -7.454 1.00 98.38 638 GLN A CA 1
ATOM 5048 C C . GLN A 1 638 ? -1.031 -6.515 -6.758 1.00 98.38 638 GLN A C 1
ATOM 5050 O O . GLN A 1 638 ? -1.024 -7.732 -6.588 1.00 98.38 638 GLN A O 1
ATOM 5055 N N . TYR A 1 639 ? -2.067 -5.760 -6.378 1.00 98.75 639 TYR A N 1
ATOM 5056 C CA . TYR A 1 639 ? -3.292 -6.356 -5.835 1.00 98.75 639 TYR A CA 1
ATOM 5057 C C . TYR A 1 639 ? -4.076 -7.130 -6.896 1.00 98.75 639 TYR A C 1
ATOM 5059 O O . TYR A 1 639 ? -4.616 -8.193 -6.597 1.00 98.75 639 TYR A O 1
ATOM 5067 N N . PHE A 1 640 ? -4.115 -6.637 -8.136 1.00 98.75 640 PHE A N 1
ATOM 5068 C CA . PHE A 1 640 ? -4.745 -7.374 -9.227 1.00 98.75 640 PHE A CA 1
ATOM 5069 C C . PHE A 1 640 ? -3.988 -8.676 -9.531 1.00 98.75 640 PHE A C 1
ATOM 5071 O O . PHE A 1 640 ? -4.606 -9.733 -9.620 1.00 98.75 640 PHE A O 1
ATOM 5078 N N . HIS A 1 641 ? -2.656 -8.620 -9.571 1.00 98.31 641 HIS A N 1
ATOM 5079 C CA . HIS A 1 641 ? -1.764 -9.776 -9.709 1.00 98.31 641 HIS A CA 1
ATOM 5080 C C . HIS A 1 641 ? -2.028 -10.825 -8.621 1.00 98.31 641 HIS A C 1
ATOM 5082 O O . HIS A 1 641 ? -2.273 -11.995 -8.906 1.00 98.31 641 HIS A O 1
ATOM 5088 N N . LEU A 1 642 ? -2.107 -10.399 -7.353 1.00 98.62 642 LEU A N 1
ATOM 5089 C CA . LEU A 1 642 ? -2.465 -11.284 -6.239 1.00 98.62 642 LEU A CA 1
ATOM 5090 C C . LEU A 1 642 ? -3.845 -11.929 -6.409 1.00 98.62 642 LEU A C 1
ATOM 5092 O O . LEU A 1 642 ? -3.995 -13.109 -6.086 1.00 98.62 642 LEU A O 1
ATOM 5096 N N . TYR A 1 643 ? -4.844 -11.203 -6.917 1.00 98.69 643 TYR A N 1
ATOM 5097 C CA . TYR A 1 643 ? -6.147 -11.787 -7.245 1.00 98.69 643 TYR A CA 1
ATOM 5098 C C . TYR A 1 643 ? -6.017 -12.896 -8.294 1.00 98.69 643 TYR A C 1
ATOM 5100 O O . TYR A 1 643 ? -6.588 -13.968 -8.105 1.00 98.69 643 TYR A O 1
ATOM 5108 N N . VAL A 1 644 ? -5.240 -12.694 -9.360 1.00 98.50 644 VAL A N 1
ATOM 5109 C CA . VAL A 1 644 ? -5.071 -13.717 -10.402 1.00 98.50 644 VAL A CA 1
ATOM 5110 C C . VAL A 1 644 ? -4.329 -14.948 -9.871 1.00 98.50 644 VAL A C 1
ATOM 5112 O O . VAL A 1 644 ? -4.776 -16.076 -10.105 1.00 98.50 644 VAL A O 1
ATOM 5115 N N . ILE A 1 645 ? -3.265 -14.743 -9.084 1.00 97.75 645 ILE A N 1
ATOM 5116 C CA . ILE A 1 645 ? -2.484 -15.821 -8.456 1.00 97.75 645 ILE A CA 1
ATOM 5117 C C . ILE A 1 645 ? -3.345 -16.645 -7.486 1.00 97.75 645 ILE A C 1
ATOM 5119 O O . ILE A 1 645 ? -3.296 -17.876 -7.491 1.00 97.75 645 ILE A O 1
ATOM 5123 N N . THR A 1 646 ? -4.116 -15.981 -6.622 1.00 97.31 646 THR A N 1
ATOM 5124 C CA . THR A 1 646 ? -4.778 -16.633 -5.475 1.00 97.31 646 THR A CA 1
ATOM 5125 C C . THR A 1 646 ? -6.245 -16.988 -5.720 1.00 97.31 646 THR A C 1
ATOM 5127 O O . THR A 1 646 ? -6.771 -17.895 -5.077 1.00 97.31 646 THR A O 1
ATOM 5130 N N . GLY A 1 647 ? -6.916 -16.288 -6.638 1.00 97.44 647 GLY A N 1
ATOM 5131 C CA . GLY A 1 647 ? -8.367 -16.333 -6.825 1.00 97.44 647 GLY A CA 1
ATOM 5132 C C . GLY A 1 647 ? -9.176 -15.657 -5.713 1.00 97.44 647 GLY A C 1
ATOM 5133 O O . GLY A 1 647 ? -10.387 -15.860 -5.652 1.00 97.44 647 GLY A O 1
ATOM 5134 N N . ASP A 1 648 ? -8.541 -14.895 -4.817 1.00 97.75 648 ASP A N 1
ATOM 5135 C CA . ASP A 1 648 ? -9.221 -14.223 -3.707 1.00 97.75 648 ASP A CA 1
ATOM 5136 C C . ASP A 1 648 ? -9.779 -12.851 -4.134 1.00 97.75 648 ASP A C 1
ATOM 5138 O O . ASP A 1 648 ? -9.045 -11.900 -4.418 1.00 97.75 648 ASP A O 1
ATOM 5142 N N . GLU A 1 649 ? -11.111 -12.757 -4.160 1.00 97.81 649 GLU A N 1
ATOM 5143 C CA . GLU A 1 649 ? -11.892 -11.566 -4.524 1.00 97.81 649 GLU A CA 1
ATOM 5144 C C . GLU A 1 649 ? -11.629 -10.351 -3.618 1.00 97.81 649 GLU A C 1
ATOM 5146 O O . GLU A 1 649 ? -11.858 -9.212 -4.041 1.00 97.81 649 GLU A O 1
ATOM 5151 N N . HIS A 1 650 ? -11.117 -10.552 -2.394 1.00 98.38 650 HIS A N 1
ATOM 5152 C CA . HIS A 1 650 ? -10.668 -9.447 -1.541 1.00 98.38 650 HIS A CA 1
ATOM 5153 C C . HIS A 1 650 ? -9.629 -8.600 -2.277 1.00 98.38 650 HIS A C 1
ATOM 5155 O O . HIS A 1 650 ? -9.769 -7.379 -2.369 1.00 98.38 650 HIS A O 1
ATOM 5161 N N . TRP A 1 651 ? -8.628 -9.245 -2.884 1.00 98.62 651 TRP A N 1
ATOM 5162 C CA . TRP A 1 651 ? -7.564 -8.542 -3.599 1.00 98.62 651 TRP A CA 1
ATOM 5163 C C . TRP A 1 651 ? -8.080 -7.815 -4.835 1.00 98.62 651 TRP A C 1
ATOM 5165 O O . TRP A 1 651 ? -7.643 -6.695 -5.093 1.00 98.62 651 TRP A O 1
ATOM 5175 N N . LEU A 1 652 ? -9.071 -8.370 -5.542 1.00 98.62 652 LEU A N 1
ATOM 5176 C CA . LEU A 1 652 ? -9.702 -7.672 -6.663 1.00 98.62 652 LEU A CA 1
ATOM 5177 C C . LEU A 1 652 ? -10.402 -6.393 -6.198 1.00 98.62 652 LEU A C 1
ATOM 5179 O O . LEU A 1 652 ? -10.292 -5.343 -6.834 1.00 98.62 652 LEU A O 1
ATOM 5183 N N . LYS A 1 653 ? -11.112 -6.453 -5.068 1.00 98.69 653 LYS A N 1
ATOM 5184 C CA . LYS A 1 653 ? -11.773 -5.272 -4.512 1.00 98.69 653 LYS A CA 1
ATOM 5185 C C . LYS A 1 653 ? -10.762 -4.205 -4.086 1.00 98.69 653 LYS A C 1
ATOM 5187 O O . LYS A 1 653 ? -10.975 -3.024 -4.359 1.00 98.69 653 LYS A O 1
ATOM 5192 N N . VAL A 1 654 ? -9.652 -4.604 -3.469 1.00 98.62 654 VAL A N 1
ATOM 5193 C CA . VAL A 1 654 ? -8.570 -3.683 -3.093 1.00 98.62 654 VAL A CA 1
ATOM 5194 C C . VAL A 1 654 ? -7.902 -3.072 -4.332 1.00 98.62 654 VAL A C 1
ATOM 5196 O O . VAL A 1 654 ? -7.695 -1.859 -4.370 1.00 98.62 654 VAL A O 1
ATOM 5199 N N . ALA A 1 655 ? -7.657 -3.870 -5.377 1.00 98.69 655 ALA A N 1
ATOM 5200 C CA . ALA A 1 655 ? -7.126 -3.399 -6.656 1.00 98.69 655 ALA A CA 1
ATOM 5201 C C . ALA A 1 655 ? -8.032 -2.336 -7.295 1.00 98.69 655 ALA A C 1
ATOM 5203 O O . ALA A 1 655 ? -7.550 -1.295 -7.737 1.00 98.69 655 ALA A O 1
ATOM 5204 N N . ARG A 1 656 ? -9.355 -2.545 -7.269 1.00 98.62 656 ARG A N 1
ATOM 5205 C CA . ARG A 1 656 ? -10.347 -1.566 -7.744 1.00 98.62 656 ARG A CA 1
ATOM 5206 C C . ARG A 1 656 ? -10.325 -0.268 -6.941 1.00 98.62 656 ARG A C 1
ATOM 5208 O O . ARG A 1 656 ? -10.378 0.809 -7.528 1.00 98.62 656 ARG A O 1
ATOM 5215 N N . ILE A 1 657 ? -10.200 -0.340 -5.615 1.00 98.50 657 ILE A N 1
ATOM 5216 C CA . ILE A 1 657 ? -10.065 0.858 -4.769 1.00 98.50 657 ILE A CA 1
ATOM 5217 C C . ILE A 1 657 ? -8.784 1.626 -5.127 1.00 98.50 657 ILE A C 1
ATOM 5219 O O . ILE A 1 657 ? -8.838 2.842 -5.313 1.00 98.50 657 ILE A O 1
ATOM 5223 N N . ALA A 1 658 ? -7.652 0.931 -5.275 1.00 98.12 658 ALA A N 1
ATOM 5224 C CA . ALA A 1 658 ? -6.386 1.542 -5.680 1.00 98.12 658 ALA A CA 1
ATOM 5225 C C . ALA A 1 658 ? -6.462 2.169 -7.084 1.00 98.12 658 ALA A C 1
ATOM 5227 O O . ALA A 1 658 ? -5.951 3.270 -7.291 1.00 98.12 658 ALA A O 1
ATOM 5228 N N . ALA A 1 659 ? -7.130 1.510 -8.035 1.00 97.81 659 ALA A N 1
ATOM 5229 C CA . ALA A 1 659 ? -7.240 1.968 -9.417 1.00 97.81 659 ALA A CA 1
ATOM 5230 C C . ALA A 1 659 ? -8.218 3.138 -9.594 1.00 97.81 659 ALA A C 1
ATOM 5232 O O . ALA A 1 659 ? -7.898 4.083 -10.317 1.00 97.81 659 ALA A O 1
ATOM 5233 N N . HIS A 1 660 ? -9.385 3.102 -8.947 1.00 98.00 660 HIS A N 1
ATOM 5234 C CA . HIS A 1 660 ? -10.435 4.104 -9.138 1.00 98.00 660 HIS A CA 1
ATOM 5235 C C . HIS A 1 660 ? -10.382 5.222 -8.093 1.00 98.00 660 HIS A C 1
ATOM 5237 O O . HIS A 1 660 ? -10.223 6.392 -8.439 1.00 98.00 660 HIS A O 1
ATOM 5243 N N . ASN A 1 661 ? -10.474 4.891 -6.803 1.00 97.44 661 ASN A N 1
ATOM 5244 C CA . ASN A 1 661 ? -10.742 5.891 -5.765 1.00 97.44 661 ASN A CA 1
ATOM 5245 C C . ASN A 1 661 ? -9.601 6.901 -5.580 1.00 97.44 661 ASN A C 1
ATOM 5247 O O . ASN A 1 661 ? -9.839 8.039 -5.168 1.00 97.44 661 ASN A O 1
ATOM 5251 N N . THR A 1 662 ? -8.368 6.502 -5.891 1.00 95.12 662 THR A N 1
ATOM 5252 C CA . THR A 1 662 ? -7.178 7.364 -5.827 1.00 95.12 662 THR A CA 1
ATOM 5253 C C . THR A 1 662 ? -7.219 8.505 -6.845 1.00 95.12 662 THR A C 1
ATOM 5255 O O . THR A 1 662 ? -6.477 9.467 -6.690 1.00 95.12 662 THR A O 1
ATOM 5258 N N . LYS A 1 663 ? -8.101 8.455 -7.853 1.00 94.38 663 LYS A N 1
ATOM 5259 C CA . LYS A 1 663 ? -8.268 9.494 -8.887 1.00 94.38 663 LYS A CA 1
ATOM 5260 C C . LYS A 1 663 ? -9.281 10.576 -8.514 1.00 94.38 663 LYS A C 1
ATOM 5262 O O . LYS A 1 663 ? -9.446 11.533 -9.259 1.00 94.38 663 LYS A O 1
ATOM 5267 N N . GLN A 1 664 ? -9.931 10.486 -7.352 1.00 92.62 664 GLN A N 1
ATOM 5268 C CA . GLN A 1 664 ? -10.954 11.458 -6.938 1.00 92.62 664 GLN A CA 1
ATOM 5269 C C . GLN A 1 664 ? -10.445 12.906 -6.783 1.00 92.62 664 GLN A C 1
ATOM 5271 O O . GLN A 1 664 ? -11.256 13.830 -6.842 1.00 92.62 664 GLN A O 1
ATOM 5276 N N . SER A 1 665 ? -9.136 13.119 -6.594 1.00 89.94 665 SER A N 1
ATOM 5277 C CA . SER A 1 665 ? -8.507 14.453 -6.583 1.00 89.94 665 SER A CA 1
ATOM 5278 C C . SER A 1 665 ? -7.832 14.848 -7.891 1.00 89.94 665 SER A C 1
ATOM 5280 O O . SER A 1 665 ? -7.170 15.886 -7.944 1.00 89.94 665 SER A O 1
ATOM 5282 N N . MET A 1 666 ? -7.968 14.031 -8.931 1.00 94.94 666 MET A N 1
ATOM 5283 C CA . MET A 1 666 ? -7.484 14.354 -10.263 1.00 94.94 666 MET A CA 1
ATOM 5284 C C . MET A 1 666 ? -8.466 15.305 -10.951 1.00 94.94 666 MET A C 1
ATOM 5286 O O . MET A 1 666 ? -9.680 15.202 -10.773 1.00 94.94 666 MET A O 1
ATOM 5290 N N . ASN A 1 667 ? -7.951 16.227 -11.756 1.00 96.69 667 ASN A N 1
ATOM 5291 C CA . ASN A 1 667 ? -8.725 17.233 -12.477 1.00 96.69 667 ASN A CA 1
ATOM 5292 C C . ASN A 1 667 ? -9.481 16.680 -13.703 1.00 96.69 667 ASN A C 1
ATOM 5294 O O . ASN A 1 667 ? -9.576 17.337 -14.742 1.00 96.69 667 ASN A O 1
ATOM 5298 N N . LEU A 1 668 ? -10.008 15.462 -13.607 1.00 96.31 668 LEU A N 1
ATOM 5299 C CA . LEU A 1 668 ? -10.716 14.818 -14.707 1.00 96.31 668 LEU A CA 1
ATOM 5300 C C . LEU A 1 668 ? -11.919 15.656 -15.132 1.00 96.31 668 LEU A C 1
ATOM 5302 O O . LEU A 1 668 ? -12.627 16.227 -14.299 1.00 96.31 668 LEU A O 1
ATOM 5306 N N . TYR A 1 669 ? -12.108 15.766 -16.446 1.00 95.75 669 TYR A N 1
ATOM 5307 C CA . TYR A 1 669 ? -13.136 16.597 -17.074 1.00 95.75 669 TYR A CA 1
ATOM 5308 C C . TYR A 1 669 ? -13.069 18.080 -16.668 1.00 95.75 669 TYR A C 1
ATOM 5310 O O . TYR A 1 669 ? -14.033 18.826 -16.852 1.00 95.75 669 TYR A O 1
ATOM 5318 N N . GLN A 1 670 ? -11.923 18.514 -16.129 1.00 95.38 670 GLN A N 1
ATOM 5319 C CA . GLN A 1 670 ? -11.660 19.862 -15.627 1.00 95.38 670 GLN A CA 1
ATOM 5320 C C . GLN A 1 670 ? -12.618 20.302 -14.504 1.00 95.38 670 GLN A C 1
ATOM 5322 O O . GLN A 1 670 ? -12.898 21.494 -14.356 1.00 95.38 670 GLN A O 1
ATOM 5327 N N . GLU A 1 671 ? -13.135 19.351 -13.716 1.00 92.94 671 GLU A N 1
ATOM 5328 C CA . GLU A 1 671 ? -14.087 19.631 -12.632 1.00 92.94 671 GLU A CA 1
ATOM 5329 C C . GLU A 1 671 ? -13.458 20.411 -11.468 1.00 92.94 671 GLU A C 1
ATOM 5331 O O . GLU A 1 671 ? -14.112 21.278 -10.885 1.00 92.94 671 GLU A O 1
ATOM 5336 N N . LEU A 1 672 ? -12.202 20.110 -11.120 1.00 92.31 672 LEU A N 1
ATOM 5337 C CA . LEU A 1 672 ? -11.527 20.698 -9.955 1.00 92.31 672 LEU A CA 1
ATOM 5338 C C . LEU A 1 672 ? -10.820 22.015 -10.300 1.00 92.31 672 LEU A C 1
ATOM 5340 O O . LEU A 1 672 ? -10.889 22.983 -9.542 1.00 92.31 672 LEU A O 1
ATOM 5344 N N . PHE A 1 673 ? -10.172 22.062 -11.462 1.00 94.81 673 PHE A N 1
ATOM 5345 C CA . PHE A 1 673 ? -9.396 23.184 -11.984 1.00 94.81 673 PHE A CA 1
ATOM 5346 C C . PHE A 1 673 ? -9.809 23.470 -13.443 1.00 94.81 673 PHE A C 1
ATOM 5348 O O . PHE A 1 673 ? -9.133 23.046 -14.390 1.00 94.81 673 PHE A O 1
ATOM 5355 N N . PRO A 1 674 ? -10.923 24.197 -13.656 1.00 95.75 674 PRO A N 1
ATOM 5356 C CA . PRO A 1 674 ? -11.405 24.538 -14.991 1.00 95.75 674 PRO A CA 1
ATOM 5357 C C . PRO A 1 674 ? -10.350 25.248 -15.851 1.00 95.75 674 PRO A C 1
ATOM 5359 O O . PRO A 1 674 ? -9.745 26.235 -15.427 1.00 95.75 674 PRO A O 1
ATOM 5362 N N . GLY A 1 675 ? -10.158 24.778 -17.087 1.00 96.12 675 GLY A N 1
ATOM 5363 C CA . GLY A 1 675 ? -9.202 25.339 -18.047 1.00 96.12 675 GLY A CA 1
ATOM 5364 C C . GLY A 1 675 ? -7.754 24.878 -17.869 1.00 96.12 675 GLY A C 1
ATOM 5365 O O . GLY A 1 675 ? -6.884 25.367 -18.589 1.00 96.12 675 GLY A O 1
ATOM 5366 N N . GLN A 1 676 ? -7.487 23.966 -16.932 1.00 97.12 676 GLN A N 1
ATOM 5367 C CA . GLN A 1 676 ? -6.162 23.397 -16.681 1.00 97.12 676 GLN A CA 1
ATOM 5368 C C . GLN A 1 676 ? -6.087 21.937 -17.148 1.00 97.12 676 GLN A C 1
ATOM 5370 O O . GLN A 1 676 ? -7.133 21.304 -17.305 1.00 97.12 676 GLN A O 1
ATOM 5375 N N . PRO A 1 677 ? -4.878 21.383 -17.366 1.00 97.31 677 PRO A N 1
ATOM 5376 C CA . PRO A 1 677 ? -4.714 19.978 -17.737 1.00 97.31 677 PRO A CA 1
ATOM 5377 C C . PRO A 1 677 ? -5.414 19.012 -16.767 1.00 97.31 677 PRO A C 1
ATOM 5379 O O . PRO A 1 677 ? -5.431 19.227 -15.553 1.00 97.31 677 PRO A O 1
ATOM 5382 N N . GLU A 1 678 ? -5.999 17.943 -17.308 1.00 97.94 678 GLU A N 1
ATOM 5383 C CA . GLU A 1 678 ? -6.879 17.040 -16.551 1.00 97.94 678 GLU A CA 1
ATOM 5384 C C . GLU A 1 678 ? -6.133 16.055 -15.642 1.00 97.94 678 GLU A C 1
ATOM 5386 O O . GLU A 1 678 ? -6.693 15.583 -14.659 1.00 97.94 678 GLU A O 1
ATOM 5391 N N . GLY A 1 679 ? -4.858 15.777 -15.916 1.00 96.75 679 GLY A N 1
ATOM 5392 C CA . GLY A 1 679 ? -4.023 14.889 -15.103 1.00 96.75 679 GLY A CA 1
ATOM 5393 C C . GLY A 1 679 ? -3.458 15.540 -13.836 1.00 96.75 679 GLY A C 1
ATOM 5394 O O . GLY A 1 679 ? -2.737 14.880 -13.094 1.00 96.75 679 GLY A O 1
ATOM 5395 N N . LEU A 1 680 ? -3.739 16.825 -13.582 1.00 97.62 680 LEU A N 1
ATOM 5396 C CA . LEU A 1 680 ? -3.304 17.506 -12.360 1.00 97.62 680 LEU A CA 1
ATOM 5397 C C . LEU A 1 680 ? -4.007 16.922 -11.132 1.00 97.62 680 LEU A C 1
ATOM 5399 O O . LEU A 1 680 ? -5.225 16.750 -11.128 1.00 97.62 680 LEU A O 1
ATOM 5403 N N . GLN A 1 681 ? -3.240 16.668 -10.075 1.00 94.75 681 GLN A N 1
ATOM 5404 C CA . GLN A 1 681 ? -3.725 16.068 -8.835 1.00 94.75 681 GLN A CA 1
ATOM 5405 C C . GLN A 1 681 ? -2.941 16.580 -7.620 1.00 94.75 681 GLN A C 1
ATOM 5407 O O . GLN A 1 681 ? -1.735 16.790 -7.701 1.00 94.75 681 GLN A O 1
ATOM 5412 N N . MET A 1 682 ? -3.614 16.779 -6.488 1.00 92.75 682 MET A N 1
ATOM 5413 C CA . MET A 1 682 ? -2.978 17.204 -5.233 1.00 92.75 682 MET A CA 1
ATOM 5414 C C . MET A 1 682 ? -2.080 16.107 -4.636 1.00 92.75 682 MET A C 1
ATOM 5416 O O . MET A 1 682 ? -2.469 14.944 -4.638 1.00 92.75 682 MET A O 1
ATOM 5420 N N . GLU A 1 683 ? -0.925 16.488 -4.082 1.00 92.81 683 GLU A N 1
ATOM 5421 C CA . GLU A 1 683 ? 0.022 15.591 -3.404 1.00 92.81 683 GLU A CA 1
ATOM 5422 C C . GLU A 1 683 ? -0.538 15.008 -2.099 1.00 92.81 683 GLU A C 1
ATOM 5424 O O . GLU A 1 683 ? -0.831 13.816 -2.056 1.00 92.81 683 GLU A O 1
ATOM 5429 N N . ALA A 1 684 ? -0.723 15.821 -1.054 1.00 93.19 684 ALA A N 1
ATOM 5430 C CA . ALA A 1 684 ? -1.179 15.327 0.245 1.00 93.19 684 ALA A CA 1
ATOM 5431 C C . ALA A 1 684 ? -2.053 16.326 1.008 1.00 93.19 684 ALA A C 1
ATOM 5433 O O . ALA A 1 684 ? -2.019 17.540 0.794 1.00 93.19 684 ALA A O 1
ATOM 5434 N N . PHE A 1 685 ? -2.821 15.810 1.967 1.00 93.06 685 PHE A N 1
ATOM 5435 C CA . PHE A 1 685 ? -3.678 16.578 2.866 1.00 93.06 685 PHE A CA 1
ATOM 5436 C C . PHE A 1 685 ? -3.880 15.877 4.214 1.00 93.06 685 PHE A C 1
ATOM 5438 O O . PHE A 1 685 ? -3.530 14.720 4.409 1.00 93.06 685 PHE A O 1
ATOM 5445 N N . THR A 1 686 ? -4.433 16.594 5.190 1.00 91.25 686 THR A N 1
ATOM 5446 C CA . THR A 1 686 ? -4.736 16.058 6.523 1.00 91.25 686 THR A CA 1
ATOM 5447 C C . THR A 1 686 ? -6.219 15.715 6.625 1.00 91.25 686 THR A C 1
ATOM 5449 O O . THR A 1 686 ? -7.066 16.606 6.539 1.00 91.25 686 THR A O 1
ATOM 5452 N N . ILE A 1 687 ? -6.534 14.435 6.841 1.00 92.56 687 ILE A N 1
ATOM 5453 C CA . ILE A 1 687 ? -7.916 13.949 7.005 1.00 92.56 687 ILE A CA 1
ATOM 5454 C C . ILE A 1 687 ? -8.442 14.192 8.423 1.00 92.56 687 ILE A C 1
ATOM 5456 O O . ILE A 1 687 ? -9.575 14.639 8.584 1.00 92.56 687 ILE A O 1
ATOM 5460 N N . ARG A 1 688 ?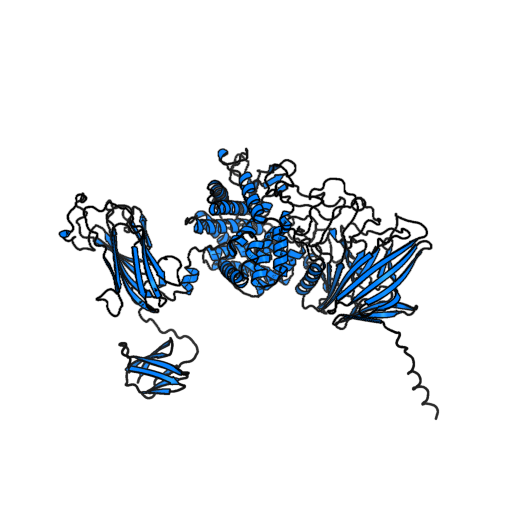 -7.626 13.916 9.447 1.00 89.50 688 ARG A N 1
ATOM 5461 C CA . ARG A 1 688 ? -8.023 14.028 10.860 1.00 89.50 688 ARG A CA 1
ATOM 5462 C C . ARG A 1 688 ? -8.348 15.463 11.286 1.00 89.50 688 ARG A C 1
ATOM 5464 O O . ARG A 1 688 ? -7.774 16.418 10.762 1.00 89.50 688 ARG A O 1
ATOM 5471 N N . THR A 1 689 ? -9.144 15.608 12.344 1.00 90.94 689 THR A N 1
ATOM 5472 C CA . THR A 1 689 ? -9.214 16.869 13.099 1.00 90.94 689 THR A CA 1
ATOM 5473 C C . THR A 1 689 ? -7.927 17.073 13.913 1.00 90.94 689 THR A C 1
ATOM 5475 O O . THR A 1 689 ? -7.410 16.126 14.519 1.00 90.94 689 THR A O 1
ATOM 5478 N N . SER A 1 690 ? -7.400 18.300 13.945 1.00 87.00 690 SER A N 1
ATOM 5479 C CA . SER A 1 690 ? -6.260 18.717 14.783 1.00 87.00 690 SER A CA 1
ATOM 5480 C C . SER A 1 690 ? -6.577 20.037 15.508 1.00 87.00 690 SER A C 1
ATOM 5482 O O . SER A 1 690 ? -7.729 20.310 15.822 1.00 87.00 690 SER A O 1
ATOM 5484 N N . ASP A 1 691 ? -5.572 20.882 15.746 1.00 85.62 691 ASP A N 1
ATOM 5485 C CA . ASP A 1 691 ? -5.724 22.329 15.977 1.00 85.62 691 ASP A CA 1
ATOM 5486 C C . ASP A 1 691 ? -6.338 23.091 14.778 1.00 85.62 691 ASP A C 1
ATOM 5488 O O . ASP A 1 691 ? -6.467 24.316 14.809 1.00 85.62 691 ASP A O 1
ATOM 5492 N N . ARG A 1 692 ? -6.684 22.377 13.699 1.00 89.75 692 ARG A N 1
ATOM 5493 C CA . ARG A 1 692 ? -7.364 22.884 12.509 1.00 89.75 692 ARG A CA 1
ATOM 5494 C C . ARG A 1 692 ? -8.488 21.929 12.082 1.00 89.75 692 ARG A C 1
ATOM 5496 O O . ARG A 1 692 ? -8.402 20.728 12.356 1.00 89.75 692 ARG A O 1
ATOM 5503 N N . PRO A 1 693 ? -9.521 22.446 11.391 1.00 92.81 693 PRO A N 1
ATOM 5504 C CA . PRO A 1 693 ? -10.559 21.620 10.778 1.00 92.81 693 PRO A CA 1
ATOM 5505 C C . PRO A 1 693 ? -9.995 20.644 9.739 1.00 92.81 693 PRO A C 1
ATOM 5507 O O . PRO A 1 693 ? -8.928 20.883 9.157 1.00 92.81 693 PRO A O 1
ATOM 5510 N N . ARG A 1 694 ? -10.727 19.562 9.478 1.00 93.88 694 ARG A N 1
ATOM 5511 C CA . ARG A 1 694 ? -10.352 18.515 8.519 1.00 93.88 694 ARG A CA 1
ATOM 5512 C C . ARG A 1 694 ? -10.131 19.090 7.118 1.00 93.88 694 ARG A C 1
ATOM 5514 O O . ARG A 1 694 ? -10.784 20.047 6.707 1.00 93.88 694 ARG A O 1
ATOM 5521 N N . ARG A 1 695 ? -9.212 18.485 6.357 1.00 92.31 695 ARG A N 1
ATOM 5522 C CA . ARG A 1 695 ? -8.912 18.823 4.949 1.00 92.31 695 ARG A CA 1
ATOM 5523 C C . ARG A 1 695 ? -8.415 20.262 4.717 1.00 92.31 695 ARG A C 1
ATOM 5525 O O . ARG A 1 695 ? -8.515 20.773 3.602 1.00 92.31 695 ARG A O 1
ATOM 5532 N N . THR A 1 696 ? -7.877 20.929 5.744 1.00 88.69 696 THR A N 1
ATOM 5533 C CA . THR A 1 696 ? -7.357 22.312 5.636 1.00 88.69 696 THR A CA 1
ATOM 5534 C C . THR A 1 696 ? -5.835 22.422 5.533 1.00 88.69 696 THR A C 1
ATOM 5536 O O . THR A 1 696 ? -5.333 23.450 5.083 1.00 88.69 696 THR A O 1
ATOM 5539 N N . GLY A 1 697 ? -5.089 21.399 5.958 1.00 85.19 697 GLY A N 1
ATOM 5540 C CA . GLY A 1 697 ? -3.628 21.335 5.846 1.00 85.19 697 GLY A CA 1
ATOM 5541 C C . GLY A 1 697 ? -3.204 20.312 4.799 1.00 85.19 697 GLY A C 1
ATOM 5542 O O . GLY A 1 697 ? -3.844 19.268 4.690 1.00 85.19 697 GLY A O 1
ATOM 5543 N N . GLY A 1 698 ? -2.146 20.600 4.043 1.00 88.50 698 GLY A N 1
ATOM 5544 C CA . GLY A 1 698 ? -1.664 19.742 2.962 1.00 88.50 698 GLY A CA 1
ATOM 5545 C C . GLY A 1 698 ? -0.622 20.427 2.083 1.00 88.50 698 GLY A C 1
ATOM 5546 O O . GLY A 1 698 ? -0.250 21.575 2.340 1.00 88.50 698 GLY A O 1
ATOM 5547 N N . VAL A 1 699 ? -0.193 19.726 1.040 1.00 91.62 699 VAL A N 1
ATOM 5548 C CA . VAL A 1 699 ? 0.674 20.235 -0.025 1.00 91.62 699 VAL A CA 1
ATOM 5549 C C . VAL A 1 699 ? -0.178 20.349 -1.282 1.00 91.62 699 VAL A C 1
ATOM 5551 O O . VAL A 1 699 ? -0.542 19.366 -1.925 1.00 91.62 699 VAL A O 1
ATOM 5554 N N . PHE A 1 700 ? -0.552 21.582 -1.608 1.00 93.00 700 PHE A N 1
ATOM 5555 C CA . PHE A 1 700 ? -1.464 21.875 -2.710 1.00 93.00 700 PHE A CA 1
ATOM 5556 C C . PHE A 1 700 ? -0.709 22.024 -4.039 1.00 93.00 700 PHE A C 1
ATOM 5558 O O . PHE A 1 700 ? -0.752 23.066 -4.696 1.00 93.00 700 PHE A O 1
ATOM 5565 N N . GLU A 1 701 ? 0.034 20.978 -4.395 1.00 95.25 701 GLU A N 1
ATOM 5566 C CA . GLU A 1 701 ? 0.866 20.889 -5.595 1.00 95.25 701 GLU A CA 1
ATOM 5567 C C . GLU A 1 701 ? 0.694 19.505 -6.240 1.00 95.25 701 GLU A C 1
ATOM 5569 O O . GLU A 1 701 ? 0.392 18.537 -5.545 1.00 95.25 701 GLU A O 1
ATOM 5574 N N . THR A 1 702 ? 0.888 19.407 -7.553 1.00 96.94 702 THR A N 1
ATOM 5575 C CA . THR A 1 702 ? 1.103 18.136 -8.256 1.00 96.94 702 THR A CA 1
ATOM 5576 C C . THR A 1 702 ? 2.597 17.908 -8.374 1.00 96.94 702 THR A C 1
ATOM 5578 O O . THR A 1 702 ? 3.273 18.691 -9.041 1.00 96.94 702 THR A O 1
ATOM 5581 N N . LEU A 1 703 ? 3.121 16.868 -7.729 1.00 95.88 703 LEU A N 1
ATOM 5582 C CA . LEU A 1 703 ? 4.515 16.453 -7.877 1.00 95.88 703 LEU A CA 1
ATOM 5583 C C . LEU A 1 703 ? 4.637 15.457 -9.033 1.00 95.88 703 LEU A C 1
ATOM 5585 O O . LEU A 1 703 ? 3.657 14.832 -9.441 1.00 95.88 703 LEU A O 1
ATOM 5589 N N . ASN A 1 704 ? 5.843 15.280 -9.575 1.00 95.31 704 ASN A N 1
ATOM 5590 C CA . ASN A 1 704 ? 6.010 14.386 -10.724 1.00 95.31 704 ASN A CA 1
ATOM 5591 C C . ASN A 1 704 ? 5.678 12.914 -10.392 1.00 95.31 704 ASN A C 1
ATOM 5593 O O . ASN A 1 704 ? 5.130 12.199 -11.235 1.00 95.31 704 ASN A O 1
ATOM 5597 N N . TRP A 1 705 ? 5.913 12.470 -9.149 1.00 95.06 705 TRP A N 1
ATOM 5598 C CA . TRP A 1 705 ? 5.511 11.132 -8.705 1.00 95.06 705 TRP A CA 1
ATOM 5599 C C . TRP A 1 705 ? 4.000 10.883 -8.790 1.00 95.06 705 TRP A C 1
ATOM 5601 O O . TRP A 1 705 ? 3.612 9.734 -8.984 1.00 95.06 705 TRP A O 1
ATOM 5611 N N . ASN A 1 706 ? 3.148 11.917 -8.698 1.00 96.50 706 ASN A N 1
ATOM 5612 C CA . ASN A 1 706 ? 1.698 11.756 -8.827 1.00 96.50 706 ASN A CA 1
ATOM 5613 C C . ASN A 1 706 ? 1.333 11.110 -10.171 1.00 96.50 706 ASN A C 1
ATOM 5615 O O . ASN A 1 706 ? 0.456 10.252 -10.222 1.00 96.50 706 ASN A O 1
ATOM 5619 N N . PHE A 1 707 ? 2.020 11.492 -11.253 1.00 97.25 707 PHE A N 1
ATOM 5620 C CA . PHE A 1 707 ? 1.807 10.894 -12.571 1.00 97.25 707 PHE A CA 1
ATOM 5621 C C . PHE A 1 707 ? 2.321 9.455 -12.612 1.00 97.25 707 PHE A C 1
ATOM 5623 O O . PHE A 1 707 ? 1.604 8.553 -13.044 1.00 97.25 707 PHE A O 1
ATOM 5630 N N . ALA A 1 708 ? 3.546 9.236 -12.126 1.00 96.62 708 ALA A N 1
ATOM 5631 C CA . ALA A 1 708 ? 4.174 7.919 -12.108 1.00 96.62 708 ALA A CA 1
ATOM 5632 C C . ALA A 1 708 ? 3.343 6.890 -11.320 1.00 96.62 708 ALA A C 1
ATOM 5634 O O . ALA A 1 708 ? 3.150 5.777 -11.798 1.00 96.62 708 ALA A O 1
ATOM 5635 N N . ALA A 1 709 ? 2.774 7.289 -10.177 1.00 96.12 709 ALA A N 1
ATOM 5636 C CA . ALA A 1 709 ? 1.987 6.421 -9.301 1.00 96.12 709 ALA A CA 1
ATOM 5637 C C . ALA A 1 709 ? 0.736 5.831 -9.953 1.00 96.12 709 ALA A C 1
ATOM 5639 O O . ALA A 1 709 ? 0.297 4.751 -9.564 1.00 96.12 709 ALA A O 1
ATOM 5640 N N . HIS A 1 710 ? 0.153 6.531 -10.928 1.00 97.44 710 HIS A N 1
ATOM 5641 C CA . HIS A 1 710 ? -0.957 6.002 -11.720 1.00 97.44 710 HIS A CA 1
ATOM 5642 C C . HIS A 1 710 ? -0.467 5.260 -12.959 1.00 97.44 710 HIS A C 1
ATOM 5644 O O . HIS A 1 710 ? -1.012 4.211 -13.295 1.00 97.44 710 HIS A O 1
ATOM 5650 N N . LEU A 1 711 ? 0.538 5.805 -13.648 1.00 97.75 711 LEU A N 1
ATOM 5651 C CA . LEU A 1 711 ? 0.963 5.307 -14.953 1.00 97.75 711 LEU A CA 1
ATOM 5652 C C . LEU A 1 711 ? 1.766 4.005 -14.877 1.00 97.75 711 LEU A C 1
ATOM 5654 O O . LEU A 1 711 ? 1.555 3.158 -15.737 1.00 97.75 711 LEU A O 1
ATOM 5658 N N . ASP A 1 712 ? 2.632 3.804 -13.876 1.00 95.81 712 ASP A N 1
ATOM 5659 C CA . ASP A 1 712 ? 3.371 2.538 -13.692 1.00 95.81 712 ASP A CA 1
ATOM 5660 C C . ASP A 1 712 ? 2.417 1.334 -13.569 1.00 95.81 712 ASP A C 1
ATOM 5662 O O . ASP A 1 712 ? 2.466 0.456 -14.432 1.00 95.81 712 ASP A O 1
ATOM 5666 N N . PRO A 1 713 ? 1.467 1.286 -12.612 1.00 96.88 713 PRO A N 1
ATOM 5667 C CA . PRO A 1 713 ? 0.569 0.140 -12.505 1.00 96.88 713 PRO A CA 1
ATOM 5668 C C . PRO A 1 713 ? -0.352 -0.011 -13.724 1.00 96.88 713 PRO A C 1
ATOM 5670 O O . PRO A 1 713 ? -0.653 -1.135 -14.113 1.00 96.88 713 PRO A O 1
ATOM 5673 N N . MET A 1 714 ? -0.773 1.082 -14.373 1.00 97.75 714 MET A N 1
ATOM 5674 C CA . MET A 1 714 ? -1.545 1.010 -15.623 1.00 97.75 714 MET A CA 1
ATOM 5675 C C . MET A 1 714 ? -0.733 0.395 -16.767 1.00 97.75 714 MET A C 1
ATOM 5677 O O . MET A 1 714 ? -1.229 -0.477 -17.474 1.00 97.75 714 MET A O 1
ATOM 5681 N N . ASN A 1 715 ? 0.524 0.805 -16.926 1.00 95.12 715 ASN A N 1
ATOM 5682 C CA . ASN A 1 715 ? 1.439 0.233 -17.907 1.00 95.12 715 ASN A CA 1
ATOM 5683 C C . ASN A 1 715 ? 1.689 -1.252 -17.624 1.00 95.12 715 ASN A C 1
ATOM 5685 O O . ASN A 1 715 ? 1.670 -2.052 -18.554 1.00 95.12 715 ASN A O 1
ATOM 5689 N N . ARG A 1 716 ? 1.817 -1.640 -16.352 1.00 94.75 716 ARG A N 1
ATOM 5690 C CA . ARG A 1 716 ? 1.953 -3.041 -15.931 1.00 94.75 716 ARG A CA 1
ATOM 5691 C C . ARG A 1 716 ? 0.704 -3.892 -16.198 1.00 94.75 716 ARG A C 1
ATOM 5693 O O . ARG A 1 716 ? 0.811 -5.063 -16.549 1.00 94.75 716 ARG A O 1
ATOM 5700 N N . LEU A 1 717 ? -0.489 -3.307 -16.098 1.00 96.19 717 LEU A N 1
ATOM 5701 C CA . LEU A 1 717 ? -1.732 -3.965 -16.515 1.00 96.19 717 LEU A CA 1
ATOM 5702 C C . LEU A 1 717 ? -1.790 -4.159 -18.040 1.00 96.19 717 LEU A C 1
ATOM 5704 O O . LEU A 1 717 ? -2.197 -5.228 -18.498 1.00 96.19 717 LEU A O 1
ATOM 5708 N N . ILE A 1 718 ? -1.336 -3.178 -18.834 1.00 93.06 718 ILE A N 1
ATOM 5709 C CA . ILE A 1 718 ? -1.224 -3.329 -20.299 1.00 93.06 718 ILE A CA 1
ATOM 5710 C C . ILE A 1 718 ? -0.234 -4.442 -20.639 1.00 93.06 718 ILE A C 1
ATOM 5712 O O . ILE A 1 718 ? -0.478 -5.275 -21.505 1.00 93.06 718 ILE A O 1
ATOM 5716 N N . ASP A 1 719 ? 0.877 -4.442 -19.934 1.00 89.69 719 ASP A N 1
ATOM 5717 C CA . ASP A 1 719 ? 1.955 -5.403 -20.035 1.00 89.69 719 ASP A CA 1
ATOM 5718 C C . ASP A 1 719 ? 1.499 -6.848 -19.809 1.00 89.69 719 ASP A C 1
ATOM 5720 O O . ASP A 1 719 ? 1.701 -7.716 -20.662 1.00 89.69 719 ASP A O 1
ATOM 5724 N N . ALA A 1 720 ? 0.830 -7.095 -18.684 1.00 92.81 720 ALA A N 1
ATOM 5725 C CA . ALA A 1 720 ? 0.365 -8.424 -18.323 1.00 92.81 720 ALA A CA 1
ATOM 5726 C C . ALA A 1 720 ? -0.894 -8.845 -19.097 1.00 92.81 720 ALA A C 1
ATOM 5728 O O . ALA A 1 720 ? -1.005 -9.998 -19.509 1.00 92.81 720 ALA A O 1
ATOM 5729 N N . TYR A 1 721 ? -1.840 -7.927 -19.317 1.00 92.88 721 TYR A N 1
ATOM 5730 C CA . TYR A 1 721 ? -3.206 -8.276 -19.728 1.00 92.88 721 TYR A CA 1
ATOM 5731 C C . TYR A 1 721 ? -3.753 -7.472 -20.918 1.00 92.88 721 TYR A C 1
ATOM 5733 O O . TYR A 1 721 ? -4.873 -7.719 -21.365 1.00 92.88 721 TYR A O 1
ATOM 5741 N N . GLY A 1 722 ? -2.987 -6.526 -21.461 1.00 90.56 722 GLY A N 1
ATOM 5742 C CA . GLY A 1 722 ? -3.313 -5.814 -22.701 1.00 90.56 722 GLY A CA 1
ATOM 5743 C C . GLY A 1 722 ? -4.218 -4.585 -22.565 1.00 90.56 722 GLY A C 1
ATOM 5744 O O . GLY A 1 722 ? -4.584 -4.007 -23.586 1.00 90.56 722 GLY A O 1
ATOM 5745 N N . SER A 1 723 ? -4.587 -4.157 -21.353 1.00 94.56 723 SER A N 1
ATOM 5746 C CA . SER A 1 723 ? -5.379 -2.935 -21.127 1.00 94.56 723 SER A CA 1
ATOM 5747 C C . SER A 1 723 ? -4.950 -2.223 -19.837 1.00 94.56 723 SER A C 1
ATOM 5749 O O . SER A 1 723 ? -4.578 -2.902 -18.886 1.00 94.56 723 SER A O 1
ATOM 5751 N N . PRO A 1 724 ? -5.010 -0.878 -19.749 1.00 95.62 724 PRO A N 1
ATOM 5752 C CA . PRO A 1 724 ? -4.804 -0.172 -18.481 1.00 95.62 724 PRO A CA 1
ATOM 5753 C C . PRO A 1 724 ? -6.053 -0.204 -17.580 1.00 95.62 724 PRO A C 1
ATOM 5755 O O . PRO A 1 724 ? -6.008 0.271 -16.446 1.00 95.62 724 PRO A O 1
ATOM 5758 N N . ASP A 1 725 ? -7.181 -0.707 -18.092 1.00 96.94 725 ASP A N 1
ATOM 5759 C CA . ASP A 1 725 ? -8.477 -0.706 -17.419 1.00 96.94 725 ASP A CA 1
ATOM 5760 C C . ASP A 1 725 ? -8.783 -2.075 -16.796 1.00 96.94 725 ASP A C 1
ATOM 5762 O O . ASP A 1 725 ? -9.088 -3.047 -17.494 1.00 96.94 725 ASP A O 1
ATOM 5766 N N . ILE A 1 726 ? -8.754 -2.133 -15.460 1.00 97.31 726 ILE A N 1
ATOM 5767 C CA . ILE A 1 726 ? -9.085 -3.340 -14.693 1.00 97.31 726 ILE A CA 1
ATOM 5768 C C . ILE A 1 726 ? -10.492 -3.850 -15.037 1.00 97.31 726 ILE A C 1
ATOM 5770 O O . ILE A 1 726 ? -10.688 -5.061 -15.126 1.00 97.31 726 ILE A O 1
ATOM 5774 N N . GLU A 1 727 ? -11.460 -2.971 -15.310 1.00 97.38 727 GLU A N 1
ATOM 5775 C CA . GLU A 1 727 ? -12.834 -3.380 -15.622 1.00 97.38 727 GLU A CA 1
ATOM 5776 C C . GLU A 1 727 ? -12.979 -3.987 -17.022 1.00 97.38 727 GLU A C 1
ATOM 5778 O O . GLU A 1 727 ? -13.981 -4.644 -17.328 1.00 97.38 727 GLU A O 1
ATOM 5783 N N . GLU A 1 728 ? -12.000 -3.803 -17.904 1.00 96.88 728 GLU A N 1
ATOM 5784 C CA . GLU A 1 728 ? -11.898 -4.572 -19.143 1.00 96.88 728 GLU A CA 1
ATOM 5785 C C . GLU A 1 728 ? -11.211 -5.911 -18.921 1.00 96.88 728 GLU A C 1
ATOM 5787 O O . GLU A 1 728 ? -11.690 -6.923 -19.433 1.00 96.88 728 GLU A O 1
ATOM 5792 N N . ILE A 1 729 ? -10.144 -5.930 -18.124 1.00 97.75 729 ILE A N 1
ATOM 5793 C CA . ILE A 1 729 ? -9.361 -7.140 -17.867 1.00 97.75 729 ILE A CA 1
ATOM 5794 C C . ILE A 1 729 ? -10.207 -8.202 -17.155 1.00 97.75 729 ILE A C 1
ATOM 5796 O O . ILE A 1 729 ? -10.198 -9.361 -17.557 1.00 97.75 729 ILE A O 1
ATOM 5800 N N . VAL A 1 730 ? -11.014 -7.827 -16.157 1.00 96.75 730 VAL A N 1
ATOM 5801 C CA . VAL A 1 730 ? -11.891 -8.770 -15.427 1.00 96.75 730 VAL A CA 1
ATOM 5802 C C . VAL A 1 730 ? -12.952 -9.445 -16.305 1.00 96.75 730 VAL A C 1
ATOM 5804 O O . VAL A 1 730 ? -13.588 -10.403 -15.868 1.00 96.75 730 VAL A O 1
ATOM 5807 N N . LYS A 1 731 ? -13.182 -8.956 -17.532 1.00 96.75 731 LYS A N 1
ATOM 5808 C CA . LYS A 1 731 ? -14.095 -9.591 -18.497 1.00 96.75 731 LYS A CA 1
ATOM 5809 C C . LYS A 1 731 ? -13.440 -10.765 -19.233 1.00 96.75 731 LYS A C 1
ATOM 5811 O O . LYS A 1 731 ? -14.160 -11.558 -19.843 1.00 96.75 731 LYS A O 1
ATOM 5816 N N . ILE A 1 732 ? -12.111 -10.874 -19.199 1.00 95.44 732 ILE A N 1
ATOM 5817 C CA . ILE A 1 732 ? -11.364 -12.012 -19.741 1.00 95.44 732 ILE A CA 1
ATOM 5818 C C . ILE A 1 732 ? -11.704 -13.256 -18.898 1.00 95.44 732 ILE A C 1
ATOM 5820 O O . ILE A 1 732 ? -11.744 -13.166 -17.668 1.00 95.44 732 ILE A O 1
ATOM 5824 N N . PRO A 1 733 ? -11.965 -14.428 -19.510 1.00 96.69 733 PRO A N 1
ATOM 5825 C CA . PRO A 1 733 ? -12.164 -15.666 -18.761 1.00 96.69 733 PRO A CA 1
ATOM 5826 C C . PRO A 1 733 ? -11.007 -15.925 -17.788 1.00 96.69 733 PRO A C 1
ATOM 5828 O O . PRO A 1 733 ? -9.847 -15.851 -18.178 1.00 96.69 733 PRO A O 1
ATOM 5831 N N . PHE A 1 734 ? -11.304 -16.280 -16.536 1.00 95.06 734 PHE A N 1
ATOM 5832 C CA . PHE A 1 734 ? -10.287 -16.367 -15.477 1.00 95.06 734 PHE A CA 1
ATOM 5833 C C . PHE A 1 734 ? -9.109 -17.311 -15.800 1.00 95.06 734 PHE A C 1
ATOM 5835 O O . PHE A 1 734 ? -7.972 -17.022 -15.450 1.00 95.06 734 PHE A O 1
ATOM 5842 N N . GLU A 1 735 ? -9.350 -18.407 -16.526 1.00 93.38 735 GLU A N 1
ATOM 5843 C CA . GLU A 1 735 ? -8.279 -19.311 -16.985 1.00 93.38 735 GLU A CA 1
ATOM 5844 C C . GLU A 1 735 ? -7.370 -18.673 -18.050 1.00 93.38 735 GLU A C 1
ATOM 5846 O O . GLU A 1 735 ? -6.166 -18.907 -18.066 1.00 93.38 735 GLU A O 1
ATOM 5851 N N . GLU A 1 736 ? -7.925 -17.835 -18.927 1.00 92.81 736 GLU A N 1
ATOM 5852 C CA . GLU A 1 736 ? -7.132 -17.051 -19.880 1.00 92.81 736 GLU A CA 1
ATOM 5853 C C . GLU A 1 736 ? -6.358 -15.945 -19.157 1.00 92.81 736 GLU A C 1
ATOM 5855 O O . GLU A 1 736 ? -5.191 -15.714 -19.467 1.00 92.81 736 GLU A O 1
ATOM 5860 N N . LEU A 1 737 ? -6.966 -15.329 -18.139 1.00 93.75 737 LEU A N 1
ATOM 5861 C CA . LEU A 1 737 ? -6.308 -14.342 -17.290 1.00 93.75 737 LEU A CA 1
ATOM 5862 C C . LEU A 1 737 ? -5.088 -14.938 -16.571 1.00 93.75 737 LEU A C 1
ATOM 5864 O O . LEU A 1 737 ? -4.015 -14.345 -16.612 1.00 93.75 737 LEU A O 1
ATOM 5868 N N . LYS A 1 738 ? -5.212 -16.147 -16.008 1.00 94.00 738 LYS A N 1
ATOM 5869 C CA . LYS A 1 738 ? -4.078 -16.898 -15.443 1.00 94.00 738 LYS A CA 1
ATOM 5870 C C . LYS A 1 738 ? -2.997 -17.208 -16.471 1.00 94.00 738 LYS A C 1
ATOM 5872 O O . LYS A 1 738 ? -1.820 -17.071 -16.174 1.00 94.00 738 LYS A O 1
ATOM 5877 N N . ALA A 1 739 ? -3.369 -17.598 -17.689 1.00 86.62 739 ALA A N 1
ATOM 5878 C CA . ALA A 1 739 ? -2.386 -17.883 -18.734 1.00 86.62 739 ALA A CA 1
ATOM 5879 C C . ALA A 1 739 ? -1.614 -16.625 -19.181 1.00 86.62 739 ALA A C 1
ATOM 5881 O O . ALA A 1 739 ? -0.449 -16.715 -19.570 1.00 86.62 739 ALA A O 1
ATOM 5882 N N . LEU A 1 740 ? -2.255 -15.453 -19.161 1.00 89.25 740 LEU A N 1
ATOM 5883 C CA . LEU A 1 740 ? -1.596 -14.163 -19.384 1.00 89.25 740 LEU A CA 1
ATOM 5884 C C . LEU A 1 740 ? -0.659 -13.812 -18.221 1.00 89.25 740 LEU A C 1
ATOM 5886 O O . LEU A 1 740 ? 0.490 -13.437 -18.447 1.00 89.25 740 LEU A O 1
ATOM 5890 N N . ASP A 1 741 ? -1.119 -14.037 -16.995 1.00 91.75 741 ASP A N 1
ATOM 5891 C CA . ASP A 1 741 ? -0.352 -13.832 -15.770 1.00 91.75 741 ASP A CA 1
ATOM 5892 C C . ASP A 1 741 ? 0.913 -14.694 -15.694 1.00 91.75 741 ASP A C 1
ATOM 5894 O O . ASP A 1 741 ? 2.005 -14.206 -15.416 1.00 91.75 741 ASP A O 1
ATOM 5898 N N . GLU A 1 742 ? 0.801 -15.977 -16.040 1.00 87.00 742 GLU A N 1
ATOM 5899 C CA . GLU A 1 742 ? 1.933 -16.900 -16.102 1.00 87.00 742 GLU A CA 1
ATOM 5900 C C . GLU A 1 742 ? 2.991 -16.414 -17.099 1.00 87.00 742 GLU A C 1
ATOM 5902 O O . GLU A 1 742 ? 4.185 -16.429 -16.786 1.00 87.00 742 GLU A O 1
ATOM 5907 N N . LYS A 1 743 ? 2.570 -15.910 -18.268 1.00 85.69 743 LYS A N 1
ATOM 5908 C CA . LYS A 1 743 ? 3.485 -15.316 -19.258 1.00 85.69 743 LYS A CA 1
ATOM 5909 C C . LYS A 1 743 ? 4.161 -14.065 -18.719 1.00 85.69 743 LYS A C 1
ATOM 5911 O O . LYS A 1 743 ? 5.368 -13.915 -18.911 1.00 85.69 743 LYS A O 1
ATOM 5916 N N . TYR A 1 744 ? 3.400 -13.196 -18.056 1.00 88.31 744 TYR A N 1
ATOM 5917 C CA . TYR A 1 744 ? 3.956 -12.028 -17.390 1.00 88.31 744 TYR A CA 1
ATOM 5918 C C . TYR A 1 744 ? 4.973 -12.452 -16.329 1.00 88.31 744 TYR A C 1
ATOM 5920 O O . TYR A 1 744 ? 6.076 -11.935 -16.323 1.00 88.31 744 TYR A O 1
ATOM 5928 N N . SER A 1 745 ? 4.695 -13.454 -15.498 1.00 87.31 745 SER A N 1
ATOM 5929 C CA . SER A 1 745 ? 5.590 -13.827 -14.395 1.00 87.31 745 SER A CA 1
ATOM 5930 C C . SER A 1 745 ? 6.992 -14.292 -14.830 1.00 87.31 745 SER A C 1
ATOM 5932 O O . SER A 1 745 ? 7.965 -14.111 -14.102 1.00 87.31 745 SER A O 1
ATOM 5934 N N . ILE A 1 746 ? 7.123 -14.834 -16.045 1.00 81.75 746 ILE A N 1
ATOM 5935 C CA . ILE A 1 746 ? 8.410 -15.274 -16.612 1.00 81.75 746 ILE A CA 1
ATOM 5936 C C . ILE A 1 746 ? 9.257 -14.082 -17.087 1.00 81.75 746 ILE A C 1
ATOM 5938 O O . ILE A 1 746 ? 10.483 -14.161 -17.125 1.00 81.75 746 ILE A O 1
ATOM 5942 N N . ARG A 1 747 ? 8.603 -12.988 -17.478 1.00 78.62 747 ARG A N 1
ATOM 5943 C CA . ARG A 1 747 ? 9.186 -11.902 -18.279 1.00 78.62 747 ARG A CA 1
ATOM 5944 C C . ARG A 1 747 ? 9.167 -10.540 -17.585 1.00 78.62 747 ARG A C 1
ATOM 5946 O O . ARG A 1 747 ? 10.018 -9.688 -17.821 1.00 78.62 747 ARG A O 1
ATOM 5953 N N . GLN A 1 748 ? 8.181 -10.343 -16.723 1.00 88.38 748 GLN A N 1
ATOM 5954 C CA . GLN A 1 748 ? 7.797 -9.090 -16.085 1.00 88.38 748 GLN A CA 1
ATOM 5955 C C . GLN A 1 748 ? 7.737 -7.955 -17.125 1.00 88.38 748 GLN A C 1
ATOM 5957 O O . GLN A 1 748 ? 7.521 -8.200 -18.314 1.00 88.38 748 GLN A O 1
ATOM 5962 N N . SER A 1 749 ? 7.931 -6.704 -16.716 1.00 77.62 749 SER A N 1
ATOM 5963 C CA . SER A 1 749 ? 8.025 -5.575 -17.657 1.00 77.62 749 SER A CA 1
ATOM 5964 C C . SER A 1 749 ? 9.392 -5.496 -18.369 1.00 77.62 749 SER A C 1
ATOM 5966 O O . SER A 1 749 ? 9.601 -4.625 -19.212 1.00 77.62 749 SER A O 1
ATOM 5968 N N . ALA A 1 750 ? 10.310 -6.430 -18.079 1.00 63.50 750 ALA A N 1
ATOM 5969 C CA . ALA A 1 750 ? 11.700 -6.428 -18.541 1.00 63.50 750 ALA A CA 1
ATOM 5970 C C . ALA A 1 750 ? 12.009 -7.391 -19.706 1.00 63.50 750 ALA A C 1
ATOM 5972 O O . ALA A 1 750 ? 13.133 -7.408 -20.202 1.00 63.50 750 ALA A O 1
ATOM 5973 N N . ASP A 1 751 ? 11.038 -8.169 -20.191 1.00 61.88 751 ASP A N 1
ATOM 5974 C CA . ASP A 1 751 ? 11.202 -8.946 -21.425 1.00 61.88 751 ASP A CA 1
ATOM 5975 C C . ASP A 1 751 ? 9.904 -9.042 -22.224 1.00 61.88 751 ASP A C 1
ATOM 5977 O O . ASP A 1 751 ? 9.079 -9.940 -22.077 1.00 61.88 751 ASP A O 1
ATOM 5981 N N . TYR A 1 752 ? 9.743 -8.127 -23.171 1.00 51.00 752 TYR A N 1
ATOM 5982 C CA . TYR A 1 752 ? 8.639 -8.187 -24.113 1.00 51.00 752 TYR A CA 1
ATOM 5983 C C . TYR A 1 752 ? 8.874 -9.081 -25.335 1.00 51.00 752 TYR A C 1
ATOM 5985 O O . TYR A 1 752 ? 8.153 -8.949 -26.325 1.00 51.00 752 TYR A O 1
ATOM 5993 N N . GLY A 1 753 ? 9.798 -10.035 -25.281 1.00 43.53 753 GLY A N 1
ATOM 5994 C CA . GLY A 1 753 ? 10.051 -10.944 -26.387 1.00 43.53 753 GLY A CA 1
ATOM 5995 C C . GLY A 1 753 ? 11.129 -10.418 -27.313 1.00 43.53 753 GLY A C 1
ATOM 5996 O O . GLY A 1 753 ? 10.943 -10.385 -28.530 1.00 43.53 753 GLY A O 1
ATOM 5997 N N . ASP A 1 754 ? 12.299 -10.130 -26.748 1.00 37.38 754 ASP A N 1
ATOM 5998 C CA . ASP A 1 754 ? 13.490 -10.422 -27.523 1.00 37.38 754 ASP A CA 1
ATOM 5999 C C . ASP A 1 754 ? 13.716 -11.919 -27.482 1.00 37.38 754 ASP A C 1
ATOM 6001 O O . ASP A 1 754 ? 14.444 -12.472 -26.662 1.00 37.38 754 ASP A O 1
ATOM 6005 N N . THR A 1 755 ? 13.034 -12.506 -28.461 1.00 35.16 755 THR A N 1
ATOM 6006 C CA . THR A 1 755 ? 12.970 -13.890 -28.873 1.00 35.16 755 THR A CA 1
ATOM 6007 C C . THR A 1 755 ? 12.022 -14.774 -28.062 1.00 35.16 755 THR A C 1
ATOM 6009 O O . THR A 1 755 ? 12.080 -14.913 -26.845 1.00 35.16 755 THR A O 1
ATOM 6012 N N . GLU A 1 756 ? 11.187 -15.506 -28.793 1.00 37.25 756 GLU A N 1
ATOM 6013 C CA . GLU A 1 756 ? 10.688 -16.795 -28.335 1.00 37.25 756 GLU A CA 1
ATOM 6014 C C . GLU A 1 756 ? 11.842 -17.774 -27.996 1.00 37.25 756 GLU A C 1
ATOM 6016 O O . GLU A 1 756 ? 11.532 -18.854 -27.536 1.00 37.25 756 GLU A O 1
ATOM 6021 N N . GLU A 1 757 ? 13.140 -17.418 -28.083 1.00 38.41 757 GLU A N 1
ATOM 6022 C CA . GLU A 1 757 ? 14.326 -18.273 -27.858 1.00 38.41 757 GLU A CA 1
ATOM 6023 C C . GLU A 1 757 ? 14.413 -18.828 -26.427 1.00 38.41 757 GLU A C 1
ATOM 6025 O O . GLU A 1 757 ? 14.883 -19.945 -26.249 1.00 38.41 757 GLU A O 1
ATOM 6030 N N . THR A 1 758 ? 13.904 -18.152 -25.390 1.00 36.12 758 THR A N 1
ATOM 6031 C CA . THR A 1 758 ? 13.844 -18.729 -24.025 1.00 36.12 758 THR A CA 1
ATOM 6032 C C . THR A 1 758 ? 12.700 -19.728 -23.837 1.00 36.12 758 THR A C 1
ATOM 6034 O O . THR A 1 758 ? 12.818 -20.642 -23.022 1.00 36.12 758 THR A O 1
ATOM 6037 N N . ILE A 1 759 ? 11.618 -19.626 -24.618 1.00 35.69 759 ILE A N 1
ATOM 6038 C CA . ILE A 1 759 ? 10.573 -20.664 -24.676 1.00 35.69 759 ILE A CA 1
ATOM 6039 C C . ILE A 1 759 ? 10.974 -21.761 -25.682 1.00 35.69 759 ILE A C 1
ATOM 6041 O O . ILE A 1 759 ? 10.741 -22.938 -25.433 1.00 35.69 759 ILE A O 1
ATOM 6045 N N . GLU A 1 760 ? 11.652 -21.412 -26.773 1.00 39.81 760 GLU A N 1
ATOM 6046 C CA . GLU A 1 760 ? 12.089 -22.285 -27.866 1.00 39.81 760 GLU A CA 1
ATOM 6047 C C . GLU A 1 760 ? 13.309 -23.132 -27.482 1.00 39.81 760 GLU A C 1
ATOM 6049 O O . GLU A 1 760 ? 13.371 -24.298 -27.865 1.00 39.81 760 GLU A O 1
ATOM 6054 N N . ASN A 1 761 ? 14.216 -22.645 -26.627 1.00 37.16 761 ASN A N 1
ATOM 6055 C CA . ASN A 1 761 ? 15.263 -23.480 -26.021 1.00 37.16 761 ASN A CA 1
ATOM 6056 C C . ASN A 1 761 ? 14.685 -24.559 -25.088 1.00 37.16 761 ASN A C 1
ATOM 6058 O O . ASN A 1 761 ? 15.324 -25.587 -24.887 1.00 37.16 761 ASN A O 1
ATOM 6062 N N . ASN A 1 762 ? 13.457 -24.380 -24.582 1.00 38.72 762 ASN A N 1
ATOM 6063 C CA . ASN A 1 762 ? 12.736 -25.425 -23.848 1.00 38.72 762 ASN A CA 1
ATOM 6064 C C . ASN A 1 762 ? 11.973 -26.401 -24.772 1.00 38.72 762 ASN A C 1
ATOM 6066 O O . ASN A 1 762 ? 11.476 -27.420 -24.295 1.00 38.72 762 ASN A O 1
ATOM 6070 N N . VAL A 1 763 ? 11.883 -26.125 -26.082 1.00 44.38 763 VAL A N 1
ATOM 6071 C CA . VAL A 1 763 ? 11.268 -27.011 -27.096 1.00 44.38 763 VAL A CA 1
ATOM 6072 C C . VAL A 1 763 ? 12.332 -27.744 -27.930 1.00 44.38 763 VAL A C 1
ATOM 6074 O O . VAL A 1 763 ? 12.074 -28.823 -28.466 1.00 44.38 763 VAL A O 1
ATOM 6077 N N . PHE A 1 764 ? 13.543 -27.193 -28.039 1.00 54.88 764 PHE A N 1
ATOM 6078 C CA . PHE A 1 764 ? 14.589 -27.663 -28.945 1.00 54.88 764 PHE A CA 1
ATOM 6079 C C . PHE A 1 764 ? 15.761 -28.325 -28.203 1.00 54.88 764 PHE A C 1
ATOM 6081 O O . PHE A 1 764 ? 16.744 -27.684 -27.856 1.00 54.88 764 PHE A O 1
ATOM 6088 N N . ASN A 1 765 ? 15.703 -29.651 -28.044 1.00 58.81 765 ASN A N 1
ATOM 6089 C CA . ASN A 1 765 ? 16.709 -30.471 -27.338 1.00 58.81 765 ASN A CA 1
ATOM 6090 C C . ASN A 1 765 ? 18.039 -30.688 -28.099 1.00 58.81 765 ASN A C 1
ATOM 6092 O O . ASN A 1 765 ? 18.753 -31.658 -27.838 1.00 58.81 765 ASN A O 1
ATOM 6096 N N . GLY A 1 766 ? 18.352 -29.855 -29.092 1.00 58.62 766 GLY A N 1
ATOM 6097 C CA . GLY A 1 766 ? 19.586 -30.004 -29.864 1.00 58.62 766 GLY A CA 1
ATOM 6098 C C . GLY A 1 766 ? 20.792 -29.379 -29.162 1.00 58.62 766 GLY A C 1
ATOM 6099 O O . GLY A 1 766 ? 20.660 -28.516 -28.301 1.00 58.62 766 GLY A O 1
ATOM 6100 N N . ASN A 1 767 ? 21.986 -29.813 -29.543 1.00 77.19 767 ASN A N 1
ATOM 6101 C CA . ASN A 1 767 ? 23.278 -29.338 -29.040 1.00 77.19 767 ASN A CA 1
ATOM 6102 C C . ASN A 1 767 ? 24.238 -28.972 -30.186 1.00 77.19 767 ASN A C 1
ATOM 6104 O O . ASN A 1 767 ? 25.451 -29.123 -30.054 1.00 77.19 767 ASN A O 1
ATOM 6108 N N . GLY A 1 768 ? 23.676 -28.560 -31.322 1.00 80.62 768 GLY A N 1
ATOM 6109 C CA . GLY A 1 768 ? 24.408 -28.180 -32.521 1.00 80.62 768 GLY A CA 1
ATOM 6110 C C . GLY A 1 768 ? 25.449 -27.088 -32.288 1.00 80.62 768 GLY A C 1
ATOM 6111 O O . GLY A 1 768 ? 25.281 -26.207 -31.444 1.00 80.62 768 GLY A O 1
ATOM 6112 N N . ASP A 1 769 ? 26.550 -27.169 -33.033 1.00 83.19 769 ASP A N 1
ATOM 6113 C CA . ASP A 1 769 ? 27.671 -26.234 -32.983 1.00 83.19 769 ASP A CA 1
ATOM 6114 C C . ASP A 1 769 ? 27.589 -25.138 -34.061 1.00 83.19 769 ASP A C 1
ATOM 6116 O O . ASP A 1 769 ? 28.347 -24.170 -33.995 1.00 83.19 769 ASP A O 1
ATOM 6120 N N . GLY A 1 770 ? 26.640 -25.234 -34.996 1.00 88.62 770 GLY A N 1
ATOM 6121 C CA . GLY A 1 770 ? 26.462 -24.332 -36.136 1.00 88.62 770 GLY A CA 1
ATOM 6122 C C . GLY A 1 770 ? 26.583 -25.061 -37.475 1.00 88.62 770 GLY A C 1
ATOM 6123 O O . GLY A 1 770 ? 26.508 -26.278 -37.542 1.00 88.62 770 GLY A O 1
ATOM 6124 N N . ILE A 1 771 ? 26.765 -24.341 -38.578 1.00 95.44 771 ILE A N 1
ATOM 6125 C CA . ILE A 1 771 ? 26.904 -24.906 -39.930 1.00 95.44 771 ILE A CA 1
ATOM 6126 C C . ILE A 1 771 ? 28.251 -24.519 -40.547 1.00 95.44 771 ILE A C 1
ATOM 6128 O O . ILE A 1 771 ? 28.783 -23.450 -40.262 1.00 95.44 771 ILE A O 1
ATOM 6132 N N . THR A 1 772 ? 28.839 -25.377 -41.382 1.00 97.06 772 THR A N 1
ATOM 6133 C CA . THR A 1 772 ? 30.156 -25.109 -41.981 1.00 97.06 772 THR A CA 1
ATOM 6134 C C . THR A 1 772 ? 30.004 -24.163 -43.167 1.00 97.06 772 THR A C 1
ATOM 6136 O O . THR A 1 772 ? 29.380 -24.545 -44.152 1.00 97.06 772 THR A O 1
ATOM 6139 N N . GLY A 1 773 ? 30.576 -22.960 -43.093 1.00 95.56 773 GLY A N 1
ATOM 6140 C CA . GLY A 1 773 ? 30.627 -21.980 -44.180 1.00 95.56 773 GLY A CA 1
ATOM 6141 C C . GLY A 1 773 ? 32.010 -21.908 -44.829 1.00 95.56 773 GLY A C 1
ATOM 6142 O O . GLY A 1 773 ? 33.001 -21.625 -44.152 1.00 95.56 773 GLY A O 1
ATOM 6143 N N . GLU A 1 774 ? 32.079 -22.138 -46.140 1.00 94.06 774 GLU A N 1
ATOM 6144 C CA . GLU A 1 774 ? 33.257 -21.915 -46.984 1.00 94.06 774 GLU A CA 1
ATOM 6145 C C . GLU A 1 774 ? 33.122 -20.573 -47.713 1.00 94.06 774 GLU A C 1
ATOM 6147 O O . GLU A 1 774 ? 32.143 -20.350 -48.427 1.00 94.06 774 GLU A O 1
ATOM 6152 N N . TYR A 1 775 ? 34.109 -19.691 -47.556 1.00 91.00 775 TYR A N 1
ATOM 6153 C CA . TYR A 1 775 ? 34.060 -18.312 -48.039 1.00 91.00 775 TYR A CA 1
ATOM 6154 C C . TYR A 1 775 ? 35.070 -18.075 -49.166 1.00 91.00 775 TYR A C 1
ATOM 6156 O O . TYR A 1 775 ? 36.269 -18.346 -49.014 1.00 91.00 775 TYR A O 1
ATOM 6164 N N . TRP A 1 776 ? 34.581 -17.539 -50.283 1.00 86.81 776 TRP A N 1
ATOM 6165 C CA . TRP A 1 776 ? 35.313 -17.377 -51.539 1.00 86.81 776 TRP A CA 1
ATOM 6166 C C . TRP A 1 776 ? 35.236 -15.923 -52.010 1.00 86.81 776 TRP A C 1
ATOM 6168 O O . TRP A 1 776 ? 34.149 -15.359 -52.073 1.00 86.81 776 TRP A O 1
ATOM 6178 N N . GLU A 1 777 ? 36.380 -15.314 -52.312 1.00 83.81 777 GLU A N 1
ATOM 6179 C CA . GLU A 1 777 ? 36.464 -13.935 -52.819 1.00 83.81 777 GLU A CA 1
ATOM 6180 C C . GLU A 1 777 ? 36.491 -13.930 -54.351 1.00 83.81 777 GLU A C 1
ATOM 6182 O O . GLU A 1 777 ? 37.213 -14.736 -54.944 1.00 83.81 777 GLU A O 1
ATOM 6187 N N . GLY A 1 778 ? 35.746 -13.022 -54.982 1.00 71.25 778 GLY A N 1
ATOM 6188 C CA . GLY A 1 778 ? 35.631 -12.910 -56.436 1.00 71.25 778 GLY A CA 1
ATOM 6189 C C . GLY A 1 778 ? 34.456 -13.699 -57.030 1.00 71.25 778 GLY A C 1
ATOM 6190 O O . GLY A 1 778 ? 34.113 -14.798 -56.582 1.00 71.25 778 GLY A O 1
ATOM 6191 N N . SER A 1 779 ? 33.843 -13.131 -58.070 1.00 65.12 779 SER A N 1
ATOM 6192 C CA . SER A 1 779 ? 32.686 -13.688 -58.782 1.00 65.12 779 SER A CA 1
ATOM 6193 C C . SER A 1 779 ? 33.056 -14.876 -59.685 1.00 65.12 779 SER A C 1
ATOM 6195 O O . SER A 1 779 ? 33.460 -14.690 -60.831 1.00 65.12 779 SER A O 1
ATOM 6197 N N . SER A 1 780 ? 32.929 -16.116 -59.180 1.00 62.22 780 SER A N 1
ATOM 6198 C CA . SER A 1 780 ? 32.371 -17.276 -59.919 1.00 62.22 780 SER A CA 1
ATOM 6199 C C . SER A 1 780 ? 32.483 -18.630 -59.187 1.00 62.22 780 SER A C 1
ATOM 6201 O O . SER A 1 780 ? 33.554 -19.021 -58.717 1.00 62.22 780 SER A O 1
ATOM 6203 N N . ASP A 1 781 ? 31.333 -19.327 -59.126 1.00 64.12 781 ASP A N 1
ATOM 6204 C CA . ASP A 1 781 ? 31.040 -20.729 -58.737 1.00 64.12 781 ASP A CA 1
ATOM 6205 C C . ASP A 1 781 ? 32.144 -21.508 -57.998 1.00 64.12 781 ASP A C 1
ATOM 6207 O O . ASP A 1 781 ? 32.638 -22.527 -58.484 1.00 64.12 781 ASP A O 1
ATOM 6211 N N . PHE A 1 782 ? 32.530 -21.039 -56.806 1.00 71.75 782 PHE A N 1
ATOM 6212 C CA . PHE A 1 782 ? 33.368 -21.791 -55.859 1.00 71.75 782 PHE A CA 1
ATOM 6213 C C . PHE A 1 782 ? 34.648 -22.389 -56.490 1.00 71.75 782 PHE A C 1
ATOM 6215 O O . PHE A 1 782 ? 35.039 -23.520 -56.195 1.00 71.75 782 PHE A O 1
ATOM 6222 N N . GLY A 1 783 ? 35.288 -21.639 -57.400 1.00 61.53 783 GLY A N 1
ATOM 6223 C CA . GLY A 1 783 ? 36.518 -22.039 -58.096 1.00 61.53 783 GLY A CA 1
ATOM 6224 C C . GLY A 1 783 ? 36.331 -22.641 -59.499 1.00 61.53 783 GLY A C 1
ATOM 6225 O O . GLY A 1 783 ? 37.329 -22.984 -60.141 1.00 61.53 783 GLY A O 1
ATOM 6226 N N . ASN A 1 784 ? 35.098 -22.744 -60.008 1.00 58.78 784 ASN A N 1
ATOM 6227 C CA . ASN A 1 784 ? 34.810 -23.126 -61.394 1.00 58.78 784 ASN A CA 1
ATOM 6228 C C . ASN A 1 784 ? 34.684 -21.892 -62.311 1.00 58.78 784 ASN A C 1
ATOM 6230 O O . ASN A 1 784 ? 34.090 -20.892 -61.914 1.00 58.78 784 ASN A O 1
ATOM 6234 N N . PRO A 1 785 ? 35.169 -21.948 -63.568 1.00 52.19 785 PRO A N 1
ATOM 6235 C CA . PRO A 1 785 ? 34.883 -20.905 -64.548 1.00 52.19 785 PRO A CA 1
ATOM 6236 C C . PRO A 1 785 ? 33.390 -20.892 -64.910 1.00 52.19 785 PRO A C 1
ATOM 6238 O O . PRO A 1 785 ? 32.801 -21.948 -65.154 1.00 52.19 785 PRO A O 1
ATOM 6241 N N . ILE A 1 786 ? 32.797 -19.698 -65.012 1.00 52.28 786 ILE A N 1
ATOM 6242 C CA . ILE A 1 786 ? 31.392 -19.509 -65.406 1.00 52.28 786 ILE A CA 1
ATOM 6243 C C . ILE A 1 786 ? 31.133 -20.190 -66.768 1.00 52.28 786 ILE A C 1
ATOM 6245 O O . ILE A 1 786 ? 31.840 -19.897 -67.740 1.00 52.28 786 ILE A O 1
ATOM 6249 N N . PRO A 1 787 ? 30.128 -21.082 -66.891 1.00 49.97 787 PRO A N 1
ATOM 6250 C CA . PRO A 1 787 ? 29.773 -21.687 -68.173 1.00 49.97 787 PRO A CA 1
ATOM 6251 C C . PRO A 1 787 ? 29.435 -20.642 -69.252 1.00 49.97 787 PRO A C 1
ATOM 6253 O O . PRO A 1 787 ? 28.714 -19.680 -68.997 1.00 49.97 787 PRO A O 1
ATOM 6256 N N . ASP A 1 788 ? 29.892 -20.867 -70.491 1.00 47.06 788 ASP A N 1
ATOM 6257 C CA . ASP A 1 788 ? 29.745 -19.945 -71.640 1.00 47.06 788 ASP A CA 1
ATOM 6258 C C . ASP A 1 788 ? 28.309 -19.455 -71.906 1.00 47.06 788 ASP A C 1
ATOM 6260 O O . ASP A 1 788 ? 28.109 -18.391 -72.493 1.00 47.06 788 ASP A O 1
ATOM 6264 N N . ILE A 1 789 ? 27.301 -20.218 -71.478 1.00 42.81 789 ILE A N 1
ATOM 6265 C CA . ILE A 1 789 ? 25.879 -19.899 -71.669 1.00 42.81 789 ILE A CA 1
ATOM 6266 C C . ILE A 1 789 ? 25.420 -18.665 -70.879 1.00 42.81 789 ILE A C 1
ATOM 6268 O O . ILE A 1 789 ? 24.339 -18.145 -71.140 1.00 42.81 789 ILE A O 1
ATOM 6272 N N . TYR A 1 790 ? 26.250 -18.188 -69.954 1.00 46.50 790 TYR A N 1
ATOM 6273 C CA . TYR A 1 790 ? 25.952 -17.093 -69.042 1.00 46.50 790 TYR A CA 1
ATOM 6274 C C . TYR A 1 790 ? 26.664 -15.773 -69.399 1.00 46.50 790 TYR A C 1
ATOM 6276 O O . TYR A 1 790 ? 26.468 -14.764 -68.731 1.00 46.50 790 TYR A O 1
ATOM 6284 N N . ARG A 1 791 ? 27.457 -15.749 -70.484 1.00 49.41 791 ARG A N 1
ATOM 6285 C CA . ARG A 1 791 ? 28.334 -14.629 -70.899 1.00 49.41 791 ARG A CA 1
ATOM 6286 C C . ARG A 1 791 ? 27.655 -13.464 -71.637 1.00 49.41 791 ARG A C 1
ATOM 6288 O O . ARG A 1 791 ? 28.335 -12.709 -72.330 1.00 49.41 791 ARG A O 1
ATOM 6295 N N . ASN A 1 792 ? 26.332 -13.310 -71.585 1.00 41.50 792 ASN A N 1
ATOM 6296 C CA . ASN A 1 792 ? 25.663 -12.340 -72.458 1.00 41.50 792 ASN A CA 1
ATOM 6297 C C . ASN A 1 792 ? 24.584 -11.513 -71.756 1.00 41.50 792 ASN A C 1
ATOM 6299 O O . ASN A 1 792 ? 23.426 -11.908 -71.743 1.00 41.50 792 ASN A O 1
ATOM 6303 N N . THR A 1 793 ? 24.964 -10.342 -71.231 1.00 43.22 793 THR A N 1
ATOM 6304 C CA . THR A 1 793 ? 24.322 -9.038 -71.511 1.00 43.22 793 THR A CA 1
ATOM 6305 C C . THR A 1 793 ? 25.199 -7.880 -70.999 1.00 43.22 793 THR A C 1
ATOM 6307 O O . THR A 1 793 ? 26.128 -8.090 -70.226 1.00 43.22 793 THR A O 1
ATOM 6310 N N . ASP A 1 794 ? 24.917 -6.665 -71.477 1.00 47.19 794 ASP A N 1
ATOM 6311 C CA . ASP A 1 794 ? 25.682 -5.399 -71.444 1.00 47.19 794 ASP A CA 1
ATOM 6312 C C . ASP A 1 794 ? 26.172 -4.831 -70.077 1.00 47.19 794 ASP A C 1
ATOM 6314 O O . ASP A 1 794 ? 26.487 -3.641 -69.990 1.00 47.19 794 ASP A O 1
ATOM 6318 N N . PHE A 1 795 ? 26.280 -5.634 -69.012 1.00 47.09 795 PHE A N 1
ATOM 6319 C CA . PHE A 1 795 ? 26.686 -5.189 -67.667 1.00 47.09 795 PHE A CA 1
ATOM 6320 C C . PHE A 1 795 ? 28.070 -5.667 -67.193 1.00 47.09 795 PHE A C 1
ATOM 6322 O O . PHE A 1 795 ? 28.557 -5.165 -66.183 1.00 47.09 795 PHE A O 1
ATOM 6329 N N . HIS A 1 796 ? 28.768 -6.526 -67.944 1.00 50.16 796 HIS A N 1
ATOM 6330 C CA . HIS A 1 796 ? 30.163 -6.882 -67.646 1.00 50.16 796 HIS A CA 1
ATOM 6331 C C . HIS A 1 796 ? 31.112 -5.733 -68.020 1.00 50.16 796 HIS A C 1
ATOM 6333 O O . HIS A 1 796 ? 31.616 -5.647 -69.143 1.00 50.16 796 HIS A O 1
ATOM 6339 N N . LYS A 1 797 ? 31.346 -4.811 -67.083 1.00 44.59 797 LYS A N 1
ATOM 6340 C CA . LYS A 1 797 ? 32.361 -3.752 -67.209 1.00 44.59 797 LYS A CA 1
ATOM 6341 C C . LYS A 1 797 ? 33.476 -3.872 -66.168 1.00 44.59 797 LYS A C 1
ATOM 6343 O O . LYS A 1 797 ? 34.023 -2.858 -65.753 1.00 44.59 797 LYS A O 1
ATOM 6348 N N . SER A 1 798 ? 33.882 -5.088 -65.812 1.00 47.88 798 SER A N 1
ATOM 6349 C CA . SER A 1 798 ? 35.214 -5.313 -65.245 1.00 47.88 798 SER A CA 1
ATOM 6350 C C . SER A 1 798 ? 35.789 -6.660 -65.710 1.00 47.88 798 SER A C 1
ATOM 6352 O O . SER A 1 798 ? 35.103 -7.672 -65.597 1.00 47.88 798 SER A O 1
ATOM 6354 N N . PRO A 1 799 ? 37.039 -6.710 -66.215 1.00 48.47 799 PRO A N 1
ATOM 6355 C CA . PRO A 1 799 ? 37.770 -7.956 -66.468 1.00 48.47 799 PRO A CA 1
ATOM 6356 C C . PRO A 1 799 ? 38.028 -8.812 -65.212 1.00 48.47 799 PRO A C 1
ATOM 6358 O O . PRO A 1 799 ? 38.537 -9.924 -65.341 1.00 48.47 799 PRO A O 1
ATOM 6361 N N . GLU A 1 800 ? 37.744 -8.296 -64.013 1.00 51.38 800 GLU A N 1
ATOM 6362 C CA . GLU A 1 800 ? 37.982 -8.976 -62.730 1.00 51.38 800 GLU A CA 1
ATOM 6363 C C . GLU A 1 800 ? 36.824 -9.915 -62.332 1.00 51.38 800 GLU A C 1
ATOM 6365 O O . GLU A 1 800 ? 37.071 -10.918 -61.673 1.00 51.38 800 GLU A O 1
ATOM 6370 N N . GLN A 1 801 ? 35.607 -9.702 -62.857 1.00 51.12 801 GLN A N 1
ATOM 6371 C CA . GLN A 1 801 ? 34.395 -10.508 -62.586 1.00 51.12 801 GLN A CA 1
ATOM 6372 C C . GLN A 1 801 ? 34.323 -11.853 -63.344 1.00 51.12 801 GLN A C 1
ATOM 6374 O O . GLN A 1 801 ? 33.327 -12.561 -63.259 1.00 51.12 801 GLN A O 1
ATOM 6379 N N . ASP A 1 802 ? 35.359 -12.191 -64.115 1.00 51.66 802 ASP A N 1
ATOM 6380 C CA . ASP A 1 802 ? 35.497 -13.459 -64.853 1.00 51.66 802 ASP A CA 1
ATOM 6381 C C . ASP A 1 802 ? 36.580 -14.369 -64.228 1.00 51.66 802 ASP A C 1
ATOM 6383 O O . ASP A 1 802 ? 36.971 -15.387 -64.816 1.00 51.66 802 ASP A O 1
ATOM 6387 N N . GLN A 1 803 ? 37.126 -13.995 -63.063 1.00 57.44 803 GLN A N 1
ATOM 6388 C CA . GLN A 1 803 ? 38.126 -14.805 -62.370 1.00 57.44 803 GLN A CA 1
ATOM 6389 C C . GLN A 1 803 ? 37.455 -15.866 -61.485 1.00 57.44 803 GLN A C 1
ATOM 6391 O O . GLN A 1 803 ? 36.484 -15.553 -60.799 1.00 57.44 803 GLN A O 1
ATOM 6396 N N . PRO A 1 804 ? 37.969 -17.114 -61.464 1.00 64.94 804 PRO A N 1
ATOM 6397 C CA . PRO A 1 804 ? 37.496 -18.134 -60.534 1.00 64.94 804 PRO A CA 1
ATOM 6398 C C . PRO A 1 804 ? 37.547 -17.609 -59.100 1.00 64.94 804 PRO A C 1
ATOM 6400 O O . PRO A 1 804 ? 38.580 -17.060 -58.702 1.00 64.94 804 PRO A O 1
ATOM 6403 N N . GLY A 1 805 ? 36.480 -17.830 -58.327 1.00 72.62 805 GLY A N 1
ATOM 6404 C CA . GLY A 1 805 ? 36.468 -17.478 -56.911 1.00 72.62 805 GLY A CA 1
ATOM 6405 C C . GLY A 1 805 ? 37.689 -18.058 -56.186 1.00 72.62 805 GLY A C 1
ATOM 6406 O O . GLY A 1 805 ? 38.062 -19.221 -56.373 1.00 72.62 805 GLY A O 1
ATOM 6407 N N . VAL A 1 806 ? 38.333 -17.244 -55.354 1.00 81.44 806 VAL A N 1
ATOM 6408 C CA . VAL A 1 806 ? 39.507 -17.625 -54.569 1.00 81.44 806 VAL A CA 1
ATOM 6409 C C . VAL A 1 806 ? 39.058 -18.002 -53.166 1.00 81.44 806 VAL A C 1
ATOM 6411 O O . VAL A 1 806 ? 38.640 -17.150 -52.385 1.00 81.44 806 VAL A O 1
ATOM 6414 N N . TYR A 1 807 ? 39.194 -19.280 -52.816 1.00 87.56 807 TYR A N 1
ATOM 6415 C CA . TYR A 1 807 ? 38.947 -19.753 -51.455 1.00 87.56 807 TYR A CA 1
ATOM 6416 C C . TYR A 1 807 ? 39.786 -18.963 -50.443 1.00 87.56 807 TYR A C 1
ATOM 6418 O O . TYR A 1 807 ? 41.014 -18.873 -50.578 1.00 87.56 807 TYR A O 1
ATOM 6426 N N . ARG A 1 808 ? 39.139 -18.418 -49.409 1.00 89.06 808 ARG A N 1
ATOM 6427 C CA . ARG A 1 808 ? 39.810 -17.669 -48.339 1.00 89.06 808 ARG A CA 1
ATOM 6428 C C . ARG A 1 808 ? 39.885 -18.462 -47.050 1.00 89.06 808 ARG A C 1
ATOM 6430 O O . ARG A 1 808 ? 40.981 -18.694 -46.540 1.00 89.06 808 ARG A O 1
ATOM 6437 N N . PHE A 1 809 ? 38.740 -18.870 -46.516 1.00 90.94 809 PHE A N 1
ATOM 6438 C CA . PHE A 1 809 ? 38.676 -19.601 -45.257 1.00 90.94 809 PHE A CA 1
ATOM 6439 C C . PHE A 1 809 ? 37.381 -20.400 -45.123 1.00 90.94 809 PHE A C 1
ATOM 6441 O O . PHE A 1 809 ? 36.407 -20.183 -45.840 1.00 90.94 809 PHE A O 1
ATOM 6448 N N . THR A 1 810 ? 37.386 -21.303 -44.146 1.00 93.44 810 THR A N 1
ATOM 6449 C CA . THR A 1 810 ? 36.202 -22.012 -43.659 1.00 93.44 810 THR A CA 1
ATOM 6450 C C . THR A 1 810 ? 36.016 -21.678 -42.187 1.00 93.44 810 THR A C 1
ATOM 6452 O O . THR A 1 810 ? 37.002 -21.602 -41.447 1.00 93.44 810 THR A O 1
ATOM 6455 N N . ARG A 1 811 ? 34.769 -21.504 -41.748 1.00 94.00 811 ARG A N 1
ATOM 6456 C CA . ARG A 1 811 ? 34.414 -21.394 -40.327 1.00 94.00 811 ARG A CA 1
ATOM 6457 C C . ARG A 1 811 ? 33.076 -22.070 -40.045 1.00 94.00 811 ARG A C 1
ATOM 6459 O O . ARG A 1 811 ? 32.341 -22.399 -40.968 1.00 94.00 811 ARG A O 1
ATOM 6466 N N . VAL A 1 812 ? 32.779 -22.281 -38.767 1.00 94.38 812 VAL A N 1
ATOM 6467 C CA . VAL A 1 812 ? 31.449 -22.715 -38.329 1.00 94.38 812 VAL A CA 1
ATOM 6468 C C . VAL A 1 812 ? 30.645 -21.472 -37.980 1.00 94.38 812 VAL A C 1
ATOM 6470 O O . VAL A 1 812 ? 31.027 -20.716 -37.086 1.00 94.38 812 VAL A O 1
ATOM 6473 N N . ASP A 1 813 ? 29.562 -21.249 -38.710 1.00 92.44 813 ASP A N 1
ATOM 6474 C CA . ASP A 1 813 ? 28.624 -20.167 -38.469 1.00 92.44 813 ASP A CA 1
ATOM 6475 C C . ASP A 1 813 ? 27.517 -20.659 -37.531 1.00 92.44 813 ASP A C 1
ATOM 6477 O O . ASP A 1 813 ? 26.839 -21.634 -37.863 1.00 92.44 813 ASP A O 1
ATOM 6481 N N . PRO A 1 814 ? 27.281 -20.007 -36.377 1.00 88.25 814 PRO A N 1
ATOM 6482 C CA . PRO A 1 814 ? 26.220 -20.414 -35.453 1.00 88.25 814 PRO A CA 1
ATOM 6483 C C . PRO A 1 814 ? 24.833 -20.460 -36.110 1.00 88.25 814 PRO A C 1
ATOM 6485 O O . PRO A 1 814 ? 23.985 -21.257 -35.727 1.00 88.25 814 PRO A O 1
ATOM 6488 N N . ARG A 1 815 ? 24.610 -19.599 -37.108 1.00 92.75 815 ARG A N 1
ATOM 6489 C CA . ARG A 1 815 ? 23.387 -19.477 -37.906 1.00 92.75 815 ARG A CA 1
ATOM 6490 C C . ARG A 1 815 ? 23.706 -18.814 -39.248 1.00 92.75 815 ARG A C 1
ATOM 6492 O O . ARG A 1 815 ? 24.725 -18.139 -39.367 1.00 92.75 815 ARG A O 1
ATOM 6499 N N . ILE A 1 816 ? 22.814 -18.955 -40.228 1.00 92.88 816 ILE A N 1
ATOM 6500 C CA . ILE A 1 816 ? 22.878 -18.213 -41.499 1.00 92.88 816 ILE A CA 1
ATOM 6501 C C . ILE A 1 816 ? 21.970 -16.984 -41.375 1.00 92.88 816 ILE A C 1
ATOM 6503 O O . ILE A 1 816 ? 20.789 -17.031 -41.719 1.00 92.88 816 ILE A O 1
ATOM 6507 N N . ASP A 1 817 ? 22.511 -15.919 -40.788 1.00 90.94 817 ASP A N 1
ATOM 6508 C CA . ASP A 1 817 ? 21.799 -14.673 -40.481 1.00 90.94 817 ASP A CA 1
ATOM 6509 C C . ASP A 1 817 ? 22.780 -13.498 -40.581 1.00 90.94 817 ASP A C 1
ATOM 6511 O O . ASP A 1 817 ? 23.277 -13.002 -39.568 1.00 90.94 817 ASP A O 1
ATOM 6515 N N . PHE A 1 818 ? 23.135 -13.139 -41.814 1.00 89.19 818 PHE A N 1
ATOM 6516 C CA . PHE A 1 818 ? 24.208 -12.196 -42.115 1.00 89.19 818 PHE A CA 1
ATOM 6517 C C . PHE A 1 818 ? 23.680 -10.935 -42.790 1.00 89.19 818 PHE A C 1
ATOM 6519 O O . PHE A 1 818 ? 22.889 -11.008 -43.726 1.00 89.19 818 PHE A O 1
ATOM 6526 N N . ASP A 1 819 ? 24.178 -9.797 -42.322 1.00 87.94 819 ASP A N 1
ATOM 6527 C CA . ASP A 1 819 ? 24.033 -8.491 -42.953 1.00 87.94 819 ASP A CA 1
ATOM 6528 C C . ASP A 1 819 ? 25.429 -7.868 -42.997 1.00 87.94 819 ASP A C 1
ATOM 6530 O O . ASP A 1 819 ? 26.020 -7.554 -41.956 1.00 87.94 819 ASP A O 1
ATOM 6534 N N . TRP A 1 820 ? 26.004 -7.823 -44.194 1.00 84.00 820 TRP A N 1
ATOM 6535 C CA . TRP A 1 820 ? 27.313 -7.233 -44.436 1.00 84.00 820 TRP A CA 1
ATOM 6536 C C . TRP A 1 820 ? 27.202 -5.785 -44.919 1.00 84.00 820 TRP A C 1
ATOM 6538 O O . TRP A 1 820 ? 28.239 -5.126 -44.987 1.00 84.00 820 TRP A O 1
ATOM 6548 N N . ASP A 1 821 ? 25.992 -5.273 -45.185 1.00 82.06 821 ASP A N 1
ATOM 6549 C CA . ASP A 1 821 ? 25.747 -3.968 -45.810 1.00 82.06 821 ASP A CA 1
ATOM 6550 C C . ASP A 1 821 ? 26.676 -3.783 -47.034 1.00 82.06 821 ASP A C 1
ATOM 6552 O O . ASP A 1 821 ? 26.874 -4.720 -47.802 1.00 82.06 821 ASP A O 1
ATOM 6556 N N . TRP A 1 822 ? 27.331 -2.633 -47.201 1.00 76.31 822 TRP A N 1
ATOM 6557 C CA . TRP A 1 822 ? 28.354 -2.389 -48.238 1.00 76.31 822 TRP A CA 1
ATOM 6558 C C . TRP A 1 822 ? 29.696 -3.125 -48.020 1.00 76.31 822 TRP A C 1
ATOM 6560 O O . TRP A 1 822 ? 30.714 -2.776 -48.618 1.00 76.31 822 TRP A O 1
ATOM 6570 N N . GLY A 1 823 ? 29.756 -4.056 -47.071 1.00 79.88 823 GLY A N 1
ATOM 6571 C CA . GLY A 1 823 ? 30.955 -4.789 -46.681 1.00 79.88 823 GLY A CA 1
ATOM 6572 C C . GLY A 1 823 ? 31.045 -6.185 -47.297 1.00 79.88 823 GLY A C 1
ATOM 6573 O O . GLY A 1 823 ? 30.258 -6.592 -48.141 1.00 79.88 823 GLY A O 1
ATOM 6574 N N . ASN A 1 824 ? 32.035 -6.954 -46.843 1.00 83.06 824 ASN A N 1
ATOM 6575 C CA . ASN A 1 824 ? 32.234 -8.345 -47.244 1.00 83.06 824 ASN A CA 1
ATOM 6576 C C . ASN A 1 824 ? 32.786 -9.162 -46.048 1.00 83.06 824 ASN A C 1
ATOM 6578 O O . ASN A 1 824 ? 33.230 -8.583 -45.050 1.00 83.06 824 ASN A O 1
ATOM 6582 N N . PRO A 1 825 ? 32.761 -10.507 -46.089 1.00 86.75 825 PRO A N 1
ATOM 6583 C CA . PRO A 1 825 ? 33.192 -11.349 -44.967 1.00 86.75 825 PRO A CA 1
ATOM 6584 C C . PRO A 1 825 ? 34.722 -11.415 -44.769 1.00 86.75 825 PRO A C 1
ATOM 6586 O O . PRO A 1 825 ? 35.189 -12.082 -43.839 1.00 86.75 825 PRO A O 1
ATOM 6589 N N . PHE A 1 826 ? 35.515 -10.746 -45.610 1.00 83.19 826 PHE A N 1
ATOM 6590 C CA . PHE A 1 826 ? 36.974 -10.704 -45.559 1.00 83.19 826 PHE A CA 1
ATOM 6591 C C . PHE A 1 826 ? 37.394 -9.351 -44.968 1.00 83.19 826 PHE A C 1
ATOM 6593 O O . PHE A 1 826 ? 37.127 -8.311 -45.546 1.00 83.19 826 PHE A O 1
ATOM 6600 N N . ASN A 1 827 ? 38.043 -9.324 -43.799 1.00 64.75 827 ASN A N 1
ATOM 6601 C CA . ASN A 1 827 ? 38.462 -8.093 -43.096 1.00 64.75 827 ASN A CA 1
ATOM 6602 C C . ASN A 1 827 ? 39.563 -7.284 -43.839 1.00 64.75 827 ASN A C 1
ATOM 6604 O O . ASN A 1 827 ? 40.615 -6.972 -43.276 1.00 64.75 827 ASN A O 1
ATOM 6608 N N . THR A 1 828 ? 39.351 -6.953 -45.107 1.00 59.38 828 THR A N 1
ATOM 6609 C CA . THR A 1 828 ? 40.262 -6.263 -46.012 1.00 59.38 828 THR A CA 1
ATOM 6610 C C . THR A 1 828 ? 39.500 -5.170 -46.756 1.00 59.38 828 THR A C 1
ATOM 6612 O O . THR A 1 828 ? 38.434 -5.451 -47.297 1.00 59.38 828 THR A O 1
ATOM 6615 N N . PRO A 1 829 ? 40.036 -3.936 -46.828 1.00 54.25 829 PRO A N 1
ATOM 6616 C CA . PRO A 1 829 ? 39.535 -2.939 -47.763 1.00 54.25 829 PRO A CA 1
ATOM 6617 C C . PRO A 1 829 ? 39.860 -3.442 -49.173 1.00 54.25 829 PRO A C 1
ATOM 6619 O O . PRO A 1 829 ? 41.005 -3.338 -49.613 1.00 54.25 829 PRO A O 1
ATOM 6622 N N . CYS A 1 830 ? 38.894 -4.088 -49.819 1.00 53.19 830 CYS A N 1
ATOM 6623 C CA . CYS A 1 830 ? 39.005 -4.532 -51.199 1.00 53.19 830 CYS A CA 1
ATOM 6624 C C . CYS A 1 830 ? 38.129 -3.631 -52.067 1.00 53.19 830 CYS A C 1
ATOM 6626 O O . CYS A 1 830 ? 37.033 -3.260 -51.656 1.00 53.19 830 CYS A O 1
ATOM 6628 N N . ASP A 1 831 ? 38.634 -3.292 -53.251 1.00 52.94 831 ASP A N 1
ATOM 6629 C CA . ASP A 1 831 ? 37.892 -2.582 -54.297 1.00 52.94 831 ASP A CA 1
ATOM 6630 C C . ASP A 1 831 ? 36.947 -3.542 -55.069 1.00 52.94 831 ASP A C 1
ATOM 6632 O O . ASP A 1 831 ? 36.260 -3.115 -55.995 1.00 52.94 831 ASP A O 1
ATOM 6636 N N . ASP A 1 832 ? 36.934 -4.833 -54.702 1.00 57.66 832 ASP A N 1
ATOM 6637 C CA . ASP A 1 832 ? 36.077 -5.889 -55.251 1.00 57.66 832 ASP A CA 1
ATOM 6638 C C . ASP A 1 832 ? 34.986 -6.261 -54.231 1.00 57.66 832 ASP A C 1
ATOM 6640 O O . ASP A 1 832 ? 35.273 -6.750 -53.135 1.00 57.66 832 ASP A O 1
ATOM 6644 N N . GLU A 1 833 ? 33.735 -5.981 -54.593 1.00 65.88 833 GLU A N 1
ATOM 6645 C CA . GLU A 1 833 ? 32.536 -6.224 -53.778 1.00 65.88 833 GLU A CA 1
ATOM 6646 C C . GLU A 1 833 ? 31.978 -7.648 -53.975 1.00 65.88 833 GLU A C 1
ATOM 6648 O O . GLU A 1 833 ? 31.053 -8.047 -53.273 1.00 65.88 833 GLU A O 1
ATOM 6653 N N . SER A 1 834 ? 32.545 -8.446 -54.891 1.00 75.88 834 SER A N 1
ATOM 6654 C CA . SER A 1 834 ? 32.002 -9.763 -55.239 1.00 75.88 834 SER A CA 1
ATOM 6655 C C . SER A 1 834 ? 32.539 -10.904 -54.366 1.00 75.88 834 SER A C 1
ATOM 6657 O O . SER A 1 834 ? 33.747 -11.053 -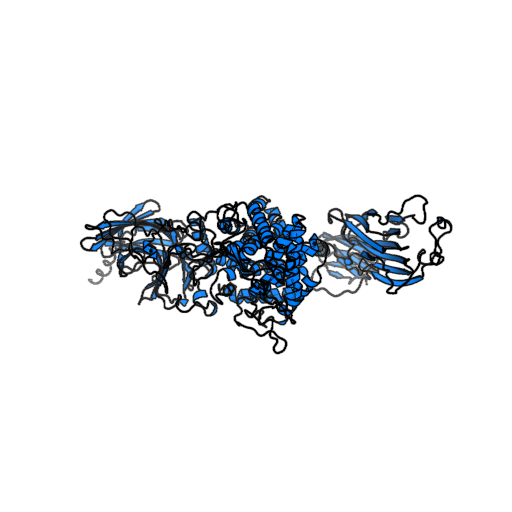54.147 1.00 75.88 834 SER A O 1
ATOM 6659 N N . PHE A 1 835 ? 31.644 -11.767 -53.877 1.00 82.00 835 PHE A N 1
ATOM 6660 C CA . PHE A 1 835 ? 32.019 -12.949 -53.098 1.00 82.00 835 PHE A CA 1
ATOM 6661 C C . PHE A 1 835 ? 30.973 -14.060 -53.156 1.00 82.00 835 PHE A C 1
ATOM 6663 O O . PHE A 1 835 ? 29.865 -13.904 -53.661 1.00 82.00 835 PHE A O 1
ATOM 6670 N N . SER A 1 836 ? 31.320 -15.244 -52.661 1.00 86.12 836 SER A N 1
ATOM 6671 C CA . SER A 1 836 ? 30.379 -16.360 -52.557 1.00 86.12 836 SER A CA 1
ATOM 6672 C C . SER A 1 836 ? 30.597 -17.148 -51.276 1.00 86.12 836 SER A C 1
ATOM 6674 O O . SER A 1 836 ? 31.725 -17.283 -50.790 1.00 86.12 836 SER A O 1
ATOM 6676 N N . VAL A 1 837 ? 29.510 -17.689 -50.730 1.00 90.69 837 VAL A N 1
ATOM 6677 C CA . VAL A 1 837 ? 29.539 -18.495 -49.508 1.00 90.69 837 VAL A CA 1
ATOM 6678 C C . VAL A 1 837 ? 28.797 -19.803 -49.728 1.00 90.69 837 VAL A C 1
ATOM 6680 O O . VAL A 1 837 ? 27.672 -19.819 -50.226 1.00 90.69 837 VAL A O 1
ATOM 6683 N N . LYS A 1 838 ? 29.437 -20.912 -49.359 1.00 92.62 838 LYS A N 1
ATOM 6684 C CA . LYS A 1 838 ? 28.835 -22.245 -49.366 1.00 92.62 838 LYS A CA 1
ATOM 6685 C C . LYS A 1 838 ? 28.672 -22.729 -47.933 1.00 92.62 838 LYS A C 1
ATOM 6687 O O . LYS A 1 838 ? 29.656 -23.067 -47.282 1.00 92.62 838 LYS A O 1
ATOM 6692 N N . TRP A 1 839 ? 27.431 -22.813 -47.464 1.00 96.19 839 TRP A N 1
ATOM 6693 C CA . TRP A 1 839 ? 27.095 -23.444 -46.193 1.00 96.19 839 TRP A CA 1
ATOM 6694 C C . TRP A 1 839 ? 26.699 -24.899 -46.390 1.00 96.19 839 TRP A C 1
ATOM 6696 O O . TRP A 1 839 ? 25.799 -25.213 -47.168 1.00 96.19 839 TRP A O 1
ATOM 6706 N N . THR A 1 840 ? 27.351 -25.790 -45.649 1.00 96.06 840 THR A N 1
ATOM 6707 C CA . THR A 1 840 ? 27.023 -27.214 -45.601 1.00 96.06 840 THR A CA 1
ATOM 6708 C C . THR A 1 840 ? 27.042 -27.744 -44.175 1.00 96.06 840 THR A C 1
ATOM 6710 O O . THR A 1 840 ? 27.857 -27.343 -43.345 1.00 96.06 840 THR A O 1
ATOM 6713 N N . GLY A 1 841 ? 26.132 -28.662 -43.869 1.00 93.75 841 GLY A N 1
ATOM 6714 C CA . GLY A 1 841 ? 26.061 -29.289 -42.554 1.00 93.75 841 GLY A CA 1
ATOM 6715 C C . GLY A 1 841 ? 24.766 -30.053 -42.362 1.00 93.75 841 GLY A C 1
ATOM 6716 O O . GLY A 1 841 ? 24.122 -30.460 -43.330 1.00 93.75 841 GLY A O 1
ATOM 6717 N N . TYR A 1 842 ? 24.387 -30.258 -41.108 1.00 94.88 842 TYR A N 1
ATOM 6718 C CA . TYR A 1 842 ? 23.225 -31.057 -40.752 1.00 94.88 842 TYR A CA 1
ATOM 6719 C C . TYR A 1 842 ? 22.228 -30.245 -39.936 1.00 94.88 842 TYR A C 1
ATOM 6721 O O . TYR A 1 842 ? 22.600 -29.483 -39.052 1.00 94.88 842 TYR A O 1
ATOM 6729 N N . LEU A 1 843 ? 20.952 -30.438 -40.238 1.00 94.50 843 LEU A N 1
ATOM 6730 C CA . LEU A 1 843 ? 19.818 -29.869 -39.534 1.00 94.50 843 LEU A CA 1
ATOM 6731 C C . LEU A 1 843 ? 19.137 -30.971 -38.720 1.00 94.50 843 LEU A C 1
ATOM 6733 O O . LEU A 1 843 ? 18.709 -31.970 -39.301 1.00 94.50 843 LEU A O 1
ATOM 6737 N N . LEU A 1 844 ? 18.991 -30.779 -37.412 1.00 91.38 844 LEU A N 1
ATOM 6738 C CA . LEU A 1 844 ? 18.152 -31.618 -36.558 1.00 91.38 844 LEU A CA 1
ATOM 6739 C C . LEU A 1 844 ? 16.706 -31.109 -36.603 1.00 91.38 844 LEU A C 1
ATOM 6741 O O . LEU A 1 844 ? 16.448 -29.917 -36.439 1.00 91.38 844 LEU A O 1
ATOM 6745 N N . ALA A 1 845 ? 15.749 -32.004 -36.845 1.00 84.38 845 ALA A N 1
ATOM 6746 C CA . ALA A 1 845 ? 14.333 -31.667 -36.756 1.00 84.38 845 ALA A CA 1
ATOM 6747 C C . ALA A 1 845 ? 13.819 -31.921 -35.325 1.00 84.38 845 ALA A C 1
ATOM 6749 O O . ALA A 1 845 ? 13.756 -33.075 -34.903 1.00 84.38 845 ALA A O 1
ATOM 6750 N N . PRO A 1 846 ? 13.417 -30.886 -34.569 1.00 78.00 846 PRO A N 1
ATOM 6751 C CA . PRO A 1 846 ? 13.033 -31.052 -33.168 1.00 78.00 846 PRO A CA 1
ATOM 6752 C C . PRO A 1 846 ? 11.647 -31.665 -32.953 1.00 78.00 846 PRO A C 1
ATOM 6754 O O . PRO A 1 846 ? 11.377 -32.160 -31.869 1.00 78.00 846 PRO A O 1
ATOM 6757 N N . VAL A 1 847 ? 10.758 -31.619 -33.952 1.00 77.56 847 VAL A N 1
ATOM 6758 C CA . VAL A 1 847 ? 9.402 -32.186 -33.881 1.00 77.56 847 VAL A CA 1
ATOM 6759 C C . VAL A 1 847 ? 8.958 -32.706 -35.248 1.00 77.56 847 VAL A C 1
ATOM 6761 O O . VAL A 1 847 ? 9.402 -32.242 -36.299 1.00 77.56 847 VAL A O 1
ATOM 6764 N N . THR A 1 848 ? 8.023 -33.655 -35.266 1.00 85.50 848 THR A N 1
ATOM 6765 C CA . THR A 1 848 ? 7.462 -34.171 -36.520 1.00 85.50 848 THR A CA 1
ATOM 6766 C C . THR A 1 848 ? 6.384 -33.221 -37.039 1.00 85.50 848 THR A C 1
ATOM 6768 O O . THR A 1 848 ? 5.222 -33.305 -36.640 1.00 85.50 848 THR A O 1
ATOM 6771 N N . ALA A 1 849 ? 6.738 -32.330 -37.964 1.00 85.06 849 ALA A N 1
ATOM 6772 C CA . ALA A 1 849 ? 5.838 -31.277 -38.433 1.00 85.06 849 ALA A CA 1
ATOM 6773 C C . ALA A 1 849 ? 6.091 -30.870 -39.893 1.00 85.06 849 ALA A C 1
ATOM 6775 O O . ALA A 1 849 ? 6.990 -31.370 -40.575 1.00 85.06 849 ALA A O 1
ATOM 6776 N N . ARG A 1 850 ? 5.252 -29.957 -40.401 1.00 88.19 850 ARG A N 1
ATOM 6777 C CA . ARG A 1 850 ? 5.509 -29.255 -41.664 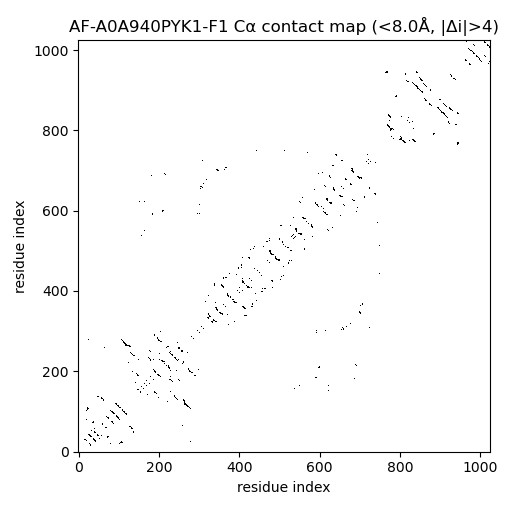1.00 88.19 850 ARG A CA 1
ATOM 6778 C C . ARG A 1 850 ? 6.329 -27.998 -41.366 1.00 88.19 850 ARG A C 1
ATOM 6780 O O . ARG A 1 850 ? 5.864 -27.132 -40.632 1.00 88.19 850 ARG A O 1
ATOM 6787 N N . TYR A 1 851 ? 7.504 -27.926 -41.972 1.00 91.81 851 TYR A N 1
ATOM 6788 C CA . TYR A 1 851 ? 8.461 -26.832 -41.898 1.00 91.81 851 TYR A CA 1
ATOM 6789 C C . TYR A 1 851 ? 8.338 -25.963 -43.148 1.00 91.81 851 TYR A C 1
ATOM 6791 O O . TYR A 1 851 ? 8.273 -26.486 -44.265 1.00 91.81 851 TYR A O 1
ATOM 6799 N N . THR A 1 852 ? 8.338 -24.650 -42.958 1.00 91.62 852 THR A N 1
ATOM 6800 C CA . THR A 1 852 ? 8.492 -23.659 -44.025 1.00 91.62 852 THR A CA 1
ATOM 6801 C C . THR A 1 852 ? 9.883 -23.064 -43.893 1.00 91.62 852 THR A C 1
ATOM 6803 O O . THR A 1 852 ? 10.115 -22.336 -42.937 1.00 91.62 852 THR A O 1
ATOM 6806 N N . PHE A 1 853 ? 10.804 -23.345 -44.810 1.00 91.88 853 PHE A N 1
ATOM 6807 C CA . PHE A 1 853 ? 12.063 -22.601 -44.896 1.00 91.88 853 PHE A CA 1
ATOM 6808 C C . PHE A 1 853 ? 11.826 -21.317 -45.674 1.00 91.88 853 PHE A C 1
ATOM 6810 O O . PHE A 1 853 ? 11.075 -21.324 -46.649 1.00 91.88 853 PHE A O 1
ATOM 6817 N N . ASN A 1 854 ? 12.437 -20.226 -45.232 1.00 86.38 854 ASN A N 1
ATOM 6818 C CA . ASN A 1 854 ? 12.292 -18.912 -45.826 1.00 86.38 854 ASN A CA 1
ATOM 6819 C C . ASN A 1 854 ? 13.657 -18.229 -45.906 1.00 86.38 854 ASN A C 1
ATOM 6821 O O . ASN A 1 854 ? 14.420 -18.299 -44.951 1.00 86.38 854 ASN A O 1
ATOM 6825 N N . LEU A 1 855 ? 13.930 -17.526 -47.000 1.00 83.50 855 LEU A N 1
ATOM 6826 C CA . LEU A 1 855 ? 14.980 -16.508 -47.035 1.00 83.50 855 LEU A CA 1
ATOM 6827 C C . LEU A 1 855 ? 14.280 -15.156 -47.018 1.00 83.50 855 LEU A C 1
ATOM 6829 O O . LEU A 1 855 ? 13.440 -14.881 -47.882 1.00 83.50 855 LEU A O 1
ATOM 6833 N N . VAL A 1 856 ? 14.550 -14.380 -45.976 1.00 71.69 856 VAL A N 1
ATOM 6834 C CA . VAL A 1 856 ? 13.972 -13.053 -45.746 1.00 71.69 856 VAL A CA 1
ATOM 6835 C C . VAL A 1 856 ? 15.112 -12.073 -45.959 1.00 71.69 856 VAL A C 1
ATOM 6837 O O . VAL A 1 856 ? 16.097 -12.224 -45.259 1.00 71.69 856 VAL A O 1
ATOM 6840 N N . TYR A 1 857 ? 14.995 -11.151 -46.920 1.00 69.44 857 TYR A N 1
ATOM 6841 C CA . TYR A 1 857 ? 16.091 -10.260 -47.332 1.00 69.44 857 TYR A CA 1
ATOM 6842 C C . TYR A 1 857 ? 17.333 -11.064 -47.779 1.00 69.44 857 TYR A C 1
ATOM 6844 O O . TYR A 1 857 ? 18.183 -11.460 -46.987 1.00 69.44 857 TYR A O 1
ATOM 6852 N N . CYS A 1 858 ? 17.371 -11.425 -49.061 1.00 76.12 858 CYS A N 1
ATOM 6853 C CA . CYS A 1 858 ? 18.526 -12.078 -49.675 1.00 76.12 858 CYS A CA 1
ATOM 6854 C C . CYS A 1 858 ? 18.889 -11.283 -50.919 1.00 76.12 858 CYS A C 1
ATOM 6856 O O . CYS A 1 858 ? 18.040 -11.181 -51.817 1.00 76.12 858 CYS A O 1
ATOM 6858 N N . ASP A 1 859 ? 20.117 -10.774 -50.960 1.00 72.31 859 ASP A N 1
ATOM 6859 C CA . ASP A 1 859 ? 20.630 -10.088 -52.141 1.00 72.31 859 ASP A CA 1
ATOM 6860 C C . ASP A 1 859 ? 21.066 -11.089 -53.228 1.00 72.31 859 ASP A C 1
ATOM 6862 O O . ASP A 1 859 ? 21.244 -12.285 -52.972 1.00 72.31 859 ASP A O 1
ATOM 6866 N N . ASP A 1 860 ? 21.139 -10.605 -54.465 1.00 73.06 860 ASP A N 1
ATOM 6867 C CA . ASP A 1 860 ? 21.639 -11.286 -55.660 1.00 73.06 860 ASP A CA 1
ATOM 6868 C C . ASP A 1 860 ? 21.124 -12.721 -55.913 1.00 73.06 860 ASP A C 1
ATOM 6870 O O . ASP A 1 860 ? 20.085 -12.917 -56.569 1.00 73.06 860 ASP A O 1
ATOM 6874 N N . ALA A 1 861 ? 21.860 -13.761 -55.492 1.00 75.75 861 ALA A N 1
ATOM 6875 C CA . ALA A 1 861 ? 21.531 -15.144 -55.830 1.00 75.75 861 ALA A CA 1
ATOM 6876 C C . ALA A 1 861 ? 21.865 -16.170 -54.741 1.00 75.75 861 ALA A C 1
ATOM 6878 O O . ALA A 1 861 ? 22.859 -16.081 -54.028 1.00 75.75 861 ALA A O 1
ATOM 6879 N N . PHE A 1 862 ? 21.047 -17.229 -54.682 1.00 82.56 862 PHE A N 1
ATOM 6880 C CA . PHE A 1 862 ? 21.271 -18.377 -53.809 1.00 82.56 862 PHE A CA 1
ATOM 6881 C C . PHE A 1 862 ? 20.787 -19.701 -54.433 1.00 82.56 862 PHE A C 1
ATOM 6883 O O . PHE A 1 862 ? 19.930 -19.713 -55.320 1.00 82.56 862 PHE A O 1
ATOM 6890 N N . SER A 1 863 ? 21.287 -20.827 -53.925 1.00 85.06 863 SER A N 1
ATOM 6891 C CA . SER A 1 863 ? 20.753 -22.181 -54.157 1.00 85.06 863 SER A CA 1
ATOM 6892 C C . SER A 1 863 ? 20.564 -22.878 -52.813 1.00 85.06 863 SER A C 1
ATOM 6894 O O . SER A 1 863 ? 21.417 -22.761 -51.942 1.00 85.06 863 SER A O 1
ATOM 6896 N N . PHE A 1 864 ? 19.449 -23.585 -52.630 1.00 90.44 864 PHE A N 1
ATOM 6897 C CA . PHE A 1 864 ? 19.119 -24.314 -51.403 1.00 90.44 864 PHE A CA 1
ATOM 6898 C C . PHE A 1 864 ? 18.808 -25.773 -51.722 1.00 90.44 864 PHE A C 1
ATOM 6900 O O . PHE A 1 864 ? 17.937 -26.055 -52.549 1.00 90.44 864 PHE A O 1
ATOM 6907 N N . LYS A 1 865 ? 19.439 -26.709 -51.010 1.00 92.19 865 LYS A N 1
ATOM 6908 C CA . LYS A 1 865 ? 19.169 -28.148 -51.105 1.00 92.19 865 LYS A CA 1
ATOM 6909 C C . LYS A 1 865 ? 19.109 -28.778 -49.719 1.00 92.19 865 LYS A C 1
ATOM 6911 O O . LYS A 1 865 ? 19.948 -28.524 -48.862 1.00 92.19 865 LYS A O 1
ATOM 6916 N N . LEU A 1 866 ? 18.112 -29.632 -49.510 1.00 94.62 866 LEU A N 1
ATOM 6917 C CA . LEU A 1 866 ? 17.913 -30.389 -48.278 1.00 94.62 866 LEU A CA 1
ATOM 6918 C C . LEU A 1 866 ? 17.746 -31.868 -48.620 1.00 94.62 866 LEU A C 1
ATOM 6920 O O . LEU A 1 866 ? 16.908 -32.212 -49.454 1.00 94.62 866 LEU A O 1
ATOM 6924 N N . TYR A 1 867 ? 18.487 -32.743 -47.947 1.00 91.31 867 TYR A N 1
ATOM 6925 C CA . TYR A 1 867 ? 18.533 -34.183 -48.210 1.00 91.31 867 TYR A CA 1
ATOM 6926 C C . TYR A 1 867 ? 18.189 -34.990 -46.957 1.00 91.31 867 TYR A C 1
ATOM 6928 O O . TYR A 1 867 ? 18.442 -34.561 -45.830 1.00 91.31 867 TYR A O 1
ATOM 6936 N N . LYS A 1 868 ? 17.663 -36.203 -47.152 1.00 84.06 868 LYS A N 1
ATOM 6937 C CA . LYS A 1 868 ? 17.641 -37.218 -46.090 1.00 84.06 868 LYS A CA 1
ATOM 6938 C C . LYS A 1 868 ? 18.995 -37.915 -46.046 1.00 84.06 868 LYS A C 1
ATOM 6940 O O . LYS A 1 868 ? 19.551 -38.229 -47.091 1.00 84.06 868 LYS A O 1
ATOM 6945 N N . LEU A 1 869 ? 19.486 -38.255 -44.856 1.00 77.69 869 LEU A N 1
ATOM 6946 C CA . LEU A 1 869 ? 20.751 -38.995 -44.730 1.00 77.69 869 LEU A CA 1
ATOM 6947 C C . LEU A 1 869 ? 20.727 -40.379 -45.387 1.00 77.69 869 LEU A C 1
ATOM 6949 O O . LEU A 1 869 ? 21.768 -40.889 -45.788 1.00 77.69 869 LEU A O 1
ATOM 6953 N N . SER A 1 870 ? 19.544 -40.981 -45.522 1.00 74.75 870 SER A N 1
ATOM 6954 C CA . SER A 1 870 ? 19.354 -42.254 -46.219 1.00 74.75 870 SER A CA 1
ATOM 6955 C C . SER A 1 870 ? 19.433 -42.151 -47.746 1.00 74.75 870 SER A C 1
ATOM 6957 O O . SER A 1 870 ? 19.578 -43.181 -48.400 1.00 74.75 870 SER A O 1
ATOM 6959 N N . ASP A 1 871 ? 19.355 -40.943 -48.314 1.00 79.50 871 ASP A N 1
ATOM 6960 C CA . ASP A 1 871 ? 19.478 -40.696 -49.751 1.00 79.50 871 ASP A CA 1
ATOM 6961 C C . ASP A 1 871 ? 20.049 -39.292 -50.018 1.00 79.50 871 ASP A C 1
ATOM 6963 O O . ASP A 1 871 ? 19.319 -38.316 -50.192 1.00 79.50 871 ASP A O 1
ATOM 6967 N N . LEU A 1 872 ? 21.380 -39.201 -50.065 1.00 79.88 872 LEU A N 1
ATOM 6968 C CA . LEU A 1 872 ? 22.097 -37.974 -50.434 1.00 79.88 872 LEU A CA 1
ATOM 6969 C C . LEU A 1 872 ? 22.182 -37.759 -51.955 1.00 79.88 872 LEU A C 1
ATOM 6971 O O . LEU A 1 872 ? 22.731 -36.755 -52.395 1.00 79.88 872 LEU A O 1
ATOM 6975 N N . SER A 1 873 ? 21.678 -38.694 -52.771 1.00 81.31 873 SER A N 1
ATOM 6976 C CA . SER A 1 873 ? 21.703 -38.551 -54.234 1.00 81.31 873 SER A CA 1
ATOM 6977 C C . SER A 1 873 ? 20.517 -37.741 -54.754 1.00 81.31 873 SER A C 1
ATOM 6979 O O . SER A 1 873 ? 20.604 -37.186 -55.846 1.00 81.31 873 SER A O 1
ATOM 6981 N N . ASN A 1 874 ? 19.423 -37.665 -53.986 1.00 80.62 874 ASN A N 1
ATOM 6982 C CA . ASN A 1 874 ? 18.216 -36.932 -54.357 1.00 80.62 874 ASN A CA 1
ATOM 6983 C C . ASN A 1 874 ? 17.789 -35.986 -53.221 1.00 80.62 874 ASN A C 1
ATOM 6985 O O . ASN A 1 874 ? 17.439 -36.460 -52.134 1.00 80.62 874 ASN A O 1
ATOM 6989 N N . PRO A 1 875 ? 17.765 -34.659 -53.436 1.00 86.69 875 PRO A N 1
ATOM 6990 C CA . PRO A 1 875 ? 17.281 -33.739 -52.419 1.00 86.69 875 PRO A CA 1
ATOM 6991 C C . PRO A 1 875 ? 15.780 -33.941 -52.190 1.00 86.69 875 PRO A C 1
ATOM 6993 O O . PRO A 1 875 ? 14.982 -34.048 -53.122 1.00 86.69 875 PRO A O 1
ATOM 6996 N N . ILE A 1 876 ? 15.361 -33.948 -50.923 1.00 88.88 876 ILE A N 1
ATOM 6997 C CA . ILE A 1 876 ? 13.936 -33.915 -50.577 1.00 88.88 876 ILE A CA 1
ATOM 6998 C C . ILE A 1 876 ? 13.320 -32.554 -50.890 1.00 88.88 876 ILE A C 1
ATOM 7000 O O . ILE A 1 876 ? 12.106 -32.468 -51.091 1.00 88.88 876 ILE A O 1
ATOM 7004 N N . ARG A 1 877 ? 14.136 -31.498 -50.927 1.00 88.19 877 ARG A N 1
ATOM 7005 C CA . ARG A 1 877 ? 13.784 -30.173 -51.433 1.00 88.19 877 ARG A CA 1
ATOM 7006 C C . ARG A 1 877 ? 14.992 -29.531 -52.078 1.00 88.19 877 ARG A C 1
ATOM 7008 O O . ARG A 1 877 ? 16.062 -29.519 -51.482 1.00 88.19 877 ARG A O 1
ATOM 7015 N N . GLU A 1 878 ? 14.772 -28.943 -53.240 1.00 85.75 878 GLU A N 1
ATOM 7016 C CA . GLU A 1 878 ? 15.758 -28.139 -53.941 1.00 85.75 878 GLU A CA 1
ATOM 7017 C C . GLU A 1 878 ? 15.106 -26.856 -54.446 1.00 85.75 878 GLU A C 1
ATOM 7019 O O . GLU A 1 878 ? 13.916 -26.819 -54.777 1.00 85.75 878 GLU A O 1
ATOM 7024 N N . TYR A 1 879 ? 15.901 -25.803 -54.476 1.00 79.69 879 TYR A N 1
ATOM 7025 C CA . TYR A 1 879 ? 15.629 -24.590 -55.208 1.00 79.69 879 TYR A CA 1
ATOM 7026 C C . TYR A 1 879 ? 16.959 -24.099 -55.754 1.00 79.69 879 TYR A C 1
ATOM 7028 O O . TYR A 1 879 ? 17.811 -23.633 -55.000 1.00 79.69 879 TYR A O 1
ATOM 7036 N N . ASP A 1 880 ? 17.114 -24.214 -57.063 1.00 67.31 880 ASP A N 1
ATOM 7037 C CA . ASP A 1 880 ? 18.214 -23.603 -57.786 1.00 67.31 880 ASP A CA 1
ATOM 7038 C C . ASP A 1 880 ? 17.664 -22.322 -58.420 1.00 67.31 880 ASP A C 1
ATOM 7040 O O . ASP A 1 880 ? 16.792 -22.364 -59.292 1.00 67.31 880 ASP A O 1
ATOM 7044 N N . ASN A 1 881 ? 18.112 -21.160 -57.936 1.00 60.12 881 ASN A N 1
ATOM 7045 C CA . ASN A 1 881 ? 17.836 -19.898 -58.610 1.00 60.12 881 ASN A CA 1
ATOM 7046 C C . ASN A 1 881 ? 18.655 -19.889 -59.912 1.00 60.12 881 ASN A C 1
ATOM 7048 O O . ASN A 1 881 ? 19.813 -19.480 -59.914 1.00 60.12 881 ASN A O 1
ATOM 7052 N N . GLU A 1 882 ? 18.083 -20.366 -61.021 1.00 52.81 882 GLU A N 1
ATOM 7053 C CA . GLU A 1 882 ? 18.646 -20.186 -62.367 1.00 52.81 882 GLU A CA 1
ATOM 7054 C C . GLU A 1 882 ? 18.611 -18.689 -62.738 1.00 52.81 882 GLU A C 1
ATOM 7056 O O . GLU A 1 882 ? 17.741 -18.236 -63.480 1.00 52.81 882 GLU A O 1
ATOM 7061 N N . TYR A 1 883 ? 19.507 -17.880 -62.171 1.00 49.69 883 TYR A N 1
ATOM 7062 C CA . TYR A 1 883 ? 19.527 -16.429 -62.382 1.00 49.69 883 TYR A CA 1
ATOM 7063 C C . TYR A 1 883 ? 20.921 -15.878 -62.668 1.00 49.69 883 TYR A C 1
ATOM 7065 O O . TYR A 1 883 ? 21.262 -14.771 -62.268 1.00 49.69 883 TYR A O 1
ATOM 7073 N N . ILE A 1 884 ? 21.696 -16.603 -63.472 1.00 46.16 884 ILE A N 1
ATOM 7074 C CA . ILE A 1 884 ? 22.767 -15.968 -64.235 1.00 46.16 884 ILE A CA 1
ATOM 7075 C C . ILE A 1 884 ? 22.172 -15.537 -65.595 1.00 46.16 884 ILE A C 1
ATOM 7077 O O . ILE A 1 884 ? 22.035 -16.337 -66.515 1.00 46.16 884 ILE A O 1
ATOM 7081 N N . GLY A 1 885 ? 21.745 -14.271 -65.698 1.00 48.31 885 GLY A N 1
ATOM 7082 C CA . GLY A 1 885 ? 21.583 -13.549 -66.974 1.00 48.31 885 GLY A CA 1
ATOM 7083 C C . GLY A 1 885 ? 20.368 -13.849 -67.874 1.00 48.31 885 GLY A C 1
ATOM 7084 O O . GLY A 1 885 ? 20.550 -14.239 -69.027 1.00 48.31 885 GLY A O 1
ATOM 7085 N N . GLN A 1 886 ? 19.128 -13.555 -67.445 1.00 37.03 886 GLN A N 1
ATOM 7086 C CA . GLN A 1 886 ? 18.005 -13.403 -68.394 1.00 37.03 886 GLN A CA 1
ATOM 7087 C C . GLN A 1 886 ? 17.801 -11.935 -68.830 1.00 37.03 886 GLN A C 1
ATOM 7089 O O . GLN A 1 886 ? 17.566 -11.074 -67.979 1.00 37.03 886 GLN A O 1
ATOM 7094 N N . PRO A 1 887 ? 17.800 -11.622 -70.142 1.00 34.88 887 PRO A N 1
ATOM 7095 C CA . PRO A 1 887 ? 17.509 -10.278 -70.631 1.00 34.88 887 PRO A CA 1
ATOM 7096 C C . PRO A 1 887 ? 16.016 -9.945 -70.475 1.00 34.88 887 PRO A C 1
ATOM 7098 O O . PRO A 1 887 ? 15.164 -10.582 -71.092 1.00 34.88 887 PRO A O 1
ATOM 7101 N N . GLY A 1 888 ? 15.699 -8.908 -69.691 1.00 39.28 888 GLY A N 1
ATOM 7102 C CA . GLY A 1 888 ? 14.355 -8.310 -69.628 1.00 39.28 888 GLY A CA 1
ATOM 7103 C C . GLY A 1 888 ? 13.660 -8.307 -68.261 1.00 39.28 888 GLY A C 1
ATOM 7104 O O . GLY A 1 888 ? 12.565 -7.757 -68.163 1.00 39.28 888 GLY A O 1
ATOM 7105 N N . PHE A 1 889 ? 14.275 -8.851 -67.207 1.00 39.72 889 PHE A N 1
ATOM 7106 C CA . PHE A 1 889 ? 13.806 -8.654 -65.831 1.00 39.72 889 PHE A CA 1
ATOM 7107 C C . PHE A 1 889 ? 14.507 -7.431 -65.230 1.00 39.72 889 PHE A C 1
ATOM 7109 O O . PHE A 1 889 ? 15.727 -7.400 -65.127 1.00 39.72 889 PHE A O 1
ATOM 7116 N N . GLY A 1 890 ? 13.742 -6.387 -64.903 1.00 38.75 890 GLY A N 1
ATOM 7117 C CA . GLY A 1 890 ? 14.279 -5.178 -64.279 1.00 38.75 890 GLY A CA 1
ATOM 7118 C C . GLY A 1 890 ? 14.895 -5.483 -62.913 1.00 38.75 890 GLY A C 1
ATOM 7119 O O . GLY A 1 890 ? 14.344 -6.289 -62.167 1.00 38.75 890 GLY A O 1
ATOM 7120 N N . PHE A 1 891 ? 16.018 -4.827 -62.613 1.00 41.44 891 PHE A N 1
ATOM 7121 C CA . PHE A 1 891 ? 16.681 -4.831 -61.311 1.00 41.44 891 PHE A CA 1
ATOM 7122 C C . PHE A 1 891 ? 15.671 -4.508 -60.204 1.00 41.44 891 PHE A C 1
ATOM 7124 O O . PHE A 1 891 ? 15.274 -3.354 -60.031 1.00 41.44 891 PHE A O 1
ATOM 7131 N N . ASN A 1 892 ? 15.217 -5.534 -59.493 1.00 42.00 892 ASN A N 1
ATOM 7132 C CA . ASN A 1 892 ? 14.496 -5.377 -58.244 1.00 42.00 892 ASN A CA 1
ATOM 7133 C C . ASN A 1 892 ? 15.522 -5.721 -57.167 1.00 42.00 892 ASN A C 1
ATOM 7135 O O . ASN A 1 892 ? 15.760 -6.900 -56.931 1.00 42.00 892 ASN A O 1
ATOM 7139 N N . TRP A 1 893 ? 16.165 -4.686 -56.624 1.00 47.22 893 TRP A N 1
ATOM 7140 C CA . TRP A 1 893 ? 17.331 -4.720 -55.725 1.00 47.22 893 TRP A CA 1
ATOM 7141 C C . TRP A 1 893 ? 17.082 -5.376 -54.354 1.00 47.22 893 TRP A C 1
ATOM 7143 O O . TRP A 1 893 ? 17.830 -5.128 -53.436 1.00 47.22 893 TRP A O 1
ATOM 7153 N N . ASP A 1 894 ? 16.023 -6.178 -54.228 1.00 51.28 894 ASP A N 1
ATOM 7154 C CA . ASP A 1 894 ? 15.674 -7.011 -53.080 1.00 51.28 894 ASP A CA 1
ATOM 7155 C C . ASP A 1 894 ? 14.560 -7.971 -53.534 1.00 51.28 894 ASP A C 1
ATOM 7157 O O . ASP A 1 894 ? 13.523 -7.541 -54.073 1.00 51.28 894 ASP A O 1
ATOM 7161 N N . LYS A 1 895 ? 14.708 -9.286 -53.320 1.00 55.19 895 LYS A N 1
ATOM 7162 C CA . LYS A 1 895 ? 13.555 -10.202 -53.404 1.00 55.19 895 LYS A CA 1
ATOM 7163 C C . LYS A 1 895 ? 12.898 -10.277 -52.024 1.00 55.19 895 LYS A C 1
ATOM 7165 O O . LYS A 1 895 ? 13.501 -10.810 -51.098 1.00 55.19 895 LYS A O 1
ATOM 7170 N N . PRO A 1 896 ? 11.637 -9.828 -51.860 1.00 52.88 896 PRO A N 1
ATOM 7171 C CA . PRO A 1 896 ? 11.078 -9.616 -50.528 1.00 52.88 896 PRO A CA 1
ATOM 7172 C C . PRO A 1 896 ? 10.854 -10.897 -49.713 1.00 52.88 896 PRO A C 1
ATOM 7174 O O . PRO A 1 896 ? 10.637 -10.777 -48.519 1.00 52.88 896 PRO A O 1
ATOM 7177 N N . THR A 1 897 ? 10.851 -12.105 -50.302 1.00 65.12 897 THR A N 1
ATOM 7178 C CA . THR A 1 897 ? 10.925 -13.401 -49.578 1.00 65.12 897 THR A CA 1
ATOM 7179 C C . THR A 1 897 ? 10.940 -14.603 -50.541 1.00 65.12 897 THR A C 1
ATOM 7181 O O . THR A 1 897 ? 10.144 -14.656 -51.480 1.00 65.12 897 THR A O 1
ATOM 7184 N N . TRP A 1 898 ? 11.763 -15.626 -50.272 1.00 82.50 898 TRP A N 1
ATOM 7185 C CA . TRP A 1 898 ? 11.610 -16.988 -50.829 1.00 82.50 898 TRP A CA 1
ATOM 7186 C C . TRP A 1 898 ? 11.071 -17.936 -49.758 1.00 82.50 898 TRP A C 1
ATOM 7188 O O . TRP A 1 898 ? 11.412 -17.767 -48.590 1.00 82.50 898 TRP A O 1
ATOM 7198 N N . LYS A 1 899 ? 10.241 -18.923 -50.137 1.00 84.69 899 LYS A N 1
ATOM 7199 C CA . LYS A 1 899 ? 9.672 -19.920 -49.212 1.00 84.69 899 LYS A CA 1
ATOM 7200 C C . LYS A 1 899 ? 9.602 -21.315 -49.833 1.00 84.69 899 LYS A C 1
ATOM 7202 O O . LYS A 1 899 ? 9.125 -21.459 -50.959 1.00 84.69 899 LYS A O 1
ATOM 7207 N N . ILE A 1 900 ? 9.945 -22.352 -49.070 1.00 87.31 900 ILE A N 1
ATOM 7208 C CA . ILE A 1 900 ? 9.729 -23.756 -49.450 1.00 87.31 900 ILE A CA 1
ATOM 7209 C C . ILE A 1 900 ? 9.203 -24.581 -48.273 1.00 87.31 900 ILE A C 1
ATOM 7211 O O . ILE A 1 900 ? 9.673 -24.475 -47.145 1.00 87.31 900 ILE A O 1
ATOM 7215 N N . ASN A 1 901 ? 8.209 -25.430 -48.539 1.00 89.00 901 ASN A N 1
ATOM 7216 C CA . ASN A 1 901 ? 7.549 -26.244 -47.517 1.00 89.00 901 ASN A CA 1
ATOM 7217 C C . ASN A 1 901 ? 7.991 -27.706 -47.590 1.00 89.00 901 ASN A C 1
ATOM 7219 O O . ASN A 1 901 ? 7.896 -28.330 -48.651 1.00 89.00 901 ASN A O 1
ATOM 7223 N N . THR A 1 902 ? 8.357 -28.309 -46.464 1.00 93.25 902 THR A N 1
ATOM 7224 C CA . THR A 1 902 ? 8.663 -29.744 -46.364 1.00 93.25 902 THR A CA 1
ATOM 7225 C C . THR A 1 902 ? 8.170 -30.342 -45.051 1.00 93.25 902 THR A C 1
ATOM 7227 O O . THR A 1 902 ? 7.840 -29.616 -44.122 1.00 93.25 902 THR A O 1
ATOM 7230 N N . ARG A 1 903 ? 8.052 -31.667 -44.970 1.00 90.25 903 ARG A N 1
ATOM 7231 C CA . ARG A 1 903 ? 7.722 -32.366 -43.721 1.00 90.25 903 ARG A CA 1
ATOM 7232 C C . ARG A 1 903 ? 8.985 -33.038 -43.204 1.00 90.25 903 ARG A C 1
ATOM 7234 O O . ARG A 1 903 ? 9.582 -33.804 -43.957 1.00 90.25 903 ARG A O 1
ATOM 7241 N N . LEU A 1 904 ? 9.343 -32.762 -41.956 1.00 89.88 904 LEU A N 1
ATOM 7242 C CA . LEU A 1 904 ? 10.478 -33.380 -41.271 1.00 89.88 904 LEU A CA 1
ATOM 7243 C C . LEU A 1 904 ? 9.969 -34.235 -40.102 1.00 89.88 904 LEU A C 1
ATOM 7245 O O . LEU A 1 904 ? 8.824 -34.090 -39.662 1.00 89.88 904 LEU A O 1
ATOM 7249 N N . GLU A 1 905 ? 10.802 -35.169 -39.667 1.00 85.44 905 GLU A N 1
ATOM 7250 C CA . GLU A 1 905 ? 10.529 -36.149 -38.612 1.00 85.44 905 GLU A CA 1
ATOM 7251 C C . GLU A 1 905 ? 11.409 -35.844 -37.400 1.00 85.44 905 GLU A C 1
ATOM 7253 O O . GLU A 1 905 ? 12.596 -35.582 -37.560 1.00 85.44 905 GLU A O 1
ATOM 7258 N N . GLU A 1 906 ? 10.808 -35.851 -36.214 1.00 80.31 906 GLU A N 1
ATOM 7259 C CA . GLU A 1 906 ? 11.465 -35.551 -34.938 1.00 80.31 906 GLU A CA 1
ATOM 7260 C C . GLU A 1 906 ? 12.697 -36.425 -34.693 1.00 80.31 906 GLU A C 1
ATOM 7262 O O . GLU A 1 906 ? 12.644 -37.641 -34.872 1.00 80.31 906 GLU A O 1
ATOM 7267 N N . GLY A 1 907 ? 13.792 -35.807 -34.250 1.00 74.31 907 GLY A N 1
ATOM 7268 C CA . GLY A 1 907 ? 15.043 -36.484 -33.911 1.00 74.31 907 GLY A CA 1
ATOM 7269 C C . GLY A 1 907 ? 15.885 -36.913 -35.117 1.00 74.31 907 GLY A C 1
ATOM 7270 O O . GLY A 1 907 ? 17.000 -37.399 -34.932 1.00 74.31 907 GLY A O 1
ATOM 7271 N N . GLU A 1 908 ? 15.389 -36.729 -36.343 1.00 85.25 908 GLU A N 1
ATOM 7272 C CA . GLU A 1 908 ? 16.125 -37.051 -37.563 1.00 85.25 908 GLU A CA 1
ATOM 7273 C C . GLU A 1 908 ? 17.007 -35.881 -38.011 1.00 85.25 908 GLU A C 1
ATOM 7275 O O . GLU A 1 908 ? 16.626 -34.708 -37.930 1.00 85.25 908 GLU A O 1
ATOM 7280 N N . PHE A 1 909 ? 18.178 -36.227 -38.547 1.00 87.56 909 PHE A N 1
ATOM 7281 C CA . PHE A 1 909 ? 19.096 -35.281 -39.168 1.00 87.56 909 PHE A CA 1
ATOM 7282 C C . PHE A 1 909 ? 18.871 -35.211 -40.682 1.00 87.56 909 PHE A C 1
ATOM 7284 O O . PHE A 1 909 ? 18.632 -36.220 -41.351 1.00 87.56 909 PHE A O 1
ATOM 7291 N N . TYR A 1 910 ? 19.012 -34.011 -41.233 1.00 92.94 910 TYR A N 1
ATOM 7292 C CA . TYR A 1 910 ? 18.896 -33.717 -42.658 1.00 92.94 910 TYR A CA 1
ATOM 7293 C C . TYR A 1 910 ? 20.154 -32.998 -43.118 1.00 92.94 910 TYR A C 1
ATOM 7295 O O . TYR A 1 910 ? 20.615 -32.089 -42.439 1.00 92.94 910 TYR A O 1
ATOM 7303 N N . TYR A 1 911 ? 20.717 -33.382 -44.260 1.00 94.94 911 TYR A N 1
ATOM 7304 C CA . TYR A 1 911 ? 21.869 -32.665 -44.806 1.00 94.94 911 TYR A CA 1
ATOM 7305 C C . TYR A 1 911 ? 21.385 -31.411 -45.536 1.00 94.94 911 TYR A C 1
ATOM 7307 O O . TYR A 1 911 ? 20.489 -31.499 -46.378 1.00 94.94 911 TYR A O 1
ATOM 7315 N N . LEU A 1 912 ? 21.950 -30.260 -45.185 1.00 95.19 912 LEU A N 1
ATOM 7316 C CA . LEU A 1 912 ? 21.605 -28.944 -45.708 1.00 95.19 912 LEU A CA 1
ATOM 7317 C C . LEU A 1 912 ? 22.786 -28.394 -46.512 1.00 95.19 912 LEU A C 1
ATOM 7319 O O . LEU A 1 912 ? 23.910 -28.361 -46.015 1.00 95.19 912 LEU A O 1
ATOM 7323 N N . GLU A 1 913 ? 22.507 -27.928 -47.727 1.00 93.75 913 GLU A N 1
ATOM 7324 C CA . GLU A 1 913 ? 23.420 -27.156 -48.568 1.00 93.75 913 GLU A CA 1
ATOM 7325 C C . GLU A 1 913 ? 22.740 -25.833 -48.950 1.00 93.75 913 GLU A C 1
ATOM 7327 O O . GLU A 1 913 ? 21.630 -25.832 -49.487 1.00 93.75 913 GLU A O 1
ATOM 7332 N N . LEU A 1 914 ? 23.395 -24.708 -48.663 1.00 92.19 914 LEU A N 1
ATOM 7333 C CA . LEU A 1 914 ? 22.980 -23.378 -49.103 1.00 92.19 914 LEU A CA 1
ATOM 7334 C C . LEU A 1 914 ? 24.172 -22.666 -49.744 1.00 92.19 914 LEU A C 1
ATOM 7336 O O . LEU A 1 914 ? 25.218 -22.514 -49.119 1.00 92.19 914 LEU A O 1
ATOM 7340 N N . LEU A 1 915 ? 24.003 -22.215 -50.979 1.00 88.50 915 LEU A N 1
ATOM 7341 C CA . LEU A 1 915 ? 24.980 -21.429 -51.726 1.00 88.50 915 LEU A CA 1
ATOM 7342 C C . LEU A 1 915 ? 24.466 -19.992 -51.816 1.00 88.50 915 LEU A C 1
ATOM 7344 O O . LEU A 1 915 ? 23.289 -19.816 -52.114 1.00 88.50 915 LEU A O 1
ATOM 7348 N N . TYR A 1 916 ? 25.318 -18.998 -51.584 1.00 85.81 916 TYR A N 1
ATOM 7349 C CA . TYR A 1 916 ? 25.031 -17.568 -51.744 1.00 85.81 916 TYR A CA 1
ATOM 7350 C C . TYR A 1 916 ? 26.096 -16.909 -52.613 1.00 85.81 916 TYR A C 1
ATOM 7352 O O . TYR A 1 916 ? 27.277 -17.255 -52.510 1.00 85.81 916 TYR A O 1
ATOM 7360 N N . PHE A 1 917 ? 25.668 -15.966 -53.444 1.00 81.19 917 PHE A N 1
ATOM 7361 C CA . PHE A 1 917 ? 26.507 -15.245 -54.386 1.00 81.19 917 PHE A CA 1
ATOM 7362 C C . PHE A 1 917 ? 26.184 -13.761 -54.313 1.00 81.19 917 PHE A C 1
ATOM 7364 O O . PHE A 1 917 ? 25.029 -13.386 -54.494 1.00 81.19 917 PHE A O 1
ATOM 7371 N N . GLU A 1 918 ? 27.229 -12.970 -54.106 1.00 77.94 918 GLU A N 1
ATOM 7372 C CA . GLU A 1 918 ? 27.227 -11.517 -54.143 1.00 77.94 918 GLU A CA 1
ATOM 7373 C C . GLU A 1 918 ? 28.048 -11.043 -55.345 1.00 77.94 918 GLU A C 1
ATOM 7375 O O . GLU A 1 918 ? 29.168 -11.513 -55.581 1.00 77.94 918 GLU A O 1
ATOM 7380 N N . ASN A 1 919 ? 27.498 -10.104 -56.099 1.00 70.62 919 ASN A N 1
ATOM 7381 C CA . ASN A 1 919 ? 28.101 -9.525 -57.282 1.00 70.62 919 ASN A CA 1
ATOM 7382 C C . ASN A 1 919 ? 28.573 -8.085 -57.041 1.00 70.62 919 ASN A C 1
ATOM 7384 O O . ASN A 1 919 ? 29.697 -7.780 -57.443 1.00 70.62 919 ASN A O 1
ATOM 7388 N N . ALA A 1 920 ? 27.740 -7.212 -56.457 1.00 67.44 920 ALA A N 1
ATOM 7389 C CA . ALA A 1 920 ? 28.088 -5.832 -56.093 1.00 67.44 920 ALA A CA 1
ATOM 7390 C C . ALA A 1 920 ? 26.948 -5.145 -55.317 1.00 67.44 920 ALA A C 1
ATOM 7392 O O . ALA A 1 920 ? 25.783 -5.293 -55.687 1.00 67.44 920 ALA A O 1
ATOM 7393 N N . GLY A 1 921 ? 27.285 -4.236 -54.396 1.00 71.69 921 GLY A N 1
ATOM 7394 C CA . GLY A 1 921 ? 26.306 -3.504 -53.589 1.00 71.69 921 GLY A CA 1
ATOM 7395 C C . GLY A 1 921 ? 26.211 -3.997 -52.144 1.00 71.69 921 GLY A C 1
ATOM 7396 O O . GLY A 1 921 ? 27.229 -4.114 -51.464 1.00 71.69 921 GLY A O 1
ATOM 7397 N N . THR A 1 922 ? 24.985 -4.154 -51.636 1.00 73.12 922 THR A N 1
ATOM 7398 C CA . THR A 1 922 ? 24.705 -4.400 -50.211 1.00 73.12 922 THR A CA 1
ATOM 7399 C C . THR A 1 922 ? 24.445 -5.874 -49.912 1.00 73.12 922 THR A C 1
ATOM 7401 O O . THR A 1 922 ? 23.319 -6.343 -50.031 1.00 73.12 922 THR A O 1
ATOM 7404 N N . ALA A 1 923 ? 25.424 -6.599 -49.389 1.00 80.62 923 ALA A N 1
ATOM 7405 C CA . ALA A 1 923 ? 25.310 -8.042 -49.234 1.00 80.62 923 ALA A CA 1
ATOM 7406 C C . ALA A 1 923 ? 24.580 -8.458 -47.945 1.00 80.62 923 ALA A C 1
ATOM 7408 O O . ALA A 1 923 ? 25.015 -8.145 -46.833 1.00 80.62 923 ALA A O 1
ATOM 7409 N N . HIS A 1 924 ? 23.507 -9.241 -48.066 1.00 85.19 924 HIS A N 1
ATOM 7410 C CA . HIS A 1 924 ? 22.752 -9.742 -46.916 1.00 85.19 924 HIS A CA 1
ATOM 7411 C C . HIS A 1 924 ? 21.995 -11.047 -47.230 1.00 85.19 924 HIS A C 1
ATOM 7413 O O . HIS A 1 924 ? 21.535 -11.275 -48.350 1.00 85.19 924 HIS A O 1
ATOM 7419 N N . ILE A 1 925 ? 21.876 -11.935 -46.233 1.00 88.62 925 ILE A N 1
ATOM 7420 C CA . ILE A 1 925 ? 21.146 -13.207 -46.334 1.00 88.62 925 ILE A CA 1
ATOM 7421 C C . ILE A 1 925 ? 20.677 -13.723 -44.962 1.00 88.62 925 ILE A C 1
ATOM 7423 O O . ILE A 1 925 ? 21.485 -13.976 -44.063 1.00 88.62 925 ILE A O 1
ATOM 7427 N N . ASN A 1 926 ? 19.370 -13.983 -44.810 1.00 89.00 926 ASN A N 1
ATOM 7428 C CA . ASN A 1 926 ? 18.805 -14.542 -43.570 1.00 89.00 926 ASN A CA 1
ATOM 7429 C C . ASN A 1 926 ? 17.968 -15.812 -43.815 1.00 89.00 926 ASN A C 1
ATOM 7431 O O . ASN A 1 926 ? 16.818 -15.739 -44.264 1.00 89.00 926 ASN A O 1
ATOM 7435 N N . LEU A 1 927 ? 18.505 -16.990 -43.464 1.00 92.38 927 LEU A N 1
ATOM 7436 C CA . LEU A 1 927 ? 17.774 -18.262 -43.519 1.00 92.38 927 LEU A CA 1
ATOM 7437 C C . LEU A 1 927 ? 16.918 -18.446 -42.261 1.00 92.38 927 LEU A C 1
ATOM 7439 O O . LEU A 1 927 ? 17.405 -18.573 -41.137 1.00 92.38 927 LEU A O 1
ATOM 7443 N N . ARG A 1 928 ? 15.608 -18.509 -42.475 1.00 90.62 928 ARG A N 1
ATOM 7444 C CA . ARG A 1 928 ? 14.578 -18.631 -41.447 1.00 90.62 928 ARG A CA 1
ATOM 7445 C C . ARG A 1 928 ? 13.758 -19.908 -41.648 1.00 90.62 928 ARG A C 1
ATOM 7447 O O . ARG A 1 928 ? 13.623 -20.404 -42.765 1.00 90.62 928 ARG A O 1
ATOM 7454 N N . TRP A 1 929 ? 13.126 -20.418 -40.597 1.00 91.50 929 TRP A N 1
ATOM 7455 C CA . TRP A 1 929 ? 12.115 -21.474 -40.681 1.00 91.50 929 TRP A CA 1
ATOM 7456 C C . TRP A 1 929 ? 10.846 -21.126 -39.887 1.00 91.50 929 TRP A C 1
ATOM 7458 O O . TRP A 1 929 ? 10.876 -20.335 -38.952 1.00 91.50 929 TRP A O 1
ATOM 7468 N N . SER A 1 930 ? 9.705 -21.711 -40.233 1.00 86.00 930 SER A N 1
ATOM 7469 C CA . SER A 1 930 ? 8.534 -21.752 -39.353 1.00 86.00 930 SER A CA 1
ATOM 7470 C C . SER A 1 930 ? 7.974 -23.164 -39.288 1.00 86.00 930 SER A C 1
ATOM 7472 O O . SER A 1 930 ? 7.839 -23.844 -40.309 1.00 86.00 930 SER A O 1
ATOM 7474 N N . ILE A 1 931 ? 7.664 -23.617 -38.077 1.00 85.81 931 ILE A N 1
ATOM 7475 C CA . ILE A 1 931 ? 7.150 -24.958 -37.815 1.00 85.81 931 ILE A CA 1
ATOM 7476 C C . ILE A 1 931 ? 5.652 -24.834 -37.554 1.00 85.81 931 ILE A C 1
ATOM 7478 O O . ILE A 1 931 ? 5.225 -24.142 -36.631 1.00 85.81 931 ILE A O 1
ATOM 7482 N N . ASN A 1 932 ? 4.837 -25.485 -38.383 1.00 80.06 932 ASN A N 1
ATOM 7483 C CA . ASN A 1 932 ? 3.386 -25.400 -38.256 1.00 80.06 932 ASN A CA 1
ATOM 7484 C C . ASN A 1 932 ? 2.916 -25.931 -36.890 1.00 80.06 932 ASN A C 1
ATOM 7486 O O . ASN A 1 932 ? 3.189 -27.085 -36.561 1.00 80.06 932 ASN A O 1
ATOM 7490 N N . GLY A 1 933 ? 2.187 -25.102 -36.139 1.00 66.25 933 GLY A N 1
ATOM 7491 C CA . GLY A 1 933 ? 1.713 -25.412 -34.787 1.00 66.25 933 GLY A CA 1
ATOM 7492 C C . GLY A 1 933 ? 2.715 -25.112 -33.668 1.00 66.25 933 GLY A C 1
ATOM 7493 O O . GLY A 1 933 ? 2.364 -25.318 -32.513 1.00 66.25 933 GLY A O 1
ATOM 7494 N N . VAL A 1 934 ? 3.917 -24.620 -33.996 1.00 65.56 934 VAL A N 1
ATOM 7495 C CA . VAL A 1 934 ? 4.934 -24.195 -33.017 1.00 65.56 934 VAL A CA 1
ATOM 7496 C C . VAL A 1 934 ? 5.269 -22.710 -33.188 1.00 65.56 934 VAL A C 1
ATOM 7498 O O . VAL A 1 934 ? 5.245 -21.988 -32.204 1.00 65.56 934 VAL A O 1
ATOM 7501 N N . HIS A 1 935 ? 5.497 -22.220 -34.417 1.00 72.06 935 HIS A N 1
ATOM 7502 C CA . HIS A 1 935 ? 5.817 -20.802 -34.668 1.00 72.06 935 HIS A CA 1
ATOM 7503 C C . HIS A 1 935 ? 4.652 -20.052 -35.320 1.00 72.06 935 HIS A C 1
ATOM 7505 O O . HIS A 1 935 ? 4.007 -20.566 -36.241 1.00 72.06 935 HIS A O 1
ATOM 7511 N N . SER A 1 936 ? 4.436 -18.803 -34.902 1.00 61.44 936 SER A N 1
ATOM 7512 C CA . SER A 1 936 ? 3.460 -17.889 -35.518 1.00 61.44 936 SER A CA 1
ATOM 7513 C C . SER A 1 936 ? 4.052 -17.037 -36.660 1.00 61.44 936 SER A C 1
ATOM 7515 O O . SER A 1 936 ? 3.303 -16.532 -37.499 1.00 61.44 936 SER A O 1
ATOM 7517 N N . TYR A 1 937 ? 5.385 -16.955 -36.770 1.00 65.94 937 TYR A N 1
ATOM 7518 C CA . TYR A 1 937 ? 6.142 -16.278 -37.836 1.00 65.94 937 TYR A CA 1
ATOM 7519 C C . TYR A 1 937 ? 7.486 -16.998 -38.127 1.00 65.94 937 TYR A C 1
ATOM 7521 O O . TYR A 1 937 ? 7.860 -17.913 -37.394 1.00 65.94 937 TYR A O 1
ATOM 7529 N N . PRO A 1 938 ? 8.202 -16.690 -39.232 1.00 75.62 938 PRO A N 1
ATOM 7530 C CA . PRO A 1 938 ? 9.522 -17.270 -39.514 1.00 75.62 938 PRO A CA 1
ATOM 7531 C C . PRO A 1 938 ? 10.615 -16.788 -38.545 1.00 75.62 938 PRO A C 1
ATOM 7533 O O . PRO A 1 938 ? 10.827 -15.586 -38.414 1.00 75.62 938 PRO A O 1
ATOM 7536 N N . VAL A 1 939 ? 11.362 -17.717 -37.947 1.00 77.31 939 VAL A N 1
ATOM 7537 C CA . VAL A 1 939 ? 12.468 -17.462 -36.999 1.00 77.31 939 VAL A CA 1
ATOM 7538 C C . VAL A 1 939 ? 13.806 -17.937 -37.571 1.00 77.31 939 VAL A C 1
ATOM 7540 O O . VAL A 1 939 ? 13.811 -18.748 -38.496 1.00 77.31 939 VAL A O 1
ATOM 7543 N N . ALA A 1 940 ? 14.947 -17.436 -37.077 1.00 85.06 940 ALA A N 1
ATOM 7544 C CA . ALA A 1 940 ? 16.254 -17.978 -37.484 1.00 85.06 940 ALA A CA 1
ATOM 7545 C C . ALA A 1 940 ? 16.347 -19.439 -37.065 1.00 85.06 940 ALA A C 1
ATOM 7547 O O . ALA A 1 940 ? 15.821 -19.815 -36.022 1.00 85.06 940 ALA A O 1
ATOM 7548 N N . ILE A 1 941 ? 16.992 -20.270 -37.882 1.00 90.88 941 ILE A N 1
ATOM 7549 C CA . ILE A 1 941 ? 17.248 -21.648 -37.468 1.00 90.88 941 ILE A CA 1
ATOM 7550 C C . ILE A 1 941 ? 18.241 -21.591 -36.292 1.00 90.88 941 ILE A C 1
ATOM 7552 O O . ILE A 1 941 ? 19.336 -21.053 -36.485 1.00 90.88 941 ILE A O 1
ATOM 7556 N N . PRO A 1 942 ? 17.885 -22.097 -35.093 1.00 85.38 942 PRO A N 1
ATOM 7557 C CA . PRO A 1 942 ? 18.749 -21.999 -33.920 1.00 85.38 942 PRO A CA 1
ATOM 7558 C C . PRO A 1 942 ? 20.058 -22.768 -34.110 1.00 85.38 942 PRO A C 1
ATOM 7560 O O . PRO A 1 942 ? 20.059 -23.842 -34.718 1.00 85.38 942 PRO A O 1
ATOM 7563 N N . GLN A 1 943 ? 21.151 -22.278 -33.512 1.00 88.62 943 GLN A N 1
ATOM 7564 C CA . GLN A 1 943 ? 22.447 -22.975 -33.521 1.00 88.62 943 GLN A CA 1
ATOM 7565 C C . GLN A 1 943 ? 22.320 -24.404 -32.989 1.00 88.62 943 GLN A C 1
ATOM 7567 O O . GLN A 1 943 ? 22.889 -25.327 -33.561 1.00 88.62 943 GLN A O 1
ATOM 7572 N N . SER A 1 944 ? 21.500 -24.602 -31.953 1.00 84.19 944 SER A N 1
ATOM 7573 C CA . SER A 1 944 ? 21.249 -25.913 -31.349 1.00 84.19 944 SER A CA 1
ATOM 7574 C C . SER A 1 944 ? 20.726 -26.957 -32.344 1.00 84.19 944 SER A C 1
ATOM 7576 O O . SER A 1 944 ? 20.885 -28.151 -32.102 1.00 84.19 944 SER A O 1
ATOM 7578 N N . GLN A 1 945 ? 20.131 -26.534 -33.465 1.00 91.31 945 GLN A N 1
ATOM 7579 C CA . GLN A 1 945 ? 19.606 -27.411 -34.512 1.00 91.31 945 GLN A CA 1
ATOM 7580 C C . GLN A 1 945 ? 20.526 -27.525 -35.736 1.00 91.31 945 GLN A C 1
ATOM 7582 O O . GLN A 1 945 ? 20.211 -28.290 -36.645 1.00 91.31 945 GLN A O 1
ATOM 7587 N N . LEU A 1 946 ? 21.649 -26.803 -35.776 1.00 93.44 946 LEU A N 1
ATOM 7588 C CA . LEU A 1 946 ? 22.617 -26.814 -36.872 1.00 93.44 946 LEU A CA 1
ATOM 7589 C C . LEU A 1 946 ? 23.925 -27.463 -36.425 1.00 93.44 946 LEU A C 1
ATOM 7591 O O . LEU A 1 946 ? 24.479 -27.122 -35.387 1.00 93.44 946 LEU A O 1
ATOM 7595 N N . TYR A 1 947 ? 24.423 -28.393 -37.228 1.00 91.00 947 TYR A N 1
ATOM 7596 C CA . TYR A 1 947 ? 25.599 -29.186 -36.904 1.00 91.00 947 TYR A CA 1
ATOM 7597 C C . TYR A 1 947 ? 26.623 -29.135 -38.037 1.00 91.00 947 TYR A C 1
ATOM 7599 O O . TYR A 1 947 ? 26.325 -29.497 -39.182 1.00 91.00 947 TYR A O 1
ATOM 7607 N N . SER A 1 948 ? 27.855 -28.744 -37.713 1.00 90.12 948 SER A N 1
ATOM 7608 C CA . SER A 1 948 ? 28.961 -28.664 -38.668 1.00 90.12 948 SER A CA 1
ATOM 7609 C C . SER A 1 948 ? 29.365 -30.067 -39.133 1.00 90.12 948 SER A C 1
ATOM 7611 O O . SER A 1 948 ? 29.789 -30.267 -40.274 1.00 90.12 948 SER A O 1
ATOM 7613 N N . LYS A 1 949 ? 29.165 -31.057 -38.252 1.00 86.19 949 LYS A N 1
ATOM 7614 C CA . LYS A 1 949 ? 29.339 -32.498 -38.455 1.00 86.19 949 LYS A CA 1
ATOM 7615 C C . LYS A 1 949 ? 28.277 -33.249 -37.658 1.00 86.19 949 LYS A C 1
ATOM 7617 O O . LYS A 1 949 ? 27.839 -32.765 -36.622 1.00 86.19 949 LYS A O 1
ATOM 7622 N N . LEU A 1 950 ? 27.892 -34.448 -38.098 1.00 78.56 950 LEU A N 1
ATOM 7623 C CA . LEU A 1 950 ? 27.038 -35.302 -37.267 1.00 78.56 950 LEU A CA 1
ATOM 7624 C C . LEU A 1 950 ? 27.728 -35.573 -35.919 1.00 78.56 950 LEU A C 1
ATOM 7626 O O . LEU A 1 950 ? 28.939 -35.816 -35.924 1.00 78.56 950 LEU A O 1
ATOM 7630 N N . PRO A 1 951 ? 26.989 -35.561 -34.795 1.00 60.06 951 PRO A N 1
ATOM 7631 C CA . PRO A 1 951 ? 27.554 -35.888 -33.493 1.00 60.06 951 PRO A CA 1
ATOM 7632 C C . PRO A 1 951 ? 28.228 -37.261 -33.529 1.00 60.06 951 PRO A C 1
ATOM 7634 O O . PRO A 1 951 ? 27.602 -38.256 -33.910 1.00 60.06 951 PRO A O 1
ATOM 7637 N N . GLU A 1 952 ? 29.495 -37.333 -33.119 1.00 48.62 952 GLU A N 1
ATOM 7638 C CA . GLU A 1 952 ? 30.089 -38.620 -32.769 1.00 48.62 952 GLU A CA 1
ATOM 7639 C C . GLU A 1 952 ? 29.425 -39.108 -31.470 1.00 48.62 952 GLU A C 1
ATOM 7641 O O . GLU A 1 952 ? 29.141 -38.296 -30.586 1.00 48.62 952 GLU A O 1
ATOM 7646 N N . PRO A 1 953 ? 29.107 -40.405 -31.326 1.00 40.81 953 PRO A N 1
ATOM 7647 C CA . PRO A 1 953 ? 28.552 -40.921 -30.082 1.00 40.81 953 PRO A CA 1
ATOM 7648 C C . PRO A 1 953 ? 29.639 -40.922 -28.996 1.00 40.81 953 PRO A C 1
ATOM 7650 O O . PRO A 1 953 ? 30.302 -41.935 -28.766 1.00 40.81 953 PRO A O 1
ATOM 7653 N N . ASP A 1 954 ? 29.840 -39.777 -28.348 1.00 34.56 954 ASP A N 1
ATOM 7654 C CA . ASP A 1 954 ? 30.813 -39.607 -27.278 1.00 34.56 954 ASP A CA 1
ATOM 7655 C C . ASP A 1 954 ? 30.333 -40.232 -25.959 1.00 34.56 954 ASP A C 1
ATOM 7657 O O . ASP A 1 954 ? 29.224 -39.995 -25.489 1.00 34.56 954 ASP A O 1
ATOM 7661 N N . GLY A 1 955 ? 31.234 -41.026 -25.371 1.00 34.22 955 GLY A N 1
ATOM 7662 C CA . GLY A 1 955 ? 31.504 -41.099 -23.932 1.00 34.22 955 GLY A CA 1
ATOM 7663 C C . GLY A 1 955 ? 30.357 -41.446 -22.982 1.00 34.22 955 GLY A C 1
ATOM 7664 O O . GLY A 1 955 ? 29.610 -40.586 -22.538 1.00 34.22 955 GLY A O 1
ATOM 7665 N N . ILE A 1 956 ? 30.333 -42.698 -22.523 1.00 29.38 956 ILE A N 1
ATOM 7666 C CA . ILE A 1 956 ? 29.640 -43.094 -21.290 1.00 29.38 956 ILE A CA 1
ATOM 7667 C C . ILE A 1 956 ? 30.257 -42.318 -20.110 1.00 29.38 956 ILE A C 1
ATOM 7669 O O . ILE A 1 956 ? 31.414 -42.558 -19.763 1.00 29.38 956 ILE A O 1
ATOM 7673 N N . THR A 1 957 ? 29.487 -41.440 -19.470 1.00 29.33 957 THR A N 1
ATOM 7674 C CA . THR A 1 957 ? 29.667 -41.075 -18.059 1.00 29.33 957 THR A CA 1
ATOM 7675 C C . THR A 1 957 ? 28.513 -41.667 -17.259 1.00 29.33 957 THR A C 1
ATOM 7677 O O . THR A 1 957 ? 27.343 -41.492 -17.596 1.00 29.33 957 THR A O 1
ATOM 7680 N N . ASP A 1 958 ? 28.872 -42.437 -16.232 1.00 30.72 958 ASP A N 1
ATOM 7681 C CA . ASP A 1 958 ? 27.953 -43.114 -15.323 1.00 30.72 958 ASP A CA 1
ATOM 7682 C C . ASP A 1 958 ? 26.963 -42.124 -14.689 1.00 30.72 958 ASP A C 1
ATOM 7684 O O . ASP A 1 958 ? 27.362 -41.156 -14.041 1.00 30.72 958 ASP A O 1
ATOM 7688 N N . VAL A 1 959 ? 25.667 -42.401 -14.849 1.00 32.69 959 VAL A N 1
ATOM 7689 C CA . VAL A 1 959 ? 24.582 -41.778 -14.082 1.00 32.69 959 VAL A CA 1
ATOM 7690 C C . VAL A 1 959 ? 24.072 -42.820 -13.086 1.00 32.69 959 VAL A C 1
ATOM 7692 O O . VAL A 1 959 ? 23.658 -43.913 -13.478 1.00 32.69 959 VAL A O 1
ATOM 7695 N N . GLU A 1 960 ? 24.130 -42.498 -11.794 1.00 31.00 960 GLU A N 1
ATOM 7696 C CA . GLU A 1 960 ? 23.609 -43.325 -10.701 1.00 31.00 960 GLU A CA 1
ATOM 7697 C C . GLU A 1 960 ? 22.065 -43.489 -10.764 1.00 31.00 960 GLU A C 1
ATOM 7699 O O . GLU A 1 960 ? 21.351 -42.495 -10.830 1.00 31.00 960 GLU A O 1
ATOM 7704 N N . GLN A 1 961 ? 21.617 -44.765 -10.693 1.00 34.25 961 GLN A N 1
ATOM 7705 C CA . GLN A 1 961 ? 20.356 -45.375 -10.165 1.00 34.25 961 GLN A CA 1
ATOM 7706 C C . GLN A 1 961 ? 18.976 -44.882 -10.693 1.00 34.25 961 GLN A C 1
ATOM 7708 O O . GLN A 1 961 ? 18.667 -43.707 -10.573 1.00 34.25 961 GLN A O 1
ATOM 7713 N N . GLU A 1 962 ? 17.983 -45.660 -11.184 1.00 43.66 962 GLU A N 1
ATOM 7714 C CA . GLU A 1 962 ? 17.659 -47.088 -11.490 1.00 43.66 962 GLU A CA 1
ATOM 7715 C C . GLU A 1 962 ? 16.345 -47.120 -12.364 1.00 43.66 962 GLU A C 1
ATOM 7717 O O . GLU A 1 962 ? 15.759 -46.049 -12.556 1.00 43.66 962 GLU A O 1
ATOM 7722 N N . PRO A 1 963 ? 15.764 -48.256 -12.855 1.00 51.59 963 PRO A N 1
ATOM 7723 C CA . PRO A 1 963 ? 16.323 -49.566 -13.219 1.00 51.59 963 PRO A CA 1
ATOM 7724 C C . PRO A 1 963 ? 15.820 -50.071 -14.603 1.00 51.59 963 PRO A C 1
ATOM 7726 O O . PRO A 1 963 ? 14.640 -50.330 -14.807 1.00 51.59 963 PRO A O 1
ATOM 7729 N N . VAL A 1 964 ? 16.720 -50.293 -15.561 1.00 54.25 964 VAL A N 1
ATOM 7730 C CA . VAL A 1 964 ? 16.598 -51.417 -16.512 1.00 54.25 964 VAL A CA 1
ATOM 7731 C C . VAL A 1 964 ? 18.022 -51.906 -16.721 1.00 54.25 964 VAL A C 1
ATOM 7733 O O . VAL A 1 964 ? 18.823 -51.232 -17.367 1.00 54.25 964 VAL A O 1
ATOM 7736 N N . CYS A 1 965 ? 18.362 -53.043 -16.121 1.00 57.47 965 CYS A N 1
ATOM 7737 C CA . CYS A 1 965 ? 19.705 -53.608 -16.205 1.00 57.47 965 CYS A CA 1
ATOM 7738 C C . CYS A 1 965 ? 19.755 -54.628 -17.340 1.00 57.47 965 CYS A C 1
ATOM 7740 O O . CYS A 1 965 ? 18.971 -55.580 -17.357 1.00 57.47 965 CYS A O 1
ATOM 7742 N N . VAL A 1 966 ? 20.694 -54.443 -18.270 1.00 61.25 966 VAL A N 1
ATOM 7743 C CA . VAL A 1 966 ? 20.944 -55.393 -19.358 1.00 61.25 966 VAL A CA 1
ATOM 7744 C C . VAL A 1 966 ? 22.378 -55.892 -19.285 1.00 61.25 966 VAL A C 1
ATOM 7746 O O . VAL A 1 966 ? 23.318 -55.102 -19.312 1.00 61.25 966 VAL A O 1
ATOM 7749 N N . PHE A 1 967 ? 22.547 -57.210 -19.203 1.00 65.94 967 PHE A N 1
ATOM 7750 C CA . PHE A 1 967 ? 23.858 -57.858 -19.132 1.00 65.94 967 PHE A CA 1
ATOM 7751 C C . PHE A 1 967 ? 23.849 -59.215 -19.848 1.00 65.94 967 PHE A C 1
ATOM 7753 O O . PHE A 1 967 ? 22.789 -59.775 -20.130 1.00 65.94 967 PHE A O 1
ATOM 7760 N N . SER A 1 968 ? 25.032 -59.757 -20.148 1.00 70.06 968 SER A N 1
ATOM 7761 C CA . SER A 1 968 ? 25.182 -61.119 -20.676 1.00 70.06 968 SER A CA 1
ATOM 7762 C C . SER A 1 968 ? 26.188 -61.901 -19.838 1.00 70.06 968 SER A C 1
ATOM 7764 O O . SER A 1 968 ? 27.320 -61.436 -19.691 1.00 70.06 968 SER A O 1
ATOM 7766 N N . ASP A 1 969 ? 25.803 -63.071 -19.324 1.00 60.50 969 ASP A N 1
ATOM 7767 C CA . ASP A 1 969 ? 26.679 -63.887 -18.458 1.00 60.50 969 ASP A CA 1
ATOM 7768 C C . ASP A 1 969 ? 26.685 -65.394 -18.806 1.00 60.50 969 ASP A C 1
ATOM 7770 O O . ASP A 1 969 ? 27.457 -66.168 -18.250 1.00 60.50 969 ASP A O 1
ATOM 7774 N N . ASP A 1 970 ? 25.857 -65.841 -19.759 1.00 63.31 970 ASP A N 1
ATOM 7775 C CA . ASP A 1 970 ? 25.706 -67.264 -20.120 1.00 63.31 970 ASP A CA 1
ATOM 7776 C C . ASP A 1 970 ? 25.461 -67.509 -21.627 1.00 63.31 970 ASP A C 1
ATOM 7778 O O . ASP A 1 970 ? 24.849 -68.508 -22.014 1.00 63.31 970 ASP A O 1
ATOM 7782 N N . GLY A 1 971 ? 25.902 -66.587 -22.490 1.00 62.19 971 GLY A N 1
ATOM 7783 C CA . GLY A 1 971 ? 25.579 -66.598 -23.924 1.00 62.19 971 GLY A CA 1
ATOM 7784 C C . GLY A 1 971 ? 24.144 -66.146 -24.235 1.00 62.19 971 GLY A C 1
ATOM 7785 O O . GLY A 1 971 ? 23.654 -66.321 -25.352 1.00 62.19 971 GLY A O 1
ATOM 7786 N N . LYS A 1 972 ? 23.441 -65.559 -23.256 1.00 74.25 972 LYS A N 1
ATOM 7787 C CA . LYS A 1 972 ? 22.129 -64.922 -23.431 1.00 74.25 972 LYS A CA 1
ATOM 7788 C C . LYS A 1 972 ? 22.142 -63.498 -22.891 1.00 74.25 972 LYS A C 1
ATOM 7790 O O . LYS A 1 972 ? 22.872 -63.169 -21.958 1.00 74.25 972 LYS A O 1
ATOM 7795 N N . LEU A 1 973 ? 21.319 -62.660 -23.504 1.00 74.75 973 LEU A N 1
ATOM 7796 C CA . LEU A 1 973 ? 21.076 -61.287 -23.103 1.00 74.75 973 LEU A CA 1
ATOM 7797 C C . LEU A 1 973 ? 19.955 -61.281 -22.066 1.00 74.75 973 LEU A C 1
ATOM 7799 O O . LEU A 1 973 ? 18.818 -61.615 -22.400 1.00 74.75 973 LEU A O 1
ATOM 7803 N N . HIS A 1 974 ? 20.265 -60.912 -20.829 1.00 75.12 974 HIS A N 1
ATOM 7804 C CA . HIS A 1 974 ? 19.288 -60.785 -19.749 1.00 75.12 974 HIS A CA 1
ATOM 7805 C C . HIS A 1 974 ? 18.822 -59.340 -19.660 1.00 75.12 974 HIS A C 1
ATOM 7807 O O . HIS A 1 974 ? 19.651 -58.432 -19.621 1.00 75.12 974 HIS A O 1
ATOM 7813 N N . ILE A 1 975 ? 17.506 -59.134 -19.632 1.00 73.44 975 ILE A N 1
ATOM 7814 C CA . ILE A 1 975 ? 16.880 -57.819 -19.475 1.00 73.44 975 ILE A CA 1
ATOM 7815 C C . ILE A 1 975 ? 16.008 -57.895 -18.224 1.00 73.44 975 ILE A C 1
ATOM 7817 O O . ILE A 1 975 ? 15.016 -58.622 -18.206 1.00 73.44 975 ILE A O 1
ATOM 7821 N N . LEU A 1 976 ? 16.415 -57.198 -17.161 1.00 61.16 976 LEU A N 1
ATOM 7822 C CA . LEU A 1 976 ? 15.694 -57.203 -15.888 1.00 61.16 976 LEU A CA 1
ATOM 7823 C C . LEU A 1 976 ? 14.709 -56.030 -15.810 1.00 61.16 976 LEU A C 1
ATOM 7825 O O . LEU A 1 976 ? 15.061 -54.903 -16.155 1.00 61.16 976 LEU A O 1
ATOM 7829 N N . ASP A 1 977 ? 13.509 -56.320 -15.305 1.00 54.41 977 ASP A N 1
ATOM 7830 C CA . ASP A 1 977 ? 12.441 -55.368 -14.961 1.00 54.41 977 ASP A CA 1
ATOM 7831 C C . ASP A 1 977 ? 11.769 -54.617 -16.134 1.00 54.41 977 ASP A C 1
ATOM 7833 O O . ASP A 1 977 ? 11.259 -53.506 -15.997 1.00 54.41 977 ASP A O 1
ATOM 7837 N N . ALA A 1 978 ? 11.703 -55.235 -17.321 1.00 59.03 978 ALA A N 1
ATOM 7838 C CA . ALA A 1 978 ? 10.959 -54.669 -18.449 1.00 59.03 978 ALA A CA 1
ATOM 7839 C C . ALA A 1 978 ? 9.441 -54.865 -18.251 1.00 59.03 978 ALA A C 1
ATOM 7841 O O . ALA A 1 978 ? 8.900 -55.937 -18.514 1.00 59.03 978 ALA A O 1
ATOM 7842 N N . HIS A 1 979 ? 8.708 -53.850 -17.791 1.00 59.53 979 HIS A N 1
ATOM 7843 C CA . HIS A 1 979 ? 7.243 -53.921 -17.688 1.00 59.53 979 HIS A CA 1
ATOM 7844 C C . HIS A 1 979 ? 6.556 -53.677 -19.045 1.00 59.53 979 HIS A C 1
ATOM 7846 O O . HIS A 1 979 ? 6.110 -52.568 -19.333 1.00 59.53 979 HIS A O 1
ATOM 7852 N N . ASN A 1 980 ? 6.415 -54.721 -19.871 1.00 67.06 980 ASN A N 1
ATOM 7853 C CA . ASN A 1 980 ? 5.646 -54.681 -21.127 1.00 67.06 980 ASN A CA 1
ATOM 7854 C C . ASN A 1 980 ? 6.203 -53.684 -22.169 1.00 67.06 980 ASN A C 1
ATOM 7856 O O . ASN A 1 980 ? 5.457 -53.056 -22.926 1.00 67.06 980 ASN A O 1
ATOM 7860 N N . GLN A 1 981 ? 7.526 -53.521 -22.204 1.00 66.25 981 GLN A N 1
ATOM 7861 C CA . GLN A 1 981 ? 8.207 -52.563 -23.074 1.00 66.25 981 GLN A CA 1
ATOM 7862 C C . GLN A 1 981 ? 8.716 -53.232 -24.354 1.00 66.25 981 GLN A C 1
ATOM 7864 O O . GLN A 1 981 ? 9.149 -54.385 -24.347 1.00 66.25 981 GLN A O 1
ATOM 7869 N N . LEU A 1 982 ? 8.669 -52.497 -25.470 1.00 73.44 982 LEU A N 1
ATOM 7870 C CA . LEU A 1 982 ? 9.231 -52.956 -26.736 1.00 73.44 982 LEU A CA 1
ATOM 7871 C C . LEU A 1 982 ? 10.759 -52.907 -26.666 1.00 73.44 982 LEU A C 1
ATOM 7873 O O . LEU A 1 982 ? 11.349 -51.826 -26.607 1.00 73.44 982 LEU A O 1
ATOM 7877 N N . VAL A 1 983 ? 11.384 -54.076 -26.740 1.00 77.38 983 VAL A N 1
ATOM 7878 C CA . VAL A 1 983 ? 12.831 -54.230 -26.826 1.00 77.38 983 VAL A CA 1
ATOM 7879 C C . VAL A 1 983 ? 13.216 -54.422 -28.287 1.00 77.38 983 VAL A C 1
ATOM 7881 O O . VAL A 1 983 ? 12.653 -55.264 -28.985 1.00 77.38 983 VAL A O 1
ATOM 7884 N N . SER A 1 984 ? 14.180 -53.646 -28.775 1.00 76.12 984 SER A N 1
ATOM 7885 C CA . SER A 1 984 ? 14.740 -53.801 -30.124 1.00 76.12 984 SER A CA 1
ATOM 7886 C C . SER A 1 984 ? 16.252 -53.948 -30.069 1.00 76.12 984 SER A C 1
ATOM 7888 O O . SER A 1 984 ? 16.927 -53.112 -29.485 1.00 76.12 984 SER A O 1
ATOM 7890 N N . ILE A 1 985 ? 16.790 -54.975 -30.708 1.00 79.25 985 ILE A N 1
ATOM 7891 C CA . ILE A 1 985 ? 18.205 -55.333 -30.696 1.00 79.25 985 ILE A CA 1
ATOM 7892 C C . ILE A 1 985 ? 18.748 -55.197 -32.110 1.00 79.25 985 ILE A C 1
ATOM 7894 O O . ILE A 1 985 ? 18.171 -55.738 -33.055 1.00 79.25 985 ILE A O 1
ATOM 7898 N N . TYR A 1 986 ? 19.865 -54.497 -32.248 1.00 70.69 986 TYR A N 1
ATOM 7899 C CA . TYR A 1 986 ? 20.517 -54.224 -33.521 1.00 70.69 986 TYR A CA 1
ATOM 7900 C C . TYR A 1 986 ? 21.978 -54.659 -33.487 1.00 70.69 986 TYR A C 1
ATOM 7902 O O . TYR A 1 986 ? 22.608 -54.651 -32.428 1.00 70.69 986 TYR A O 1
ATOM 7910 N N . THR A 1 987 ? 22.540 -55.003 -34.642 1.00 69.88 987 THR A N 1
ATOM 7911 C CA . THR A 1 987 ? 23.996 -55.089 -34.803 1.00 69.88 987 THR A CA 1
ATOM 7912 C C . THR A 1 987 ? 24.605 -53.678 -34.783 1.00 69.88 987 THR A C 1
ATOM 7914 O O . THR A 1 987 ? 23.885 -52.688 -34.945 1.00 69.88 987 THR A O 1
ATOM 7917 N N . PRO A 1 988 ? 25.934 -53.526 -34.633 1.00 57.06 988 PRO A N 1
ATOM 7918 C CA . PRO A 1 988 ? 26.584 -52.214 -34.651 1.00 57.06 988 PRO A CA 1
ATOM 7919 C C . PRO A 1 988 ? 26.489 -51.519 -36.016 1.00 57.06 988 PRO A C 1
ATOM 7921 O O . PRO A 1 988 ? 26.649 -50.308 -36.091 1.00 57.06 988 PRO A O 1
ATOM 7924 N N . ALA A 1 989 ? 26.207 -52.278 -37.079 1.00 62.31 989 ALA A N 1
ATOM 7925 C CA . ALA A 1 989 ? 25.939 -51.763 -38.419 1.00 62.31 989 ALA A CA 1
ATOM 7926 C C . ALA A 1 989 ? 24.478 -51.295 -38.604 1.00 62.31 989 ALA A C 1
ATOM 7928 O O . ALA A 1 989 ? 24.107 -50.872 -39.694 1.00 62.31 989 ALA A O 1
ATOM 7929 N N . GLY A 1 990 ? 23.646 -51.371 -37.556 1.00 50.16 990 GLY A N 1
ATOM 7930 C CA . GLY A 1 990 ? 22.264 -50.883 -37.556 1.00 50.16 990 GLY A CA 1
ATOM 7931 C C . GLY A 1 990 ? 21.221 -51.891 -38.041 1.00 50.16 990 GLY A C 1
ATOM 7932 O O . GLY A 1 990 ? 20.033 -51.574 -38.073 1.00 50.16 990 GLY A O 1
ATOM 7933 N N . GLU A 1 991 ? 21.618 -53.118 -38.381 1.00 67.88 991 GLU A N 1
ATOM 7934 C CA . GLU A 1 991 ? 20.672 -54.158 -38.791 1.00 67.88 991 GLU A CA 1
ATOM 7935 C C . GLU A 1 991 ? 19.863 -54.648 -37.586 1.00 67.88 991 GLU A C 1
ATOM 7937 O O . GLU A 1 991 ? 20.434 -55.006 -36.556 1.00 67.88 991 GLU A O 1
ATOM 7942 N N . CYS A 1 992 ? 18.532 -54.683 -37.696 1.00 76.31 992 CYS A N 1
ATOM 7943 C CA . CYS A 1 992 ? 17.678 -55.171 -36.614 1.00 76.31 992 CYS A CA 1
ATOM 7944 C C . CYS A 1 992 ? 17.748 -56.699 -36.530 1.00 76.31 992 CYS A C 1
ATOM 7946 O O . CYS A 1 992 ? 17.286 -57.403 -37.425 1.00 76.31 992 CYS A O 1
ATOM 7948 N N . VAL A 1 993 ? 18.310 -57.197 -35.431 1.00 78.12 993 VAL A N 1
ATOM 7949 C CA . VAL A 1 993 ? 18.488 -58.628 -35.156 1.00 78.12 993 VAL A CA 1
ATOM 7950 C C . VAL A 1 993 ? 17.226 -59.212 -34.542 1.00 78.12 993 VAL A C 1
ATOM 7952 O O . VAL A 1 993 ? 16.811 -60.315 -34.892 1.00 78.12 993 VAL A O 1
ATOM 7955 N N . LYS A 1 994 ? 16.599 -58.479 -33.614 1.00 78.00 994 LYS A N 1
ATOM 7956 C CA . LYS A 1 994 ? 15.373 -58.927 -32.952 1.00 78.00 994 LYS A CA 1
ATOM 7957 C C . LYS A 1 994 ? 14.566 -57.757 -32.401 1.00 78.00 994 LYS A C 1
ATOM 7959 O O . LYS A 1 994 ? 15.137 -56.770 -31.952 1.00 78.00 994 LYS A O 1
ATOM 7964 N N . ARG A 1 995 ? 13.237 -57.864 -32.411 1.00 84.19 995 ARG A N 1
ATOM 7965 C CA . ARG A 1 995 ? 12.325 -56.876 -31.822 1.00 84.19 995 ARG A CA 1
ATOM 7966 C C . ARG A 1 995 ? 11.127 -57.592 -31.206 1.00 84.19 995 ARG A C 1
ATOM 7968 O O . ARG A 1 995 ? 10.418 -58.299 -31.915 1.00 84.19 995 ARG A O 1
ATOM 7975 N N . GLU A 1 996 ? 10.923 -57.428 -29.906 1.00 79.69 996 GLU A N 1
ATOM 7976 C CA . GLU A 1 996 ? 9.920 -58.174 -29.140 1.00 79.69 996 GLU A CA 1
ATOM 7977 C C . GLU A 1 996 ? 9.467 -57.356 -27.923 1.00 79.69 996 GLU A C 1
ATOM 7979 O O . GLU A 1 996 ? 10.249 -56.594 -27.357 1.00 79.69 996 GLU A O 1
ATOM 7984 N N . VAL A 1 997 ? 8.191 -57.460 -27.547 1.00 78.00 997 VAL A N 1
ATOM 7985 C CA . VAL A 1 997 ? 7.688 -56.857 -26.303 1.00 78.00 997 VAL A CA 1
ATOM 7986 C C . VAL A 1 997 ? 7.961 -57.844 -25.181 1.00 78.00 997 VAL A C 1
ATOM 7988 O O . VAL A 1 997 ? 7.506 -58.980 -25.265 1.00 78.00 997 VAL A O 1
ATOM 7991 N N . MET A 1 998 ? 8.700 -57.412 -24.163 1.00 73.25 998 MET A N 1
ATOM 7992 C CA . MET A 1 998 ? 9.135 -58.283 -23.069 1.00 73.25 998 MET A CA 1
ATOM 7993 C C . MET A 1 998 ? 8.480 -57.874 -21.751 1.00 73.25 998 MET A C 1
ATOM 7995 O O . MET A 1 998 ? 8.224 -56.686 -21.519 1.00 73.25 998 MET A O 1
ATOM 7999 N N . SER A 1 999 ? 8.194 -58.868 -20.903 1.00 66.88 999 SER A N 1
ATOM 8000 C CA . SER A 1 999 ? 7.547 -58.669 -19.602 1.00 66.88 999 SER A CA 1
ATOM 8001 C C . SER A 1 999 ? 8.308 -59.359 -18.467 1.00 66.88 999 SER A C 1
ATOM 8003 O O . SER A 1 999 ? 8.447 -60.578 -18.448 1.00 66.88 999 SER A O 1
ATOM 8005 N N . GLY A 1 1000 ? 8.774 -58.588 -17.486 1.00 66.38 1000 GLY A N 1
ATOM 8006 C CA . GLY A 1 1000 ? 9.538 -59.100 -16.346 1.00 66.38 1000 GLY A CA 1
ATOM 8007 C C . GLY A 1 1000 ? 10.996 -59.419 -16.695 1.00 66.38 1000 GLY A C 1
ATOM 8008 O O . GLY A 1 1000 ? 11.621 -58.708 -17.477 1.00 66.38 1000 GLY A O 1
ATOM 8009 N N . ASN A 1 1001 ? 11.548 -60.470 -16.081 1.00 71.69 1001 ASN A N 1
ATOM 8010 C CA . ASN A 1 1001 ? 12.954 -60.868 -16.225 1.00 71.69 1001 ASN A CA 1
ATOM 8011 C C . ASN A 1 1001 ? 13.094 -61.972 -17.281 1.00 71.69 1001 ASN A C 1
ATOM 8013 O O . ASN A 1 1001 ? 13.196 -63.157 -16.954 1.00 71.69 1001 ASN A O 1
ATOM 8017 N N . GLU A 1 1002 ? 13.061 -61.584 -18.549 1.00 71.56 1002 GLU A N 1
ATOM 8018 C CA . GLU A 1 1002 ? 13.176 -62.489 -19.695 1.00 71.56 1002 GLU A CA 1
ATOM 8019 C C . GLU A 1 1002 ? 14.568 -62.371 -20.355 1.00 71.56 1002 GLU A C 1
ATOM 8021 O O . GLU A 1 1002 ? 15.263 -61.363 -20.213 1.00 71.56 1002 GLU A O 1
ATOM 8026 N N . CYS A 1 1003 ? 15.005 -63.415 -21.075 1.00 78.31 1003 CYS A N 1
ATOM 8027 C CA . CYS A 1 1003 ? 16.314 -63.433 -21.739 1.00 78.31 1003 CYS A CA 1
ATOM 8028 C C . CYS A 1 1003 ? 16.222 -63.812 -23.221 1.00 78.31 1003 CYS A C 1
ATOM 8030 O O . CYS A 1 1003 ? 15.386 -64.625 -23.624 1.00 78.31 1003 CYS A O 1
ATOM 8032 N N . ILE A 1 1004 ? 17.112 -63.240 -24.035 1.00 79.00 1004 ILE A N 1
ATOM 8033 C CA . ILE A 1 1004 ? 17.191 -63.483 -25.478 1.00 79.00 1004 ILE A CA 1
ATOM 8034 C C . ILE A 1 1004 ? 18.543 -64.133 -25.811 1.00 79.00 1004 ILE A C 1
ATOM 8036 O O . ILE A 1 1004 ? 19.583 -63.531 -25.546 1.00 79.00 1004 ILE A O 1
ATOM 8040 N N . PRO A 1 1005 ? 18.573 -65.336 -26.414 1.00 78.12 1005 PRO A N 1
ATOM 8041 C CA . PRO A 1 1005 ? 19.814 -65.911 -26.922 1.00 78.12 1005 PRO A CA 1
ATOM 8042 C C . PRO A 1 1005 ? 20.285 -65.134 -28.156 1.00 78.12 1005 PRO A C 1
ATOM 8044 O O . PRO A 1 1005 ? 19.495 -64.878 -29.067 1.00 78.12 1005 PRO A O 1
ATOM 8047 N N . LEU A 1 1006 ? 21.566 -64.774 -28.185 1.00 76.62 1006 LEU A N 1
ATOM 8048 C CA . LEU A 1 1006 ? 22.221 -64.095 -29.304 1.00 76.62 1006 LEU A CA 1
ATOM 8049 C C . LEU A 1 1006 ? 23.615 -64.691 -29.496 1.00 76.62 1006 LEU A C 1
ATOM 8051 O O . LEU A 1 1006 ? 24.247 -65.098 -28.524 1.00 76.62 1006 LEU A O 1
ATOM 8055 N N . ASP A 1 1007 ? 24.101 -64.708 -30.735 1.00 79.75 1007 ASP A N 1
ATOM 8056 C CA . ASP A 1 1007 ? 25.463 -65.155 -31.034 1.00 79.75 1007 ASP A CA 1
ATOM 8057 C C . ASP A 1 1007 ? 26.504 -64.187 -30.455 1.00 79.75 1007 ASP A C 1
ATOM 8059 O O . ASP A 1 1007 ? 26.231 -62.992 -30.305 1.00 79.75 1007 ASP A O 1
ATOM 8063 N N . ASN A 1 1008 ? 27.717 -64.678 -30.182 1.00 77.19 1008 ASN A N 1
ATOM 8064 C CA . ASN A 1 1008 ? 28.817 -63.861 -29.665 1.00 77.19 1008 ASN A CA 1
ATOM 8065 C C . ASN A 1 1008 ? 29.082 -62.653 -30.563 1.00 77.19 1008 ASN A C 1
ATOM 8067 O O . ASN A 1 1008 ? 29.330 -62.781 -31.763 1.00 77.19 1008 ASN A O 1
ATOM 8071 N N . GLY A 1 1009 ? 29.058 -61.466 -29.970 1.00 69.56 1009 GLY A N 1
ATOM 8072 C CA . GLY A 1 1009 ? 29.090 -60.230 -30.732 1.00 69.56 1009 GLY A CA 1
ATOM 8073 C C . GLY A 1 1009 ? 28.639 -59.034 -29.916 1.00 69.56 1009 GLY A C 1
ATOM 8074 O O . GLY A 1 1009 ? 28.266 -59.140 -28.753 1.00 69.56 1009 GLY A O 1
ATOM 8075 N N . ILE A 1 1010 ? 28.701 -57.864 -30.531 1.00 70.00 1010 ILE A N 1
ATOM 8076 C CA . ILE A 1 1010 ? 28.289 -56.611 -29.908 1.00 70.00 1010 ILE A CA 1
ATOM 8077 C C . ILE A 1 1010 ? 26.935 -56.224 -30.484 1.00 70.00 1010 ILE A C 1
ATOM 8079 O O . ILE A 1 1010 ? 26.785 -56.203 -31.699 1.00 70.00 1010 ILE A O 1
ATOM 8083 N N . TYR A 1 1011 ? 25.987 -55.857 -29.629 1.00 72.81 1011 TYR A N 1
ATOM 8084 C CA . TYR A 1 1011 ? 24.646 -55.448 -30.034 1.00 72.81 1011 TYR A CA 1
ATOM 8085 C C . TYR A 1 1011 ? 24.252 -54.124 -29.388 1.00 72.81 1011 TYR A C 1
ATOM 8087 O O . TYR A 1 1011 ? 24.770 -53.752 -28.337 1.00 72.81 1011 TYR A O 1
ATOM 8095 N N . ILE A 1 1012 ? 23.319 -53.416 -30.018 1.00 71.31 1012 ILE A N 1
ATOM 8096 C CA . ILE A 1 1012 ? 22.653 -52.233 -29.475 1.00 71.31 1012 ILE A CA 1
ATOM 8097 C C . ILE A 1 1012 ? 21.235 -52.642 -29.083 1.00 71.31 1012 ILE A C 1
ATOM 8099 O O . ILE A 1 1012 ? 20.441 -53.013 -29.941 1.00 71.31 1012 ILE A O 1
ATOM 8103 N N . VAL A 1 1013 ? 20.908 -52.568 -27.801 1.00 72.56 1013 VAL A N 1
ATOM 8104 C CA . VAL A 1 1013 ? 19.604 -52.913 -27.232 1.00 72.56 1013 VAL A CA 1
ATOM 8105 C C . VAL A 1 1013 ? 18.866 -51.620 -26.909 1.00 72.56 1013 VAL A C 1
ATOM 8107 O O . VAL A 1 1013 ? 19.372 -50.788 -26.163 1.00 72.56 1013 VAL A O 1
ATOM 8110 N N . ARG A 1 1014 ? 17.675 -51.435 -27.471 1.00 67.50 1014 ARG A N 1
ATOM 8111 C CA . ARG A 1 1014 ? 16.796 -50.291 -27.221 1.00 67.50 1014 ARG A CA 1
ATOM 8112 C C . ARG A 1 1014 ? 15.575 -50.718 -26.428 1.00 67.50 1014 ARG A C 1
ATOM 8114 O O . ARG A 1 1014 ? 14.931 -51.691 -26.812 1.00 67.50 1014 ARG A O 1
ATOM 8121 N N . ILE A 1 1015 ? 15.256 -49.974 -25.374 1.00 68.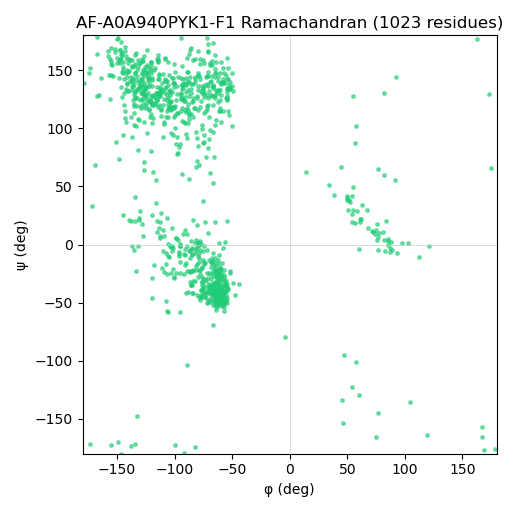31 1015 ILE A N 1
ATOM 8122 C CA . ILE A 1 1015 ? 14.100 -50.188 -24.500 1.00 68.31 1015 ILE A CA 1
ATOM 8123 C C . ILE A 1 1015 ? 13.489 -48.811 -24.213 1.00 68.31 1015 ILE A C 1
ATOM 8125 O O . ILE A 1 1015 ? 14.106 -47.974 -23.553 1.00 68.31 1015 ILE A O 1
ATOM 8129 N N . GLY A 1 1016 ? 12.305 -48.536 -24.768 1.00 63.75 1016 GLY A N 1
ATOM 8130 C CA . GLY A 1 1016 ? 11.743 -47.179 -24.762 1.00 63.75 1016 GLY A CA 1
ATOM 8131 C C . GLY A 1 1016 ? 12.661 -46.181 -25.485 1.00 63.75 1016 GLY A C 1
ATOM 8132 O O . GLY A 1 1016 ? 13.101 -46.448 -26.602 1.00 63.75 1016 GLY A O 1
ATOM 8133 N N . SER A 1 1017 ? 12.972 -45.047 -24.848 1.00 53.38 1017 SER A N 1
ATOM 8134 C CA . SER A 1 1017 ? 13.917 -44.036 -25.358 1.00 53.38 1017 SER A CA 1
ATOM 8135 C C . SER A 1 1017 ? 15.392 -44.360 -25.078 1.00 53.38 1017 SER A C 1
ATOM 8137 O O . SER A 1 1017 ? 16.276 -43.673 -25.585 1.00 53.38 1017 SER A O 1
ATOM 8139 N N . LYS A 1 1018 ? 15.684 -45.402 -24.288 1.00 52.59 1018 LYS A N 1
ATOM 8140 C CA . LYS A 1 1018 ? 17.051 -45.755 -23.885 1.00 52.59 1018 LYS A CA 1
ATOM 8141 C C . LYS A 1 1018 ? 17.673 -46.732 -24.880 1.00 52.59 1018 LYS A C 1
ATOM 8143 O O . LYS A 1 1018 ? 17.024 -47.686 -25.307 1.00 52.59 1018 LYS A O 1
ATOM 8148 N N . ALA A 1 1019 ? 18.944 -46.526 -25.217 1.00 58.06 1019 ALA A N 1
ATOM 8149 C CA . ALA A 1 1019 ? 19.741 -47.422 -26.051 1.00 58.06 1019 ALA A CA 1
ATOM 8150 C C . ALA A 1 1019 ? 21.047 -47.777 -25.332 1.00 58.06 1019 ALA A C 1
ATOM 8152 O O . ALA A 1 1019 ? 21.728 -46.897 -24.818 1.00 58.06 1019 ALA A O 1
ATOM 8153 N N . MET A 1 1020 ? 21.404 -49.058 -25.303 1.00 68.00 1020 MET A N 1
ATOM 8154 C CA . MET A 1 1020 ? 22.584 -49.558 -24.598 1.00 68.00 1020 MET A CA 1
ATOM 8155 C C . MET A 1 1020 ? 23.360 -50.521 -25.482 1.00 68.00 1020 MET A C 1
ATOM 8157 O O . MET A 1 1020 ? 22.775 -51.332 -26.197 1.00 68.00 1020 MET A O 1
ATOM 8161 N N . LYS A 1 1021 ? 24.689 -50.464 -25.423 1.00 65.19 1021 LYS A N 1
ATOM 8162 C CA . LYS A 1 1021 ? 25.562 -51.389 -26.147 1.00 65.19 1021 LYS A CA 1
ATOM 8163 C C . LYS A 1 1021 ? 25.934 -52.558 -25.240 1.00 65.19 1021 LYS A C 1
ATOM 8165 O O . LYS A 1 1021 ? 26.481 -52.340 -24.165 1.00 65.19 1021 LYS A O 1
ATOM 8170 N N . VAL A 1 1022 ? 25.678 -53.787 -25.682 1.00 66.12 1022 VAL A N 1
ATOM 8171 C CA . VAL A 1 1022 ? 25.915 -55.003 -24.894 1.00 66.12 1022 VAL A CA 1
ATOM 8172 C C . VAL A 1 1022 ? 26.763 -55.982 -25.693 1.00 66.12 1022 VAL A C 1
ATOM 8174 O O . VAL A 1 1022 ? 26.474 -56.268 -26.854 1.00 66.12 1022 VAL A O 1
ATOM 8177 N N . ALA A 1 1023 ? 27.837 -56.474 -25.081 1.00 70.12 1023 ALA A N 1
ATOM 8178 C CA . ALA A 1 1023 ? 28.722 -57.463 -25.682 1.00 70.12 1023 ALA A CA 1
ATOM 8179 C C . ALA A 1 1023 ? 28.355 -58.861 -25.178 1.00 70.12 1023 ALA A C 1
ATOM 8181 O O . ALA A 1 1023 ? 28.555 -59.152 -24.004 1.00 70.12 1023 ALA A O 1
ATOM 8182 N N . MET A 1 1024 ? 27.857 -59.703 -26.080 1.00 70.31 1024 MET A N 1
ATOM 8183 C CA . MET A 1 1024 ? 27.558 -61.114 -25.854 1.00 70.31 1024 MET A CA 1
ATOM 8184 C C . MET A 1 1024 ? 28.862 -61.916 -25.899 1.00 70.31 1024 MET A C 1
ATOM 8186 O O . MET A 1 1024 ? 29.558 -61.900 -26.923 1.00 70.31 1024 MET A O 1
ATOM 8190 N N . LYS A 1 1025 ? 29.208 -62.563 -24.781 1.00 59.84 1025 LYS A N 1
ATOM 8191 C CA . LYS A 1 1025 ? 30.416 -63.389 -24.620 1.00 59.84 1025 LYS A CA 1
ATOM 8192 C C . LYS A 1 1025 ? 30.145 -64.880 -24.710 1.00 59.84 1025 LYS A C 1
ATOM 8194 O O . LYS A 1 1025 ? 29.106 -65.315 -24.171 1.00 59.84 1025 LYS A O 1
#

Sequence (1025 aa):
MKKNLLLLLALAATTAWSSEKLTSGNVTMNVDETADGKYKVSFAGFGQTFNDEDSSNPTLCLTFEGKKIYTNYNSVTKSENTLTLKAEYVHNENVTLLVTDIFTAKGDGAFSLNRSIDINTTTDDETTGFYSSFGLHSADATDFENLDKFIPAVLYNACFTEQGNMPAGSINASDKDFQYRDDRITLPVVMMRDKNSGVALTIISTDSPCSTSINDASGIKVSQDYQYGGVGITLQRPQKIYTALTTWPGNDTHAGGLGPRYHPFINGGKYHKYSVYFKIEKTDDYATSVSNAWNTAFDLYNPTIYETDLKHAYDALINTLDYYYLSPIKRESKQDVTVTAPGFPWSIKLNDFSMDCTTYELGFVGLQPSTGLALMRAGIDSNNADWKKHGTDVIDFWAQGGLSTLGFPKSRFRSNTEKDKWEYTECSMRQACSGFTEVLEAWCLYRKTEGVNKVKWIEACKKFGDWLVENQNEDGSYYMEYQPYIIKDGKHPAGKNNKNQTICAVRYLVELYIATNEQKYLDTAIRAAEWAYENNHKNYAYVACVIDNPQYVDSESGQQALQGFLSIYDLTKEQKWLDAAIQSAKYTETYTYMHEVPVEIDRTEPTLWPSDKSIVGQHNIAAAHSASDLGFAWTAFQYFHLYVITGDEHWLKVARIAAHNTKQSMNLYQELFPGQPEGLQMEAFTIRTSDRPRRTGGVFETLNWNFAAHLDPMNRLIDAYGSPDIEEIVKIPFEELKALDEKYSIRQSADYGDTEETIENNVFNGNGDGITGEYWEGSSDFGNPIPDIYRNTDFHKSPEQDQPGVYRFTRVDPRIDFDWDWGNPFNTPCDDESFSVKWTGYLLAPVTARYTFNLVYCDDAFSFKLYKLSDLSNPIREYDNEYIGQPGFGFNWDKPTWKINTRLEEGEFYYLELLYFENAGTAHINLRWSINGVHSYPVAIPQSQLYSKLPEPDGITDVEQEPVCVFSDDGKLHILDAHNQLVSIYTPAGECVKREVMSGNECIPLDNGIYIVRIGSKAMKVAMK